Protein 3UMC (pdb70)

Sequence (906 aa):
LYFQGRAILFDVFGTLVDWRSSLIEQFQALERELGGTLPCVELTDRWRQQYKPADRVRNGQAPWQHLDQLHRQSLEALAGEFGLALDEALLQRITGFWHRLRPWPDTLAGHALKADYWLAALSNGNTALLDVARHAGLPWDLLCADLFGHYKPDPQVYLGACRLLDLPPQEVLCAAHNYDLKAARALGLKTAFIARPLEYGPGQSQDLAAEQDWDLIASDLLDLHRQLAAGRAILFDVFGTLVDWRSSLIEQFQALERELGGTLPCVELTDRWRQQYKPADRVRNGQAPWQHLDQLHRQSLEALAGEFGLALDEALLQRITGFWHRLRPWPDTLAGHALKADYWLAALSNGNTALLDVARHAGLPWDLLCADLFGHYKPDPQVYLGACRLLDLPPQEVLCAAHNYDLKAARALGLKTAFIARPLEYGPGQSQDLAAEQDWDLIASDLLDLHRQLAASAGRAILFDVFGTLVDWRSSLIEQFQALERELGGTLPCVELTDRWRQQYKPADRVRNGQAPWQHLDQLHRQSLEALAGEFGLALDEALLQRITGFWHRLRPWPDTLAGHALKADYWLAALSNGNTALLDVARHAGLPWDLLCADLFGHYKPDPQVYLGACRLLDLPPQEVLCAAHNYDLKAARALGLKTAFIARPLEYGPGQSQDLAAEQDWDLIASDLLDLHRQLAASGRAILFDVFGTLVDWRSSLIEQFQALERELPCVELTDRWRQQYKPADRVRNGQAPWQHLDQLHRQSLEALAGEFGLALDEALLQRITGFWHRLRPWPDTLAGHALKADYWLAALSNGNTALLDVARHAGLPWDLLCADLFGHYKPDPQVYLGACRLLDLPPQEVLCAAHNYDLKAARALGLKTAFIARPLEYGPGQSQDLAAEQDWDLIASDLLDLHRQLA

Foldseek 3Di:
DLVQLAAEEEEPQLQWFQLLVLLLVVQVVVCVVDPHDDPSNVLSLCLVVQCPVCVCCQVVVDDFDAPLVSSLVSSVVVCVVVVNDDDPVVSNVSSLSLLATETDPFRQVLVLCVVGHAYEYQYSHDPVSVSNCVNHVPDHPYQYCVVQSHHPPPVSSLVVVCVVVVHQQCSYYEYLAQSNQVSSVVRNHAYEHEHSQQSSHPPDDHSRDHPDDGPHYAPGSNRVSVSVVD/DAAEEEEDQLFWFQLLVLQLVVQVVVCVVVPDDDPSLVLSVQLVVQQVVLCCCVVVVDDQDAVLRSSLVSNVVVCVVVVHDADPVRSNVSSCSLLATETDPQRVVLVLCVVGYQYEYLYSHDPVNCSNCVNHVPDHPYQYCVVQSDGPPDVSSLCVVCVVVVHQQLVYYEYLDQSNVVSSVVRNHAYEHAHSQQSSHPPDDDSNDHPDPGVYYAPGSNRVSVVVVVVD/DAAEEEADQLQWFQLLVLQLVVQVVVPVVDPDHDPRNVCSLCQVVQLPVCVCCAVVVDHDDAPLVSSLVSVVVVCVVVVHDADPVRSVVSSCSLLATETDPQRAVLCLVVVGHAYEYQYSHDPVNVSHCVNHVPDHPYQYCVVQSHGPPPVSSLVVVCVVVVHDQQVYYEYLAQSNQVSSVVRNHAYEHEHDQDSSHPPRDPSRDHPDPGPYYAPGSNRVSVVVVVD/DAAEEEADQLFWFQLLVLLLVVVVVVVVCDDRNVCSLCQVVQLVVCCCLAVPNDDQDAVLVSSLVSVVVVCVVVVPDDDPVVSNVSSLSLLATHTDPQRAVLCLCVVGHQYEYLYSHDPVNCSHCVNHVPDHPYQYCVVQSHHPPPLSSLVVVCVVVVHQQLNYYEYQAQSNQVSSVVRNHAYEHAHRQPSSHVPDPHRRDHDDVRVYYAPHSVRVSVVVD

CATH classification: 3.40.50.1000 (+1 more: 1.10.150.240)

Nearest PDB structures (foldseek):
  3umc-assembly1_C  TM=9.946E-01  e=6.717E-40  Pseudomonas aeruginosa
  3umg-assembly3_F  TM=9.641E-01  e=4.151E-25  Rhodococcus jostii RHA1
  1qq7-assembly1_B  TM=8.252E-01  e=7.245E-15  Xanthobacter autotrophicus
  1qq5-assembly1_B  TM=8.246E-01  e=2.784E-14  Xanthobacter autotrophicus
  1aq6-assembly1_B  TM=8.148E-01  e=5.298E-14  Xanthobacter autotrophicus

Structure (mmCIF, N/CA/C/O backbone):
data_3UMC
#
_entry.id   3UMC
#
_cell.length_a   73.424
_cell.length_b   123.867
_cell.length_c   125.599
_cell.angle_alpha   90.000
_cell.angle_beta   90.970
_cell.angle_gamma   90.000
#
_symmetry.space_group_name_H-M   'C 1 2 1'
#
loop_
_entity.id
_entity.type
_entity.pdbx_description
1 polymer 'haloacid dehalogenase'
2 non-polymer 'CHLORIDE ION'
3 non-polymer 'SODIUM ION'
4 water water
#
loop_
_atom_site.group_PDB
_atom_site.id
_atom_site.type_symbol
_atom_site.label_atom_id
_atom_site.label_alt_id
_atom_site.label_comp_id
_atom_site.label_asym_id
_atom_site.label_entity_id
_atom_site.label_seq_id
_atom_site.pdbx_PDB_ins_code
_atom_site.Cartn_x
_atom_site.Cartn_y
_atom_site.Cartn_z
_atom_site.occupancy
_atom_site.B_iso_or_equiv
_atom_site.auth_seq_id
_atom_site.auth_comp_id
_atom_site.auth_asym_id
_atom_site.auth_atom_id
_atom_site.pdbx_PDB_model_num
ATOM 1 N N . LEU A 1 17 ? 26.294 19.206 20.026 1.00 56.64 -4 LEU A N 1
ATOM 2 C CA . LEU A 1 17 ? 26.127 20.324 20.998 1.00 56.92 -4 LEU A CA 1
ATOM 3 C C . LEU A 1 17 ? 25.487 19.959 22.368 1.00 56.62 -4 LEU A C 1
ATOM 4 O O . LEU A 1 17 ? 25.177 20.870 23.137 1.00 57.13 -4 LEU A O 1
ATOM 9 N N . TYR A 1 18 ? 25.303 18.663 22.688 1.00 55.84 -3 TYR A N 1
ATOM 10 C CA . TYR A 1 18 ? 24.658 18.230 23.972 1.00 54.93 -3 TYR A CA 1
ATOM 11 C C . TYR A 1 18 ? 25.465 18.638 25.245 1.00 54.49 -3 TYR A C 1
ATOM 12 O O . TYR A 1 18 ? 24.879 19.011 26.281 1.00 53.79 -3 TYR A O 1
ATOM 21 N N . PHE A 1 19 ? 26.792 18.493 25.168 1.00 53.78 -2 PHE A N 1
ATOM 22 C CA . PHE A 1 19 ? 27.721 19.146 26.088 1.00 53.59 -2 PHE A CA 1
ATOM 23 C C . PHE A 1 19 ? 28.169 20.413 25.299 1.00 53.50 -2 PHE A C 1
ATOM 24 O O . PHE A 1 19 ? 27.389 21.337 25.154 1.00 54.13 -2 PHE A O 1
ATOM 32 N N . GLN A 1 20 ? 29.379 20.367 24.719 1.00 53.18 -1 GLN A N 1
ATOM 33 C CA . GLN A 1 20 ? 30.018 21.337 23.777 1.00 51.58 -1 GLN A CA 1
ATOM 34 C C . GLN A 1 20 ? 31.556 21.265 23.997 1.00 49.83 -1 GLN A C 1
ATOM 35 O O . GLN A 1 20 ? 32.365 21.451 23.055 1.00 49.61 -1 GLN A O 1
ATOM 41 N N . GLY A 1 21 ? 31.941 20.957 25.243 1.00 46.90 0 GLY A N 1
ATOM 42 C CA . GLY A 1 21 ? 33.296 20.566 25.560 1.00 44.83 0 GLY A CA 1
ATOM 43 C C . GLY A 1 21 ? 33.705 19.228 24.933 1.00 42.49 0 GLY A C 1
ATOM 44 O O . GLY A 1 21 ? 34.824 19.108 24.398 1.00 44.14 0 GLY A O 1
ATOM 53 N N . ARG A 1 23 ? 34.817 16.209 22.925 1.00 27.57 2 ARG A N 1
ATOM 54 C CA . ARG A 1 23 ? 35.432 16.186 21.600 1.00 24.65 2 ARG A CA 1
ATOM 55 C C . ARG A 1 23 ? 35.763 14.818 21.016 1.00 21.68 2 ARG A C 1
ATOM 56 O O . ARG A 1 23 ? 35.995 14.701 19.797 1.00 19.28 2 ARG A O 1
ATOM 64 N N . ALA A 1 24 ? 35.825 13.801 21.879 1.00 18.01 3 ALA A N 1
ATOM 65 C CA . ALA A 1 24 ? 36.221 12.477 21.458 1.00 16.16 3 ALA A CA 1
ATOM 66 C C . ALA A 1 24 ? 35.346 11.438 22.142 1.00 14.14 3 ALA A C 1
ATOM 67 O O . ALA A 1 24 ? 34.955 11.596 23.289 1.00 14.30 3 ALA A O 1
ATOM 69 N N . ILE A 1 25 ? 35.053 10.360 21.436 1.00 13.21 4 ILE A N 1
ATOM 70 C CA . ILE A 1 25 ? 34.345 9.257 21.988 1.00 12.67 4 ILE A CA 1
ATOM 71 C C . ILE A 1 25 ? 35.256 8.083 21.831 1.00 13.29 4 ILE A C 1
ATOM 72 O O . ILE A 1 25 ? 35.679 7.697 20.712 1.00 13.58 4 ILE A O 1
ATOM 77 N N . LEU A 1 26 ? 35.532 7.471 22.965 1.00 14.06 5 LEU A N 1
ATOM 78 C CA . LEU A 1 26 ? 36.241 6.215 23.009 1.00 12.36 5 LEU A CA 1
ATOM 79 C C . LEU A 1 26 ? 35.179 5.116 23.044 1.00 12.75 5 LEU A C 1
ATOM 80 O O . LEU A 1 26 ? 34.169 5.215 23.715 1.00 11.57 5 LEU A O 1
ATOM 85 N N . PHE A 1 27 ? 35.469 4.031 22.387 1.00 12.02 6 PHE A N 1
ATOM 86 C CA . PHE A 1 27 ? 34.590 2.925 22.373 1.00 11.36 6 PHE A CA 1
ATOM 87 C C . PHE A 1 27 ? 35.271 1.649 22.800 1.00 10.24 6 PHE A C 1
ATOM 88 O O . PHE A 1 27 ? 36.261 1.282 22.262 1.00 9.49 6 PHE A O 1
ATOM 96 N N . ASP A 1 28 ? 34.616 0.912 23.671 1.00 10.92 7 ASP A N 1
ATOM 97 C CA . ASP A 1 28 ? 34.838 -0.519 23.803 1.00 11.52 7 ASP A CA 1
ATOM 98 C C . ASP A 1 28 ? 34.437 -1.234 22.498 1.00 12.61 7 ASP A C 1
ATOM 99 O O . ASP A 1 28 ? 33.578 -0.734 21.801 1.00 11.53 7 ASP A O 1
ATOM 104 N N . VAL A 1 29 ? 35.043 -2.382 22.129 1.00 12.84 8 VAL A N 1
ATOM 105 C CA . VAL A 1 29 ? 34.792 -2.904 20.776 1.00 13.12 8 VAL A CA 1
ATOM 106 C C . VAL A 1 29 ? 34.118 -4.264 20.800 1.00 13.61 8 VAL A C 1
ATOM 107 O O . VAL A 1 29 ? 33.050 -4.428 20.179 1.00 13.34 8 VAL A O 1
ATOM 111 N N . PHE A 1 30 ? 34.706 -5.220 21.523 1.00 12.72 9 PHE A N 1
ATOM 112 C CA . PHE A 1 30 ? 34.046 -6.507 21.722 1.00 13.87 9 PHE A CA 1
ATOM 113 C C . PHE A 1 30 ? 32.734 -6.397 22.445 1.00 12.90 9 PHE A C 1
ATOM 114 O O . PHE A 1 30 ? 32.670 -5.870 23.537 1.00 13.57 9 PHE A O 1
ATOM 122 N N . GLY A 1 31 ? 31.682 -6.880 21.806 1.00 11.62 10 GLY A N 1
ATOM 123 C CA . GLY A 1 31 ? 30.354 -6.827 22.367 1.00 12.28 10 GLY A CA 1
ATOM 124 C C . GLY A 1 31 ? 29.701 -5.485 22.131 1.00 11.36 10 GLY A C 1
ATOM 125 O O . GLY A 1 31 ? 28.590 -5.403 21.642 1.00 12.80 10 GLY A O 1
ATOM 126 N N . THR A 1 32 ? 30.357 -4.410 22.523 1.00 11.24 11 THR A N 1
ATOM 127 C CA . THR A 1 32 ? 29.777 -3.072 22.316 1.00 9.84 11 THR A CA 1
ATOM 128 C C . THR A 1 32 ? 29.478 -2.748 20.835 1.00 9.76 11 THR A C 1
ATOM 129 O O . THR A 1 32 ? 28.469 -2.222 20.538 1.00 11.67 11 THR A O 1
ATOM 133 N N . LEU A 1 33 ? 30.394 -3.049 19.930 1.00 10.42 12 LEU A N 1
ATOM 134 C CA . LEU A 1 33 ? 30.292 -2.699 18.528 1.00 10.02 12 LEU A CA 1
ATOM 135 C C . LEU A 1 33 ? 30.172 -3.939 17.643 1.00 11.33 12 LEU A C 1
ATOM 136 O O . LEU A 1 33 ? 29.579 -3.837 16.591 1.00 11.49 12 LEU A O 1
ATOM 141 N N . VAL A 1 34 ? 30.747 -5.088 18.047 1.00 11.66 13 VAL A N 1
ATOM 142 C CA . VAL A 1 34 ? 30.787 -6.303 17.203 1.00 12.03 13 VAL A CA 1
ATOM 143 C C . VAL A 1 34 ? 30.348 -7.520 17.984 1.00 13.37 13 VAL A C 1
ATOM 144 O O . VAL A 1 34 ? 30.539 -7.636 19.207 1.00 14.45 13 VAL A O 1
ATOM 148 N N . ASP A 1 35 ? 29.687 -8.413 17.279 1.00 14.61 14 ASP A N 1
ATOM 149 C CA . ASP A 1 35 ? 29.120 -9.629 17.861 1.00 14.76 14 ASP A CA 1
ATOM 150 C C . ASP A 1 35 ? 30.125 -10.728 17.698 1.00 16.81 14 ASP A C 1
ATOM 151 O O . ASP A 1 35 ? 30.106 -11.468 16.701 1.00 19.24 14 ASP A O 1
ATOM 156 N N . TRP A 1 36 ? 30.980 -10.889 18.698 1.00 18.39 15 TRP A N 1
ATOM 157 C CA . TRP A 1 36 ? 32.050 -11.852 18.627 1.00 18.09 15 TRP A CA 1
ATOM 158 C C . TRP A 1 36 ? 31.479 -13.292 18.661 1.00 18.97 15 TRP A C 1
ATOM 159 O O . TRP A 1 36 ? 31.937 -14.161 17.952 1.00 17.52 15 TRP A O 1
ATOM 170 N N . ARG A 1 37 ? 30.469 -13.523 19.488 1.00 20.38 16 ARG A N 1
ATOM 171 C CA . ARG A 1 37 ? 29.984 -14.859 19.725 1.00 20.42 16 ARG A CA 1
ATOM 172 C C . ARG A 1 37 ? 29.429 -15.487 18.440 1.00 21.42 16 ARG A C 1
ATOM 173 O O . ARG A 1 37 ? 29.849 -16.633 18.082 1.00 20.46 16 ARG A O 1
ATOM 181 N N . SER A 1 38 ? 28.528 -14.775 17.746 1.00 20.92 17 SER A N 1
ATOM 182 C CA . SER A 1 38 ? 28.025 -15.269 16.443 1.00 23.04 17 SER A CA 1
ATOM 183 C C . SER A 1 38 ? 29.147 -15.530 15.429 1.00 23.92 17 SER A C 1
ATOM 184 O O . SER A 1 38 ? 29.113 -16.538 14.667 1.00 23.12 17 SER A O 1
ATOM 187 N N . SER A 1 39 ? 30.108 -14.599 15.362 1.00 23.76 18 SER A N 1
ATOM 188 C CA . SER A 1 39 ? 31.193 -14.708 14.392 1.00 23.10 18 SER A CA 1
ATOM 189 C C . SER A 1 39 ? 32.101 -15.890 14.713 1.00 23.22 18 SER A C 1
ATOM 190 O O . SER A 1 39 ? 32.597 -16.555 13.800 1.00 23.57 18 SER A O 1
ATOM 193 N N . LEU A 1 40 ? 32.379 -16.139 15.972 1.00 22.04 19 LEU A N 1
ATOM 194 C CA . LEU A 1 40 ? 33.207 -17.257 16.267 1.00 23.46 19 LEU A CA 1
ATOM 195 C C . LEU A 1 40 ? 32.407 -18.542 15.949 1.00 24.74 19 LEU A C 1
ATOM 196 O O . LEU A 1 40 ? 32.929 -19.444 15.317 1.00 25.07 19 LEU A O 1
ATOM 201 N N . ILE A 1 41 ? 31.153 -18.630 16.368 1.00 25.75 20 ILE A N 1
ATOM 202 C CA . ILE A 1 41 ? 30.370 -19.847 16.135 1.00 26.47 20 ILE A CA 1
ATOM 203 C C . ILE A 1 41 ? 30.403 -20.188 14.663 1.00 29.05 20 ILE A C 1
ATOM 204 O O . ILE A 1 41 ? 30.722 -21.322 14.274 1.00 28.30 20 ILE A O 1
ATOM 209 N N . GLU A 1 42 ? 30.098 -19.189 13.857 1.00 31.07 21 GLU A N 1
ATOM 210 C CA . GLU A 1 42 ? 30.086 -19.329 12.428 1.00 33.98 21 GLU A CA 1
ATOM 211 C C . GLU A 1 42 ? 31.409 -19.863 11.861 1.00 34.94 21 GLU A C 1
ATOM 212 O O . GLU A 1 42 ? 31.408 -20.675 10.934 1.00 36.34 21 GLU A O 1
ATOM 218 N N . GLN A 1 43 ? 32.532 -19.432 12.429 1.00 34.24 22 GLN A N 1
ATOM 219 C CA . GLN A 1 43 ? 33.804 -19.765 11.869 1.00 34.01 22 GLN A CA 1
ATOM 220 C C . GLN A 1 43 ? 34.152 -21.223 12.266 1.00 34.55 22 GLN A C 1
ATOM 221 O O . GLN A 1 43 ? 34.722 -21.971 11.484 1.00 33.47 22 GLN A O 1
ATOM 227 N N . PHE A 1 44 ? 33.830 -21.585 13.494 1.00 34.84 23 PHE A N 1
ATOM 228 C CA . PHE A 1 44 ? 33.911 -22.969 13.926 1.00 36.47 23 PHE A CA 1
ATOM 229 C C . PHE A 1 44 ? 33.128 -23.973 13.054 1.00 37.47 23 PHE A C 1
ATOM 230 O O . PHE A 1 44 ? 33.623 -25.069 12.847 1.00 36.94 23 PHE A O 1
ATOM 238 N N . GLN A 1 45 ? 31.943 -23.584 12.588 1.00 39.00 24 GLN A N 1
ATOM 239 C CA . GLN A 1 45 ? 31.073 -24.411 11.737 1.00 40.65 24 GLN A CA 1
ATOM 240 C C . GLN A 1 45 ? 31.549 -24.529 10.297 1.00 41.99 24 GLN A C 1
ATOM 241 O O . GLN A 1 45 ? 31.205 -25.492 9.610 1.00 41.82 24 GLN A O 1
ATOM 247 N N . ALA A 1 46 ? 32.214 -23.487 9.792 1.00 43.00 25 ALA A N 1
ATOM 248 C CA . ALA A 1 46 ? 32.836 -23.546 8.474 1.00 43.84 25 ALA A CA 1
ATOM 249 C C . ALA A 1 46 ? 34.001 -24.522 8.521 1.00 44.57 25 ALA A C 1
ATOM 250 O O . ALA A 1 46 ? 34.310 -25.187 7.541 1.00 45.12 25 ALA A O 1
ATOM 252 N N . LEU A 1 47 ? 34.626 -24.593 9.683 1.00 45.29 26 LEU A N 1
ATOM 253 C CA . LEU A 1 47 ? 35.714 -25.484 9.926 1.00 46.46 26 LEU A CA 1
ATOM 254 C C . LEU A 1 47 ? 35.220 -26.928 10.060 1.00 48.29 26 LEU A C 1
ATOM 255 O O . LEU A 1 47 ? 35.821 -27.871 9.503 1.00 48.10 26 LEU A O 1
ATOM 260 N N . GLU A 1 48 ? 34.144 -27.110 10.825 1.00 49.47 27 GLU A N 1
ATOM 261 C CA . GLU A 1 48 ? 33.621 -28.443 11.033 1.00 50.93 27 GLU A CA 1
ATOM 262 C C . GLU A 1 48 ? 33.266 -29.034 9.651 1.00 51.89 27 GLU A C 1
ATOM 263 O O . GLU A 1 48 ? 33.566 -30.200 9.395 1.00 52.22 27 GLU A O 1
ATOM 269 N N . ARG A 1 49 ? 32.737 -28.207 8.747 1.00 52.82 28 ARG A N 1
ATOM 270 C CA . ARG A 1 49 ? 32.393 -28.653 7.405 1.00 54.34 28 ARG A CA 1
ATOM 271 C C . ARG A 1 49 ? 33.593 -29.075 6.564 1.00 55.45 28 ARG A C 1
ATOM 272 O O . ARG A 1 49 ? 33.452 -29.914 5.667 1.00 55.97 28 ARG A O 1
ATOM 280 N N . GLU A 1 50 ? 34.750 -28.466 6.829 1.00 56.17 29 GLU A N 1
ATOM 281 C CA . GLU A 1 50 ? 35.990 -28.765 6.126 1.00 56.49 29 GLU A CA 1
ATOM 282 C C . GLU A 1 50 ? 36.686 -29.963 6.761 1.00 56.12 29 GLU A C 1
ATOM 283 O O . GLU A 1 50 ? 37.282 -30.784 6.055 1.00 56.92 29 GLU A O 1
ATOM 289 N N . LEU A 1 51 ? 36.680 -30.040 8.089 1.00 55.06 30 LEU A N 1
ATOM 290 C CA . LEU A 1 51 ? 37.273 -31.188 8.774 1.00 54.19 30 LEU A CA 1
ATOM 291 C C . LEU A 1 51 ? 36.328 -32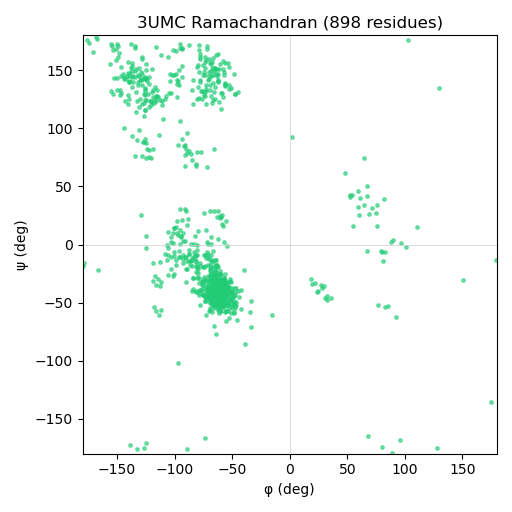.404 8.591 1.00 54.13 30 LEU A C 1
ATOM 292 O O . LEU A 1 51 ? 35.426 -32.398 7.732 1.00 53.12 30 LEU A O 1
ATOM 297 N N . GLY A 1 52 ? 36.549 -33.459 9.367 1.00 53.72 31 GLY A N 1
ATOM 298 C CA . GLY A 1 52 ? 35.571 -34.541 9.425 1.00 53.84 31 GLY A CA 1
ATOM 299 C C . GLY A 1 52 ? 34.515 -34.316 10.499 1.00 53.41 31 GLY A C 1
ATOM 300 O O . GLY A 1 52 ? 34.726 -34.651 11.667 1.00 53.98 31 GLY A O 1
ATOM 301 N N . GLY A 1 53 ? 33.370 -33.763 10.119 1.00 52.41 32 GLY A N 1
ATOM 302 C CA . GLY A 1 53 ? 32.215 -33.787 11.020 1.00 51.43 32 GLY A CA 1
ATOM 303 C C . GLY A 1 53 ? 32.357 -32.935 12.269 1.00 50.25 32 GLY A C 1
ATOM 304 O O . GLY A 1 53 ? 33.262 -32.099 12.377 1.00 51.19 32 GLY A O 1
ATOM 305 N N . THR A 1 54 ? 31.476 -33.178 13.231 1.00 48.00 33 THR A N 1
ATOM 306 C CA . THR A 1 54 ? 31.120 -32.183 14.232 1.00 45.66 33 THR A CA 1
ATOM 307 C C . THR A 1 54 ? 32.205 -31.661 15.184 1.00 44.43 33 THR A C 1
ATOM 308 O O . THR A 1 54 ? 33.048 -32.407 15.705 1.00 44.30 33 THR A O 1
ATOM 312 N N . LEU A 1 55 ? 32.116 -30.349 15.426 1.00 42.37 34 LEU A N 1
ATOM 313 C CA . LEU A 1 55 ? 32.870 -29.665 16.469 1.00 40.39 34 LEU A CA 1
ATOM 314 C C . LEU A 1 55 ? 31.903 -29.039 17.413 1.00 38.30 34 LEU A C 1
ATOM 315 O O . LEU A 1 55 ? 30.819 -28.666 17.005 1.00 39.30 34 LEU A O 1
ATOM 320 N N . PRO A 1 56 ? 32.282 -28.893 18.671 1.00 36.60 35 PRO A N 1
ATOM 321 C CA . PRO A 1 56 ? 31.482 -28.210 19.676 1.00 36.43 35 PRO A CA 1
ATOM 322 C C . PRO A 1 56 ? 31.679 -26.655 19.690 1.00 36.79 35 PRO A C 1
ATOM 323 O O . PRO A 1 56 ? 32.292 -26.064 20.598 1.00 37.19 35 PRO A O 1
ATOM 327 N N . CYS A 1 57 ? 31.122 -26.044 18.661 1.00 36.58 36 CYS A N 1
ATOM 328 C CA . CYS A 1 57 ? 31.196 -24.636 18.404 1.00 36.59 36 CYS A CA 1
ATOM 329 C C . CYS A 1 57 ? 30.761 -23.754 19.552 1.00 35.99 36 CYS A C 1
ATOM 330 O O . CYS A 1 57 ? 31.506 -22.877 19.961 1.00 35.63 36 CYS A O 1
ATOM 333 N N . VAL A 1 58 ? 29.582 -23.999 20.114 1.00 35.21 37 VAL A N 1
ATOM 334 C CA . VAL A 1 58 ? 29.080 -23.114 21.126 1.00 34.48 37 VAL A CA 1
ATOM 335 C C . VAL A 1 58 ? 29.916 -23.194 22.378 1.00 36.17 37 VAL A C 1
ATOM 336 O O . VAL A 1 58 ? 30.304 -22.170 22.943 1.00 35.77 37 VAL A O 1
ATOM 340 N N . GLU A 1 59 ? 30.218 -24.414 22.797 1.00 36.95 38 GLU A N 1
ATOM 341 C CA . GLU A 1 59 ? 30.875 -24.654 24.071 1.00 38.18 38 GLU A CA 1
ATOM 342 C C . GLU A 1 59 ? 32.309 -24.105 24.056 1.00 36.81 38 GLU A C 1
ATOM 343 O O . GLU A 1 59 ? 32.741 -23.486 25.035 1.00 37.98 38 GLU A O 1
ATOM 349 N N . LEU A 1 60 ? 33.020 -24.325 22.948 1.00 35.67 39 LEU A N 1
ATOM 350 C CA . LEU A 1 60 ? 34.351 -23.747 22.711 1.00 35.30 39 LEU A CA 1
ATOM 351 C C . LEU A 1 60 ? 34.341 -22.219 22.773 1.00 33.64 39 LEU A C 1
ATOM 352 O O . LEU A 1 60 ? 35.120 -21.611 23.515 1.00 33.84 39 LEU A O 1
ATOM 357 N N . THR A 1 61 ? 33.441 -21.627 22.000 1.00 32.07 40 THR A N 1
ATOM 358 C CA . THR A 1 61 ? 33.294 -20.173 21.936 1.00 31.03 40 THR A CA 1
ATOM 359 C C . THR A 1 61 ? 33.041 -19.606 23.316 1.00 32.59 40 THR A C 1
ATOM 360 O O . THR A 1 61 ? 33.742 -18.703 23.732 1.00 31.53 40 THR A O 1
ATOM 364 N N . ASP A 1 62 ? 32.074 -20.174 24.042 1.00 34.31 41 ASP A N 1
ATOM 365 C CA . ASP A 1 62 ? 31.679 -19.645 25.334 1.00 35.53 41 ASP A CA 1
ATOM 366 C C . ASP A 1 62 ? 32.711 -19.843 26.417 1.00 36.31 41 ASP A C 1
ATOM 367 O O . ASP A 1 62 ? 32.934 -18.962 27.246 1.00 37.15 41 ASP A O 1
ATOM 372 N N . ARG A 1 63 ? 33.342 -21.011 26.427 1.00 37.56 42 ARG A N 1
ATOM 373 C CA . ARG A 1 63 ? 34.397 -21.268 27.382 1.00 37.61 42 ARG A CA 1
ATOM 374 C C . ARG A 1 63 ? 35.645 -20.403 27.101 1.00 36.36 42 ARG A C 1
ATOM 375 O O . ARG A 1 63 ? 36.320 -19.973 28.029 1.00 36.08 42 ARG A O 1
ATOM 383 N N . TRP A 1 64 ? 35.969 -20.190 25.828 1.00 34.87 43 TRP A N 1
ATOM 384 C CA . TRP A 1 64 ? 37.174 -19.442 25.458 1.00 33.87 43 TRP A CA 1
ATOM 385 C C . TRP A 1 64 ? 37.097 -18.013 26.012 1.00 34.98 43 TRP A C 1
ATOM 386 O O . TRP A 1 64 ? 38.041 -17.503 26.619 1.00 33.58 43 TRP A O 1
ATOM 397 N N . ARG A 1 65 ? 35.923 -17.419 25.866 1.00 36.29 44 ARG A N 1
ATOM 398 C CA . ARG A 1 65 ? 35.686 -16.064 26.309 1.00 38.08 44 ARG A CA 1
ATOM 399 C C . ARG A 1 65 ? 35.902 -15.912 27.802 1.00 39.49 44 ARG A C 1
ATOM 400 O O . ARG A 1 65 ? 36.205 -14.817 28.269 1.00 39.98 44 ARG A O 1
ATOM 408 N N . GLN A 1 66 ? 35.753 -16.991 28.556 1.00 42.23 45 GLN A N 1
ATOM 409 C CA . GLN A 1 66 ? 35.982 -16.940 30.014 1.00 44.72 45 GLN A CA 1
ATOM 410 C C . GLN A 1 66 ? 37.347 -17.442 30.505 1.00 46.35 45 GLN A C 1
ATOM 411 O O . GLN A 1 66 ? 37.725 -17.149 31.636 1.00 47.42 45 GLN A O 1
ATOM 417 N N . GLN A 1 67 ? 38.057 -18.199 29.676 1.00 48.21 46 GLN A N 1
ATOM 418 C CA . GLN A 1 67 ? 39.190 -19.046 30.130 1.00 50.74 46 GLN A CA 1
ATOM 419 C C . GLN A 1 67 ? 40.442 -18.257 30.470 1.00 51.73 46 GLN A C 1
ATOM 420 O O . GLN A 1 67 ? 41.244 -18.672 31.358 1.00 52.17 46 GLN A O 1
ATOM 426 N N . TYR A 1 68 ? 40.609 -17.121 29.783 1.00 51.96 47 TYR A N 1
ATOM 427 C CA . TYR A 1 68 ? 41.839 -16.340 29.913 1.00 51.97 47 TYR A CA 1
ATOM 428 C C . TYR A 1 68 ? 41.848 -15.369 31.094 1.00 52.41 47 TYR A C 1
ATOM 429 O O . TYR A 1 68 ? 42.924 -14.832 31.462 1.00 51.55 47 TYR A O 1
ATOM 438 N N . LYS A 1 69 ? 40.679 -15.167 31.709 1.00 53.50 48 LYS A N 1
ATOM 439 C CA . LYS A 1 69 ? 40.560 -14.161 32.784 1.00 54.64 48 LYS A CA 1
ATOM 440 C C . LYS A 1 69 ? 41.563 -14.382 33.902 1.00 55.51 48 LYS A C 1
ATOM 441 O O . LYS A 1 69 ? 42.446 -13.551 34.069 1.00 55.51 48 LYS A O 1
ATOM 447 N N . PRO A 1 70 ? 41.456 -15.506 34.661 1.00 56.76 49 PRO A N 1
ATOM 448 C CA . PRO A 1 70 ? 42.556 -15.841 35.618 1.00 57.20 49 PRO A CA 1
ATOM 449 C C . PRO A 1 70 ? 43.945 -15.426 35.107 1.00 57.15 49 PRO A C 1
ATOM 450 O O . PRO A 1 70 ? 44.683 -14.774 35.843 1.00 58.12 49 PRO A O 1
ATOM 454 N N . ALA A 1 71 ? 44.264 -15.770 33.852 1.00 56.78 50 ALA A N 1
ATOM 455 C CA . ALA A 1 71 ? 45.511 -15.310 33.176 1.00 56.23 50 ALA A CA 1
ATOM 456 C C . ALA A 1 71 ? 45.572 -13.772 32.832 1.00 55.60 50 ALA A C 1
ATOM 457 O O . ALA A 1 71 ? 46.654 -13.178 32.878 1.00 55.67 50 ALA A O 1
ATOM 467 N N . ASP A 1 73 ? 43.850 -11.258 34.746 1.00 52.97 52 ASP A N 1
ATOM 468 C CA . ASP A 1 73 ? 44.118 -10.853 36.128 1.00 52.71 52 ASP A CA 1
ATOM 469 C C . ASP A 1 73 ? 45.502 -11.254 36.620 1.00 51.77 52 ASP A C 1
ATOM 470 O O . ASP A 1 73 ? 46.112 -10.564 37.430 1.00 51.16 52 ASP A O 1
ATOM 475 N N . ARG A 1 74 ? 45.985 -12.394 36.163 1.00 51.62 53 ARG A N 1
ATOM 476 C CA . ARG A 1 74 ? 47.368 -12.782 36.442 1.00 51.81 53 ARG A CA 1
ATOM 477 C C . ARG A 1 74 ? 48.292 -11.663 35.953 1.00 50.61 53 ARG A C 1
ATOM 478 O O . ARG A 1 74 ? 49.121 -11.166 36.721 1.00 51.05 53 ARG A O 1
ATOM 486 N N . VAL A 1 75 ? 48.100 -11.222 34.700 1.00 48.90 54 VAL A N 1
ATOM 487 C CA . VAL A 1 75 ? 48.913 -10.139 34.112 1.00 46.99 54 VAL A CA 1
ATOM 488 C C . VAL A 1 75 ? 48.754 -8.854 34.902 1.00 46.35 54 VAL A C 1
ATOM 489 O O . VAL A 1 75 ? 49.740 -8.213 35.254 1.00 45.86 54 VAL A O 1
ATOM 493 N N . ARG A 1 76 ? 47.502 -8.504 35.176 1.00 45.94 55 ARG A N 1
ATOM 494 C CA . ARG A 1 76 ? 47.135 -7.290 35.899 1.00 45.99 55 ARG A CA 1
ATOM 495 C C . ARG A 1 76 ? 47.823 -7.190 37.243 1.00 47.75 55 ARG A C 1
ATOM 496 O O . ARG A 1 76 ? 48.334 -6.145 37.613 1.00 47.04 55 ARG A O 1
ATOM 504 N N . ASN A 1 77 ? 47.802 -8.297 37.984 1.00 50.53 56 ASN A N 1
ATOM 505 C CA . ASN A 1 77 ? 48.300 -8.313 39.357 1.00 52.54 56 ASN A CA 1
ATOM 506 C C . ASN A 1 77 ? 49.822 -8.496 39.416 1.00 53.45 56 ASN A C 1
ATOM 507 O O . ASN A 1 77 ? 50.396 -8.477 40.495 1.00 54.51 56 ASN A O 1
ATOM 512 N N . GLY A 1 78 ? 50.461 -8.610 38.250 1.00 54.40 57 GLY A N 1
ATOM 513 C CA . GLY A 1 78 ? 51.918 -8.727 38.150 1.00 55.44 57 GLY A CA 1
ATOM 514 C C . GLY A 1 78 ? 52.415 -10.146 38.371 1.00 56.15 57 GLY A C 1
ATOM 515 O O . GLY A 1 78 ? 53.607 -10.432 38.198 1.00 56.58 57 GLY A O 1
ATOM 516 N N . GLN A 1 79 ? 51.496 -11.028 38.754 1.00 56.61 58 GLN A N 1
ATOM 517 C CA . GLN A 1 79 ? 51.771 -12.446 38.912 1.00 57.48 58 GLN A CA 1
ATOM 518 C C . GLN A 1 79 ? 52.610 -12.986 37.750 1.00 57.00 58 GLN A C 1
ATOM 519 O O . GLN A 1 79 ? 53.570 -13.731 37.958 1.00 57.42 58 GLN A O 1
ATOM 525 N N . ALA A 1 80 ? 52.222 -12.608 36.529 1.00 56.15 59 ALA A N 1
ATOM 526 C CA . ALA A 1 80 ? 52.871 -13.063 35.303 1.00 55.21 59 ALA A CA 1
ATOM 527 C C . ALA A 1 80 ? 53.228 -11.855 34.448 1.00 53.95 59 ALA A C 1
ATOM 528 O O . ALA A 1 80 ? 52.658 -10.787 34.639 1.00 54.19 59 ALA A O 1
ATOM 530 N N . PRO A 1 81 ? 54.158 -12.025 33.487 1.00 52.25 60 PRO A N 1
ATOM 531 C CA . PRO A 1 81 ? 54.582 -10.873 32.671 1.00 50.50 60 PRO A CA 1
ATOM 532 C C . PRO A 1 81 ? 53.568 -10.544 31.563 1.00 48.22 60 PRO A C 1
ATOM 533 O O . PRO A 1 81 ? 52.690 -11.366 31.274 1.00 47.96 60 PRO A O 1
ATOM 537 N N . TRP A 1 82 ? 53.744 -9.366 30.942 1.00 45.14 61 TRP A N 1
ATOM 538 C CA . TRP A 1 82 ? 52.845 -8.851 29.920 1.00 41.66 61 TRP A CA 1
ATOM 539 C C . TRP A 1 82 ? 52.725 -9.828 28.750 1.00 40.30 61 TRP A C 1
ATOM 540 O O . TRP A 1 82 ? 53.722 -10.266 28.179 1.00 40.51 61 TRP A O 1
ATOM 551 N N . GLN A 1 83 ? 51.494 -10.176 28.410 1.00 37.58 62 GLN A N 1
ATOM 552 C CA . GLN A 1 83 ? 51.177 -10.782 27.121 1.00 36.55 62 GLN A CA 1
ATOM 553 C C . GLN A 1 83 ? 49.985 -10.016 26.550 1.00 34.83 62 GLN A C 1
ATOM 554 O O . GLN A 1 83 ? 49.115 -9.557 27.293 1.00 33.21 62 GLN A O 1
ATOM 560 N N . HIS A 1 84 ? 49.961 -9.858 25.243 1.00 33.23 63 HIS A N 1
ATOM 561 C CA . HIS A 1 84 ? 48.845 -9.172 24.642 1.00 32.34 63 HIS A CA 1
ATOM 562 C C . HIS A 1 84 ? 47.716 -10.160 24.345 1.00 31.42 63 HIS A C 1
ATOM 563 O O . HIS A 1 84 ? 47.910 -11.390 24.465 1.00 30.65 63 HIS A O 1
ATOM 570 N N . LEU A 1 85 ? 46.550 -9.631 23.947 1.00 29.29 64 LEU A N 1
ATOM 571 C CA . LEU A 1 85 ? 45.344 -10.450 23.880 1.00 27.77 64 LEU A CA 1
ATOM 572 C C . LEU A 1 85 ? 45.449 -11.587 22.878 1.00 28.44 64 LEU A C 1
ATOM 573 O O . LEU A 1 85 ? 44.940 -12.673 23.163 1.00 27.58 64 LEU A O 1
ATOM 578 N N . ASP A 1 86 ? 46.088 -11.365 21.719 1.00 29.88 65 ASP A N 1
ATOM 579 C CA . ASP A 1 86 ? 46.358 -12.463 20.768 1.00 31.58 65 ASP A CA 1
ATOM 580 C C . ASP A 1 86 ? 47.086 -13.653 21.425 1.00 32.92 65 ASP A C 1
ATOM 581 O O . ASP A 1 86 ? 46.730 -14.808 21.196 1.00 32.82 65 ASP A O 1
ATOM 586 N N . GLN A 1 87 ? 48.059 -13.369 22.289 1.00 34.20 66 GLN A N 1
ATOM 587 C CA . GLN A 1 87 ? 48.780 -14.439 22.999 1.00 35.29 66 GLN A CA 1
ATOM 588 C C . GLN A 1 87 ? 47.904 -15.134 24.005 1.00 35.57 66 GLN A C 1
ATOM 589 O O . GLN A 1 87 ? 47.983 -16.361 24.144 1.00 35.62 66 GLN A O 1
ATOM 595 N N . LEU A 1 88 ? 47.085 -14.372 24.737 1.00 35.27 67 LEU A N 1
ATOM 596 C CA . LEU A 1 88 ? 46.196 -14.990 25.706 1.00 35.37 67 LEU A CA 1
ATOM 597 C C . LEU A 1 88 ? 45.130 -15.793 24.987 1.00 35.59 67 LEU A C 1
ATOM 598 O O . LEU A 1 88 ? 44.755 -16.876 25.452 1.00 36.32 67 LEU A O 1
ATOM 603 N N . HIS A 1 89 ? 44.663 -15.327 23.836 1.00 35.68 68 HIS A N 1
ATOM 604 C CA . HIS A 1 89 ? 43.759 -16.146 23.044 1.00 36.11 68 HIS A CA 1
ATOM 605 C C . HIS A 1 89 ? 44.409 -17.466 22.597 1.00 38.29 68 HIS A C 1
ATOM 606 O O . HIS A 1 89 ? 43.752 -18.517 22.594 1.00 36.82 68 HIS A O 1
ATOM 613 N N . ARG A 1 90 ? 45.677 -17.388 22.197 1.00 40.48 69 ARG A N 1
ATOM 614 C CA . ARG A 1 90 ? 46.426 -18.583 21.778 1.00 42.92 69 ARG A CA 1
ATOM 615 C C . ARG A 1 90 ? 46.581 -19.614 22.902 1.00 43.23 69 ARG A C 1
ATOM 616 O O . ARG A 1 90 ? 46.213 -20.753 22.729 1.00 42.48 69 ARG A O 1
ATOM 624 N N . GLN A 1 91 ? 47.156 -19.181 24.018 1.00 44.74 70 GLN A N 1
ATOM 625 C CA . GLN A 1 91 ? 47.275 -19.976 25.230 1.00 45.92 70 GLN A CA 1
ATOM 626 C C . GLN A 1 91 ? 45.951 -20.648 25.541 1.00 45.84 70 GLN A C 1
ATOM 627 O O . GLN A 1 91 ? 45.855 -21.854 25.512 1.00 46.46 70 GLN A O 1
ATOM 633 N N . SER A 1 92 ? 44.934 -19.856 25.850 1.00 45.41 71 SER A N 1
ATOM 634 C CA . SER A 1 92 ? 43.653 -20.399 26.303 1.00 44.94 71 SER A CA 1
ATOM 635 C C . SER A 1 92 ? 43.073 -21.417 25.324 1.00 44.52 71 SER A C 1
ATOM 636 O O . SER A 1 92 ? 42.487 -22.394 25.762 1.00 43.98 71 SER A O 1
ATOM 639 N N . LEU A 1 93 ? 43.239 -21.188 24.025 1.00 44.59 72 LEU A N 1
ATOM 640 C CA . LEU A 1 93 ? 42.790 -22.141 23.022 1.00 46.22 72 LEU A CA 1
ATOM 641 C C . LEU A 1 93 ? 43.517 -23.516 23.149 1.00 48.55 72 LEU A C 1
ATOM 642 O O . LEU A 1 93 ? 42.882 -24.569 22.998 1.00 48.22 72 LEU A O 1
ATOM 647 N N . GLU A 1 94 ? 44.833 -23.496 23.397 1.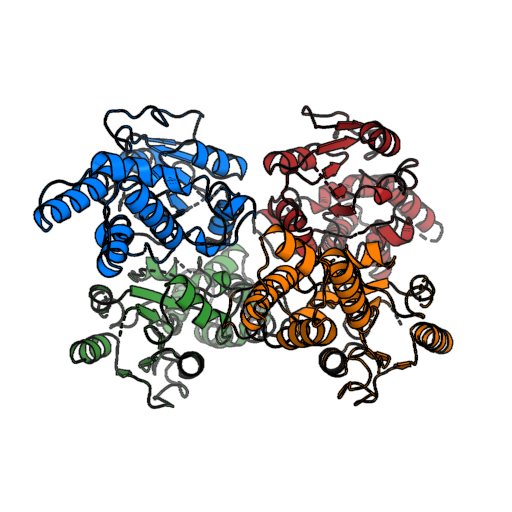00 50.15 73 GLU A N 1
ATOM 648 C CA . GLU A 1 94 ? 45.594 -24.744 23.575 1.00 52.06 73 GLU A CA 1
ATOM 649 C C . GLU A 1 94 ? 45.042 -25.495 24.797 1.00 53.13 73 GLU A C 1
ATOM 650 O O . GLU A 1 94 ? 44.740 -26.683 24.718 1.00 53.30 73 GLU A O 1
ATOM 656 N N . ALA A 1 95 ? 44.857 -24.778 25.898 1.00 54.66 74 ALA A N 1
ATOM 657 C CA . ALA A 1 95 ? 44.450 -25.392 27.146 1.00 55.84 74 ALA A CA 1
ATOM 658 C C . ALA A 1 95 ? 43.167 -26.167 27.001 1.00 57.43 74 ALA A C 1
ATOM 659 O O . ALA A 1 95 ? 42.998 -27.210 27.661 1.00 58.62 74 ALA A O 1
ATOM 661 N N . LEU A 1 96 ? 42.251 -25.708 26.155 1.00 58.58 75 LEU A N 1
ATOM 662 C CA . LEU A 1 96 ? 40.972 -26.413 26.095 1.00 59.61 75 LEU A CA 1
ATOM 663 C C . LEU A 1 96 ? 40.755 -27.235 24.817 1.00 60.00 75 LEU A C 1
ATOM 664 O O . LEU A 1 96 ? 39.808 -28.013 24.735 1.00 59.83 75 LEU A O 1
ATOM 669 N N . ALA A 1 97 ? 41.647 -27.092 23.839 1.00 60.60 76 ALA A N 1
ATOM 670 C CA . ALA A 1 97 ? 41.776 -28.105 22.812 1.00 61.29 76 ALA A CA 1
ATOM 671 C C . ALA A 1 97 ? 42.279 -29.369 23.517 1.00 62.30 76 ALA A C 1
ATOM 672 O O . ALA A 1 97 ? 41.962 -30.479 23.106 1.00 62.27 76 ALA A O 1
ATOM 674 N N . GLY A 1 98 ? 43.050 -29.180 24.588 1.00 63.46 77 GLY A N 1
ATOM 675 C CA . GLY A 1 98 ? 43.399 -30.267 25.491 1.00 64.61 77 GLY A CA 1
ATOM 676 C C . GLY A 1 98 ? 42.168 -30.820 26.183 1.00 65.27 77 GLY A C 1
ATOM 677 O O . GLY A 1 98 ? 41.657 -31.866 25.806 1.00 65.31 77 GLY A O 1
ATOM 678 N N . GLU A 1 99 ? 41.674 -30.112 27.187 1.00 66.42 78 GLU A N 1
ATOM 679 C CA . GLU A 1 99 ? 40.480 -30.555 27.893 1.00 67.34 78 GLU A CA 1
ATOM 680 C C . GLU A 1 99 ? 39.505 -31.254 26.945 1.00 67.80 78 GLU A C 1
ATOM 681 O O . GLU A 1 99 ? 39.188 -32.417 27.151 1.00 67.90 78 GLU A O 1
ATOM 687 N N . PHE A 1 100 ? 39.074 -30.557 25.897 1.00 68.61 79 PHE A N 1
ATOM 688 C CA . PHE A 1 100 ? 38.058 -31.083 24.972 1.00 69.66 79 PHE A CA 1
ATOM 689 C C . PHE A 1 100 ? 38.549 -32.165 24.013 1.00 70.07 79 PHE A C 1
ATOM 690 O O . PHE A 1 100 ? 37.741 -32.769 23.302 1.00 69.77 79 PHE A O 1
ATOM 698 N N . GLY A 1 101 ? 39.858 -32.387 23.972 1.00 70.63 80 GLY A N 1
ATOM 699 C CA . GLY A 1 101 ? 40.410 -33.529 23.279 1.00 71.13 80 GLY A CA 1
ATOM 700 C C . GLY A 1 101 ? 40.215 -33.442 21.785 1.00 71.80 80 GLY A C 1
ATOM 701 O O . GLY A 1 101 ? 39.703 -34.372 21.149 1.00 71.98 80 GLY A O 1
ATOM 702 N N . LEU A 1 102 ? 40.589 -32.297 21.227 1.00 72.47 81 LEU A N 1
ATOM 703 C CA . LEU A 1 102 ? 40.868 -32.196 19.801 1.00 72.65 81 LEU A CA 1
ATOM 704 C C . LEU A 1 102 ? 42.338 -31.810 19.687 1.00 72.74 81 LEU A C 1
ATOM 705 O O . LEU A 1 102 ? 42.821 -30.944 20.438 1.00 72.86 81 LEU A O 1
ATOM 710 N N . ALA A 1 103 ? 43.052 -32.474 18.781 1.00 72.43 82 ALA A N 1
ATOM 711 C CA . ALA A 1 103 ? 44.466 -32.197 18.557 1.00 72.33 82 ALA A CA 1
ATOM 712 C C . ALA A 1 103 ? 44.577 -31.229 17.383 1.00 71.94 82 ALA A C 1
ATOM 713 O O . ALA A 1 103 ? 43.875 -31.385 16.376 1.00 72.00 82 ALA A O 1
ATOM 715 N N . LEU A 1 104 ? 45.454 -30.234 17.511 1.00 71.24 83 LEU A N 1
ATOM 716 C CA . LEU A 1 104 ? 45.573 -29.198 16.500 1.00 70.78 83 LEU A CA 1
ATOM 717 C C . LEU A 1 104 ? 47.004 -28.939 16.046 1.00 70.07 83 LEU A C 1
ATOM 718 O O . LEU A 1 104 ? 47.868 -28.662 16.863 1.00 69.87 83 LEU A O 1
ATOM 723 N N . ASP A 1 105 ? 47.246 -29.019 14.737 1.00 69.51 84 ASP A N 1
ATOM 724 C CA . ASP A 1 105 ? 48.539 -28.587 14.189 1.00 69.07 84 ASP A CA 1
ATOM 725 C C . ASP A 1 105 ? 48.681 -27.063 14.310 1.00 68.43 84 ASP A C 1
ATOM 726 O O . ASP A 1 105 ? 47.696 -26.323 14.285 1.00 68.47 84 ASP A O 1
ATOM 731 N N . GLU A 1 106 ? 49.910 -26.602 14.468 1.00 67.48 85 GLU A N 1
ATOM 732 C CA . GLU A 1 106 ? 50.194 -25.171 14.483 1.00 66.88 85 GLU A CA 1
ATOM 733 C C . GLU A 1 106 ? 49.446 -24.343 13.437 1.00 65.87 85 GLU A C 1
ATOM 734 O O . GLU A 1 106 ? 49.007 -23.238 13.726 1.00 66.15 85 GLU A O 1
ATOM 740 N N . ALA A 1 107 ? 49.294 -24.860 12.232 1.00 64.69 86 ALA A N 1
ATOM 741 C CA . ALA A 1 107 ? 48.543 -24.134 11.217 1.00 63.70 86 ALA A CA 1
ATOM 742 C C . ALA A 1 107 ? 47.078 -23.929 11.638 1.00 62.70 86 ALA A C 1
ATOM 743 O O . ALA A 1 107 ? 46.469 -22.918 11.295 1.00 62.75 86 ALA A O 1
ATOM 745 N N . LEU A 1 108 ? 46.517 -24.883 12.378 1.00 61.36 87 LEU A N 1
ATOM 746 C CA . LEU A 1 108 ? 45.135 -24.771 12.838 1.00 59.95 87 LEU A CA 1
ATOM 747 C C . LEU A 1 108 ? 45.027 -23.899 14.073 1.00 58.60 87 LEU A C 1
ATOM 748 O O . LEU A 1 108 ? 44.100 -23.106 14.176 1.00 58.88 87 LEU A O 1
ATOM 753 N N . LEU A 1 109 ? 45.952 -24.033 15.012 1.00 56.57 88 LEU A N 1
ATOM 754 C CA . LEU A 1 109 ? 45.925 -23.179 16.184 1.00 55.62 88 LEU A CA 1
ATOM 755 C C . LEU A 1 109 ? 46.011 -21.689 15.773 1.00 54.18 88 LEU A C 1
ATOM 756 O O . LEU A 1 109 ? 45.369 -20.827 16.376 1.00 53.90 88 LEU A O 1
ATOM 761 N N . GLN A 1 110 ? 46.804 -21.395 14.753 1.00 52.48 89 GLN A N 1
ATOM 762 C CA . GLN A 1 110 ? 46.990 -20.022 14.311 1.00 51.30 89 GLN A CA 1
ATOM 763 C C . GLN A 1 110 ? 45.715 -19.538 13.676 1.00 49.25 89 GLN A C 1
ATOM 764 O O . GLN A 1 110 ? 45.274 -18.426 13.936 1.00 48.89 89 GLN A O 1
ATOM 770 N N . ARG A 1 111 ? 45.128 -20.400 12.864 1.00 46.79 90 ARG A N 1
ATOM 771 C CA . ARG A 1 111 ? 43.901 -20.107 12.181 1.00 45.44 90 ARG A CA 1
ATOM 772 C C . ARG A 1 111 ? 42.753 -19.834 13.166 1.00 43.11 90 ARG A C 1
ATOM 773 O O . ARG A 1 111 ? 42.027 -18.863 13.012 1.00 42.59 90 ARG A O 1
ATOM 781 N N . ILE A 1 112 ? 42.607 -20.680 14.174 1.00 40.24 91 ILE A N 1
ATOM 782 C CA . ILE A 1 112 ? 41.490 -20.561 15.099 1.00 38.80 91 ILE A CA 1
ATOM 783 C C . ILE A 1 112 ? 41.624 -19.309 15.987 1.00 37.06 91 ILE A C 1
ATOM 784 O O . ILE A 1 112 ? 40.672 -18.608 16.179 1.00 36.03 91 ILE A O 1
ATOM 789 N N . THR A 1 113 ? 42.814 -19.071 16.508 1.00 35.26 92 THR A N 1
ATOM 790 C CA . THR A 1 113 ? 43.147 -17.862 17.220 1.00 34.74 92 THR A CA 1
ATOM 791 C C . THR A 1 113 ? 42.815 -16.564 16.480 1.00 33.65 92 THR A C 1
ATOM 792 O O . THR A 1 113 ? 42.511 -15.551 17.129 1.00 34.23 92 THR A O 1
ATOM 796 N N . GLY A 1 114 ? 42.884 -16.598 15.151 1.00 31.41 93 GLY A N 1
ATOM 797 C CA . GLY A 1 114 ? 42.642 -15.442 14.292 1.00 30.08 93 GLY A CA 1
ATOM 798 C C . GLY A 1 114 ? 41.156 -15.265 13.965 1.00 28.85 93 GLY A C 1
ATOM 799 O O . GLY A 1 114 ? 40.750 -14.359 13.213 1.00 28.45 93 GLY A O 1
ATOM 800 N N . PHE A 1 115 ? 40.341 -16.164 14.500 1.00 26.85 94 PHE A N 1
ATOM 801 C CA . PHE A 1 115 ? 38.883 -16.049 14.444 1.00 26.20 94 PHE A CA 1
ATOM 802 C C . PHE A 1 115 ? 38.397 -14.733 15.031 1.00 24.08 94 PHE A C 1
ATOM 803 O O . PHE A 1 115 ? 37.473 -14.130 14.533 1.00 22.75 94 PHE A O 1
ATOM 811 N N . TRP A 1 116 ? 39.053 -14.332 16.100 1.00 23.04 95 TRP A N 1
ATOM 812 C CA . TRP A 1 116 ? 38.751 -13.093 16.773 1.00 23.04 95 TRP A CA 1
ATOM 813 C C . TRP A 1 116 ? 39.116 -11.882 15.960 1.00 22.98 95 TRP A C 1
ATOM 814 O O . TRP A 1 116 ? 38.881 -10.823 16.432 1.00 23.95 95 TRP A O 1
ATOM 825 N N . HIS A 1 117 ? 39.644 -12.040 14.749 1.00 21.80 96 HIS A N 1
ATOM 826 C CA . HIS A 1 117 ? 40.130 -10.947 13.967 1.00 22.28 96 HIS A CA 1
ATOM 827 C C . HIS A 1 117 ? 39.115 -10.559 12.924 1.00 22.81 96 HIS A C 1
ATOM 828 O O . HIS A 1 117 ? 39.243 -9.525 12.267 1.00 21.21 96 HIS A O 1
ATOM 835 N N . ARG A 1 118 ? 38.044 -11.354 12.809 1.00 23.36 97 ARG A N 1
ATOM 836 C CA . ARG A 1 118 ? 37.034 -11.120 11.785 1.00 23.61 97 ARG A CA 1
ATOM 837 C C . ARG A 1 118 ? 35.701 -11.155 12.485 1.00 23.24 97 ARG A C 1
ATOM 838 O O . ARG A 1 118 ? 35.199 -12.244 12.778 1.00 22.84 97 ARG A O 1
ATOM 846 N N . LEU A 1 119 ? 35.127 -9.987 12.822 1.00 21.60 98 LEU A N 1
ATOM 847 C CA . LEU A 1 119 ? 33.926 -10.002 13.644 1.00 20.28 98 LEU A CA 1
ATOM 848 C C . LEU A 1 119 ? 32.861 -9.119 13.083 1.00 20.25 98 LEU A C 1
ATOM 849 O O . LEU A 1 119 ? 33.142 -7.984 12.747 1.00 19.56 98 LEU A O 1
ATOM 854 N N . ARG A 1 120 ? 31.614 -9.613 13.100 1.00 19.10 99 ARG A N 1
ATOM 855 C CA . ARG A 1 120 ? 30.535 -8.947 12.493 1.00 19.64 99 ARG A CA 1
ATOM 856 C C . ARG A 1 120 ? 30.083 -7.771 13.372 1.00 16.75 99 ARG A C 1
ATOM 857 O O . ARG A 1 120 ? 29.832 -7.937 14.536 1.00 13.85 99 ARG A O 1
ATOM 865 N N . PRO A 1 121 ? 29.903 -6.620 12.763 1.00 15.75 100 PRO A N 1
ATOM 866 C CA . PRO A 1 121 ? 29.307 -5.465 13.442 1.00 15.59 100 PRO A CA 1
ATOM 867 C C . PRO A 1 121 ? 27.809 -5.683 13.775 1.00 16.21 100 PRO A C 1
ATOM 868 O O . PRO A 1 121 ? 27.118 -6.252 12.933 1.00 16.41 100 PRO A O 1
ATOM 872 N N . TRP A 1 122 ? 27.293 -5.170 14.906 1.00 15.16 101 TRP A N 1
ATOM 873 C CA . TRP A 1 122 ? 25.823 -5.025 15.029 1.00 14.30 101 TRP A CA 1
ATOM 874 C C . TRP A 1 122 ? 25.248 -4.158 13.920 1.00 14.71 101 TRP A C 1
ATOM 875 O O . TRP A 1 122 ? 25.969 -3.335 13.356 1.00 15.53 101 TRP A O 1
ATOM 886 N N . PRO A 1 123 ? 23.923 -4.282 13.612 1.00 15.28 102 PRO A N 1
ATOM 887 C CA . PRO A 1 123 ? 23.293 -3.556 12.495 1.00 14.07 102 PRO A CA 1
ATOM 888 C C . PRO A 1 123 ? 23.424 -2.059 12.511 1.00 14.68 102 PRO A C 1
ATOM 889 O O . PRO A 1 123 ? 23.400 -1.405 11.438 1.00 13.48 102 PRO A O 1
ATOM 893 N N . ASP A 1 124 ? 23.604 -1.498 13.718 1.00 14.48 103 ASP A N 1
ATOM 894 C CA . ASP A 1 124 ? 23.730 -0.081 13.900 1.00 13.50 103 ASP A CA 1
ATOM 895 C C . ASP A 1 124 ? 25.174 0.426 13.892 1.00 13.95 103 ASP A C 1
ATOM 896 O O . ASP A 1 124 ? 25.427 1.632 13.858 1.00 12.30 103 ASP A O 1
ATOM 901 N N . THR A 1 125 ? 26.125 -0.467 14.038 1.00 13.96 104 THR A N 1
ATOM 902 C CA . THR A 1 125 ? 27.464 0.002 14.396 1.00 13.66 104 THR A CA 1
ATOM 903 C C . THR A 1 125 ? 28.052 0.930 13.340 1.00 14.97 104 THR A C 1
ATOM 904 O O . THR A 1 125 ? 28.427 2.063 13.635 1.00 13.51 104 THR A O 1
ATOM 908 N N . LEU A 1 126 ? 28.121 0.436 12.113 1.00 15.07 105 LEU A N 1
ATOM 909 C CA . LEU A 1 126 ? 28.696 1.181 11.001 1.00 16.04 105 LEU A CA 1
ATOM 910 C C . LEU A 1 126 ? 28.030 2.522 10.769 1.00 15.09 105 LEU A C 1
ATOM 911 O O . LEU A 1 126 ? 28.707 3.612 10.701 1.00 14.86 105 LEU A O 1
ATOM 916 N N . ALA A 1 127 ? 26.719 2.512 10.735 1.00 14.14 106 ALA A N 1
ATOM 917 C CA . ALA A 1 127 ? 26.008 3.758 10.416 1.00 14.20 106 ALA A CA 1
ATOM 918 C C . ALA A 1 127 ? 26.209 4.768 11.510 1.00 12.95 106 ALA A C 1
ATOM 919 O O . ALA A 1 127 ? 26.321 5.980 11.233 1.00 13.60 106 ALA A O 1
ATOM 921 N N . GLY A 1 128 ? 26.101 4.282 12.733 1.00 11.17 107 GLY A N 1
ATOM 922 C CA . GLY A 1 128 ? 26.199 5.126 13.890 1.00 10.34 107 GLY A CA 1
ATOM 923 C C . GLY A 1 128 ? 27.609 5.701 13.997 1.00 9.96 107 GLY A C 1
ATOM 924 O O . GLY A 1 128 ? 27.771 6.857 14.308 1.00 9.18 107 GLY A O 1
ATOM 933 N N . HIS A 1 130 ? 29.633 6.312 11.515 1.00 15.45 109 HIS A N 1
ATOM 934 C CA . HIS A 1 130 ? 29.718 7.290 10.441 1.00 15.47 109 HIS A CA 1
ATOM 935 C C . HIS A 1 130 ? 28.986 8.480 10.755 1.00 16.96 109 HIS A C 1
ATOM 936 O O . HIS A 1 130 ? 29.421 9.543 10.350 1.00 19.82 109 HIS A O 1
ATOM 943 N N . ALA A 1 131 ? 27.866 8.372 11.488 1.00 16.33 110 ALA A N 1
ATOM 944 C CA . ALA A 1 131 ? 27.198 9.568 11.949 1.00 15.98 110 ALA A CA 1
ATOM 945 C C . ALA A 1 131 ? 28.021 10.379 13.007 1.00 15.89 110 ALA A C 1
ATOM 946 O O . ALA A 1 131 ? 28.109 11.617 12.954 1.00 17.48 110 ALA A O 1
ATOM 948 N N . LEU A 1 132 ? 28.501 9.692 14.025 1.00 14.69 111 LEU A N 1
ATOM 949 C CA . LEU A 1 132 ? 29.210 10.326 15.119 1.00 14.48 111 LEU A CA 1
ATOM 950 C C . LEU A 1 132 ? 30.510 10.953 14.662 1.00 16.08 111 LEU A C 1
ATOM 951 O O . LEU A 1 132 ? 30.959 11.917 15.266 1.00 17.73 111 LEU A O 1
ATOM 956 N N . LYS A 1 133 ? 31.132 10.447 13.601 1.00 19.49 112 LYS A N 1
ATOM 957 C CA . LYS A 1 133 ? 32.479 10.875 13.254 1.00 21.23 112 LYS A CA 1
ATOM 958 C C . LYS A 1 133 ? 32.529 12.353 12.773 1.00 23.03 112 LYS A C 1
ATOM 959 O O . LYS A 1 133 ? 33.616 13.014 12.771 1.00 21.88 112 LYS A O 1
ATOM 965 N N . ALA A 1 134 ? 31.373 12.864 12.357 1.00 23.12 113 ALA A N 1
ATOM 966 C CA . ALA A 1 134 ? 31.298 14.202 11.860 1.00 23.85 113 ALA A CA 1
ATOM 967 C C . ALA A 1 134 ? 31.596 15.161 12.977 1.00 24.62 113 ALA A C 1
ATOM 968 O O . ALA A 1 134 ? 32.229 16.189 12.772 1.00 26.29 113 ALA A O 1
ATOM 970 N N . ASP A 1 135 ? 31.103 14.881 14.171 1.00 24.16 114 ASP A N 1
ATOM 971 C CA . ASP A 1 135 ? 31.238 15.811 15.252 1.00 24.51 114 ASP A CA 1
ATOM 972 C C . ASP A 1 135 ? 32.332 15.449 16.284 1.00 22.67 114 ASP A C 1
ATOM 973 O O . ASP A 1 135 ? 32.703 16.298 17.030 1.00 22.35 114 ASP A O 1
ATOM 978 N N . TYR A 1 136 ? 32.897 14.232 16.231 1.00 19.24 115 TYR A N 1
ATOM 979 C CA . TYR A 1 136 ? 33.737 13.682 17.316 1.00 17.50 115 TYR A CA 1
ATOM 980 C C . TYR A 1 136 ? 34.795 12.825 16.757 1.00 16.22 115 TYR A C 1
ATOM 981 O O . TYR A 1 136 ? 34.611 12.184 15.700 1.00 17.71 115 TYR A O 1
ATOM 990 N N . TRP A 1 137 ? 35.951 12.861 17.391 1.00 14.94 116 TRP A N 1
ATOM 991 C CA . TRP A 1 137 ? 36.958 11.900 17.102 1.00 15.36 116 TRP A CA 1
ATOM 992 C C . TRP A 1 137 ? 36.450 10.576 17.643 1.00 13.46 116 TRP A C 1
ATOM 993 O O . TRP A 1 137 ? 35.910 10.500 18.755 1.00 14.02 116 TRP A O 1
ATOM 1004 N N . LEU A 1 138 ? 36.719 9.537 16.921 1.00 12.06 117 LEU A N 1
ATOM 1005 C CA . LEU A 1 138 ? 36.343 8.181 17.356 1.00 11.96 117 LEU A CA 1
ATOM 1006 C C . LEU A 1 138 ? 37.577 7.365 17.571 1.00 11.49 117 LEU A C 1
ATOM 1007 O O . LEU A 1 138 ? 38.433 7.250 16.673 1.00 11.05 117 LEU A O 1
ATOM 1012 N N . ALA A 1 139 ? 37.676 6.748 18.747 1.00 12.00 118 ALA A N 1
ATOM 1013 C CA . ALA A 1 139 ? 38.827 5.867 19.009 1.00 11.18 118 ALA A CA 1
ATOM 1014 C C . ALA A 1 139 ? 38.433 4.597 19.735 1.00 11.41 118 ALA A C 1
ATOM 1015 O O . ALA A 1 139 ? 37.561 4.602 20.571 1.00 11.24 118 ALA A O 1
ATOM 1017 N N . ALA A 1 140 ? 39.054 3.488 19.345 1.00 10.92 119 ALA A N 1
ATOM 1018 C CA . ALA A 1 140 ? 38.893 2.230 19.968 1.00 11.59 119 ALA A CA 1
ATOM 1019 C C . ALA A 1 140 ? 39.614 2.265 21.293 1.00 11.58 119 ALA A C 1
ATOM 1020 O O . ALA A 1 140 ? 40.757 2.704 21.366 1.00 12.82 119 ALA A O 1
ATOM 1022 N N . LEU A 1 141 ? 38.981 1.717 22.319 1.00 12.21 120 LEU A N 1
ATOM 1023 C CA . LEU A 1 141 ? 39.632 1.488 23.613 1.00 12.62 120 LEU A CA 1
ATOM 1024 C C . LEU A 1 141 ? 39.441 0.056 24.002 1.00 12.42 120 LEU A C 1
ATOM 1025 O O . LEU A 1 141 ? 38.512 -0.272 24.677 1.00 14.01 120 LEU A O 1
ATOM 1030 N N . SER A 1 142 ? 40.339 -0.799 23.568 1.00 13.64 121 SER A N 1
ATOM 1031 C CA . SER A 1 142 ? 40.145 -2.224 23.634 1.00 14.84 121 SER A CA 1
ATOM 1032 C C . SER A 1 142 ? 41.271 -2.941 24.373 1.00 14.96 121 SER A C 1
ATOM 1033 O O . SER A 1 142 ? 42.439 -2.551 24.329 1.00 12.71 121 SER A O 1
ATOM 1036 N N . ASN A 1 143 ? 40.892 -4.050 25.001 1.00 14.76 122 ASN A N 1
ATOM 1037 C CA . ASN A 1 143 ? 41.850 -5.004 25.478 1.00 15.96 122 ASN A CA 1
ATOM 1038 C C . ASN A 1 143 ? 42.551 -5.726 24.351 1.00 16.81 122 ASN A C 1
ATOM 1039 O O . ASN A 1 143 ? 43.664 -6.165 24.506 1.00 16.97 122 ASN A O 1
ATOM 1044 N N . GLY A 1 144 ? 41.893 -5.859 23.205 1.00 17.84 123 GLY A N 1
ATOM 1045 C CA . GLY A 1 144 ? 42.546 -6.313 21.996 1.00 17.09 123 GLY A CA 1
ATOM 1046 C C . GLY A 1 144 ? 43.808 -5.528 21.697 1.00 17.58 123 GLY A C 1
ATOM 1047 O O . GLY A 1 144 ? 43.800 -4.262 21.775 1.00 20.51 123 GLY A O 1
ATOM 1048 N N . ASN A 1 145 ? 44.892 -6.216 21.350 1.00 16.12 124 ASN A N 1
ATOM 1049 C CA . ASN A 1 145 ? 46.117 -5.533 20.946 1.00 16.96 124 ASN A CA 1
ATOM 1050 C C . ASN A 1 145 ? 45.918 -4.858 19.585 1.00 17.10 124 ASN A C 1
ATOM 1051 O O . ASN A 1 145 ? 45.059 -5.258 18.768 1.00 16.81 124 ASN A O 1
ATOM 1056 N N . THR A 1 146 ? 46.784 -3.888 19.341 1.00 17.39 125 THR A N 1
ATOM 1057 C CA . THR A 1 146 ? 46.682 -3.018 18.201 1.00 16.99 125 THR A CA 1
ATOM 1058 C C . THR A 1 146 ? 46.524 -3.815 16.917 1.00 17.41 125 THR A C 1
ATOM 1059 O O . THR A 1 146 ? 45.633 -3.583 16.145 1.00 18.89 125 THR A O 1
ATOM 1063 N N . ALA A 1 147 ? 47.333 -4.835 16.726 1.00 18.47 126 ALA A N 1
ATOM 1064 C CA . ALA A 1 147 ? 47.345 -5.572 15.451 1.00 18.81 126 ALA A CA 1
ATOM 1065 C C . ALA A 1 147 ? 46.017 -6.336 15.255 1.00 18.25 126 ALA A C 1
ATOM 1066 O O . ALA A 1 147 ? 45.454 -6.367 14.177 1.00 18.44 126 ALA A O 1
ATOM 1068 N N . LEU A 1 148 ? 45.491 -6.904 16.335 1.00 18.70 127 LEU A N 1
ATOM 1069 C CA . LEU A 1 148 ? 44.171 -7.584 16.327 1.00 18.41 127 LEU A CA 1
ATOM 1070 C C . LEU A 1 148 ? 43.058 -6.562 15.986 1.00 18.24 127 LEU A C 1
ATOM 1071 O O . LEU A 1 148 ? 42.219 -6.799 15.130 1.00 15.90 127 LEU A O 1
ATOM 1084 N N . LEU A 1 150 ? 43.376 -3.782 14.362 1.00 17.42 129 LEU A N 1
ATOM 1085 C CA . LEU A 1 150 ? 43.508 -3.348 12.981 1.00 17.56 129 LEU A CA 1
ATOM 1086 C C . LEU A 1 150 ? 42.751 -4.262 12.021 1.00 16.16 129 LEU A C 1
ATOM 1087 O O . LEU A 1 150 ? 42.037 -3.778 11.129 1.00 16.76 129 LEU A O 1
ATOM 1092 N N . ASP A 1 151 ? 42.883 -5.578 12.223 1.00 17.37 130 ASP A N 1
ATOM 1093 C CA . ASP A 1 151 ? 42.166 -6.612 11.455 1.00 16.54 130 ASP A CA 1
ATOM 1094 C C . ASP A 1 151 ? 40.658 -6.511 11.711 1.00 15.93 130 ASP A C 1
ATOM 1095 O O . ASP A 1 151 ? 39.837 -6.582 10.774 1.00 16.18 130 ASP A O 1
ATOM 1100 N N . VAL A 1 152 ? 40.266 -6.378 12.976 1.00 15.15 131 VAL A N 1
ATOM 1101 C CA . VAL A 1 152 ? 38.820 -6.204 13.271 1.00 13.44 131 VAL A CA 1
ATOM 1102 C C . VAL A 1 152 ? 38.254 -4.982 12.594 1.00 15.27 131 VAL A C 1
ATOM 1103 O O . VAL A 1 152 ? 37.140 -5.031 12.010 1.00 16.06 131 VAL A O 1
ATOM 1107 N N . ALA A 1 153 ? 39.001 -3.865 12.633 1.00 14.25 132 ALA A N 1
ATOM 1108 C CA . ALA A 1 153 ? 38.620 -2.654 11.936 1.00 14.35 132 ALA A CA 1
ATOM 1109 C C . ALA A 1 153 ? 38.391 -2.861 10.424 1.00 15.68 132 ALA A C 1
ATOM 1110 O O . ALA A 1 153 ? 37.404 -2.355 9.850 1.00 15.73 132 ALA A O 1
ATOM 1112 N N . ARG A 1 154 ? 39.347 -3.491 9.753 1.00 16.99 133 ARG A N 1
ATOM 1113 C CA . ARG A 1 154 ? 39.277 -3.633 8.310 1.00 19.49 133 ARG A CA 1
ATOM 1114 C C . ARG A 1 154 ? 38.170 -4.614 7.884 1.00 19.54 133 ARG A C 1
ATOM 1115 O O . ARG A 1 154 ? 37.569 -4.431 6.880 1.00 20.22 133 ARG A O 1
ATOM 1123 N N . HIS A 1 155 ? 37.956 -5.668 8.630 1.00 21.06 134 HIS A N 1
ATOM 1124 C CA . HIS A 1 155 ? 36.921 -6.645 8.256 1.00 22.07 134 HIS A CA 1
ATOM 1125 C C . HIS A 1 155 ? 35.546 -6.019 8.323 1.00 21.58 134 HIS A C 1
ATOM 1126 O O . HIS A 1 155 ? 34.750 -6.057 7.354 1.00 22.65 134 HIS A O 1
ATOM 1133 N N . ALA A 1 156 ? 35.292 -5.359 9.442 1.00 20.46 135 ALA A N 1
ATOM 1134 C CA . ALA A 1 156 ? 34.007 -4.723 9.708 1.00 19.13 135 ALA A CA 1
ATOM 1135 C C . ALA A 1 156 ? 33.795 -3.368 9.083 1.00 19.22 135 ALA A C 1
ATOM 1136 O O . ALA A 1 156 ? 32.689 -2.860 9.149 1.00 23.02 135 ALA A O 1
ATOM 1138 N N . GLY A 1 157 ? 34.844 -2.704 8.602 1.00 18.18 136 GLY A N 1
ATOM 1139 C CA . GLY A 1 157 ? 34.752 -1.349 8.106 1.00 16.85 136 GLY A CA 1
ATOM 1140 C C . GLY A 1 157 ? 34.625 -0.246 9.188 1.00 15.98 136 GLY A C 1
ATOM 1141 O O . GLY A 1 157 ? 34.072 0.806 8.954 1.00 16.09 136 GLY A O 1
ATOM 1142 N N . LEU A 1 158 ? 35.132 -0.467 10.375 1.00 14.87 137 LEU A N 1
ATOM 1143 C CA . LEU A 1 158 ? 35.037 0.551 11.421 1.00 13.69 137 LEU A CA 1
ATOM 1144 C C . LEU A 1 158 ? 35.903 1.795 11.077 1.00 13.67 137 LEU A C 1
ATOM 1145 O O . LEU A 1 158 ? 37.112 1.698 10.830 1.00 15.98 137 LEU A O 1
ATOM 1150 N N . PRO A 1 159 ? 35.298 2.966 10.994 1.00 13.01 138 PRO A N 1
ATOM 1151 C CA . PRO A 1 159 ? 36.015 4.179 10.606 1.00 12.11 138 PRO A CA 1
ATOM 1152 C C . PRO A 1 159 ? 36.587 4.928 11.845 1.00 12.83 138 PRO A C 1
ATOM 1153 O O . PRO A 1 159 ? 36.062 5.956 12.191 1.00 14.29 138 PRO A O 1
ATOM 1157 N N . TRP A 1 160 ? 37.696 4.418 12.402 1.00 12.37 139 TRP A N 1
ATOM 1158 C CA . TRP A 1 160 ? 38.394 4.973 13.545 1.00 12.41 139 TRP A CA 1
ATOM 1159 C C . TRP A 1 160 ? 39.248 6.169 13.131 1.00 12.41 139 TRP A C 1
ATOM 1160 O O . TRP A 1 160 ? 39.839 6.164 12.072 1.00 14.24 139 TRP A O 1
ATOM 1171 N N . ASP A 1 161 ? 39.296 7.178 13.960 1.00 11.90 140 ASP A N 1
ATOM 1172 C CA . ASP A 1 161 ? 40.363 8.183 13.841 1.00 13.44 140 ASP A CA 1
ATOM 1173 C C . ASP A 1 161 ? 41.642 7.601 14.454 1.00 14.41 140 ASP A C 1
ATOM 1174 O O . ASP A 1 161 ? 42.717 7.844 13.959 1.00 16.62 140 ASP A O 1
ATOM 1187 N N . LEU A 1 163 ? 43.321 4.191 17.232 1.00 11.65 142 LEU A N 1
ATOM 1188 C CA . LEU A 1 163 ? 43.125 3.004 18.016 1.00 13.43 142 LEU A CA 1
ATOM 1189 C C . LEU A 1 163 ? 44.006 3.165 19.285 1.00 13.15 142 LEU A C 1
ATOM 1190 O O . LEU A 1 163 ? 45.232 3.465 19.183 1.00 10.14 142 LEU A O 1
ATOM 1195 N N . LEU A 1 164 ? 43.387 2.959 20.452 1.00 12.35 143 LEU A N 1
ATOM 1196 C CA . LEU A 1 164 ? 44.083 3.150 21.741 1.00 12.47 143 LEU A CA 1
ATOM 1197 C C . LEU A 1 164 ? 43.997 1.905 22.594 1.00 13.28 143 LEU A C 1
ATOM 1198 O O . LEU A 1 164 ? 43.215 1.844 23.494 1.00 14.42 143 LEU A O 1
ATOM 1203 N N . CYS A 1 165 ? 44.756 0.889 22.253 1.00 14.11 144 CYS A N 1
ATOM 1204 C CA . CYS A 1 165 ? 44.580 -0.429 22.813 1.00 15.11 144 CYS A CA 1
ATOM 1205 C C . CYS A 1 165 ? 45.524 -0.650 24.005 1.00 15.86 144 CYS A C 1
ATOM 1206 O O . CYS A 1 165 ? 46.441 0.091 24.222 1.00 16.34 144 CYS A O 1
ATOM 1209 N N . ALA A 1 166 ? 45.275 -1.727 24.706 1.00 16.18 145 ALA A N 1
ATOM 1210 C CA . ALA A 1 166 ? 45.882 -2.061 25.940 1.00 17.87 145 ALA A CA 1
ATOM 1211 C C . ALA A 1 166 ? 47.375 -2.151 25.807 1.00 18.67 145 ALA A C 1
ATOM 1212 O O . ALA A 1 166 ? 48.100 -1.752 26.734 1.00 17.53 145 ALA A O 1
ATOM 1214 N N . ASP A 1 167 ? 47.813 -2.680 24.662 1.00 19.15 146 ASP A N 1
ATOM 1215 C CA . ASP A 1 167 ? 49.236 -2.795 24.418 1.00 18.85 146 ASP A CA 1
ATOM 1216 C C . ASP A 1 167 ? 49.940 -1.472 24.170 1.00 19.06 146 ASP A C 1
ATOM 1217 O O . ASP A 1 167 ? 51.111 -1.494 24.111 1.00 18.68 146 ASP A O 1
ATOM 1222 N N . LEU A 1 168 ? 49.260 -0.325 24.027 1.00 19.87 147 LEU A N 1
ATOM 1223 C CA . LEU A 1 168 ? 49.961 0.944 24.000 1.00 19.96 147 LEU A CA 1
ATOM 1224 C C . LEU A 1 168 ? 50.404 1.272 25.435 1.00 19.92 147 LEU A C 1
ATOM 1225 O O . LEU A 1 168 ? 51.352 1.992 25.652 1.00 20.78 147 LEU A O 1
ATOM 1230 N N . PHE A 1 169 ? 49.667 0.773 26.413 1.00 20.15 148 PHE A N 1
ATOM 1231 C CA . PHE A 1 169 ? 49.797 1.224 27.788 1.00 19.51 148 PHE A CA 1
ATOM 1232 C C . PHE A 1 169 ? 50.362 0.146 28.686 1.00 19.58 148 PHE A C 1
ATOM 1233 O O . PHE A 1 169 ? 50.748 0.420 29.791 1.00 21.20 148 PHE A O 1
ATOM 1241 N N . GLY A 1 170 ? 50.380 -1.092 28.244 1.00 20.51 149 GLY A N 1
ATOM 1242 C CA . GLY A 1 170 ? 50.815 -2.201 29.086 1.00 20.36 149 GLY A CA 1
ATOM 1243 C C . GLY A 1 170 ? 49.877 -2.505 30.222 1.00 21.17 149 GLY A C 1
ATOM 1244 O O . GLY A 1 170 ? 50.327 -3.033 31.258 1.00 21.68 149 GLY A O 1
ATOM 1245 N N . HIS A 1 171 ? 48.573 -2.175 30.047 1.00 20.61 150 HIS A N 1
ATOM 1246 C CA . HIS A 1 171 ? 47.542 -2.453 31.043 1.00 20.07 150 HIS A CA 1
ATOM 1247 C C . HIS A 1 171 ? 46.251 -2.905 30.347 1.00 20.45 150 HIS A C 1
ATOM 1248 O O . HIS A 1 171 ? 45.958 -2.458 29.223 1.00 20.35 150 HIS A O 1
ATOM 1255 N N . TYR A 1 172 ? 45.485 -3.788 30.994 1.00 20.51 151 TYR A N 1
ATOM 1256 C CA . TYR A 1 172 ? 44.144 -4.151 30.553 1.00 20.18 151 TYR A CA 1
ATOM 1257 C C . TYR A 1 172 ? 43.140 -3.357 31.356 1.00 19.67 151 TYR A C 1
ATOM 1258 O O . TYR A 1 172 ? 43.361 -3.071 32.543 1.00 20.75 151 TYR A O 1
ATOM 1267 N N . LYS A 1 173 ? 42.025 -3.013 30.713 1.00 17.72 152 LYS A N 1
ATOM 1268 C CA . LYS A 1 173 ? 40.937 -2.312 31.379 1.00 16.56 152 LYS A CA 1
ATOM 1269 C C . LYS A 1 173 ? 40.475 -3.257 32.480 1.00 16.66 152 LYS A C 1
ATOM 1270 O O . LYS A 1 173 ? 40.590 -4.463 32.320 1.00 14.38 152 LYS A O 1
ATOM 1276 N N . PRO A 1 174 ? 39.952 -2.733 33.584 1.00 16.21 153 PRO A N 1
ATOM 1277 C CA . PRO A 1 174 ? 39.760 -1.381 33.913 1.00 17.52 153 PRO A CA 1
ATOM 1278 C C . PRO A 1 174 ? 40.964 -0.719 34.682 1.00 18.01 153 PRO A C 1
ATOM 1279 O O . PRO A 1 174 ? 40.736 0.208 35.418 1.00 18.54 153 PRO A O 1
ATOM 1283 N N . ASP A 1 175 ? 42.217 -1.126 34.470 1.00 18.76 154 ASP A N 1
ATOM 1284 C CA . ASP A 1 175 ? 43.317 -0.370 35.080 1.00 18.86 154 ASP A CA 1
ATOM 1285 C C . ASP A 1 175 ? 43.156 1.053 34.606 1.00 19.34 154 ASP A C 1
ATOM 1286 O O . ASP A 1 175 ? 42.830 1.307 33.413 1.00 20.42 154 ASP A O 1
ATOM 1291 N N . PRO A 1 176 ? 43.353 1.992 35.505 1.00 18.44 155 PRO A N 1
ATOM 1292 C CA . PRO A 1 176 ? 43.165 3.368 35.201 1.00 17.12 155 PRO A CA 1
ATOM 1293 C C . PRO A 1 176 ? 44.128 3.914 34.143 1.00 17.33 155 PRO A C 1
ATOM 1294 O O . PRO A 1 176 ? 43.828 4.929 33.505 1.00 16.55 155 PRO A O 1
ATOM 1298 N N . GLN A 1 177 ? 45.275 3.275 33.983 1.00 16.24 156 GLN A N 1
ATOM 1299 C CA . GLN A 1 177 ? 46.252 3.674 33.008 1.00 16.76 156 GLN A CA 1
ATOM 1300 C C . GLN A 1 177 ? 45.700 3.699 31.568 1.00 15.80 156 GLN A C 1
ATOM 1301 O O . GLN A 1 177 ? 46.177 4.481 30.734 1.00 17.31 156 GLN A O 1
ATOM 1307 N N . VAL A 1 178 ? 44.707 2.859 31.293 1.00 15.36 157 VAL A N 1
ATOM 1308 C CA . VAL A 1 178 ? 44.140 2.741 29.950 1.00 14.27 157 VAL A CA 1
ATOM 1309 C C . VAL A 1 178 ? 43.384 4.014 29.606 1.00 13.93 157 VAL A C 1
ATOM 1310 O O . VAL A 1 178 ? 43.687 4.697 28.624 1.00 14.62 157 VAL A O 1
ATOM 1314 N N . TYR A 1 179 ? 42.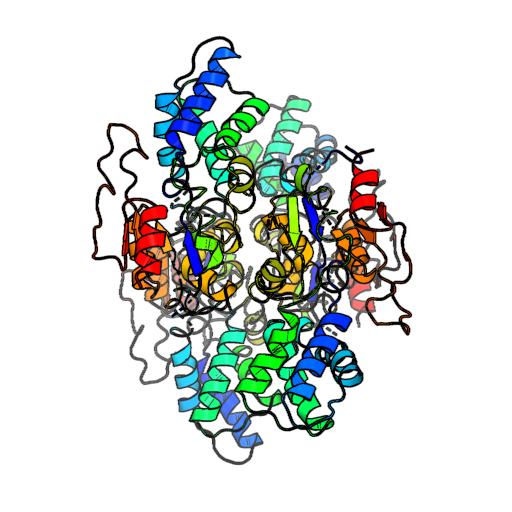447 4.376 30.468 1.00 13.89 158 TYR A N 1
ATOM 1315 C CA . TYR A 1 179 ? 41.619 5.563 30.275 1.00 14.05 158 TYR A CA 1
ATOM 1316 C C . TYR A 1 179 ? 42.463 6.782 30.287 1.00 14.80 158 TYR A C 1
ATOM 1317 O O . TYR A 1 179 ? 42.276 7.711 29.444 1.00 16.11 158 TYR A O 1
ATOM 1326 N N . LEU A 1 180 ? 43.404 6.830 31.227 1.00 14.16 159 LEU A N 1
ATOM 1327 C CA . LEU A 1 180 ? 44.214 8.023 31.365 1.00 15.15 159 LEU A CA 1
ATOM 1328 C C . LEU A 1 180 ? 45.152 8.122 30.201 1.00 14.34 159 LEU A C 1
ATOM 1329 O O . LEU A 1 180 ? 45.387 9.201 29.716 1.00 15.93 159 LEU A O 1
ATOM 1334 N N . GLY A 1 181 ? 45.743 7.006 29.774 1.00 14.87 160 GLY A N 1
ATOM 1335 C CA . GLY A 1 181 ? 46.613 7.042 28.601 1.00 13.92 160 GLY A CA 1
ATOM 1336 C C . GLY A 1 181 ? 45.895 7.503 27.318 1.00 14.72 160 GLY A C 1
ATOM 1337 O O . GLY A 1 181 ? 46.432 8.307 26.540 1.00 14.70 160 GLY A O 1
ATOM 1338 N N . ALA A 1 182 ? 44.664 7.039 27.133 1.00 14.33 161 ALA A N 1
ATOM 1339 C CA . ALA A 1 182 ? 43.860 7.419 25.957 1.00 14.06 161 ALA A CA 1
ATOM 1340 C C . ALA A 1 182 ? 43.715 8.921 25.925 1.00 14.49 161 ALA A C 1
ATOM 1341 O O . ALA A 1 182 ? 43.954 9.525 24.884 1.00 13.48 161 ALA A O 1
ATOM 1343 N N . CYS A 1 183 ? 43.334 9.504 27.062 1.00 13.91 162 CYS A N 1
ATOM 1344 C CA . CYS A 1 183 ? 43.128 10.943 27.136 1.00 15.83 162 CYS A CA 1
ATOM 1345 C C . CYS A 1 183 ? 44.402 11.705 26.948 1.00 16.51 162 CYS A C 1
ATOM 1346 O O . CYS A 1 183 ? 44.408 12.756 26.312 1.00 17.12 162 CYS A O 1
ATOM 1349 N N . ARG A 1 184 ? 45.496 11.142 27.442 1.00 16.63 163 ARG A N 1
ATOM 1350 C CA . ARG A 1 184 ? 46.825 11.755 27.275 1.00 17.88 163 ARG A CA 1
ATOM 1351 C C . ARG A 1 184 ? 47.150 11.758 25.780 1.00 17.01 163 ARG A C 1
ATOM 1352 O O . ARG A 1 184 ? 47.542 12.762 25.231 1.00 17.54 163 ARG A O 1
ATOM 1360 N N . LEU A 1 185 ? 46.981 10.630 25.094 1.00 16.68 164 LEU A N 1
ATOM 1361 C CA . LEU A 1 185 ? 47.318 10.631 23.648 1.00 15.07 164 LEU A CA 1
ATOM 1362 C C . LEU A 1 185 ? 46.406 11.538 22.787 1.00 16.17 164 LEU A C 1
ATOM 1363 O O . LEU A 1 185 ? 46.843 12.107 21.750 1.00 15.17 164 LEU A O 1
ATOM 1368 N N . LEU A 1 186 ? 45.153 11.705 23.199 1.00 16.29 165 LEU A N 1
ATOM 1369 C CA . LEU A 1 186 ? 44.233 12.589 22.493 1.00 16.67 165 LEU A CA 1
ATOM 1370 C C . LEU A 1 186 ? 44.445 14.055 22.889 1.00 17.98 165 LEU A C 1
ATOM 1371 O O . LEU A 1 186 ? 43.832 14.944 22.320 1.00 16.29 165 LEU A O 1
ATOM 1376 N N . ASP A 1 187 ? 45.265 14.265 23.920 1.00 19.50 166 ASP A N 1
ATOM 1377 C CA . ASP A 1 187 ? 45.581 15.575 24.449 1.00 20.35 166 ASP A CA 1
ATOM 1378 C C . ASP A 1 187 ? 44.304 16.258 24.912 1.00 19.58 166 ASP A C 1
ATOM 1379 O O . ASP A 1 187 ? 44.057 17.410 24.581 1.00 18.11 166 ASP A O 1
ATOM 1384 N N . LEU A 1 188 ? 43.473 15.513 25.654 1.00 19.71 167 LEU A N 1
ATOM 1385 C CA . LEU A 1 188 ? 42.205 16.047 26.168 1.00 18.72 167 LEU A CA 1
ATOM 1386 C C . LEU A 1 188 ? 42.063 15.816 27.653 1.00 18.69 167 LEU A C 1
ATOM 1387 O O . LEU A 1 188 ? 42.498 14.823 28.131 1.00 18.53 167 LEU A O 1
ATOM 1392 N N . PRO A 1 189 ? 41.494 16.779 28.400 1.00 19.32 168 PRO A N 1
ATOM 1393 C CA . PRO A 1 189 ? 41.128 16.412 29.752 1.00 20.82 168 PRO A CA 1
ATOM 1394 C C . PRO A 1 189 ? 40.009 15.361 29.685 1.00 20.73 168 PRO A C 1
ATOM 1395 O O . PRO A 1 189 ? 39.236 15.389 28.755 1.00 20.02 168 PRO A O 1
ATOM 1399 N N . PRO A 1 190 ? 39.940 14.459 30.661 1.00 21.44 169 PRO A N 1
ATOM 1400 C CA . PRO A 1 190 ? 38.929 13.412 30.818 1.00 21.41 169 PRO A CA 1
ATOM 1401 C C . PRO A 1 190 ? 37.499 13.919 30.644 1.00 21.68 169 PRO A C 1
ATOM 1402 O O . PRO A 1 190 ? 36.688 13.280 29.983 1.00 19.61 169 PRO A O 1
ATOM 1406 N N . GLN A 1 191 ? 37.196 15.088 31.174 1.00 21.82 170 GLN A N 1
ATOM 1407 C CA . GLN A 1 191 ? 35.859 15.603 31.084 1.00 22.20 170 GLN A CA 1
ATOM 1408 C C . GLN A 1 191 ? 35.493 15.944 29.641 1.00 20.84 170 GLN A C 1
ATOM 1409 O O . GLN A 1 191 ? 34.333 16.235 29.359 1.00 19.15 170 GLN A O 1
ATOM 1415 N N . GLU A 1 192 ? 36.469 15.999 28.739 1.00 19.37 171 GLU A N 1
ATOM 1416 C CA . GLU A 1 192 ? 36.151 16.242 27.330 1.00 20.43 171 GLU A CA 1
ATOM 1417 C C . GLU A 1 192 ? 36.083 14.919 26.516 1.00 17.64 171 GLU A C 1
ATOM 1418 O O . GLU A 1 192 ? 35.907 14.934 25.302 1.00 17.39 171 GLU A O 1
ATOM 1424 N N . VAL A 1 193 ? 36.145 13.804 27.205 1.00 14.73 172 VAL A N 1
ATOM 1425 C CA . VAL A 1 193 ? 36.158 12.496 26.545 1.00 14.25 172 VAL A CA 1
ATOM 1426 C C . VAL A 1 193 ? 35.040 11.627 27.088 1.00 14.16 172 VAL A C 1
ATOM 1427 O O . VAL A 1 193 ? 34.827 11.589 28.298 1.00 12.17 172 VAL A O 1
ATOM 1439 N N . LEU A 1 195 ? 33.389 7.733 27.155 1.00 12.01 174 LEU A N 1
ATOM 1440 C CA . LEU A 1 195 ? 33.467 6.337 26.848 1.00 10.73 174 LEU A CA 1
ATOM 1441 C C . LEU A 1 195 ? 32.086 5.819 26.553 1.00 9.73 174 LEU A C 1
ATOM 1442 O O . LEU A 1 195 ? 31.171 5.942 27.384 1.00 8.92 174 LEU A O 1
ATOM 1447 N N . CYS A 1 196 ? 31.975 5.119 25.428 1.00 10.74 175 CYS A N 1
ATOM 1448 C CA . CYS A 1 196 ? 30.760 4.369 25.079 1.00 10.33 175 CYS A CA 1
ATOM 1449 C C . CYS A 1 196 ? 31.025 2.890 25.196 1.00 10.49 175 CYS A C 1
ATOM 1450 O O . CYS A 1 196 ? 31.946 2.370 24.573 1.00 11.55 175 CYS A O 1
ATOM 1453 N N . ALA A 1 197 ? 30.212 2.194 25.974 1.00 9.62 176 ALA A N 1
ATOM 1454 C CA . ALA A 1 197 ? 30.369 0.751 26.184 1.00 9.88 176 ALA A CA 1
ATOM 1455 C C . ALA A 1 197 ? 29.074 0.048 26.471 1.00 8.45 176 ALA A C 1
ATOM 1456 O O . ALA A 1 197 ? 28.154 0.626 26.960 1.00 8.99 176 ALA A O 1
ATOM 1458 N N . ALA A 1 198 ? 29.063 -1.253 26.242 1.00 9.21 177 ALA A N 1
ATOM 1459 C CA . ALA A 1 198 ? 27.951 -2.120 26.622 1.00 8.95 177 ALA A CA 1
ATOM 1460 C C . ALA A 1 198 ? 28.133 -2.745 27.998 1.00 9.11 177 ALA A C 1
ATOM 1461 O O . ALA A 1 198 ? 27.325 -3.588 28.442 1.00 7.80 177 ALA A O 1
ATOM 1463 N N . HIS A 1 199 ? 29.207 -2.402 28.696 1.00 10.45 178 HIS A N 1
ATOM 1464 C CA . HIS A 1 199 ? 29.532 -3.137 29.952 1.00 9.84 178 HIS A CA 1
ATOM 1465 C C . HIS A 1 199 ? 29.687 -2.112 31.084 1.00 11.36 178 HIS A C 1
ATOM 1466 O O . HIS A 1 199 ? 30.469 -1.102 30.971 1.00 11.97 178 HIS A O 1
ATOM 1473 N N . ASN A 1 200 ? 28.875 -2.272 32.118 1.00 9.52 179 ASN A N 1
ATOM 1474 C CA . ASN A 1 200 ? 28.865 -1.282 33.205 1.00 10.92 179 ASN A CA 1
ATOM 1475 C C . ASN A 1 200 ? 30.212 -1.173 33.920 1.00 13.43 179 ASN A C 1
ATOM 1476 O O . ASN A 1 200 ? 30.496 -0.091 34.394 1.00 12.63 179 ASN A O 1
ATOM 1481 N N . TYR A 1 201 ? 31.011 -2.276 33.999 1.00 14.23 180 TYR A N 1
ATOM 1482 C CA . TYR A 1 201 ? 32.278 -2.239 34.721 1.00 15.45 180 TYR A CA 1
ATOM 1483 C C . TYR A 1 201 ? 33.227 -1.229 34.070 1.00 15.24 180 TYR A C 1
ATOM 1484 O O . TYR A 1 201 ? 33.986 -0.556 34.730 1.00 14.39 180 TYR A O 1
ATOM 1493 N N . ASP A 1 202 ? 33.144 -1.108 32.753 1.00 14.36 181 ASP A N 1
ATOM 1494 C CA . ASP A 1 202 ? 33.999 -0.212 31.986 1.00 13.88 181 ASP A CA 1
ATOM 1495 C C . ASP A 1 202 ? 33.647 1.241 32.200 1.00 13.98 181 ASP A C 1
ATOM 1496 O O . ASP A 1 202 ? 34.510 2.141 32.324 1.00 12.78 181 ASP A O 1
ATOM 1501 N N . LEU A 1 203 ? 32.336 1.478 32.216 1.00 14.02 182 LEU A N 1
ATOM 1502 C CA . LEU A 1 203 ? 31.791 2.789 32.384 1.00 14.14 182 LEU A CA 1
ATOM 1503 C C . LEU A 1 203 ? 32.067 3.272 33.852 1.00 13.37 182 LEU A C 1
ATOM 1504 O O . LEU A 1 203 ? 32.295 4.437 34.108 1.00 11.42 182 LEU A O 1
ATOM 1509 N N . LYS A 1 204 ? 32.002 2.358 34.785 1.00 14.46 183 LYS A N 1
ATOM 1510 C CA . LYS A 1 204 ? 32.216 2.682 36.209 1.00 15.95 183 LYS A CA 1
ATOM 1511 C C . LYS A 1 204 ? 33.664 3.159 36.400 1.00 15.87 183 LYS A C 1
ATOM 1512 O O . LYS A 1 204 ? 33.916 4.211 37.030 1.00 15.09 183 LYS A O 1
ATOM 1518 N N . ALA A 1 205 ? 34.615 2.421 35.809 1.00 16.35 184 ALA A N 1
ATOM 1519 C CA . ALA A 1 205 ? 36.029 2.826 35.885 1.00 16.41 184 ALA A CA 1
ATOM 1520 C C . ALA A 1 205 ? 36.292 4.183 35.204 1.00 16.79 184 ALA A C 1
ATOM 1521 O O . ALA A 1 205 ? 36.970 5.009 35.764 1.00 17.26 184 ALA A O 1
ATOM 1523 N N . ALA A 1 206 ? 35.699 4.438 34.024 1.00 15.42 185 ALA A N 1
ATOM 1524 C CA . ALA A 1 206 ? 35.852 5.709 33.282 1.00 14.01 185 ALA A CA 1
ATOM 1525 C C . ALA A 1 206 ? 35.279 6.888 34.062 1.00 13.81 185 ALA A C 1
ATOM 1526 O O . ALA A 1 206 ? 35.863 7.995 34.118 1.00 11.80 185 ALA A O 1
ATOM 1528 N N . ARG A 1 207 ? 34.070 6.703 34.587 1.00 15.22 186 ARG A N 1
ATOM 1529 C CA . ARG A 1 207 ? 33.441 7.766 35.412 1.00 16.05 186 ARG A CA 1
ATOM 1530 C C . ARG A 1 207 ? 34.318 8.191 36.608 1.00 15.88 186 ARG A C 1
ATOM 1531 O O . ARG A 1 207 ? 34.441 9.368 36.902 1.00 16.24 186 ARG A O 1
ATOM 1539 N N . ALA A 1 208 ? 34.877 7.231 37.305 1.00 16.84 187 ALA A N 1
ATOM 1540 C CA . ALA A 1 208 ? 35.724 7.547 38.474 1.00 17.65 187 ALA A CA 1
ATOM 1541 C C . ALA A 1 208 ? 36.966 8.362 38.079 1.00 19.44 187 ALA A C 1
ATOM 1542 O O . ALA A 1 208 ? 37.538 8.994 38.918 1.00 19.72 187 ALA A O 1
ATOM 1544 N N . LEU A 1 209 ? 37.371 8.361 36.801 1.00 19.02 188 LEU A N 1
ATOM 1545 C CA . LEU A 1 209 ? 38.519 9.119 36.378 1.00 18.84 188 LEU A CA 1
ATOM 1546 C C . LEU A 1 209 ? 38.117 10.410 35.696 1.00 18.08 188 LEU A C 1
ATOM 1547 O O . LEU A 1 209 ? 38.945 11.103 35.141 1.00 18.47 188 LEU A O 1
ATOM 1552 N N . GLY A 1 210 ? 36.844 10.756 35.761 1.00 18.07 189 GLY A N 1
ATOM 1553 C CA . GLY A 1 210 ? 36.345 12.038 35.263 1.00 17.16 189 GLY A CA 1
ATOM 1554 C C . GLY A 1 210 ? 35.763 11.931 33.826 1.00 16.89 189 GLY A C 1
ATOM 1555 O O . GLY A 1 210 ? 35.346 12.923 33.241 1.00 16.66 189 GLY A O 1
ATOM 1556 N N . LEU A 1 211 ? 35.750 10.748 33.231 1.00 15.94 190 LEU A N 1
ATOM 1557 C CA . LEU A 1 211 ? 35.176 10.620 31.855 1.00 13.92 190 LEU A CA 1
ATOM 1558 C C . LEU A 1 211 ? 33.634 10.676 31.818 1.00 13.33 190 LEU A C 1
ATOM 1559 O O . LEU A 1 211 ? 32.955 10.267 32.713 1.00 12.40 190 LEU A O 1
ATOM 1564 N N . LYS A 1 212 ? 33.086 11.206 30.733 1.00 14.36 191 LYS A N 1
ATOM 1565 C CA . LYS A 1 212 ? 31.655 11.087 30.443 1.00 13.16 191 LYS A CA 1
ATOM 1566 C C . LYS A 1 212 ? 31.401 9.626 30.011 1.00 12.39 191 LYS A C 1
ATOM 1567 O O . LYS A 1 212 ? 32.359 8.912 29.604 1.00 11.92 191 LYS A O 1
ATOM 1573 N N . THR A 1 213 ? 30.139 9.180 30.120 1.00 10.96 192 THR A N 1
ATOM 1574 C CA . THR A 1 213 ? 29.769 7.801 29.928 1.00 11.60 192 THR A CA 1
ATOM 1575 C C . THR A 1 213 ? 28.477 7.681 29.097 1.00 12.06 192 THR A C 1
ATOM 1576 O O . THR A 1 213 ? 27.476 8.428 29.324 1.00 12.82 192 THR A O 1
ATOM 1580 N N . ALA A 1 214 ? 28.517 6.752 28.140 1.00 11.23 193 ALA A N 1
ATOM 1581 C CA . ALA A 1 214 ? 27.326 6.371 27.335 1.00 10.60 193 ALA A CA 1
ATOM 1582 C C . ALA A 1 214 ? 27.226 4.871 27.295 1.00 9.52 193 ALA A C 1
ATOM 1583 O O . ALA A 1 214 ? 28.193 4.188 26.977 1.00 9.85 193 ALA A O 1
ATOM 1585 N N . PHE A 1 215 ? 26.085 4.369 27.727 1.00 9.38 194 PHE A N 1
ATOM 1586 C CA . PHE A 1 215 ? 25.794 2.949 27.817 1.00 10.39 194 PHE A CA 1
ATOM 1587 C C . PHE A 1 215 ? 24.841 2.538 26.673 1.00 10.51 194 PHE A C 1
ATOM 1588 O O . PHE A 1 215 ? 23.794 3.136 26.459 1.00 9.58 194 PHE A O 1
ATOM 1596 N N . ILE A 1 216 ? 25.202 1.477 25.973 1.00 11.69 195 ILE A N 1
ATOM 1597 C CA . ILE A 1 216 ? 24.299 0.845 24.964 1.00 10.84 195 ILE A CA 1
ATOM 1598 C C . ILE A 1 216 ? 24.170 -0.615 25.317 1.00 10.67 195 ILE A C 1
ATOM 1599 O O . ILE A 1 216 ? 25.132 -1.313 25.241 1.00 10.79 195 ILE A O 1
ATOM 1604 N N . ALA A 1 217 ? 22.985 -1.081 25.682 1.00 10.50 196 ALA A N 1
ATOM 1605 C CA . ALA A 1 217 ? 22.794 -2.465 25.988 1.00 10.87 196 ALA A CA 1
ATOM 1606 C C . ALA A 1 217 ? 22.963 -3.342 24.776 1.00 10.97 196 ALA A C 1
ATOM 1607 O O . ALA A 1 217 ? 22.470 -3.021 23.741 1.00 11.80 196 ALA A O 1
ATOM 1609 N N . ARG A 1 218 ? 23.618 -4.491 24.929 1.00 12.63 197 ARG A N 1
ATOM 1610 C CA . ARG A 1 218 ? 23.741 -5.492 23.869 1.00 13.10 197 ARG A CA 1
ATOM 1611 C C . ARG A 1 218 ? 23.292 -6.812 24.473 1.00 14.42 197 ARG A C 1
ATOM 1612 O O . ARG A 1 218 ? 24.128 -7.664 24.791 1.00 14.46 197 ARG A O 1
ATOM 1620 N N . PRO A 1 219 ? 21.967 -6.989 24.636 1.00 16.56 198 PRO A N 1
ATOM 1621 C CA . PRO A 1 219 ? 21.465 -8.145 25.393 1.00 18.01 198 PRO A CA 1
ATOM 1622 C C . PRO A 1 219 ? 21.705 -9.520 24.746 1.00 19.61 198 PRO A C 1
ATOM 1623 O O . PRO A 1 219 ? 21.501 -10.483 25.417 1.00 20.80 198 PRO A O 1
ATOM 1627 N N . LEU A 1 220 ? 22.230 -9.571 23.512 1.00 20.40 199 LEU A N 1
ATOM 1628 C CA . LEU A 1 220 ? 22.494 -10.791 22.743 1.00 21.34 199 LEU A CA 1
ATOM 1629 C C . LEU A 1 220 ? 23.994 -11.100 22.671 1.00 20.32 199 LEU A C 1
ATOM 1630 O O . LEU A 1 220 ? 24.404 -12.086 22.075 1.00 20.85 199 LEU A O 1
ATOM 1635 N N . GLU A 1 221 ? 24.836 -10.270 23.276 1.00 19.44 200 GLU A N 1
ATOM 1636 C CA . GLU A 1 221 ? 26.273 -10.509 23.169 1.00 18.99 200 GLU A CA 1
ATOM 1637 C C . GLU A 1 221 ? 26.647 -11.962 23.545 1.00 19.96 200 GLU A C 1
ATOM 1638 O O . GLU A 1 221 ? 27.464 -12.609 22.855 1.00 18.47 200 GLU A O 1
ATOM 1644 N N . TYR A 1 222 ? 26.085 -12.428 24.661 1.00 21.38 201 TYR A N 1
ATOM 1645 C CA . TYR A 1 222 ? 26.459 -13.687 25.247 1.00 24.06 201 TYR A CA 1
ATOM 1646 C C . TYR A 1 222 ? 25.439 -14.785 24.907 1.00 26.48 201 TYR A C 1
ATOM 1647 O O . TYR A 1 222 ? 25.484 -15.880 25.484 1.00 28.72 201 TYR A O 1
ATOM 1656 N N . GLY A 1 223 ? 24.586 -14.493 23.939 1.00 28.93 202 GLY A N 1
ATOM 1657 C CA . GLY A 1 223 ? 23.530 -15.386 23.494 1.00 31.82 202 GLY A CA 1
ATOM 1658 C C . GLY A 1 223 ? 22.212 -15.243 24.251 1.00 34.08 202 GLY A C 1
ATOM 1659 O O . GLY A 1 223 ? 22.109 -14.436 25.183 1.00 34.92 202 GLY A O 1
ATOM 1660 N N . PRO A 1 224 ? 21.198 -16.060 23.878 1.00 36.43 203 PRO A N 1
ATOM 1661 C CA . PRO A 1 224 ? 19.892 -16.096 24.588 1.00 36.47 203 PRO A CA 1
ATOM 1662 C C . PRO A 1 224 ? 19.992 -16.295 26.119 1.00 36.39 203 PRO A C 1
ATOM 1663 O O . PRO A 1 224 ? 19.149 -15.787 26.837 1.00 37.47 203 PRO A O 1
ATOM 1667 N N . GLY A 1 225 ? 21.009 -16.974 26.641 1.00 36.34 204 GLY A N 1
ATOM 1668 C CA . GLY A 1 225 ? 21.189 -17.015 28.136 1.00 36.42 204 GLY A CA 1
ATOM 1669 C C . GLY A 1 225 ? 21.488 -15.709 28.938 1.00 35.91 204 GLY A C 1
ATOM 1670 O O . GLY A 1 225 ? 21.333 -15.669 30.167 1.00 36.42 204 GLY A O 1
ATOM 1671 N N . GLN A 1 226 ? 21.924 -14.641 28.260 1.00 33.59 205 GLN A N 1
ATOM 1672 C CA . GLN A 1 226 ? 22.652 -13.555 28.928 1.00 30.89 205 GLN A CA 1
ATOM 1673 C C . GLN A 1 226 ? 21.929 -12.977 30.143 1.00 29.94 205 GLN A C 1
ATOM 1674 O O . GLN A 1 226 ? 20.772 -12.563 30.056 1.00 28.09 205 GLN A O 1
ATOM 1680 N N . SER A 1 227 ? 22.693 -12.816 31.212 1.00 28.93 206 SER A N 1
ATOM 1681 C CA . SER A 1 227 ? 22.183 -12.263 32.432 1.00 29.98 206 SER A CA 1
ATOM 1682 C C . SER A 1 227 ? 22.860 -10.963 32.884 1.00 28.84 206 SER A C 1
ATOM 1683 O O . SER A 1 227 ? 22.360 -10.333 33.802 1.00 30.35 206 SER A O 1
ATOM 1686 N N . GLN A 1 228 ? 24.027 -10.627 32.333 1.00 27.78 207 GLN A N 1
ATOM 1687 C CA . GLN A 1 228 ? 24.823 -9.484 32.753 1.00 26.15 207 GLN A CA 1
ATOM 1688 C C . GLN A 1 228 ? 24.614 -8.299 31.783 1.00 23.92 207 GLN A C 1
ATOM 1689 O O . GLN A 1 228 ? 24.407 -8.510 30.578 1.00 23.37 207 GLN A O 1
ATOM 1695 N N . ASP A 1 229 ? 24.663 -7.078 32.348 1.00 20.63 208 ASP A N 1
ATOM 1696 C CA . ASP A 1 229 ? 24.741 -5.856 31.587 1.00 19.55 208 ASP A CA 1
ATOM 1697 C C . ASP A 1 229 ? 23.519 -5.718 30.689 1.00 19.09 208 ASP A C 1
ATOM 1698 O O . ASP A 1 229 ? 23.659 -5.246 29.576 1.00 16.05 208 ASP A O 1
ATOM 1703 N N . LEU A 1 230 ? 22.340 -6.092 31.222 1.00 18.06 209 LEU A N 1
ATOM 1704 C CA . LEU A 1 230 ? 21.084 -5.950 30.531 1.00 19.83 209 LEU A CA 1
ATOM 1705 C C . LEU A 1 230 ? 20.598 -4.511 30.627 1.00 18.97 209 LEU A C 1
ATOM 1706 O O . LEU A 1 230 ? 19.864 -4.053 29.790 1.00 19.01 209 LEU A O 1
ATOM 1711 N N . ALA A 1 231 ? 21.050 -3.805 31.647 1.00 17.93 210 ALA A N 1
ATOM 1712 C CA . ALA A 1 231 ? 20.632 -2.461 31.864 1.00 17.10 210 ALA A CA 1
ATOM 1713 C C . ALA A 1 231 ? 21.703 -1.611 32.517 1.00 16.02 210 ALA A C 1
ATOM 1714 O O . ALA A 1 231 ? 22.724 -2.102 32.946 1.00 14.98 210 ALA A O 1
ATOM 1716 N N . ALA A 1 232 ? 21.443 -0.315 32.567 1.00 15.04 211 ALA A N 1
ATOM 1717 C CA . ALA A 1 232 ? 22.364 0.626 33.185 1.00 16.47 211 ALA A CA 1
ATOM 1718 C C . ALA A 1 232 ? 22.275 0.492 34.736 1.00 16.74 211 ALA A C 1
ATOM 1719 O O . ALA A 1 232 ? 21.181 0.544 35.320 1.00 16.52 211 ALA A O 1
ATOM 1721 N N . GLU A 1 233 ? 23.447 0.324 35.354 1.00 17.49 212 GLU A N 1
ATOM 1722 C CA . GLU A 1 233 ? 23.596 0.146 36.793 1.00 18.26 212 GLU A CA 1
ATOM 1723 C C . GLU A 1 233 ? 23.928 1.460 37.498 1.00 17.07 212 GLU A C 1
ATOM 1724 O O . GLU A 1 233 ? 23.880 1.518 38.718 1.00 16.86 212 GLU A O 1
ATOM 1730 N N . GLN A 1 234 ? 24.254 2.494 36.733 1.00 15.94 213 GLN A N 1
ATOM 1731 C CA . GLN A 1 234 ? 24.372 3.853 37.260 1.00 15.36 213 GLN A CA 1
ATOM 1732 C C . GLN A 1 234 ? 23.726 4.806 36.270 1.00 15.51 213 GLN A C 1
ATOM 1733 O O . GLN A 1 234 ? 23.395 4.437 35.178 1.00 14.17 213 GLN A O 1
ATOM 1739 N N . ASP A 1 235 ? 23.605 6.055 36.671 1.00 16.02 214 ASP A N 1
ATOM 1740 C CA . ASP A 1 235 ? 23.064 7.078 35.859 1.00 15.84 214 ASP A CA 1
ATOM 1741 C C . ASP A 1 235 ? 24.059 7.615 34.920 1.00 16.20 214 ASP A C 1
ATOM 1742 O O . ASP A 1 235 ? 24.426 8.808 34.994 1.00 18.23 214 ASP A O 1
ATOM 1747 N N . TRP A 1 236 ? 24.462 6.765 33.970 1.00 16.02 215 TRP A N 1
ATOM 1748 C CA . TRP A 1 236 ? 25.417 7.155 32.944 1.00 14.60 215 TRP A CA 1
ATOM 1749 C C . TRP A 1 236 ? 24.914 8.416 32.285 1.00 15.38 215 TRP A C 1
ATOM 1750 O O . TRP A 1 236 ? 23.708 8.648 32.303 1.00 15.61 215 TRP A O 1
ATOM 1761 N N . ASP A 1 237 ? 25.817 9.250 31.748 1.00 15.82 216 ASP A N 1
ATOM 1762 C CA . ASP A 1 237 ? 25.425 10.554 31.087 1.00 17.20 216 ASP A CA 1
ATOM 1763 C C . ASP A 1 237 ? 24.421 10.406 29.931 1.00 17.69 216 ASP A C 1
ATOM 1764 O O . ASP A 1 237 ? 23.381 11.047 29.924 1.00 17.98 216 ASP A O 1
ATOM 1769 N N . LEU A 1 238 ? 24.701 9.467 29.026 1.00 18.04 217 LEU A N 1
ATOM 1770 C CA . LEU A 1 238 ? 23.768 9.035 27.999 1.00 16.64 217 LEU A CA 1
ATOM 1771 C C . LEU A 1 238 ? 23.505 7.505 28.107 1.00 16.63 217 LEU A C 1
ATOM 1772 O O . LEU A 1 238 ? 24.417 6.714 28.434 1.00 17.00 217 LEU A O 1
ATOM 1777 N N . ILE A 1 239 ? 22.223 7.121 27.942 1.00 15.42 218 ILE A N 1
ATOM 1778 C CA . ILE A 1 239 ? 21.761 5.760 27.775 1.00 15.51 218 ILE A CA 1
ATOM 1779 C C . ILE A 1 239 ? 21.063 5.719 26.409 1.00 15.91 218 ILE A C 1
ATOM 1780 O O . ILE A 1 239 ? 20.169 6.563 26.106 1.00 16.64 218 ILE A O 1
ATOM 1785 N N . ALA A 1 240 ? 21.536 4.831 25.526 1.00 15.03 219 ALA A N 1
ATOM 1786 C CA . ALA A 1 240 ? 21.080 4.868 24.136 1.00 13.81 219 ALA A CA 1
ATOM 1787 C C . ALA A 1 240 ? 20.739 3.469 23.700 1.00 14.53 219 ALA A C 1
ATOM 1788 O O . ALA A 1 240 ? 21.239 2.507 24.252 1.00 14.07 219 ALA A O 1
ATOM 1790 N N . SER A 1 241 ? 19.792 3.352 22.765 1.00 14.98 220 SER A N 1
ATOM 1791 C CA . SER A 1 241 ? 19.362 2.047 22.272 1.00 14.09 220 SER A CA 1
ATOM 1792 C C . SER A 1 241 ? 20.341 1.510 21.267 1.00 13.10 220 SER A C 1
ATOM 1793 O O . SER A 1 241 ? 20.489 0.317 21.127 1.00 13.80 220 SER A O 1
ATOM 1796 N N . ASP A 1 242 ? 21.047 2.380 20.568 1.00 12.76 221 ASP A N 1
ATOM 1797 C CA . ASP A 1 242 ? 22.015 1.966 19.620 1.00 13.09 221 ASP A CA 1
ATOM 1798 C C . ASP A 1 242 ? 22.874 3.204 19.214 1.00 12.66 221 ASP A C 1
ATOM 1799 O O . ASP A 1 242 ? 22.651 4.289 19.690 1.00 14.31 221 ASP A O 1
ATOM 1804 N N . LEU A 1 243 ? 23.891 3.052 18.377 1.00 13.73 222 LEU A N 1
ATOM 1805 C CA . LEU A 1 243 ? 24.785 4.180 18.098 1.00 12.73 222 LEU A CA 1
ATOM 1806 C C . LEU A 1 243 ? 24.188 5.307 17.367 1.00 13.69 222 LEU A C 1
ATOM 1807 O O . LEU A 1 243 ? 24.703 6.444 17.467 1.00 13.52 222 LEU A O 1
ATOM 1812 N N . LEU A 1 244 ? 23.147 5.054 16.559 1.00 14.55 223 LEU A N 1
ATOM 1813 C CA . LEU A 1 244 ? 22.518 6.181 15.844 1.00 14.10 223 LEU A CA 1
ATOM 1814 C C . LEU A 1 244 ? 21.661 6.973 16.815 1.00 13.51 223 LEU A C 1
ATOM 1815 O O . LEU A 1 244 ? 21.609 8.200 16.750 1.00 10.27 223 LEU A O 1
ATOM 1820 N N . ASP A 1 245 ? 20.976 6.257 17.702 1.00 13.68 224 ASP A N 1
ATOM 1821 C CA . ASP A 1 245 ? 20.264 6.903 18.800 1.00 14.14 224 ASP A CA 1
ATOM 1822 C C . ASP A 1 245 ? 21.201 7.699 19.733 1.00 14.12 224 ASP A C 1
ATOM 1823 O O . ASP A 1 245 ? 20.831 8.750 20.215 1.00 14.40 224 ASP A O 1
ATOM 1828 N N . LEU A 1 246 ? 22.436 7.235 19.918 1.00 15.71 225 LEU A N 1
ATOM 1829 C CA . LEU A 1 246 ? 23.473 8.016 20.645 1.00 15.04 225 LEU A CA 1
ATOM 1830 C C . LEU A 1 246 ? 23.756 9.294 19.866 1.00 16.31 225 LEU A C 1
ATOM 1831 O O . LEU A 1 246 ? 23.740 10.387 20.437 1.00 13.63 225 LEU A O 1
ATOM 1836 N N . HIS A 1 247 ? 23.969 9.169 18.568 1.00 17.17 226 HIS A N 1
ATOM 1837 C CA . HIS A 1 247 ? 24.084 10.348 17.733 1.00 20.28 226 HIS A CA 1
ATOM 1838 C C . HIS A 1 247 ? 22.873 11.320 17.824 1.00 21.57 226 HIS A C 1
ATOM 1839 O O . HIS A 1 247 ? 23.072 12.517 18.015 1.00 21.76 226 HIS A O 1
ATOM 1846 N N . ARG A 1 248 ? 21.658 10.804 17.707 1.00 22.21 227 ARG A N 1
ATOM 1847 C CA . ARG A 1 248 ? 20.459 11.635 17.879 1.00 24.15 227 ARG A CA 1
ATOM 1848 C C . ARG A 1 248 ? 20.551 12.332 19.222 1.00 23.35 227 ARG A C 1
ATOM 1849 O O . ARG A 1 248 ? 20.425 13.529 19.257 1.00 24.57 227 ARG A O 1
ATOM 1857 N N . GLN A 1 249 ? 20.784 11.609 20.324 1.00 22.60 228 GLN A N 1
ATOM 1858 C CA . GLN A 1 249 ? 20.749 12.265 21.638 1.00 22.81 228 GLN A CA 1
ATOM 1859 C C . GLN A 1 249 ? 21.857 13.310 21.799 1.00 23.93 228 GLN A C 1
ATOM 1860 O O . GLN A 1 249 ? 21.656 14.342 22.409 1.00 23.47 228 GLN A O 1
ATOM 1866 N N . LEU A 1 250 ? 23.022 13.024 21.257 1.00 25.29 229 LEU A N 1
ATOM 1867 C CA . LEU A 1 250 ? 24.114 13.963 21.264 1.00 26.69 229 LEU A CA 1
ATOM 1868 C C . LEU A 1 250 ? 23.875 15.235 20.460 1.00 28.93 229 LEU A C 1
ATOM 1869 O O . LEU A 1 250 ? 24.303 16.276 20.888 1.00 29.55 229 LEU A O 1
ATOM 1874 N N . ALA A 1 251 ? 23.251 15.160 19.287 1.00 32.15 230 ALA A N 1
ATOM 1875 C CA . ALA A 1 251 ? 23.050 16.356 18.483 1.00 35.05 230 ALA A CA 1
ATOM 1876 C C . ALA A 1 251 ? 21.962 17.253 19.016 1.00 37.73 230 ALA A C 1
ATOM 1877 O O . ALA A 1 251 ? 21.969 18.434 18.664 1.00 40.72 230 ALA A O 1
ATOM 1879 N N . ALA A 1 252 ? 21.049 16.771 19.865 1.00 40.09 231 ALA A N 1
ATOM 1880 C CA . ALA A 1 252 ? 19.951 17.660 20.318 1.00 42.04 231 ALA A CA 1
ATOM 1881 C C . ALA A 1 252 ? 20.452 18.589 21.412 1.00 43.72 231 ALA A C 1
ATOM 1882 O O . ALA A 1 252 ? 21.133 18.118 22.350 1.00 46.68 231 ALA A O 1
ATOM 1884 N N . GLY B 1 21 ? 79.804 25.588 47.666 1.00 47.88 0 GLY B N 1
ATOM 1885 C CA . GLY B 1 21 ? 80.208 25.534 46.225 1.00 47.89 0 GLY B CA 1
ATOM 1886 C C . GLY B 1 21 ? 79.434 24.437 45.518 1.00 47.10 0 GLY B C 1
ATOM 1887 O O . GLY B 1 21 ? 78.529 24.697 44.710 1.00 48.81 0 GLY B O 1
ATOM 1896 N N . ARG B 1 23 ? 76.865 21.210 46.027 1.00 35.07 2 ARG B N 1
ATOM 1897 C CA . ARG B 1 23 ? 75.788 20.961 46.995 1.00 33.70 2 ARG B CA 1
ATOM 1898 C C . ARG B 1 23 ? 75.264 19.527 47.087 1.00 29.43 2 ARG B C 1
ATOM 1899 O O . ARG B 1 23 ? 74.679 19.173 48.085 1.00 30.91 2 ARG B O 1
ATOM 1907 N N . ALA B 1 24 ? 75.445 18.711 46.072 1.00 24.07 3 ALA B N 1
ATOM 1908 C CA . ALA B 1 24 ? 74.873 17.389 46.081 1.00 20.95 3 ALA B CA 1
ATOM 1909 C C . ALA B 1 24 ? 75.916 16.454 45.584 1.00 19.19 3 ALA B C 1
ATOM 1910 O O . ALA B 1 24 ? 76.674 16.795 44.659 1.00 16.01 3 ALA B O 1
ATOM 1912 N N . ILE B 1 25 ? 75.923 15.242 46.140 1.00 19.19 4 ILE B N 1
ATOM 1913 C CA . ILE B 1 25 ? 76.757 14.161 45.572 1.00 17.57 4 ILE B CA 1
ATOM 1914 C C . ILE B 1 25 ? 75.849 13.090 45.063 1.00 16.49 4 ILE B C 1
ATOM 1915 O O . ILE B 1 25 ? 74.973 12.618 45.786 1.00 17.59 4 ILE B O 1
ATOM 1920 N N . LEU B 1 26 ? 76.050 12.717 43.808 1.00 14.97 5 LEU B N 1
ATOM 1921 C CA . LEU B 1 26 ? 75.402 11.565 43.262 1.00 14.98 5 LEU B CA 1
ATOM 1922 C C . LEU B 1 26 ? 76.387 10.390 43.353 1.00 15.43 5 LEU B C 1
ATOM 1923 O O . LEU B 1 26 ? 77.614 10.573 43.191 1.00 15.20 5 LEU B O 1
ATOM 1928 N N . PHE B 1 27 ? 75.865 9.217 43.677 1.00 15.36 6 PHE B N 1
ATOM 1929 C CA . PHE B 1 27 ? 76.685 8.020 43.713 1.00 14.64 6 PHE B CA 1
ATOM 1930 C C . PHE B 1 27 ? 76.108 6.922 42.875 1.00 14.19 6 PHE B C 1
ATOM 1931 O O . PHE B 1 27 ? 74.988 6.525 43.054 1.00 14.46 6 PHE B O 1
ATOM 1939 N N . ASP B 1 28 ? 76.919 6.356 42.022 1.00 14.88 7 ASP B N 1
ATOM 1940 C CA . ASP B 1 28 ? 76.719 5.020 41.581 1.00 15.44 7 ASP B CA 1
ATOM 1941 C C . ASP B 1 28 ? 76.728 4.111 42.820 1.00 16.09 7 ASP B C 1
ATOM 1942 O O . ASP B 1 28 ? 77.336 4.499 43.857 1.00 16.65 7 ASP B O 1
ATOM 1947 N N . VAL B 1 29 ? 76.002 2.987 42.766 1.00 14.28 8 VAL B N 1
ATOM 1948 C CA . VAL B 1 29 ? 75.809 2.167 43.935 1.00 15.86 8 VAL B CA 1
ATOM 1949 C C . VAL B 1 29 ? 76.442 0.757 43.764 1.00 15.16 8 VAL B C 1
ATOM 1950 O O . VAL B 1 29 ? 77.334 0.375 44.531 1.00 15.02 8 VAL B O 1
ATOM 1954 N N . PHE B 1 30 ? 76.073 0.009 42.756 1.00 15.73 9 PHE B N 1
ATOM 1955 C CA . PHE B 1 30 ? 76.676 -1.362 42.593 1.00 15.72 9 PHE B CA 1
ATOM 1956 C C . PHE B 1 30 ? 78.149 -1.170 42.283 1.00 15.75 9 PHE B C 1
ATOM 1957 O O . PHE B 1 30 ? 78.518 -0.432 41.370 1.00 15.50 9 PHE B O 1
ATOM 1965 N N . GLY B 1 31 ? 78.998 -1.791 43.086 1.00 16.01 10 GLY B N 1
ATOM 1966 C CA . GLY B 1 31 ? 80.411 -1.686 42.857 1.00 16.12 10 GLY B CA 1
ATOM 1967 C C . GLY B 1 31 ? 80.998 -0.458 43.496 1.00 17.12 10 GLY B C 1
ATOM 1968 O O . GLY B 1 31 ? 81.995 -0.576 44.241 1.00 19.28 10 GLY B O 1
ATOM 1969 N N . THR B 1 32 ? 80.442 0.731 43.235 1.00 15.26 11 THR B N 1
ATOM 1970 C CA . THR B 1 32 ? 80.977 1.899 43.894 1.00 14.44 11 THR B CA 1
ATOM 1971 C C . THR B 1 32 ? 80.809 1.850 45.438 1.00 14.84 11 THR B C 1
ATOM 1972 O O . THR B 1 32 ? 81.741 2.159 46.179 1.00 16.59 11 THR B O 1
ATOM 1976 N N . LEU B 1 33 ? 79.641 1.438 45.915 1.00 13.82 12 LEU B N 1
ATOM 1977 C CA . LEU B 1 33 ? 79.348 1.439 47.294 1.00 12.96 12 LEU B CA 1
ATOM 1978 C C . LEU B 1 33 ? 79.204 0.053 47.919 1.00 13.38 12 LEU B C 1
ATOM 1979 O O . LEU B 1 33 ? 79.439 -0.079 49.158 1.00 11.17 12 LEU B O 1
ATOM 1984 N N . VAL B 1 34 ? 78.719 -0.903 47.126 1.00 12.71 13 VAL B N 1
ATOM 1985 C CA . VAL B 1 34 ? 78.375 -2.231 47.588 1.00 14.43 13 VAL B CA 1
ATOM 1986 C C . VAL B 1 34 ? 79.105 -3.305 46.766 1.00 15.58 13 VAL B C 1
ATOM 1987 O O . VAL B 1 34 ? 79.321 -3.155 45.588 1.00 16.13 13 VAL B O 1
ATOM 1991 N N . ASP B 1 35 ? 79.512 -4.347 47.464 1.00 17.49 14 ASP B N 1
ATOM 1992 C CA . ASP B 1 35 ? 80.205 -5.509 46.908 1.00 17.93 14 ASP B CA 1
ATOM 1993 C C . ASP B 1 35 ? 79.203 -6.557 46.483 1.00 18.06 14 ASP B C 1
ATOM 1994 O O . ASP B 1 35 ? 78.891 -7.483 47.236 1.00 18.36 14 ASP B O 1
ATOM 1999 N N . TRP B 1 36 ? 78.657 -6.369 45.285 1.00 17.84 15 TRP B N 1
ATOM 2000 C CA . TRP B 1 36 ? 77.589 -7.210 44.816 1.00 17.72 15 TRP B CA 1
ATOM 2001 C C . TRP B 1 36 ? 78.181 -8.668 44.582 1.00 18.60 15 TRP B C 1
ATOM 2002 O O . TRP B 1 36 ? 77.508 -9.628 44.816 1.00 16.87 15 TRP B O 1
ATOM 2013 N N . ARG B 1 37 ? 79.411 -8.766 44.105 1.00 19.11 16 ARG B N 1
ATOM 2014 C CA . ARG B 1 37 ? 80.023 -10.069 43.805 1.00 21.11 16 ARG B CA 1
ATOM 2015 C C . ARG B 1 37 ? 80.137 -11.008 44.985 1.00 21.74 16 ARG B C 1
ATOM 2016 O O . ARG B 1 37 ? 79.542 -12.088 44.972 1.00 22.74 16 ARG B O 1
ATOM 2024 N N . SER B 1 38 ? 80.809 -10.570 46.047 1.00 22.99 17 SER B N 1
ATOM 2025 C CA . SER B 1 38 ? 80.866 -11.409 47.257 1.00 23.51 17 SER B CA 1
ATOM 2026 C C . SER B 1 38 ? 79.483 -11.729 47.806 1.00 24.97 17 SER B C 1
ATOM 2027 O O . SER B 1 38 ? 79.236 -12.876 48.145 1.00 24.96 17 SER B O 1
ATOM 2030 N N . SER B 1 39 ? 78.589 -10.727 47.892 1.00 24.15 18 SER B N 1
ATOM 2031 C CA . SER B 1 39 ? 77.254 -10.956 48.395 1.00 23.89 18 SER B CA 1
ATOM 2032 C C . SER B 1 39 ? 76.484 -11.958 47.579 1.00 23.33 18 SER B C 1
ATOM 2033 O O . SER B 1 39 ? 75.682 -12.688 48.117 1.00 23.48 18 SER B O 1
ATOM 2036 N N . LEU B 1 40 ? 76.622 -11.917 46.271 1.00 23.46 19 LEU B N 1
ATOM 2037 C CA . LEU B 1 40 ? 75.934 -12.891 45.443 1.00 24.67 19 LEU B CA 1
ATOM 2038 C C . LEU B 1 40 ? 76.572 -14.304 45.658 1.00 25.85 19 LEU B C 1
ATOM 2039 O O . LEU B 1 40 ? 75.868 -15.287 45.811 1.00 25.54 19 LEU B O 1
ATOM 2044 N N . ILE B 1 41 ? 77.890 -14.380 45.636 1.00 27.89 20 ILE B N 1
ATOM 2045 C CA . ILE B 1 41 ? 78.598 -15.656 45.855 1.00 29.03 20 ILE B CA 1
ATOM 2046 C C . ILE B 1 41 ? 78.154 -16.256 47.209 1.00 30.82 20 ILE B C 1
ATOM 2047 O O . ILE B 1 41 ? 77.707 -17.396 47.258 1.00 30.69 20 ILE B O 1
ATOM 2052 N N . GLU B 1 42 ? 78.198 -15.464 48.279 1.00 32.78 21 GLU B N 1
ATOM 2053 C CA . GLU B 1 42 ? 77.762 -15.931 49.606 1.00 33.70 21 GLU B CA 1
ATOM 2054 C C . GLU B 1 42 ? 76.351 -16.519 49.645 1.00 33.41 21 GLU B C 1
ATOM 2055 O O . GLU B 1 42 ? 76.106 -17.518 50.337 1.00 33.76 21 GLU B O 1
ATOM 2061 N N . GLN B 1 43 ? 75.424 -15.917 48.917 1.00 32.55 22 GLN B N 1
ATOM 2062 C CA . GLN B 1 43 ? 74.022 -16.353 48.961 1.00 32.59 22 GLN B CA 1
ATOM 2063 C C . GLN B 1 43 ? 73.830 -17.580 48.061 1.00 32.60 22 GLN B C 1
ATOM 2064 O O . GLN B 1 43 ? 72.918 -18.355 48.235 1.00 33.00 22 GLN B O 1
ATOM 2070 N N . PHE B 1 44 ? 74.630 -17.691 47.025 1.00 33.43 23 PHE B N 1
ATOM 2071 C CA . PHE B 1 44 ? 74.692 -18.938 46.271 1.00 34.62 23 PHE B CA 1
ATOM 2072 C C . PHE B 1 44 ? 75.358 -20.047 47.112 1.00 36.19 23 PHE B C 1
ATOM 2073 O O . PHE B 1 44 ? 75.004 -21.216 46.977 1.00 37.06 23 PHE B O 1
ATOM 2081 N N . GLN B 1 45 ? 76.286 -19.686 47.990 1.00 37.36 24 GLN B N 1
ATOM 2082 C CA . GLN B 1 45 ? 76.891 -20.678 48.868 1.00 38.41 24 GLN B CA 1
ATOM 2083 C C . GLN B 1 45 ? 75.864 -21.215 49.833 1.00 40.44 24 GLN B C 1
ATOM 2084 O O . GLN B 1 45 ? 75.724 -22.421 49.937 1.00 42.35 24 GLN B O 1
ATOM 2090 N N . ALA B 1 46 ? 75.096 -20.343 50.492 1.00 42.23 25 ALA B N 1
ATOM 2091 C CA . ALA B 1 46 ? 74.044 -20.779 51.415 1.00 42.58 25 ALA B CA 1
ATOM 2092 C C . ALA B 1 46 ? 72.993 -21.542 50.673 1.00 43.99 25 ALA B C 1
ATOM 2093 O O . ALA B 1 46 ? 72.303 -22.379 51.273 1.00 45.35 25 ALA B O 1
ATOM 2095 N N . LEU B 1 47 ? 72.832 -21.284 49.382 1.00 44.16 26 LEU B N 1
ATOM 2096 C CA . LEU B 1 47 ? 71.845 -22.033 48.655 1.00 44.75 26 LEU B CA 1
ATOM 2097 C C . LEU B 1 47 ? 72.321 -23.476 48.443 1.00 46.49 26 LEU B C 1
ATOM 2098 O O . LEU B 1 47 ? 71.511 -24.384 48.314 1.00 45.33 26 LEU B O 1
ATOM 2103 N N . GLU B 1 48 ? 73.631 -23.673 48.333 1.00 48.78 27 GLU B N 1
ATOM 2104 C CA . GLU B 1 48 ? 74.154 -25.007 47.993 1.00 50.49 27 GLU B CA 1
ATOM 2105 C C . GLU B 1 48 ? 74.152 -25.907 49.253 1.00 51.64 27 GLU B C 1
ATOM 2106 O O . GLU B 1 48 ? 73.724 -27.052 49.203 1.00 51.26 27 GLU B O 1
ATOM 2112 N N . ARG B 1 49 ? 74.581 -25.357 50.383 1.00 53.23 28 ARG B N 1
ATOM 2113 C CA . ARG B 1 49 ? 74.510 -26.057 51.656 1.00 55.01 28 ARG B CA 1
ATOM 2114 C C . ARG B 1 49 ? 73.052 -26.472 51.955 1.00 55.99 28 ARG B C 1
ATOM 2115 O O . ARG B 1 49 ? 72.801 -27.503 52.594 1.00 56.49 28 ARG B O 1
ATOM 2123 N N . GLU B 1 50 ? 72.104 -25.679 51.455 1.00 56.71 29 GLU B N 1
ATOM 2124 C CA . GLU B 1 50 ? 70.681 -25.922 51.647 1.00 57.34 29 GLU B CA 1
ATOM 2125 C C . GLU B 1 50 ? 70.192 -27.004 50.708 1.00 57.30 29 GLU B C 1
ATOM 2126 O O . GLU B 1 50 ? 69.379 -27.845 51.099 1.00 57.38 29 GLU B O 1
ATOM 2132 N N . LEU B 1 51 ? 70.668 -26.952 49.461 1.00 57.34 30 LEU B N 1
ATOM 2133 C CA . LEU B 1 51 ? 70.293 -27.926 48.420 1.00 57.33 30 LEU B CA 1
ATOM 2134 C C . LEU B 1 51 ? 71.052 -29.273 48.479 1.00 57.26 30 LEU B C 1
ATOM 2135 O O . LEU B 1 51 ? 70.686 -30.202 47.759 1.00 56.75 30 LEU B O 1
ATOM 2140 N N . GLY B 1 52 ? 72.087 -29.357 49.327 1.00 57.47 31 GLY B N 1
ATOM 2141 C CA . GLY B 1 52 ? 72.926 -30.553 49.479 1.00 57.20 31 GLY B CA 1
ATOM 2142 C C . GLY B 1 52 ? 73.746 -30.973 48.262 1.00 56.93 31 GLY B C 1
ATOM 2143 O O . GLY B 1 52 ? 73.434 -31.984 47.593 1.00 57.50 31 GLY B O 1
ATOM 2144 N N . GLY B 1 53 ? 74.823 -30.245 47.981 1.00 55.70 32 GLY B N 1
ATOM 2145 C CA . GLY B 1 53 ? 75.600 -30.536 46.776 1.00 54.39 32 GLY B CA 1
ATOM 2146 C C . GLY B 1 53 ? 76.705 -29.546 46.526 1.00 52.84 32 GLY B C 1
ATOM 2147 O O . GLY B 1 53 ? 77.465 -29.222 47.460 1.00 53.48 32 GLY B O 1
ATOM 2148 N N . THR B 1 54 ? 76.824 -29.113 45.262 1.00 50.42 33 THR B N 1
ATOM 2149 C CA . THR B 1 54 ? 77.696 -27.981 44.868 1.00 47.85 33 THR B CA 1
ATOM 2150 C C . THR B 1 54 ? 76.996 -27.141 43.809 1.00 46.36 33 THR B C 1
ATOM 2151 O O . THR B 1 54 ? 76.078 -27.615 43.124 1.00 46.26 33 THR B O 1
ATOM 2155 N N . LEU B 1 55 ? 77.404 -25.877 43.703 1.00 44.47 34 LEU B N 1
ATOM 2156 C CA . LEU B 1 55 ? 76.888 -24.978 42.673 1.00 43.18 34 LEU B CA 1
ATOM 2157 C C . LEU B 1 55 ? 78.001 -24.144 42.098 1.00 42.42 34 LEU B C 1
ATOM 2158 O O . LEU B 1 55 ? 78.930 -23.755 42.814 1.00 42.46 34 LEU B O 1
ATOM 2163 N N . PRO B 1 56 ? 77.881 -23.809 40.820 1.00 41.40 35 PRO B N 1
ATOM 2164 C CA . PRO B 1 56 ? 78.861 -22.943 40.219 1.00 41.26 35 PRO B CA 1
ATOM 2165 C C . PRO B 1 56 ? 78.601 -21.481 40.666 1.00 40.78 35 PRO B C 1
ATOM 2166 O O . PRO B 1 56 ? 78.045 -20.694 39.926 1.00 41.44 35 PRO B O 1
ATOM 2170 N N . CYS B 1 57 ? 79.038 -21.158 41.873 1.00 39.88 36 CYS B N 1
ATOM 2171 C CA . CYS B 1 57 ? 78.792 -19.885 42.515 1.00 39.79 36 CYS B CA 1
ATOM 2172 C C . CYS B 1 57 ? 79.403 -18.720 41.760 1.00 38.93 36 CYS B C 1
ATOM 2173 O O . CYS B 1 57 ? 78.717 -17.750 41.507 1.00 37.69 36 CYS B O 1
ATOM 2176 N N . VAL B 1 58 ? 80.677 -18.840 41.388 1.00 38.36 37 VAL B N 1
ATOM 2177 C CA . VAL B 1 58 ? 81.421 -17.735 40.778 1.00 37.98 37 VAL B CA 1
ATOM 2178 C C . VAL B 1 58 ? 81.029 -17.593 39.316 1.00 38.64 37 VAL B C 1
ATOM 2179 O O . VAL B 1 58 ? 80.888 -16.484 38.795 1.00 38.30 37 VAL B O 1
ATOM 2183 N N . GLU B 1 59 ? 80.844 -18.729 38.660 1.00 38.60 38 GLU B N 1
ATOM 2184 C CA . GLU B 1 59 ? 80.575 -18.751 37.228 1.00 39.29 38 GLU B CA 1
ATOM 2185 C C . GLU B 1 59 ? 79.123 -18.241 36.977 1.00 38.07 38 GLU B C 1
ATOM 2186 O O . GLU B 1 59 ? 78.859 -17.526 35.998 1.00 37.45 38 GLU B O 1
ATOM 2192 N N . LEU B 1 60 ? 78.195 -18.597 37.859 1.00 36.30 39 LEU B N 1
ATOM 2193 C CA . LEU B 1 60 ? 76.848 -18.050 37.780 1.00 36.05 39 LEU B CA 1
ATOM 2194 C C . LEU B 1 60 ? 76.820 -16.529 38.022 1.00 33.91 39 LEU B C 1
ATOM 2195 O O . LEU B 1 60 ? 76.169 -15.811 37.255 1.00 33.74 39 LEU B O 1
ATOM 2200 N N . THR B 1 61 ? 77.489 -16.074 39.085 1.00 31.51 40 THR B N 1
ATOM 2201 C CA . THR B 1 61 ? 77.504 -14.640 39.446 1.00 29.94 40 THR B CA 1
ATOM 2202 C C . THR B 1 61 ? 78.103 -13.803 38.340 1.00 30.33 40 THR B C 1
ATOM 2203 O O . THR B 1 61 ? 77.555 -12.762 37.964 1.00 29.14 40 THR B O 1
ATOM 2207 N N . ASP B 1 62 ? 79.203 -14.270 37.771 1.00 29.78 41 ASP B N 1
ATOM 2208 C CA . ASP B 1 62 ? 79.897 -13.475 36.792 1.00 30.61 41 ASP B CA 1
ATOM 2209 C C . ASP B 1 62 ? 79.193 -13.464 35.447 1.00 30.56 41 ASP B C 1
ATOM 2210 O O . ASP B 1 62 ? 79.222 -12.440 34.749 1.00 30.00 41 ASP B O 1
ATOM 2215 N N . ARG B 1 63 ? 78.625 -14.595 35.056 1.00 30.02 42 ARG B N 1
ATOM 2216 C CA . ARG B 1 63 ? 77.834 -14.639 33.843 1.00 31.14 42 ARG B CA 1
ATOM 2217 C C . ARG B 1 63 ? 76.599 -13.761 34.041 1.00 29.82 42 ARG B C 1
ATOM 2218 O O . ARG B 1 63 ? 76.128 -13.097 33.096 1.00 29.48 42 ARG B O 1
ATOM 2226 N N . TRP B 1 64 ? 76.035 -13.804 35.247 1.00 28.17 43 TRP B N 1
ATOM 2227 C CA . TRP B 1 64 ? 74.775 -13.113 35.457 1.00 27.70 43 TRP B CA 1
ATOM 2228 C C . TRP B 1 64 ? 75.028 -11.665 35.148 1.00 26.74 43 TRP B C 1
ATOM 2229 O O . TRP B 1 64 ? 74.331 -11.088 34.341 1.00 26.29 43 TRP B O 1
ATOM 2240 N N . ARG B 1 65 ? 76.113 -11.144 35.715 1.00 27.18 44 ARG B N 1
ATOM 2241 C CA . ARG B 1 65 ? 76.560 -9.782 35.500 1.00 27.27 44 ARG B CA 1
ATOM 2242 C C . ARG B 1 65 ? 77.035 -9.447 34.090 1.00 28.36 44 ARG B C 1
ATOM 2243 O O . ARG B 1 65 ? 76.967 -8.232 33.654 1.00 27.94 44 ARG B O 1
ATOM 2251 N N . GLN B 1 66 ? 77.595 -10.425 33.376 1.00 28.49 45 GLN B N 1
ATOM 2252 C CA . GLN B 1 66 ? 78.058 -10.110 32.039 1.00 29.96 45 GLN B CA 1
ATOM 2253 C C . GLN B 1 66 ? 76.862 -9.821 31.097 1.00 29.06 45 GLN B C 1
ATOM 2254 O O . GLN B 1 66 ? 77.041 -9.210 30.055 1.00 29.91 45 GLN B O 1
ATOM 2260 N N . GLN B 1 67 ? 75.650 -10.164 31.521 1.00 28.68 46 GLN B N 1
ATOM 2261 C CA . GLN B 1 67 ? 74.381 -9.874 30.764 1.00 29.49 46 GLN B CA 1
ATOM 2262 C C . GLN B 1 67 ? 73.778 -8.444 30.972 1.00 28.88 46 GLN B C 1
ATOM 2263 O O . GLN B 1 67 ? 72.832 -8.027 30.282 1.00 27.49 46 GLN B O 1
ATOM 2269 N N . TYR B 1 68 ? 74.389 -7.707 31.899 1.00 28.32 47 TYR B N 1
ATOM 2270 C CA . TYR B 1 68 ? 73.880 -6.453 32.388 1.00 29.08 47 TYR B CA 1
ATOM 2271 C C . TYR B 1 68 ? 73.968 -5.352 31.338 1.00 29.00 47 TYR B C 1
ATOM 2272 O O . TYR B 1 68 ? 72.958 -4.772 30.967 1.00 28.01 47 TYR B O 1
ATOM 2281 N N . LYS B 1 69 ? 75.163 -5.084 30.838 1.00 29.57 48 LYS B N 1
ATOM 2282 C CA . LYS B 1 69 ? 75.334 -4.055 29.810 1.00 31.06 48 LYS B CA 1
ATOM 2283 C C . LYS B 1 69 ? 74.613 -4.394 28.496 1.00 30.93 48 LYS B C 1
ATOM 2284 O O . LYS B 1 69 ? 74.060 -3.473 27.877 1.00 30.77 48 LYS B O 1
ATOM 2290 N N . PRO B 1 70 ? 74.590 -5.681 28.083 1.00 31.19 49 PRO B N 1
ATOM 2291 C CA . PRO B 1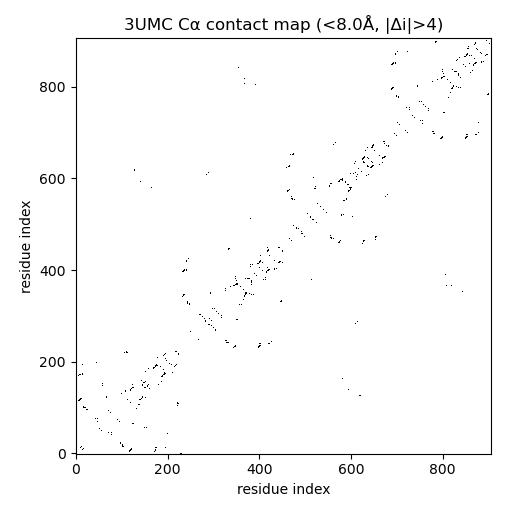 70 ? 73.867 -6.019 26.848 1.00 31.77 49 PRO B CA 1
ATOM 2292 C C . PRO B 1 70 ? 72.357 -5.853 26.966 1.00 30.85 49 PRO B C 1
ATOM 2293 O O . PRO B 1 70 ? 71.747 -5.319 26.054 1.00 31.75 49 PRO B O 1
ATOM 2297 N N . ALA B 1 71 ? 71.773 -6.313 28.059 1.00 30.55 50 ALA B N 1
ATOM 2298 C CA . ALA B 1 71 ? 70.309 -6.198 28.264 1.00 30.60 50 ALA B CA 1
ATOM 2299 C C . ALA B 1 71 ? 69.914 -4.734 28.274 1.00 31.06 50 ALA B C 1
ATOM 2300 O O . ALA B 1 71 ? 68.974 -4.340 27.571 1.00 32.15 50 ALA B O 1
ATOM 2310 N N . ASP B 1 73 ? 71.746 -2.322 26.822 1.00 32.16 52 ASP B N 1
ATOM 2311 C CA . ASP B 1 73 ? 72.001 -1.869 25.448 1.00 32.30 52 ASP B CA 1
ATOM 2312 C C . ASP B 1 73 ? 70.801 -2.170 24.498 1.00 30.36 52 ASP B C 1
ATOM 2313 O O . ASP B 1 73 ? 70.468 -1.345 23.685 1.00 28.16 52 ASP B O 1
ATOM 2318 N N . ARG B 1 74 ? 70.157 -3.312 24.685 1.00 28.74 53 ARG B N 1
ATOM 2319 C CA . ARG B 1 74 ? 68.992 -3.695 23.907 1.00 29.40 53 ARG B CA 1
ATOM 2320 C C . ARG B 1 74 ? 67.791 -2.784 24.180 1.00 28.38 53 ARG B C 1
ATOM 2321 O O . ARG B 1 74 ? 67.088 -2.428 23.244 1.00 26.88 53 ARG B O 1
ATOM 2329 N N . VAL B 1 75 ? 67.601 -2.377 25.447 1.00 27.42 54 VAL B N 1
ATOM 2330 C CA . VAL B 1 75 ? 66.625 -1.369 25.821 1.00 26.36 54 VAL B CA 1
ATOM 2331 C C . VAL B 1 75 ? 66.973 -0.002 25.191 1.00 27.69 54 VAL B C 1
ATOM 2332 O O . VAL B 1 75 ? 66.152 0.652 24.524 1.00 28.08 54 VAL B O 1
ATOM 2336 N N . ARG B 1 76 ? 68.206 0.431 25.404 1.00 27.07 55 ARG B N 1
ATOM 2337 C CA . ARG B 1 76 ? 68.683 1.712 24.947 1.00 28.41 55 ARG B CA 1
ATOM 2338 C C . ARG B 1 76 ? 68.606 1.913 23.449 1.00 29.65 55 ARG B C 1
ATOM 2339 O O . ARG B 1 76 ? 68.286 2.998 22.950 1.00 31.26 55 ARG B O 1
ATOM 2347 N N . ASN B 1 77 ? 68.993 0.920 22.687 1.00 30.48 56 ASN B N 1
ATOM 2348 C CA . ASN B 1 77 ? 68.931 1.114 21.263 1.00 31.31 56 ASN B CA 1
ATOM 2349 C C . ASN B 1 77 ? 67.573 0.706 20.642 1.00 31.13 56 ASN B C 1
ATOM 2350 O O . ASN B 1 77 ? 67.506 0.483 19.457 1.00 31.52 56 ASN B O 1
ATOM 2355 N N . GLY B 1 78 ? 66.522 0.564 21.457 1.00 31.42 57 GLY B N 1
ATOM 2356 C CA . GLY B 1 78 ? 65.175 0.252 20.960 1.00 32.09 57 GLY B CA 1
ATOM 2357 C C . GLY B 1 78 ? 64.858 -1.189 20.609 1.00 32.41 57 GLY B C 1
ATOM 2358 O O . GLY B 1 78 ? 63.702 -1.516 20.318 1.00 32.52 57 GLY B O 1
ATOM 2359 N N . GLN B 1 79 ? 65.854 -2.062 20.644 1.00 32.42 58 GLN B N 1
ATOM 2360 C CA . GLN B 1 79 ? 65.641 -3.449 20.242 1.00 33.85 58 GLN B CA 1
ATOM 2361 C C . GLN B 1 79 ? 64.689 -4.224 21.128 1.00 33.94 58 GLN B C 1
ATOM 2362 O O . GLN B 1 79 ? 64.120 -5.191 20.654 1.00 34.90 58 GLN B O 1
ATOM 2368 N N . ALA B 1 80 ? 64.590 -3.871 22.420 1.00 33.52 59 ALA B N 1
ATOM 2369 C CA . ALA B 1 80 ? 63.625 -4.510 23.345 1.00 33.25 59 ALA B CA 1
ATOM 2370 C C . ALA B 1 80 ? 62.845 -3.384 24.023 1.00 32.98 59 ALA B C 1
ATOM 2371 O O . ALA B 1 80 ? 63.337 -2.261 24.087 1.00 33.98 59 ALA B O 1
ATOM 2373 N N . PRO B 1 81 ? 61.672 -3.681 24.566 1.00 32.20 60 PRO B N 1
ATOM 2374 C CA . PRO B 1 81 ? 60.955 -2.622 25.273 1.00 32.26 60 PRO B CA 1
ATOM 2375 C C . PRO B 1 81 ? 61.520 -2.343 26.698 1.00 31.96 60 PRO B C 1
ATOM 2376 O O . PRO B 1 81 ? 62.283 -3.143 27.244 1.00 30.19 60 PRO B O 1
ATOM 2380 N N . TRP B 1 82 ? 61.146 -1.191 27.242 1.00 31.34 61 TRP B N 1
ATOM 2381 C CA . TRP B 1 82 ? 61.552 -0.782 28.553 1.00 31.22 61 TRP B CA 1
ATOM 2382 C C . TRP B 1 82 ? 61.219 -1.882 29.555 1.00 30.76 61 TRP B C 1
ATOM 2383 O O . TRP B 1 82 ? 60.181 -2.511 29.490 1.00 31.22 61 TRP B O 1
ATOM 2394 N N . GLN B 1 83 ? 62.169 -2.126 30.448 1.00 29.76 62 GLN B N 1
ATOM 2395 C CA . GLN B 1 83 ? 62.087 -3.137 31.487 1.00 28.25 62 GLN B CA 1
ATOM 2396 C C . GLN B 1 83 ? 63.045 -2.598 32.555 1.00 26.85 62 GLN B C 1
ATOM 2397 O O . GLN B 1 83 ? 64.172 -2.162 32.216 1.00 23.26 62 GLN B O 1
ATOM 2403 N N . HIS B 1 84 ? 62.613 -2.569 33.811 1.00 25.28 63 HIS B N 1
ATOM 2404 C CA . HIS B 1 84 ? 63.526 -2.121 34.852 1.00 25.58 63 HIS B CA 1
ATOM 2405 C C . HIS B 1 84 ? 64.523 -3.233 35.262 1.00 24.96 63 HIS B C 1
ATOM 2406 O O . HIS B 1 84 ? 64.364 -4.361 34.820 1.00 23.84 63 HIS B O 1
ATOM 2413 N N . LEU B 1 85 ? 65.532 -2.908 36.095 1.00 23.91 64 LEU B N 1
ATOM 2414 C CA . LEU B 1 85 ? 66.646 -3.859 36.316 1.00 24.64 64 LEU B CA 1
ATOM 2415 C C . LEU B 1 85 ? 66.223 -5.173 36.941 1.00 25.52 64 LEU B C 1
ATOM 2416 O O . LEU B 1 85 ? 66.743 -6.231 36.598 1.00 24.37 64 LEU B O 1
ATOM 2421 N N . ASP B 1 86 ? 65.251 -5.116 37.828 1.00 26.75 65 ASP B N 1
ATOM 2422 C CA . ASP B 1 86 ? 64.788 -6.314 38.484 1.00 27.62 65 ASP B CA 1
ATOM 2423 C C . ASP B 1 86 ? 64.236 -7.280 37.451 1.00 27.27 65 ASP B C 1
ATOM 2424 O O . ASP B 1 86 ? 64.506 -8.457 37.548 1.00 27.25 65 ASP B O 1
ATOM 2429 N N . GLN B 1 87 ? 63.495 -6.776 36.460 1.00 26.61 66 GLN B N 1
ATOM 2430 C CA . GLN B 1 87 ? 62.942 -7.608 35.392 1.00 26.70 66 GLN B CA 1
ATOM 2431 C C . GLN B 1 87 ? 64.082 -8.122 34.504 1.00 26.59 66 GLN B C 1
ATOM 2432 O O . GLN B 1 87 ? 64.049 -9.242 34.079 1.00 27.79 66 GLN B O 1
ATOM 2438 N N . LEU B 1 88 ? 65.076 -7.294 34.229 1.00 25.54 67 LEU B N 1
ATOM 2439 C CA . LEU B 1 88 ? 66.188 -7.707 33.433 1.00 26.25 67 LEU B CA 1
ATOM 2440 C C . LEU B 1 88 ? 66.957 -8.788 34.125 1.00 25.79 67 LEU B C 1
ATOM 2441 O O . LEU B 1 88 ? 67.411 -9.697 33.471 1.00 26.83 67 LEU B O 1
ATOM 2446 N N . HIS B 1 89 ? 67.062 -8.713 35.439 1.00 25.48 68 HIS B N 1
ATOM 2447 C CA . HIS B 1 89 ? 67.846 -9.660 36.187 1.00 24.57 68 HIS B CA 1
ATOM 2448 C C . HIS B 1 89 ? 67.164 -11.012 36.123 1.00 27.01 68 HIS B C 1
ATOM 2449 O O . HIS B 1 89 ? 67.814 -12.040 36.058 1.00 24.79 68 HIS B O 1
ATOM 2456 N N . ARG B 1 90 ? 65.843 -10.979 36.223 1.00 29.54 69 ARG B N 1
ATOM 2457 C CA . ARG B 1 90 ? 65.048 -12.197 36.191 1.00 32.57 69 ARG B CA 1
ATOM 2458 C C . ARG B 1 90 ? 65.096 -12.818 34.792 1.00 33.36 69 ARG B C 1
ATOM 2459 O O . ARG B 1 90 ? 65.270 -14.009 34.697 1.00 32.59 69 ARG B O 1
ATOM 2467 N N . GLN B 1 91 ? 64.938 -12.006 33.735 1.00 33.99 70 GLN B N 1
ATOM 2468 C CA . GLN B 1 91 ? 65.005 -12.503 32.347 1.00 34.85 70 GLN B CA 1
ATOM 2469 C C . GLN B 1 91 ? 66.382 -13.115 32.015 1.00 35.28 70 GLN B C 1
ATOM 2470 O O . GLN B 1 91 ? 66.472 -14.153 31.353 1.00 35.70 70 GLN B O 1
ATOM 2476 N N . SER B 1 92 ? 67.464 -12.469 32.446 1.00 35.00 71 SER B N 1
ATOM 2477 C CA . SER B 1 92 ? 68.808 -13.036 32.211 1.00 34.73 71 SER B CA 1
ATOM 2478 C C . SER B 1 92 ? 69.067 -14.306 33.029 1.00 35.10 71 SER B C 1
ATOM 2479 O O . SER B 1 92 ? 69.779 -15.181 32.569 1.00 35.39 71 SER B O 1
ATOM 2482 N N . LEU B 1 93 ? 68.486 -14.415 34.221 1.00 36.22 72 LEU B N 1
ATOM 2483 C CA . LEU B 1 93 ? 68.647 -15.610 35.093 1.00 36.92 72 LEU B CA 1
ATOM 2484 C C . LEU B 1 93 ? 67.984 -16.905 34.523 1.00 38.62 72 LEU B C 1
ATOM 2485 O O . LEU B 1 93 ? 68.566 -17.988 34.595 1.00 37.15 72 LEU B O 1
ATOM 2490 N N . GLU B 1 94 ? 66.758 -16.786 34.022 1.00 39.99 73 GLU B N 1
ATOM 2491 C CA . GLU B 1 94 ? 66.115 -17.907 33.342 1.00 42.28 73 GLU B CA 1
ATOM 2492 C C . GLU B 1 94 ? 66.960 -18.377 32.181 1.00 43.04 73 GLU B C 1
ATOM 2493 O O . GLU B 1 94 ? 67.208 -19.575 32.036 1.00 44.68 73 GLU B O 1
ATOM 2499 N N . ALA B 1 95 ? 67.418 -17.451 31.360 1.00 43.97 74 ALA B N 1
ATOM 2500 C CA . ALA B 1 95 ? 68.334 -17.815 30.275 1.00 45.37 74 ALA B CA 1
ATOM 2501 C C . ALA B 1 95 ? 69.506 -18.653 30.778 1.00 46.33 74 ALA B C 1
ATOM 2502 O O . ALA B 1 95 ? 69.754 -19.745 30.284 1.00 47.20 74 ALA B O 1
ATOM 2504 N N . LEU B 1 96 ? 70.224 -18.138 31.771 1.00 47.84 75 LEU B N 1
ATOM 2505 C CA . LEU B 1 96 ? 71.359 -18.859 32.352 1.00 48.62 75 LEU B CA 1
ATOM 2506 C C . LEU B 1 96 ? 70.974 -20.163 33.043 1.00 49.68 75 LEU B C 1
ATOM 2507 O O . LEU B 1 96 ? 71.786 -21.068 33.110 1.00 49.88 75 LEU B O 1
ATOM 2512 N N . ALA B 1 97 ? 69.765 -20.266 33.569 1.00 51.53 76 ALA B N 1
ATOM 2513 C CA . ALA B 1 97 ? 69.339 -21.514 34.204 1.00 53.17 76 ALA B CA 1
ATOM 2514 C C . ALA B 1 97 ? 69.446 -22.693 33.202 1.00 54.62 76 ALA B C 1
ATOM 2515 O O . ALA B 1 97 ? 70.112 -23.696 33.476 1.00 54.62 76 ALA B O 1
ATOM 2517 N N . GLY B 1 98 ? 68.830 -22.543 32.032 1.00 56.52 77 GLY B N 1
ATOM 2518 C CA . GLY B 1 98 ? 68.881 -23.586 30.990 1.00 58.23 77 GLY B CA 1
ATOM 2519 C C . GLY B 1 98 ? 70.308 -23.949 30.623 1.00 59.50 77 GLY B C 1
ATOM 2520 O O . GLY B 1 98 ? 70.735 -25.099 30.759 1.00 60.53 77 GLY B O 1
ATOM 2521 N N . GLU B 1 99 ? 71.062 -22.944 30.211 1.00 60.81 78 GLU B N 1
ATOM 2522 C CA . GLU B 1 99 ? 72.457 -23.110 29.863 1.00 61.95 78 GLU B CA 1
ATOM 2523 C C . GLU B 1 99 ? 73.341 -23.571 31.026 1.00 62.48 78 GLU B C 1
ATOM 2524 O O . GLU B 1 99 ? 74.563 -23.623 30.902 1.00 62.61 78 GLU B O 1
ATOM 2530 N N . PHE B 1 100 ? 72.750 -23.859 32.172 1.00 62.99 79 PHE B N 1
ATOM 2531 C CA . PHE B 1 100 ? 73.498 -24.484 33.245 1.00 63.57 79 PHE B CA 1
ATOM 2532 C C . PHE B 1 100 ? 72.845 -25.752 33.698 1.00 63.90 79 PHE B C 1
ATOM 2533 O O . PHE B 1 100 ? 73.263 -26.345 34.700 1.00 64.25 79 PHE B O 1
ATOM 2541 N N . GLY B 1 101 ? 71.810 -26.163 32.972 1.00 64.11 80 GLY B N 1
ATOM 2542 C CA . GLY B 1 101 ? 71.084 -27.371 33.295 1.00 64.07 80 GLY B CA 1
ATOM 2543 C C . GLY B 1 101 ? 70.316 -27.277 34.591 1.00 64.04 80 GLY B C 1
ATOM 2544 O O . GLY B 1 101 ? 69.561 -28.198 34.921 1.00 64.22 80 GLY B O 1
ATOM 2545 N N . LEU B 1 102 ? 70.488 -26.176 35.328 1.00 63.64 81 LEU B N 1
ATOM 2546 C CA . LEU B 1 102 ? 69.729 -25.983 36.559 1.00 63.28 81 LEU B CA 1
ATOM 2547 C C . LEU B 1 102 ? 68.249 -25.912 36.242 1.00 62.45 81 LEU B C 1
ATOM 2548 O O . LEU B 1 102 ? 67.831 -25.356 35.222 1.00 62.82 81 LEU B O 1
ATOM 2553 N N . ALA B 1 103 ? 67.467 -26.514 37.118 1.00 61.56 82 ALA B N 1
ATOM 2554 C CA . ALA B 1 103 ? 66.028 -26.462 37.030 1.00 60.94 82 ALA B CA 1
ATOM 2555 C C . ALA B 1 103 ? 65.593 -25.652 38.238 1.00 60.25 82 ALA B C 1
ATOM 2556 O O . ALA B 1 103 ? 65.964 -25.971 39.393 1.00 59.51 82 ALA B O 1
ATOM 2558 N N . LEU B 1 104 ? 64.847 -24.578 37.959 1.00 59.30 83 LEU B N 1
ATOM 2559 C CA . LEU B 1 104 ? 64.427 -23.623 38.988 1.00 58.16 83 LEU B CA 1
ATOM 2560 C C . LEU B 1 104 ? 62.932 -23.353 38.863 1.00 57.10 83 LEU B C 1
ATOM 2561 O O . LEU B 1 104 ? 62.471 -22.852 37.840 1.00 56.95 83 LEU B O 1
ATOM 2566 N N . ASP B 1 105 ? 62.180 -23.688 39.905 1.00 56.11 84 ASP B N 1
ATOM 2567 C CA . ASP B 1 105 ? 60.766 -23.383 39.925 1.00 55.82 84 ASP B CA 1
ATOM 2568 C C . ASP B 1 105 ? 60.516 -21.865 40.115 1.00 55.31 84 ASP B C 1
ATOM 2569 O O . ASP B 1 105 ? 61.436 -21.095 40.454 1.00 55.18 84 ASP B O 1
ATOM 2574 N N . GLU B 1 106 ? 59.277 -21.440 39.900 1.00 54.10 85 GLU B N 1
ATOM 2575 C CA . GLU B 1 106 ? 58.917 -20.046 40.121 1.00 53.73 85 GLU B CA 1
ATOM 2576 C C . GLU B 1 106 ? 59.524 -19.473 41.390 1.00 52.33 85 GLU B C 1
ATOM 2577 O O . GLU B 1 106 ? 60.201 -18.433 41.328 1.00 52.07 85 GLU B O 1
ATOM 2583 N N . ALA B 1 107 ? 59.262 -20.136 42.521 1.00 50.55 86 ALA B N 1
ATOM 2584 C CA . ALA B 1 107 ? 59.669 -19.630 43.836 1.00 49.45 86 ALA B CA 1
ATOM 2585 C C . ALA B 1 107 ? 61.161 -19.348 43.919 1.00 48.46 86 ALA B C 1
ATOM 2586 O O . ALA B 1 107 ? 61.594 -18.395 44.567 1.00 48.69 86 ALA B O 1
ATOM 2588 N N . LEU B 1 108 ? 61.940 -20.185 43.258 1.00 46.79 87 LEU B 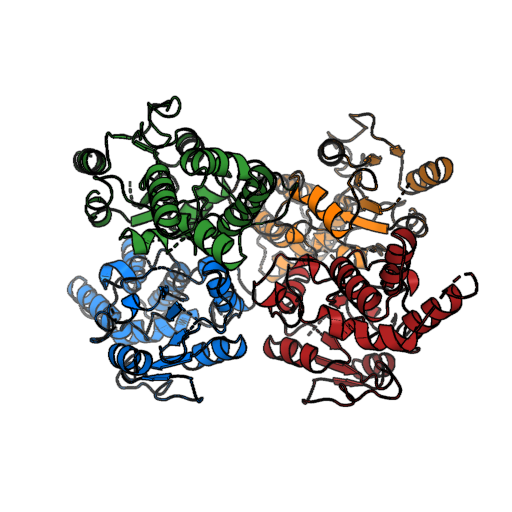N 1
ATOM 2589 C CA . LEU B 1 108 ? 63.384 -20.154 43.381 1.00 45.51 87 LEU B CA 1
ATOM 2590 C C . LEU B 1 108 ? 63.984 -19.111 42.452 1.00 44.37 87 LEU B C 1
ATOM 2591 O O . LEU B 1 108 ? 65.064 -18.593 42.726 1.00 44.07 87 LEU B O 1
ATOM 2596 N N . LEU B 1 109 ? 63.296 -18.857 41.337 1.00 43.23 88 LEU B N 1
ATOM 2597 C CA . LEU B 1 109 ? 63.669 -17.819 40.391 1.00 42.01 88 LEU B CA 1
ATOM 2598 C C . LEU B 1 109 ? 63.521 -16.443 41.055 1.00 41.41 88 LEU B C 1
ATOM 2599 O O . LEU B 1 109 ? 64.421 -15.602 40.951 1.00 40.83 88 LEU B O 1
ATOM 2604 N N . GLN B 1 110 ? 62.384 -16.239 41.727 1.00 40.66 89 GLN B N 1
ATOM 2605 C CA . GLN B 1 110 ? 62.125 -14.998 42.456 1.00 40.57 89 GLN B CA 1
ATOM 2606 C C . GLN B 1 110 ? 63.166 -14.771 43.578 1.00 39.09 89 GLN B C 1
ATOM 2607 O O . GLN B 1 110 ? 63.743 -13.679 43.735 1.00 37.67 89 GLN B O 1
ATOM 2613 N N . ARG B 1 111 ? 63.380 -15.821 44.351 1.00 36.92 90 ARG B N 1
ATOM 2614 C CA . ARG B 1 111 ? 64.310 -15.762 45.431 1.00 36.28 90 ARG B CA 1
ATOM 2615 C C . ARG B 1 111 ? 65.775 -15.478 44.960 1.00 34.11 90 ARG B C 1
ATOM 2616 O O . ARG B 1 111 ? 66.502 -14.686 45.572 1.00 32.54 90 ARG B O 1
ATOM 2624 N N . ILE B 1 112 ? 66.182 -16.086 43.860 1.00 31.29 91 ILE B N 1
ATOM 2625 C CA . ILE B 1 112 ? 67.531 -15.891 43.387 1.00 30.39 91 ILE B CA 1
ATOM 2626 C C . ILE B 1 112 ? 67.670 -14.454 42.835 1.00 28.99 91 ILE B C 1
ATOM 2627 O O . ILE B 1 112 ? 68.687 -13.824 43.053 1.00 28.48 91 ILE B O 1
ATOM 2632 N N . THR B 1 113 ? 66.636 -13.958 42.170 1.00 28.52 92 THR B N 1
ATOM 2633 C CA . THR B 1 113 ? 66.614 -12.618 41.583 1.00 27.98 92 THR B CA 1
ATOM 2634 C C . THR B 1 113 ? 66.776 -11.568 42.722 1.00 27.40 92 THR B C 1
ATOM 2635 O O . THR B 1 113 ? 67.448 -10.537 42.561 1.00 26.05 92 THR B O 1
ATOM 2639 N N . GLY B 1 114 ? 66.195 -11.927 43.859 1.00 26.29 93 GLY B N 1
ATOM 2640 C CA . GLY B 1 114 ? 66.240 -11.228 45.130 1.00 25.86 93 GLY B CA 1
ATOM 2641 C C . GLY B 1 114 ? 67.594 -11.106 45.753 1.00 25.89 93 GLY B C 1
ATOM 2642 O O . GLY B 1 114 ? 67.776 -10.268 46.610 1.00 25.54 93 GLY B O 1
ATOM 2643 N N . PHE B 1 115 ? 68.566 -11.916 45.332 1.00 25.61 94 PHE B N 1
ATOM 2644 C CA . PHE B 1 115 ? 69.922 -11.794 45.879 1.00 25.20 94 PHE B CA 1
ATOM 2645 C C . PHE B 1 115 ? 70.494 -10.401 45.677 1.00 23.55 94 PHE B C 1
ATOM 2646 O O . PHE B 1 115 ? 71.299 -9.939 46.471 1.00 23.38 94 PHE B O 1
ATOM 2654 N N . TRP B 1 116 ? 70.087 -9.747 44.594 1.00 21.89 95 TRP B N 1
ATOM 2655 C CA . TRP B 1 116 ? 70.623 -8.428 44.261 1.00 20.58 95 TRP B CA 1
ATOM 2656 C C . TRP B 1 116 ? 70.117 -7.336 45.181 1.00 19.68 95 TRP B C 1
ATOM 2657 O O . TRP B 1 116 ? 70.636 -6.233 45.148 1.00 20.27 95 TRP B O 1
ATOM 2668 N N . HIS B 1 117 ? 69.114 -7.652 45.977 1.00 18.92 96 HIS B N 1
ATOM 2669 C CA . HIS B 1 117 ? 68.494 -6.745 46.902 1.00 19.56 96 HIS B CA 1
ATOM 2670 C C . HIS B 1 117 ? 69.192 -6.713 48.265 1.00 20.00 96 HIS B C 1
ATOM 2671 O O . HIS B 1 117 ? 68.840 -5.864 49.095 1.00 18.26 96 HIS B O 1
ATOM 2678 N N . ARG B 1 118 ? 70.147 -7.625 48.489 1.00 19.64 97 ARG B N 1
ATOM 2679 C CA . ARG B 1 118 ? 70.900 -7.708 49.788 1.00 20.46 97 ARG B CA 1
ATOM 2680 C C . ARG B 1 118 ? 72.398 -7.667 49.567 1.00 19.43 97 ARG B C 1
ATOM 2681 O O . ARG B 1 118 ? 73.056 -8.716 49.395 1.00 18.27 97 ARG B O 1
ATOM 2689 N N . LEU B 1 119 ? 72.949 -6.453 49.528 1.00 17.99 98 LEU B N 1
ATOM 2690 C CA . LEU B 1 119 ? 74.322 -6.301 49.145 1.00 18.64 98 LEU B CA 1
ATOM 2691 C C . LEU B 1 119 ? 75.173 -5.690 50.251 1.00 19.69 98 LEU B C 1
ATOM 2692 O O . LEU B 1 119 ? 74.799 -4.690 50.889 1.00 17.98 98 LEU B O 1
ATOM 2697 N N . ARG B 1 120 ? 76.333 -6.311 50.484 1.00 20.57 99 ARG B N 1
ATOM 2698 C CA . ARG B 1 120 ? 77.288 -5.810 51.498 1.00 20.72 99 ARG B CA 1
ATOM 2699 C C . ARG B 1 120 ? 78.018 -4.547 51.040 1.00 18.99 99 ARG B C 1
ATOM 2700 O O . ARG B 1 120 ? 78.595 -4.515 49.921 1.00 17.46 99 ARG B O 1
ATOM 2708 N N . PRO B 1 121 ? 77.991 -3.492 51.875 1.00 18.75 100 PRO B N 1
ATOM 2709 C CA . PRO B 1 121 ? 78.748 -2.312 51.590 1.00 19.54 100 PRO B CA 1
ATOM 2710 C C . PRO B 1 121 ? 80.254 -2.604 51.682 1.00 20.70 100 PRO B C 1
ATOM 2711 O O . PRO B 1 121 ? 80.657 -3.485 52.427 1.00 20.29 100 PRO B O 1
ATOM 2715 N N . TRP B 1 122 ? 81.073 -1.874 50.941 1.00 19.40 101 TRP B N 1
ATOM 2716 C CA . TRP B 1 122 ? 82.489 -1.950 51.195 1.00 19.42 101 TRP B CA 1
ATOM 2717 C C . TRP B 1 122 ? 82.799 -1.466 52.621 1.00 19.20 101 TRP B C 1
ATOM 2718 O O . TRP B 1 122 ? 81.966 -0.808 53.266 1.00 19.37 101 TRP B O 1
ATOM 2729 N N . PRO B 1 123 ? 84.000 -1.774 53.135 1.00 20.59 102 PRO B N 1
ATOM 2730 C CA . PRO B 1 123 ? 84.293 -1.461 54.554 1.00 21.01 102 PRO B CA 1
ATOM 2731 C C . PRO B 1 123 ? 84.246 0.041 54.917 1.00 20.25 102 PRO B C 1
ATOM 2732 O O . PRO B 1 123 ? 83.880 0.430 56.028 1.00 21.71 102 PRO B O 1
ATOM 2736 N N . ASP B 1 124 ? 84.556 0.890 53.961 1.00 20.41 103 ASP B N 1
ATOM 2737 C CA . ASP B 1 124 ? 84.535 2.343 54.174 1.00 20.00 103 ASP B CA 1
ATOM 2738 C C . ASP B 1 124 ? 83.176 3.016 53.922 1.00 19.79 103 ASP B C 1
ATOM 2739 O O . ASP B 1 124 ? 82.972 4.125 54.304 1.00 20.80 103 ASP B O 1
ATOM 2744 N N . THR B 1 125 ? 82.215 2.361 53.286 1.00 19.38 104 THR B N 1
ATOM 2745 C CA . THR B 1 125 ? 81.015 3.084 52.716 1.00 17.78 104 THR B CA 1
ATOM 2746 C C . THR B 1 125 ? 80.122 3.809 53.740 1.00 19.50 104 THR B C 1
ATOM 2747 O O . THR B 1 125 ? 79.793 5.011 53.592 1.00 17.46 104 THR B O 1
ATOM 2751 N N . LEU B 1 126 ? 79.677 3.047 54.739 1.00 21.58 105 LEU B N 1
ATOM 2752 C CA . LEU B 1 126 ? 78.784 3.546 55.802 1.00 22.36 105 LEU B CA 1
ATOM 2753 C C . LEU B 1 126 ? 79.408 4.642 56.580 1.00 23.21 105 LEU B C 1
ATOM 2754 O O . LEU B 1 126 ? 78.775 5.669 56.731 1.00 22.42 105 LEU B O 1
ATOM 2759 N N . ALA B 1 127 ? 80.637 4.436 57.091 1.00 24.06 106 ALA B N 1
ATOM 2760 C CA . ALA B 1 127 ? 81.288 5.557 57.809 1.00 25.05 106 ALA B CA 1
ATOM 2761 C C . ALA B 1 127 ? 81.501 6.786 56.891 1.00 24.06 106 ALA B C 1
ATOM 2762 O O . ALA B 1 127 ? 81.212 7.921 57.281 1.00 23.97 106 ALA B O 1
ATOM 2764 N N . GLY B 1 128 ? 81.982 6.548 55.672 1.00 23.43 107 GLY B N 1
ATOM 2765 C CA . GLY B 1 128 ? 82.154 7.638 54.716 1.00 22.46 107 GLY B CA 1
ATOM 2766 C C . GLY B 1 128 ? 80.867 8.368 54.413 1.00 21.34 107 GLY B C 1
ATOM 2767 O O . GLY B 1 128 ? 80.845 9.576 54.350 1.00 22.98 107 GLY B O 1
ATOM 2776 N N . HIS B 1 130 ? 78.108 8.626 56.370 1.00 22.23 109 HIS B N 1
ATOM 2777 C CA . HIS B 1 130 ? 77.515 9.343 57.522 1.00 23.93 109 HIS B CA 1
ATOM 2778 C C . HIS B 1 130 ? 78.306 10.625 57.715 1.00 23.21 109 HIS B C 1
ATOM 2779 O O . HIS B 1 130 ? 77.778 11.597 58.118 1.00 24.30 109 HIS B O 1
ATOM 2786 N N . ALA B 1 131 ? 79.581 10.617 57.363 1.00 23.72 110 ALA B N 1
ATOM 2787 C CA . ALA B 1 131 ? 80.376 11.836 57.357 1.00 24.17 110 ALA B CA 1
ATOM 2788 C C . ALA B 1 131 ? 80.012 12.809 56.176 1.00 24.40 110 ALA B C 1
ATOM 2789 O O . ALA B 1 131 ? 79.976 14.035 56.344 1.00 26.02 110 ALA B O 1
ATOM 2791 N N . LEU B 1 132 ? 79.765 12.284 54.990 1.00 22.98 111 LEU B N 1
ATOM 2792 C CA . LEU B 1 132 ? 79.376 13.174 53.863 1.00 23.02 111 LEU B CA 1
ATOM 2793 C C . LEU B 1 132 ? 77.999 13.871 53.983 1.00 23.00 111 LEU B C 1
ATOM 2794 O O . LEU B 1 132 ? 77.813 14.972 53.446 1.00 20.24 111 LEU B O 1
ATOM 2799 N N . LYS B 1 133 ? 77.068 13.219 54.679 1.00 23.54 112 LYS B N 1
ATOM 2800 C CA . LYS B 1 133 ? 75.674 13.653 54.785 1.00 25.19 112 LYS B CA 1
ATOM 2801 C C . LYS B 1 133 ? 75.509 15.013 55.479 1.00 24.78 112 LYS B C 1
ATOM 2802 O O . LYS B 1 133 ? 74.663 15.805 55.092 1.00 20.48 112 LYS B O 1
ATOM 2808 N N . ALA B 1 134 ? 76.304 15.262 56.528 1.00 25.81 113 ALA B N 1
ATOM 2809 C CA . ALA B 1 134 ? 76.298 16.555 57.196 1.00 26.57 113 ALA B CA 1
ATOM 2810 C C . ALA B 1 134 ? 76.524 17.719 56.259 1.00 27.24 113 ALA B C 1
ATOM 2811 O O . ALA B 1 134 ? 75.827 18.740 56.381 1.00 28.58 113 ALA B O 1
ATOM 2813 N N . ASP B 1 135 ? 77.379 17.540 55.248 1.00 27.42 114 ASP B N 1
ATOM 2814 C CA . ASP B 1 135 ? 77.766 18.616 54.333 1.00 27.90 114 ASP B CA 1
ATOM 2815 C C . ASP B 1 135 ? 77.067 18.659 52.941 1.00 27.40 114 ASP B C 1
ATOM 2816 O O . ASP B 1 135 ? 76.964 19.731 52.311 1.00 26.46 114 ASP B O 1
ATOM 2821 N N . TYR B 1 136 ? 76.586 17.509 52.465 1.00 25.47 115 TYR B N 1
ATOM 2822 C CA . TYR B 1 136 ? 76.051 17.370 51.097 1.00 23.76 115 TYR B CA 1
ATOM 2823 C C . TYR B 1 136 ? 74.780 16.555 51.110 1.00 21.74 115 TYR B C 1
ATOM 2824 O O . TYR B 1 136 ? 74.592 15.699 51.951 1.00 20.46 115 TYR B O 1
ATOM 2833 N N . TRP B 1 137 ? 73.902 16.863 50.177 1.00 20.18 116 TRP B N 1
ATOM 2834 C CA . TRP B 1 137 ? 72.796 16.019 49.875 1.00 19.13 116 TRP B CA 1
ATOM 2835 C C . TRP B 1 137 ? 73.415 14.777 49.227 1.00 18.23 116 TRP B C 1
ATOM 2836 O O . TRP B 1 137 ? 74.367 14.893 48.400 1.00 16.00 116 TRP B O 1
ATOM 2847 N N . LEU B 1 138 ? 72.915 13.604 49.625 1.00 15.34 117 LEU B N 1
ATOM 2848 C CA . LEU B 1 138 ? 73.411 12.359 49.051 1.00 14.22 117 LEU B CA 1
ATOM 2849 C C . LEU B 1 138 ? 72.328 11.693 48.264 1.00 12.09 117 LEU B C 1
ATOM 2850 O O . LEU B 1 138 ? 71.273 11.465 48.817 1.00 10.62 117 LEU B O 1
ATOM 2855 N N . ALA B 1 139 ? 72.600 11.355 47.006 1.00 11.53 118 ALA B N 1
ATOM 2856 C CA . ALA B 1 139 ? 71.596 10.658 46.194 1.00 13.01 118 ALA B CA 1
ATOM 2857 C C . ALA B 1 139 ? 72.143 9.577 45.329 1.00 14.13 118 ALA B C 1
ATOM 2858 O O . ALA B 1 139 ? 73.240 9.705 44.746 1.00 17.33 118 ALA B O 1
ATOM 2860 N N . ALA B 1 140 ? 71.403 8.494 45.263 1.00 14.16 119 ALA B N 1
ATOM 2861 C CA . ALA B 1 140 ? 71.727 7.380 44.369 1.00 15.33 119 ALA B CA 1
ATOM 2862 C C . ALA B 1 140 ? 71.433 7.781 42.905 1.00 16.12 119 ALA B C 1
ATOM 2863 O O . ALA B 1 140 ? 70.315 8.296 42.600 1.00 16.56 119 ALA B O 1
ATOM 2865 N N . LEU B 1 141 ? 72.389 7.483 42.010 1.00 15.39 120 LEU B N 1
ATOM 2866 C CA . LEU B 1 141 ? 72.212 7.654 40.584 1.00 14.85 120 LEU B CA 1
ATOM 2867 C C . LEU B 1 141 ? 72.500 6.304 39.963 1.00 14.32 120 LEU B C 1
ATOM 2868 O O . LEU B 1 141 ? 73.624 5.984 39.620 1.00 15.46 120 LEU B O 1
ATOM 2873 N N . SER B 1 142 ? 71.480 5.475 39.876 1.00 14.68 121 SER B N 1
ATOM 2874 C CA . SER B 1 142 ? 71.648 4.023 39.709 1.00 14.69 121 SER B CA 1
ATOM 2875 C C . SER B 1 142 ? 70.854 3.521 38.471 1.00 16.38 121 SER B C 1
ATOM 2876 O O . SER B 1 142 ? 69.707 3.987 38.219 1.00 16.66 121 SER B O 1
ATOM 2879 N N . ASN B 1 143 ? 71.430 2.544 37.767 1.00 15.25 122 ASN B N 1
ATOM 2880 C CA . ASN B 1 143 ? 70.700 1.771 36.819 1.00 16.08 122 ASN B CA 1
ATOM 2881 C C . ASN B 1 143 ? 69.685 0.867 37.512 1.00 16.13 122 ASN B C 1
ATOM 2882 O O . ASN B 1 143 ? 68.727 0.442 36.907 1.00 16.66 122 ASN B O 1
ATOM 2887 N N . GLY B 1 144 ? 69.887 0.555 38.777 1.00 16.22 123 GLY B N 1
ATOM 2888 C CA . GLY B 1 144 ? 68.946 -0.247 39.504 1.00 15.71 123 GLY B CA 1
ATOM 2889 C C . GLY B 1 144 ? 67.628 0.535 39.662 1.00 17.35 123 GLY B C 1
ATOM 2890 O O . GLY B 1 144 ? 67.667 1.790 39.813 1.00 15.14 123 GLY B O 1
ATOM 2891 N N . ASN B 1 145 ? 66.486 -0.197 39.639 1.00 17.00 124 ASN B N 1
ATOM 2892 C CA . ASN B 1 145 ? 65.188 0.459 39.826 1.00 16.95 124 ASN B CA 1
ATOM 2893 C C . ASN B 1 145 ? 64.949 0.887 41.269 1.00 17.66 124 ASN B C 1
ATOM 2894 O O . ASN B 1 145 ? 65.534 0.362 42.232 1.00 15.06 124 ASN B O 1
ATOM 2899 N N . THR B 1 146 ? 64.061 1.877 41.386 1.00 17.46 125 THR B N 1
ATOM 2900 C CA . THR B 1 146 ? 63.819 2.556 42.655 1.00 15.32 125 THR B CA 1
ATOM 2901 C C . THR B 1 146 ? 63.605 1.563 43.765 1.00 15.79 125 THR B C 1
ATOM 2902 O O . THR B 1 146 ? 64.293 1.627 44.799 1.00 13.51 125 THR B O 1
ATOM 2906 N N . ALA B 1 147 ? 62.744 0.582 43.538 1.00 14.76 126 ALA B N 1
ATOM 2907 C CA . ALA B 1 147 ? 62.419 -0.387 44.589 1.00 15.77 126 ALA B CA 1
ATOM 2908 C C . ALA B 1 147 ? 63.559 -1.346 44.984 1.00 17.02 126 ALA B C 1
ATOM 2909 O O . ALA B 1 147 ? 63.712 -1.725 46.152 1.00 15.83 126 ALA B O 1
ATOM 2911 N N . LEU B 1 148 ? 64.328 -1.761 43.996 1.00 17.74 127 LEU B N 1
ATOM 2912 C CA . LEU B 1 148 ? 65.586 -2.464 44.240 1.00 18.15 127 LEU B CA 1
ATOM 2913 C C . LEU B 1 148 ? 66.550 -1.592 45.065 1.00 16.42 127 LEU B C 1
ATOM 2914 O O . LEU B 1 148 ? 67.167 -2.078 46.036 1.00 15.29 127 LEU B O 1
ATOM 2927 N N . LEU B 1 150 ? 65.798 0.892 47.111 1.00 16.08 129 LEU B N 1
ATOM 2928 C CA . LEU B 1 150 ? 65.219 0.972 48.487 1.00 16.55 129 LEU B CA 1
ATOM 2929 C C . LEU B 1 150 ? 65.574 -0.262 49.363 1.00 17.04 129 LEU B C 1
ATOM 2930 O O . LEU B 1 150 ? 65.989 -0.099 50.538 1.00 16.06 129 LEU B O 1
ATOM 2935 N N . ASP B 1 151 ? 65.421 -1.466 48.794 1.00 17.28 130 ASP B N 1
ATOM 2936 C CA . ASP B 1 151 ? 65.889 -2.707 49.460 1.00 17.67 130 ASP B CA 1
ATOM 2937 C C . ASP B 1 151 ? 67.398 -2.686 49.794 1.00 16.94 130 ASP B C 1
ATOM 2938 O O . ASP B 1 151 ? 67.782 -2.942 50.891 1.00 15.81 130 ASP B O 1
ATOM 2943 N N . VAL B 1 152 ? 68.240 -2.386 48.813 1.00 17.42 131 VAL B N 1
ATOM 2944 C CA . VAL B 1 152 ? 69.693 -2.289 48.987 1.00 15.71 131 VAL B CA 1
ATOM 2945 C C . VAL B 1 152 ? 70.029 -1.247 50.095 1.00 16.66 131 VAL B C 1
ATOM 2946 O O . VAL B 1 152 ? 70.873 -1.521 50.968 1.00 15.17 131 VAL B O 1
ATOM 2950 N N . ALA B 1 153 ? 69.317 -0.110 50.122 1.00 15.98 132 ALA B N 1
ATOM 2951 C CA . ALA B 1 153 ? 69.536 0.944 51.142 1.00 17.38 132 ALA B CA 1
ATOM 2952 C C . ALA B 1 153 ? 69.223 0.441 52.526 1.00 17.86 132 ALA B C 1
ATOM 2953 O O . ALA B 1 153 ? 69.949 0.745 53.495 1.00 16.84 132 ALA B O 1
ATOM 2955 N N . ARG B 1 154 ? 68.103 -0.251 52.628 1.00 19.22 133 ARG B N 1
ATOM 2956 C CA . ARG B 1 154 ? 67.646 -0.717 53.891 1.00 21.87 133 ARG B CA 1
ATOM 2957 C C . ARG B 1 154 ? 68.590 -1.837 54.368 1.00 23.25 133 ARG B C 1
ATOM 2958 O O . ARG B 1 154 ? 68.983 -1.845 55.517 1.00 21.36 133 ARG B O 1
ATOM 2966 N N . HIS B 1 155 ? 68.931 -2.778 53.489 1.00 24.39 134 HIS B N 1
ATOM 2967 C CA . HIS B 1 155 ? 69.715 -3.936 53.954 1.00 25.63 134 HIS B CA 1
ATOM 2968 C C . HIS B 1 155 ? 71.068 -3.442 54.477 1.00 25.46 134 HIS B C 1
ATOM 2969 O O . HIS B 1 155 ? 71.475 -3.777 55.571 1.00 26.36 134 HIS B O 1
ATOM 2976 N N . ALA B 1 156 ? 71.711 -2.587 53.706 1.00 25.18 135 ALA B N 1
ATOM 2977 C CA . ALA B 1 156 ? 73.034 -2.028 54.049 1.00 24.34 135 ALA B CA 1
ATOM 2978 C C . ALA B 1 156 ? 73.025 -0.863 55.026 1.00 22.95 135 ALA B C 1
ATOM 2979 O O . ALA B 1 156 ? 74.011 -0.550 55.581 1.00 23.95 135 ALA B O 1
ATOM 2981 N N . GLY B 1 157 ? 71.931 -0.176 55.202 1.00 23.51 136 GLY B N 1
ATOM 2982 C CA . GLY B 1 157 ? 71.901 1.021 56.066 1.00 23.17 136 GLY B CA 1
ATOM 2983 C C . GLY B 1 157 ? 72.414 2.268 55.334 1.00 22.79 136 GLY B C 1
ATOM 2984 O O . GLY B 1 157 ? 73.123 3.101 55.910 1.00 24.47 136 GLY B O 1
ATOM 2985 N N . LEU B 1 158 ? 72.080 2.422 54.069 1.00 21.11 137 LEU B N 1
ATOM 2986 C CA . LEU B 1 158 ? 72.613 3.553 53.316 1.00 20.55 137 LEU B CA 1
ATOM 2987 C C . LEU B 1 158 ? 71.728 4.809 53.562 1.00 19.70 137 LEU B C 1
ATOM 2988 O O . LEU B 1 158 ? 70.521 4.752 53.343 1.00 19.78 137 LEU B O 1
ATOM 2993 N N . PRO B 1 159 ? 72.299 5.918 54.092 1.00 19.60 138 PRO B N 1
ATOM 2994 C CA . PRO B 1 159 ? 71.454 7.091 54.459 1.00 19.37 138 PRO B CA 1
ATOM 2995 C C . PRO B 1 159 ? 71.279 8.072 53.281 1.00 18.87 138 PRO B C 1
ATOM 2996 O O . PRO B 1 159 ? 71.938 9.119 53.249 1.00 20.21 138 PRO B O 1
ATOM 3000 N N . TRP B 1 160 ? 70.398 7.757 52.335 1.00 16.02 139 TRP B N 1
ATOM 3001 C CA . TRP B 1 160 ? 70.154 8.676 51.203 1.00 14.94 139 TRP B CA 1
ATOM 3002 C C . TRP B 1 160 ? 69.211 9.817 51.562 1.00 15.85 139 TRP B C 1
ATOM 3003 O O . TRP B 1 160 ? 68.281 9.616 52.371 1.00 16.37 139 TRP B O 1
ATOM 3014 N N . ASP B 1 161 ? 69.363 10.943 50.879 1.00 15.48 140 ASP B N 1
ATOM 3015 C CA . ASP B 1 161 ? 68.382 12.000 50.884 1.00 15.67 140 ASP B CA 1
ATOM 3016 C C . ASP B 1 161 ? 67.376 11.777 49.766 1.00 14.81 140 ASP B C 1
ATOM 3017 O O . ASP B 1 161 ? 66.205 12.132 49.936 1.00 13.89 140 ASP B O 1
ATOM 3030 N N . LEU B 1 163 ? 66.670 9.220 45.765 1.00 15.63 142 LEU B N 1
ATOM 3031 C CA . LEU B 1 163 ? 67.126 8.181 44.873 1.00 15.95 142 LEU B CA 1
ATOM 3032 C C . LEU B 1 163 ? 66.685 8.601 43.478 1.00 16.14 142 LEU B C 1
ATOM 3033 O O . LEU B 1 163 ? 65.524 8.917 43.288 1.00 15.79 142 LEU B O 1
ATOM 3038 N N . LEU B 1 164 ? 67.628 8.602 42.544 1.00 15.21 143 LEU B N 1
ATOM 3039 C CA . LEU B 1 164 ? 67.467 9.025 41.208 1.00 15.12 143 LEU B CA 1
ATOM 3040 C C . LEU B 1 164 ? 67.847 7.858 40.276 1.00 14.98 143 LEU B C 1
ATOM 3041 O O . LEU B 1 164 ? 68.929 7.814 39.734 1.00 14.45 143 LEU B O 1
ATOM 3046 N N . CYS B 1 165 ? 66.911 6.948 40.081 1.00 16.33 144 CYS B N 1
ATOM 3047 C CA . CYS B 1 165 ? 67.172 5.662 39.452 1.00 17.93 144 CYS B CA 1
ATOM 3048 C C . CYS B 1 165 ? 66.643 5.583 38.035 1.00 18.84 144 CYS B C 1
ATOM 3049 O O . CYS B 1 165 ? 65.808 6.347 37.635 1.00 18.31 144 CYS B O 1
ATOM 3052 N N . ALA B 1 166 ? 67.136 4.640 37.267 1.00 19.66 145 ALA B N 1
ATOM 3053 C CA . ALA B 1 166 ? 66.833 4.653 35.876 1.00 20.44 145 ALA B CA 1
ATOM 3054 C C . ALA B 1 166 ? 65.334 4.588 35.594 1.00 21.38 145 ALA B C 1
ATOM 3055 O O . ALA B 1 166 ? 64.954 5.200 34.621 1.00 20.73 145 ALA B O 1
ATOM 3057 N N . ASP B 1 167 ? 64.517 3.836 36.377 1.00 21.92 146 ASP B N 1
ATOM 3058 C CA . ASP B 1 167 ? 63.071 3.797 36.154 1.00 21.70 146 ASP B CA 1
ATOM 3059 C C . ASP B 1 167 ? 62.359 5.125 36.368 1.00 21.80 146 ASP B C 1
ATOM 3060 O O . ASP B 1 167 ? 61.262 5.240 35.963 1.00 21.70 146 ASP B O 1
ATOM 3065 N N . LEU B 1 168 ? 62.993 6.116 36.967 1.00 22.37 147 LEU B N 1
ATOM 3066 C CA . LEU B 1 168 ? 62.486 7.481 36.922 1.00 23.16 147 LEU B CA 1
ATOM 3067 C C . LEU B 1 168 ? 62.514 8.063 35.527 1.00 22.82 147 LEU B C 1
ATOM 3068 O O . LEU B 1 168 ? 61.628 8.813 35.199 1.00 20.96 147 LEU B O 1
ATOM 3073 N N . PHE B 1 169 ? 63.614 7.824 34.791 1.00 21.33 148 PHE B N 1
ATOM 3074 C CA . PHE B 1 169 ? 63.856 8.533 33.577 1.00 21.26 148 PHE B CA 1
ATOM 3075 C C . PHE B 1 169 ? 63.481 7.707 32.371 1.00 21.18 148 PHE B C 1
ATOM 3076 O O . PHE B 1 169 ? 63.460 8.231 31.301 1.00 22.70 148 PHE B O 1
ATOM 3084 N N . GLY B 1 170 ? 63.179 6.431 32.524 1.00 21.36 149 GLY B N 1
ATOM 3085 C CA . GLY B 1 170 ? 63.076 5.551 31.352 1.00 22.00 149 GLY B CA 1
ATOM 3086 C C . GLY B 1 170 ? 64.387 5.452 30.522 1.00 22.72 149 GLY B C 1
ATOM 3087 O O . GLY B 1 170 ? 64.308 5.142 29.317 1.00 22.67 149 GLY B O 1
ATOM 3088 N N . HIS B 1 171 ? 65.561 5.696 31.152 1.00 21.02 150 HIS B N 1
ATOM 3089 C CA . HIS B 1 171 ? 66.875 5.598 30.503 1.00 22.29 150 HIS B CA 1
ATOM 3090 C C . HIS B 1 171 ? 67.927 4.981 31.451 1.00 22.12 150 HIS B C 1
ATOM 3091 O O . HIS B 1 171 ? 67.888 5.227 32.637 1.00 21.97 150 HIS B O 1
ATOM 3098 N N . TYR B 1 172 ? 68.852 4.201 30.895 1.00 21.40 151 TYR B N 1
ATOM 3099 C CA . TYR B 1 172 ? 69.973 3.589 31.630 1.00 20.31 151 TYR B CA 1
ATOM 3100 C C . TYR B 1 172 ? 71.204 4.390 31.340 1.00 19.91 151 TYR B C 1
ATOM 3101 O O . TYR B 1 172 ? 71.353 4.951 30.250 1.00 20.34 151 TYR B O 1
ATOM 3110 N N . LYS B 1 173 ? 72.077 4.499 32.322 1.00 19.45 152 LYS B N 1
ATOM 3111 C CA . LYS B 1 173 ? 73.331 5.188 32.119 1.00 19.91 152 LYS B CA 1
ATOM 3112 C C . LYS B 1 173 ? 74.032 4.471 30.948 1.00 19.94 152 LYS B C 1
ATOM 3113 O O . LYS B 1 173 ? 73.866 3.270 30.773 1.00 19.07 152 LYS B O 1
ATOM 3119 N N . PRO B 1 174 ? 74.820 5.183 30.138 1.00 20.76 153 PRO B N 1
ATOM 3120 C CA . PRO B 1 174 ? 75.225 6.575 30.121 1.00 21.04 153 PRO B CA 1
ATOM 3121 C C . PRO B 1 174 ? 74.338 7.585 29.358 1.00 21.40 153 PRO B C 1
ATOM 3122 O O . PRO B 1 174 ? 74.840 8.679 29.065 1.00 21.69 153 PRO B O 1
ATOM 3126 N N . ASP B 1 175 ? 73.053 7.306 29.120 1.00 23.01 154 ASP B N 1
ATOM 3127 C CA . ASP B 1 175 ? 72.191 8.280 28.348 1.00 24.14 154 ASP B CA 1
ATOM 3128 C C . ASP B 1 175 ? 72.143 9.533 29.161 1.00 24.23 154 ASP B C 1
ATOM 3129 O O . ASP B 1 175 ? 72.075 9.471 30.381 1.00 26.98 154 ASP B O 1
ATOM 3134 N N . PRO B 1 176 ? 72.218 10.681 28.516 1.00 23.50 155 PRO B N 1
ATOM 3135 C CA . PRO B 1 176 ? 72.348 11.940 29.206 1.00 22.20 155 PRO B CA 1
ATOM 3136 C C . PRO B 1 176 ? 71.137 12.347 29.967 1.00 22.31 155 PRO B C 1
ATOM 3137 O O . PRO B 1 176 ? 71.250 13.175 30.913 1.00 21.52 155 PRO B O 1
ATOM 3141 N N . GLN B 1 177 ? 69.991 11.761 29.577 1.00 21.95 156 GLN B N 1
ATOM 3142 C CA . GLN B 1 177 ? 68.728 11.955 30.296 1.00 21.94 156 GLN B CA 1
ATOM 3143 C C . GLN B 1 177 ? 68.881 11.615 31.809 1.00 19.76 156 GLN B C 1
ATOM 3144 O O . GLN B 1 177 ? 68.274 12.279 32.647 1.00 18.80 156 GLN B O 1
ATOM 3150 N N . VAL B 1 178 ? 69.730 10.637 32.131 1.00 17.14 157 VAL B N 1
ATOM 3151 C CA . VAL B 1 178 ? 69.936 10.268 33.530 1.00 16.92 157 VAL B CA 1
ATOM 3152 C C . VAL B 1 178 ? 70.585 11.363 34.296 1.00 16.07 157 VAL B C 1
ATOM 3153 O O . VAL B 1 178 ? 70.042 11.838 35.271 1.00 17.25 157 VAL B O 1
ATOM 3157 N N . TYR B 1 179 ? 71.714 11.838 33.827 1.00 17.40 158 TYR B N 1
ATOM 3158 C CA . TYR B 1 179 ? 72.483 12.826 34.589 1.00 18.52 158 TYR B CA 1
ATOM 3159 C C . TYR B 1 179 ? 71.774 14.168 34.581 1.00 19.16 158 TYR B C 1
ATOM 3160 O O . TYR B 1 179 ? 71.670 14.832 35.618 1.00 19.02 158 TYR B O 1
ATOM 3169 N N . LEU B 1 180 ? 71.308 14.586 33.404 1.00 20.62 159 LEU B N 1
ATOM 3170 C CA . LEU B 1 180 ? 70.626 15.886 33.298 1.00 21.36 159 LEU B CA 1
ATOM 3171 C C . LEU B 1 180 ? 69.296 15.879 34.060 1.00 20.69 159 LEU B C 1
ATOM 3172 O O . LEU B 1 180 ? 68.943 16.840 34.731 1.00 22.18 159 LEU B O 1
ATOM 3177 N N . GLY B 1 181 ? 68.582 14.777 34.011 1.00 20.69 160 GLY B N 1
ATOM 3178 C CA . GLY B 1 181 ? 67.308 14.678 34.753 1.00 19.40 160 GLY B CA 1
ATOM 3179 C C . GLY B 1 181 ? 67.530 14.699 36.229 1.00 19.95 160 GLY B C 1
ATOM 3180 O O . GLY B 1 181 ? 66.835 15.379 36.971 1.00 20.26 160 GLY B O 1
ATOM 3181 N N . ALA B 1 182 ? 68.553 13.981 36.689 1.00 19.93 161 ALA B N 1
ATOM 3182 C CA . ALA B 1 182 ? 68.898 14.076 38.087 1.00 19.89 161 ALA B CA 1
ATOM 3183 C C . ALA B 1 182 ? 69.185 15.492 38.439 1.00 19.64 161 ALA B C 1
ATOM 3184 O O . ALA B 1 182 ? 68.765 15.925 39.496 1.00 21.16 161 ALA B O 1
ATOM 3186 N N . CYS B 1 183 ? 69.994 16.200 37.669 1.00 20.17 162 CYS B N 1
ATOM 3187 C CA . CYS B 1 183 ? 70.299 17.583 38.084 1.00 22.17 162 CYS B CA 1
ATOM 3188 C C . CYS B 1 183 ? 69.038 18.510 38.119 1.00 22.98 162 CYS B C 1
ATOM 3189 O O . CYS B 1 183 ? 68.911 19.356 39.018 1.00 23.40 162 CYS B O 1
ATOM 3192 N N . ARG B 1 184 ? 68.129 18.323 37.162 1.00 22.95 163 ARG B N 1
ATOM 3193 C CA . ARG B 1 184 ? 66.861 19.089 37.109 1.00 23.99 163 ARG B CA 1
ATOM 3194 C C . ARG B 1 184 ? 66.039 18.898 38.353 1.00 23.10 163 ARG B C 1
ATOM 3195 O O . ARG B 1 184 ? 65.629 19.859 38.969 1.00 23.04 163 ARG B O 1
ATOM 3203 N N . LEU B 1 185 ? 65.833 17.645 38.751 1.00 23.01 164 LEU B N 1
ATOM 3204 C CA . LEU B 1 185 ? 65.044 17.310 39.946 1.00 22.08 164 LEU B CA 1
ATOM 3205 C C . LEU B 1 185 ? 65.624 17.831 41.239 1.00 21.84 164 LEU B C 1
ATOM 3206 O O . LEU B 1 185 ? 64.912 18.160 42.178 1.00 21.05 164 LEU B O 1
ATOM 3211 N N . LEU B 1 186 ? 66.942 17.915 41.285 1.00 22.71 165 LEU B N 1
ATOM 3212 C CA . LEU B 1 186 ? 67.631 18.513 42.405 1.00 22.38 165 LEU B CA 1
ATOM 3213 C C . LEU B 1 186 ? 67.648 20.050 42.266 1.00 22.73 165 LEU B C 1
ATOM 3214 O O . LEU B 1 186 ? 68.003 20.711 43.204 1.00 22.25 165 LEU B O 1
ATOM 3219 N N . ASP B 1 187 ? 67.333 20.590 41.099 1.00 23.20 166 ASP B N 1
ATOM 3220 C CA . ASP B 1 187 ? 67.206 22.057 40.925 1.00 24.85 166 ASP B CA 1
ATOM 3221 C C . ASP B 1 187 ? 68.572 22.641 41.103 1.00 24.52 166 ASP B C 1
ATOM 3222 O O . ASP B 1 187 ? 68.762 23.658 41.793 1.00 23.69 166 ASP B O 1
ATOM 3227 N N . LEU B 1 188 ? 69.552 21.960 40.522 1.00 24.44 167 LEU B N 1
ATOM 3228 C CA . LEU B 1 188 ? 70.926 22.425 40.597 1.00 24.30 167 LEU B CA 1
ATOM 3229 C C . LEU B 1 188 ? 71.508 22.389 39.204 1.00 24.10 167 LEU B C 1
ATOM 3230 O O . LEU B 1 188 ? 71.301 21.470 38.507 1.00 24.25 167 LEU B O 1
ATOM 3235 N N . PRO B 1 189 ? 72.298 23.388 38.818 1.00 24.60 168 PRO B N 1
ATOM 3236 C CA . PRO B 1 189 ? 72.973 23.239 37.557 1.00 25.69 168 PRO B CA 1
ATOM 3237 C C . PRO B 1 189 ? 74.047 22.144 37.695 1.00 26.00 168 PRO B C 1
ATOM 3238 O O . PRO B 1 189 ? 74.496 21.888 38.792 1.00 25.81 168 PRO B O 1
ATOM 3242 N N . PRO B 1 190 ? 74.451 21.513 36.591 1.00 27.07 169 PRO B N 1
ATOM 3243 C CA . PRO B 1 190 ? 75.439 20.433 36.614 1.00 27.23 169 PRO B CA 1
ATOM 3244 C C . PRO B 1 190 ? 76.739 20.703 37.376 1.00 28.43 169 PRO B C 1
ATOM 3245 O O . PRO B 1 190 ? 77.255 19.806 38.088 1.00 27.34 169 PRO B O 1
ATOM 3249 N N . GLN B 1 191 ? 77.269 21.912 37.249 1.00 28.79 170 GLN B N 1
ATOM 3250 C CA . GLN B 1 191 ? 78.547 22.251 37.828 1.00 29.75 170 GLN B CA 1
ATOM 3251 C C . GLN B 1 191 ? 78.475 22.293 39.368 1.00 29.44 170 GLN B C 1
ATOM 3252 O O . GLN B 1 191 ? 79.496 22.183 40.043 1.00 30.48 170 GLN B O 1
ATOM 3258 N N . GLU B 1 192 ? 77.279 22.385 39.938 1.00 28.08 171 GLU B N 1
ATOM 3259 C CA . GLU B 1 192 ? 77.117 22.268 41.376 1.00 27.59 171 GLU B CA 1
ATOM 3260 C C . GLU B 1 192 ? 76.778 20.828 41.881 1.00 26.20 171 GLU B C 1
ATOM 3261 O O . GLU B 1 192 ? 76.301 20.649 43.022 1.00 27.37 171 GLU B O 1
ATOM 3267 N N . VAL B 1 193 ? 77.079 19.809 41.074 1.00 23.57 172 VAL B N 1
ATOM 3268 C CA . VAL B 1 193 ? 76.734 18.416 41.403 1.00 21.43 172 VAL B CA 1
ATOM 3269 C C . VAL B 1 193 ? 77.887 17.524 41.034 1.00 21.35 172 VAL B C 1
ATOM 3270 O O . VAL B 1 193 ? 78.445 17.603 39.937 1.00 20.16 172 VAL B O 1
ATOM 3282 N N . LEU B 1 195 ? 79.283 13.566 40.638 1.00 15.11 174 LEU B N 1
ATOM 3283 C CA . LEU B 1 195 ? 79.046 12.117 40.635 1.00 14.52 174 LEU B CA 1
ATOM 3284 C C . LEU B 1 195 ? 80.282 11.439 41.172 1.00 14.04 174 LEU B C 1
ATOM 3285 O O . LEU B 1 195 ? 81.401 11.726 40.727 1.00 13.75 174 LEU B O 1
ATOM 3290 N N . CYS B 1 196 ? 80.075 10.495 42.090 1.00 15.18 175 CYS B N 1
ATOM 3291 C CA . CYS B 1 196 ? 81.143 9.689 42.646 1.00 13.96 175 CYS B CA 1
ATOM 3292 C C . CYS B 1 196 ? 80.979 8.293 42.148 1.00 12.93 175 CYS B C 1
ATOM 3293 O O . CYS B 1 196 ? 79.935 7.712 42.367 1.00 14.41 175 CYS B O 1
ATOM 3296 N N . ALA B 1 197 ? 81.953 7.722 41.437 1.00 12.62 176 ALA B N 1
ATOM 3297 C CA . ALA B 1 197 ? 81.788 6.357 40.958 1.00 12.85 176 ALA B CA 1
ATOM 3298 C C . ALA B 1 197 ? 83.105 5.607 40.855 1.00 13.38 176 ALA B C 1
ATOM 3299 O O . ALA B 1 197 ? 84.140 6.198 40.761 1.00 16.17 176 ALA B O 1
ATOM 3301 N N . ALA B 1 198 ? 83.034 4.294 40.802 1.00 13.97 177 ALA B N 1
ATOM 3302 C CA . ALA B 1 198 ? 84.193 3.423 40.549 1.00 13.48 177 ALA B CA 1
ATOM 3303 C C . ALA B 1 198 ? 84.389 3.119 39.096 1.00 14.17 177 ALA B C 1
ATOM 3304 O O . ALA B 1 198 ? 85.233 2.287 38.790 1.00 15.44 177 ALA B O 1
ATOM 3306 N N . HIS B 1 199 ? 83.568 3.705 38.195 1.00 14.97 178 HIS B N 1
ATOM 3307 C CA . HIS B 1 199 ? 83.566 3.344 36.794 1.00 13.93 178 HIS B CA 1
ATOM 3308 C C . HIS B 1 199 ? 83.860 4.546 35.978 1.00 15.17 178 HIS B C 1
ATOM 3309 O O . HIS B 1 199 ? 83.102 5.532 36.021 1.00 13.91 178 HIS B O 1
ATOM 3316 N N . ASN B 1 200 ? 84.983 4.487 35.238 1.00 14.52 179 ASN B N 1
ATOM 3317 C CA . ASN B 1 200 ? 85.402 5.567 34.380 1.00 15.17 179 ASN B CA 1
ATOM 3318 C C . ASN B 1 200 ? 84.308 5.951 33.294 1.00 15.78 179 ASN B C 1
ATOM 3319 O O . ASN B 1 200 ? 84.126 7.146 33.008 1.00 17.31 179 ASN B O 1
ATOM 3324 N N . TYR B 1 201 ? 83.531 4.995 32.823 1.00 16.07 180 TYR B N 1
ATOM 3325 C CA . TYR B 1 201 ? 82.573 5.286 31.697 1.00 17.97 180 TYR B CA 1
ATOM 3326 C C . TYR B 1 201 ? 81.515 6.235 32.282 1.00 17.43 180 TYR B C 1
ATOM 3327 O O . TYR B 1 201 ? 81.119 7.173 31.641 1.00 16.03 180 TYR B O 1
ATOM 3336 N N . ASP B 1 202 ? 81.212 6.090 33.576 1.00 18.64 181 ASP B N 1
ATOM 3337 C CA . ASP B 1 202 ? 80.101 6.763 34.213 1.00 17.57 181 ASP B CA 1
ATOM 3338 C C . ASP B 1 202 ? 80.540 8.210 34.397 1.00 18.95 181 ASP B C 1
ATOM 3339 O O . ASP B 1 202 ? 79.752 9.140 34.145 1.00 17.91 181 ASP B O 1
ATOM 3344 N N . LEU B 1 203 ? 81.789 8.418 34.850 1.00 17.93 182 LEU B N 1
ATOM 3345 C CA . LEU B 1 203 ? 82.284 9.758 35.105 1.00 17.56 182 LEU B CA 1
ATOM 3346 C C . LEU B 1 203 ? 82.565 10.530 33.779 1.00 18.29 182 LEU B C 1
ATOM 3347 O O . LEU B 1 203 ? 82.420 11.758 33.702 1.00 17.92 182 LEU B O 1
ATOM 3352 N N . LYS B 1 204 ? 83.003 9.809 32.770 1.00 18.77 183 LYS B N 1
ATOM 3353 C CA . LYS B 1 204 ? 83.174 10.374 31.447 1.00 21.97 183 LYS B CA 1
ATOM 3354 C C . LYS B 1 204 ? 81.873 11.015 30.926 1.00 21.37 183 LYS B C 1
ATOM 3355 O O . LYS B 1 204 ? 81.852 12.209 30.531 1.00 22.02 183 LYS B O 1
ATOM 3361 N N . ALA B 1 205 ? 80.789 10.236 30.986 1.00 20.62 184 ALA B N 1
ATOM 3362 C CA . ALA B 1 205 ? 79.487 10.741 30.580 1.00 19.95 184 ALA B CA 1
ATOM 3363 C C . ALA B 1 205 ? 79.122 11.909 31.477 1.00 19.87 184 ALA B C 1
ATOM 3364 O O . ALA B 1 205 ? 78.767 12.989 30.983 1.00 19.30 184 ALA B O 1
ATOM 3366 N N . ALA B 1 206 ? 79.321 11.815 32.789 1.00 18.59 185 ALA B N 1
ATOM 3367 C CA . ALA B 1 206 ? 78.939 12.944 33.624 1.00 17.52 185 ALA B CA 1
ATOM 3368 C C . ALA B 1 206 ? 79.757 14.178 33.304 1.00 17.40 185 ALA B C 1
ATOM 3369 O O . ALA B 1 206 ? 79.243 15.312 33.225 1.00 17.47 185 ALA B O 1
ATOM 3371 N N . ARG B 1 207 ? 81.055 14.000 33.193 1.00 19.07 186 ARG B N 1
ATOM 3372 C CA . ARG B 1 207 ? 81.925 15.169 33.009 1.00 20.16 186 ARG B CA 1
ATOM 3373 C C . ARG B 1 207 ? 81.501 15.923 31.735 1.00 21.01 186 ARG B C 1
ATOM 3374 O O . ARG B 1 207 ? 81.462 17.154 31.697 1.00 22.19 186 ARG B O 1
ATOM 3382 N N . ALA B 1 208 ? 81.207 15.168 30.686 1.00 22.91 187 ALA B N 1
ATOM 3383 C CA . ALA B 1 208 ? 80.860 15.767 29.386 1.00 24.31 187 ALA B CA 1
ATOM 3384 C C . ALA B 1 208 ? 79.610 16.641 29.476 1.00 24.99 187 ALA B C 1
ATOM 3385 O O . ALA B 1 208 ? 79.475 17.601 28.688 1.00 24.80 187 ALA B O 1
ATOM 3387 N N . LEU B 1 209 ? 78.765 16.388 30.500 1.00 24.52 188 LEU B N 1
ATOM 3388 C CA . LEU B 1 209 ? 77.554 17.151 30.702 1.00 24.49 188 LEU B CA 1
ATOM 3389 C C . LEU B 1 209 ? 77.752 18.240 31.734 1.00 25.14 188 LEU B C 1
ATOM 3390 O O . LEU B 1 209 ? 76.797 18.888 32.147 1.00 25.57 188 LEU B O 1
ATOM 3395 N N . GLY B 1 210 ? 79.005 18.480 32.137 1.00 24.34 189 GLY B N 1
ATOM 3396 C CA . GLY B 1 210 ? 79.324 19.563 33.081 1.00 23.72 189 GLY B CA 1
ATOM 3397 C C . GLY B 1 210 ? 79.285 19.215 34.567 1.00 22.27 189 GLY B C 1
ATOM 3398 O O . GLY B 1 210 ? 79.474 20.074 35.392 1.00 24.37 189 GLY B O 1
ATOM 3399 N N . LEU B 1 211 ? 79.048 17.966 34.916 1.00 21.05 190 LEU B N 1
ATOM 3400 C CA . LEU B 1 211 ? 79.111 17.547 36.357 1.00 20.44 190 LEU B CA 1
ATOM 3401 C C . LEU B 1 211 ? 80.529 17.458 36.877 1.00 19.47 190 LEU B C 1
ATOM 3402 O O . LEU B 1 211 ? 81.438 17.166 36.117 1.00 19.58 190 LEU B O 1
ATOM 3407 N N . LYS B 1 212 ? 80.716 17.663 38.178 1.00 18.92 191 LYS B N 1
ATOM 3408 C CA . LYS B 1 212 ? 81.986 17.396 38.820 1.00 18.76 191 LYS B CA 1
ATOM 3409 C C . LYS B 1 212 ? 82.126 15.862 38.975 1.00 18.09 191 LYS B C 1
ATOM 3410 O O . LYS B 1 212 ? 81.118 15.172 39.009 1.00 18.29 191 LYS B O 1
ATOM 3416 N N . THR B 1 213 ? 83.359 15.336 39.053 1.00 16.28 192 THR B N 1
ATOM 3417 C CA . THR B 1 213 ? 83.625 13.907 39.131 1.00 15.52 192 THR B CA 1
ATOM 3418 C C . THR B 1 213 ? 84.549 13.508 40.298 1.00 15.77 192 THR B C 1
ATOM 3419 O O . THR B 1 213 ? 85.532 14.208 40.591 1.00 15.48 192 THR B O 1
ATOM 3423 N N . ALA B 1 214 ? 84.188 12.420 40.976 1.00 15.40 193 ALA B N 1
ATOM 3424 C CA . ALA B 1 214 ? 85.057 11.740 41.981 1.00 14.99 193 ALA B CA 1
ATOM 3425 C C . ALA B 1 214 ? 85.172 10.241 41.686 1.00 14.66 193 ALA B C 1
ATOM 3426 O O . ALA B 1 214 ? 84.155 9.578 41.573 1.00 16.31 193 ALA B O 1
ATOM 3428 N N . PHE B 1 215 ? 86.383 9.737 41.462 1.00 13.18 194 PHE B N 1
ATOM 3429 C CA . PHE B 1 215 ? 86.675 8.326 41.185 1.00 13.89 194 PHE B CA 1
ATOM 3430 C C . PHE B 1 215 ? 87.267 7.613 42.459 1.00 15.31 194 PHE B C 1
ATOM 3431 O O . PHE B 1 215 ? 88.221 8.146 43.131 1.00 14.71 194 PHE B O 1
ATOM 3439 N N . ILE B 1 216 ? 86.699 6.464 42.783 1.00 15.36 195 ILE B N 1
ATOM 3440 C CA . ILE B 1 216 ? 87.211 5.557 43.856 1.00 15.61 195 ILE B CA 1
ATOM 3441 C C . ILE B 1 216 ? 87.371 4.215 43.189 1.00 15.89 195 ILE B C 1
ATOM 3442 O O . ILE B 1 216 ? 86.369 3.608 42.761 1.00 15.65 195 ILE B O 1
ATOM 3447 N N . ALA B 1 217 ? 88.615 3.789 43.010 1.00 16.22 196 ALA B N 1
ATOM 3448 C CA . ALA B 1 217 ? 88.935 2.459 42.490 1.00 17.45 196 ALA B CA 1
ATOM 3449 C C . ALA B 1 217 ? 88.382 1.386 43.382 1.00 18.20 196 ALA B C 1
ATOM 3450 O O . ALA B 1 217 ? 88.620 1.399 44.599 1.00 17.96 196 ALA B O 1
ATOM 3452 N N . ARG B 1 218 ? 87.680 0.428 42.781 1.00 18.16 197 ARG B N 1
ATOM 3453 C CA . ARG B 1 218 ? 87.251 -0.718 43.537 1.00 18.88 197 ARG B CA 1
ATOM 3454 C C . ARG B 1 218 ? 87.811 -1.897 42.793 1.00 20.88 197 ARG B C 1
ATOM 3455 O O . ARG B 1 218 ? 87.086 -2.480 41.996 1.00 21.97 197 ARG B O 1
ATOM 3463 N N . PRO B 1 219 ? 89.124 -2.233 43.022 1.00 22.70 198 PRO B N 1
ATOM 3464 C CA . PRO B 1 219 ? 89.836 -3.210 42.196 1.00 23.40 198 PRO B CA 1
ATOM 3465 C C . PRO B 1 219 ? 89.411 -4.624 42.476 1.00 24.14 198 PRO B C 1
ATOM 3466 O O . PRO B 1 219 ? 89.692 -5.495 41.673 1.00 26.29 198 PRO B O 1
ATOM 3470 N N . LEU B 1 220 ? 88.617 -4.861 43.510 1.00 25.09 199 LEU B N 1
ATOM 3471 C CA . LEU B 1 220 ? 88.095 -6.225 43.731 1.00 26.54 199 LEU B CA 1
ATOM 3472 C C . LEU B 1 220 ? 86.602 -6.429 43.373 1.00 26.06 199 LEU B C 1
ATOM 3473 O O . LEU B 1 220 ? 86.038 -7.481 43.646 1.00 25.97 199 LEU B O 1
ATOM 3478 N N . GLU B 1 221 ? 85.992 -5.447 42.707 1.00 25.81 200 GLU B N 1
ATOM 3479 C CA . GLU B 1 221 ? 84.572 -5.520 42.425 1.00 24.49 200 GLU B CA 1
ATOM 3480 C C . GLU B 1 221 ? 84.277 -6.807 41.622 1.00 24.98 200 GLU B C 1
ATOM 3481 O O . GLU B 1 221 ? 83.319 -7.539 41.897 1.00 23.12 200 GLU B O 1
ATOM 3487 N N . TYR B 1 222 ? 85.085 -7.056 40.611 1.00 26.25 201 TYR B N 1
ATOM 3488 C CA . TYR B 1 222 ? 84.926 -8.266 39.832 1.00 29.01 201 TYR B CA 1
ATOM 3489 C C . TYR B 1 222 ? 85.878 -9.399 40.252 1.00 31.12 201 TYR B C 1
ATOM 3490 O O . TYR B 1 222 ? 86.090 -10.339 39.466 1.00 31.58 201 TYR B O 1
ATOM 3499 N N . GLY B 1 223 ? 86.415 -9.333 41.473 1.00 32.77 202 GLY B N 1
ATOM 3500 C CA . GLY B 1 223 ? 87.383 -10.339 41.933 1.00 34.39 202 GLY B CA 1
ATOM 3501 C C . GLY B 1 223 ? 88.806 -10.087 41.416 1.00 35.38 202 GLY B C 1
ATOM 3502 O O . GLY B 1 223 ? 89.063 -9.083 40.767 1.00 34.74 202 GLY B O 1
ATOM 3503 N N . PRO B 1 224 ? 89.743 -11.031 41.695 1.00 37.92 203 PRO B N 1
ATOM 3504 C CA . PRO B 1 224 ? 91.175 -10.984 41.338 1.00 38.10 203 PRO B CA 1
ATOM 3505 C C . PRO B 1 224 ? 91.433 -10.656 39.895 1.00 37.70 203 PRO B C 1
ATOM 3506 O O . PRO B 1 224 ? 92.353 -9.868 39.610 1.00 39.55 203 PRO B O 1
ATOM 3510 N N . GLY B 1 225 ? 90.649 -11.242 38.991 1.00 36.36 204 GLY B N 1
ATOM 3511 C CA . GLY B 1 225 ? 90.850 -11.041 37.540 1.00 35.64 204 GLY B CA 1
ATOM 3512 C C . GLY B 1 225 ? 90.277 -9.787 36.888 1.00 34.74 204 GLY B C 1
ATOM 3513 O O . GLY B 1 225 ? 90.323 -9.639 35.658 1.00 34.51 204 GLY B O 1
ATOM 3514 N N . GLN B 1 226 ? 89.747 -8.866 37.703 1.00 33.94 205 GLN B N 1
ATOM 3515 C CA . GLN B 1 226 ? 89.158 -7.625 37.197 1.00 31.83 205 GLN B CA 1
ATOM 3516 C C . GLN B 1 226 ? 90.073 -7.013 36.147 1.00 31.53 205 GLN B C 1
ATOM 3517 O O . GLN B 1 226 ? 91.242 -6.849 36.392 1.00 32.09 205 GLN B O 1
ATOM 3523 N N . SER B 1 227 ? 89.512 -6.639 35.009 1.00 30.74 206 SER B N 1
ATOM 3524 C CA . SER B 1 227 ? 90.277 -6.171 33.876 1.00 30.02 206 SER B CA 1
ATOM 3525 C C . SER B 1 227 ? 89.758 -4.829 33.326 1.00 29.09 206 SER B C 1
ATOM 3526 O O . SER B 1 227 ? 89.952 -4.505 32.123 1.00 29.31 206 SER B O 1
ATOM 3529 N N . GLN B 1 228 ? 89.103 -4.045 34.194 1.00 27.05 207 GLN B N 1
ATOM 3530 C CA . GLN B 1 228 ? 88.946 -2.591 33.954 1.00 25.83 207 GLN B CA 1
ATOM 3531 C C . GLN B 1 228 ? 88.761 -1.827 35.275 1.00 23.11 207 GLN B C 1
ATOM 3532 O O . GLN B 1 228 ? 88.559 -2.436 36.301 1.00 23.13 207 GLN B O 1
ATOM 3538 N N . ASP B 1 229 ? 88.801 -0.507 35.187 1.00 20.95 208 ASP B N 1
ATOM 3539 C CA . ASP B 1 229 ? 88.634 0.452 36.295 1.00 20.39 208 ASP B CA 1
ATOM 3540 C C . ASP B 1 229 ? 89.537 0.168 37.464 1.00 20.30 208 ASP B C 1
ATOM 3541 O O . ASP B 1 229 ? 89.146 0.307 38.630 1.00 19.84 208 ASP B O 1
ATOM 3546 N N . LEU B 1 230 ? 90.781 -0.186 37.166 1.00 20.64 209 LEU B N 1
ATOM 3547 C CA . LEU B 1 230 ? 91.804 -0.307 38.241 1.00 20.21 209 LEU B CA 1
ATOM 3548 C C . LEU B 1 230 ? 92.354 1.069 38.631 1.00 18.93 209 LEU B C 1
ATOM 3549 O O . LEU B 1 230 ? 92.917 1.265 39.708 1.00 21.79 209 LEU B O 1
ATOM 3554 N N . ALA B 1 231 ? 92.208 2.036 37.747 1.00 17.98 210 ALA B N 1
ATOM 3555 C CA . ALA B 1 231 ? 92.702 3.374 38.002 1.00 16.30 210 ALA B CA 1
ATOM 3556 C C . ALA B 1 231 ? 91.924 4.419 37.197 1.00 16.52 210 ALA B C 1
ATOM 3557 O O . ALA B 1 231 ? 91.118 4.082 36.328 1.00 15.51 210 ALA B O 1
ATOM 3559 N N . ALA B 1 232 ? 92.194 5.689 37.471 1.00 16.55 211 ALA B N 1
ATOM 3560 C CA . ALA B 1 232 ? 91.577 6.796 36.786 1.00 18.69 211 ALA B CA 1
ATOM 3561 C C . ALA B 1 232 ? 92.146 6.966 35.390 1.00 21.58 211 ALA B C 1
ATOM 3562 O O . ALA B 1 232 ? 93.392 7.036 35.196 1.00 22.78 211 ALA B O 1
ATOM 3564 N N . GLU B 1 233 ? 91.235 7.096 34.419 1.00 23.24 212 GLU B N 1
ATOM 3565 C CA . GLU B 1 233 ? 91.577 7.264 33.000 1.00 24.55 212 GLU B CA 1
ATOM 3566 C C . GLU B 1 233 ? 91.354 8.681 32.506 1.00 24.29 212 GLU B C 1
ATOM 3567 O O . GLU B 1 233 ? 91.715 8.969 31.409 1.00 24.63 212 GLU B O 1
ATOM 3573 N N . GLN B 1 234 ? 90.832 9.585 33.326 1.00 24.24 213 GLN B N 1
ATOM 3574 C CA . GLN B 1 234 ? 90.952 11.040 33.062 1.00 24.64 213 GLN B CA 1
ATOM 3575 C C . GLN B 1 234 ? 91.347 11.676 34.387 1.00 24.60 213 GLN B C 1
ATOM 3576 O O . GLN B 1 234 ? 91.253 11.013 35.439 1.00 24.66 213 GLN B O 1
ATOM 3582 N N . ASP B 1 235 ? 91.695 12.955 34.373 1.00 23.57 214 ASP B N 1
ATOM 3583 C CA . ASP B 1 235 ? 91.971 13.691 35.624 1.00 23.86 214 ASP B CA 1
ATOM 3584 C C . ASP B 1 235 ? 90.685 14.162 36.276 1.00 22.03 214 ASP B C 1
ATOM 3585 O O . ASP B 1 235 ? 90.381 15.361 36.318 1.00 19.12 214 ASP B O 1
ATOM 3590 N N . TRP B 1 236 ? 89.917 13.201 36.791 1.00 21.82 215 TRP B N 1
ATOM 3591 C CA . TRP B 1 236 ? 88.658 13.539 37.485 1.00 20.33 215 TRP B CA 1
ATOM 3592 C C . TRP B 1 236 ? 88.911 14.569 38.582 1.00 21.59 215 TRP B C 1
ATOM 3593 O O . TRP B 1 236 ? 89.983 14.644 39.112 1.00 22.32 215 TRP B O 1
ATOM 3604 N N . ASP B 1 237 ? 87.910 15.338 38.992 1.00 22.09 216 ASP B N 1
ATOM 3605 C CA . ASP B 1 237 ? 88.169 16.386 39.950 1.00 21.67 216 ASP B CA 1
ATOM 3606 C C . ASP B 1 237 ? 88.713 15.876 41.294 1.00 21.74 216 ASP B C 1
ATOM 3607 O O . ASP B 1 237 ? 89.564 16.529 41.871 1.00 21.20 216 ASP B O 1
ATOM 3612 N N . LEU B 1 238 ? 88.235 14.737 41.799 1.00 20.95 217 LEU B N 1
ATOM 3613 C CA . LEU B 1 238 ? 88.883 14.118 42.956 1.00 20.71 217 LEU B CA 1
ATOM 3614 C C . LEU B 1 238 ? 89.141 12.666 42.630 1.00 20.71 217 LEU B C 1
ATOM 3615 O O . LEU B 1 238 ? 88.355 12.016 41.904 1.00 21.18 217 LEU B O 1
ATOM 3620 N N . ILE B 1 239 ? 90.292 12.187 43.078 1.00 19.83 218 ILE B N 1
ATOM 3621 C CA . ILE B 1 239 ? 90.604 10.791 43.087 1.00 18.09 218 ILE B CA 1
ATOM 3622 C C . ILE B 1 239 ? 90.775 10.428 44.563 1.00 18.86 218 ILE B C 1
ATOM 3623 O O . ILE B 1 239 ? 91.544 11.055 45.316 1.00 18.53 218 ILE B O 1
ATOM 3628 N N . ALA B 1 240 ? 90.025 9.422 44.986 1.00 17.92 219 ALA B N 1
ATOM 3629 C CA . ALA B 1 240 ? 90.035 9.059 46.382 1.00 17.76 219 ALA B CA 1
ATOM 3630 C C . ALA B 1 240 ? 90.091 7.576 46.543 1.00 17.08 219 ALA B C 1
ATOM 3631 O O . ALA B 1 240 ? 89.700 6.853 45.646 1.00 16.41 219 ALA B O 1
ATOM 3633 N N . SER B 1 241 ? 90.597 7.120 47.705 1.00 16.90 220 SER B N 1
ATOM 3634 C CA . SER B 1 241 ? 90.900 5.715 47.947 1.00 16.47 220 SER B CA 1
ATOM 3635 C C . SER B 1 241 ? 89.729 4.963 48.516 1.00 16.54 220 SER B C 1
ATOM 3636 O O . SER B 1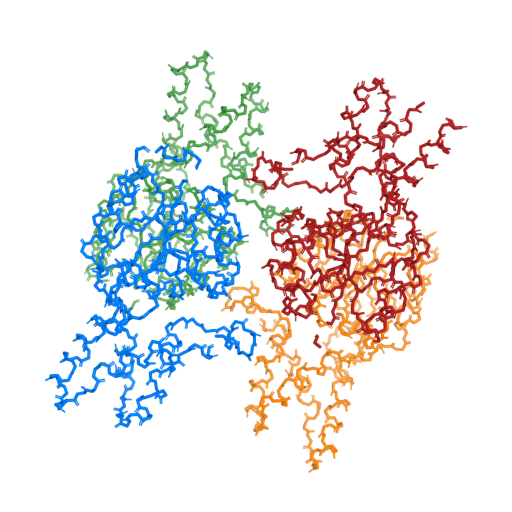 241 ? 89.626 3.708 48.413 1.00 17.02 220 SER B O 1
ATOM 3639 N N . ASP B 1 242 ? 88.813 5.731 49.092 1.00 17.51 221 ASP B N 1
ATOM 3640 C CA . ASP B 1 242 ? 87.595 5.209 49.743 1.00 16.45 221 ASP B CA 1
ATOM 3641 C C . ASP B 1 242 ? 86.758 6.401 50.133 1.00 15.94 221 ASP B C 1
ATOM 3642 O O . ASP B 1 242 ? 87.220 7.557 50.008 1.00 16.95 221 ASP B O 1
ATOM 3647 N N . LEU B 1 243 ? 85.536 6.181 50.614 1.00 15.33 222 LEU B N 1
ATOM 3648 C CA . LEU B 1 243 ? 84.658 7.324 50.889 1.00 15.03 222 LEU B CA 1
ATOM 3649 C C . LEU B 1 243 ? 85.128 8.200 52.024 1.00 15.58 222 LEU B C 1
ATOM 3650 O O . LEU B 1 243 ? 84.648 9.355 52.188 1.00 14.31 222 LEU B O 1
ATOM 3655 N N . LEU B 1 244 ? 85.995 7.660 52.872 1.00 15.89 223 LEU B N 1
ATOM 3656 C CA . LEU B 1 244 ? 86.447 8.425 54.010 1.00 15.58 223 LEU B CA 1
ATOM 3657 C C . LEU B 1 244 ? 87.407 9.484 53.549 1.00 14.15 223 LEU B C 1
ATOM 3658 O O . LEU B 1 244 ? 87.343 10.635 53.986 1.00 15.91 223 LEU B O 1
ATOM 3663 N N . ASP B 1 245 ? 88.361 9.044 52.744 1.00 14.57 224 ASP B N 1
ATOM 3664 C CA . ASP B 1 245 ? 89.314 9.875 52.056 1.00 15.34 224 ASP B CA 1
ATOM 3665 C C . ASP B 1 245 ? 88.563 10.917 51.177 1.00 16.17 224 ASP B C 1
ATOM 3666 O O . ASP B 1 245 ? 88.973 12.103 51.070 1.00 15.33 224 ASP B O 1
ATOM 3671 N N . LEU B 1 246 ? 87.447 10.487 50.577 1.00 15.19 225 LEU B N 1
ATOM 3672 C CA . LEU B 1 246 ? 86.636 11.422 49.778 1.00 14.92 225 LEU B CA 1
ATOM 3673 C C . LEU B 1 246 ? 86.225 12.573 50.677 1.00 13.57 225 LEU B C 1
ATOM 3674 O O . LEU B 1 246 ? 86.426 13.721 50.334 1.00 11.93 225 LEU B O 1
ATOM 3679 N N . HIS B 1 247 ? 85.658 12.244 51.841 1.00 13.90 226 HIS B N 1
ATOM 3680 C CA . HIS B 1 247 ? 85.186 13.267 52.776 1.00 14.40 226 HIS B CA 1
ATOM 3681 C C . HIS B 1 247 ? 86.333 14.194 53.282 1.00 14.30 226 HIS B C 1
ATOM 3682 O O . HIS B 1 247 ? 86.185 15.395 53.299 1.00 12.16 226 HIS B O 1
ATOM 3689 N N . ARG B 1 248 ? 87.462 13.587 53.628 1.00 15.54 227 ARG B N 1
ATOM 3690 C CA . ARG B 1 248 ? 88.671 14.308 54.016 1.00 17.55 227 ARG B CA 1
ATOM 3691 C C . ARG B 1 248 ? 89.117 15.286 52.883 1.00 18.48 227 ARG B C 1
ATOM 3692 O O . ARG B 1 248 ? 89.435 16.429 53.155 1.00 18.23 227 ARG B O 1
ATOM 3700 N N . GLN B 1 249 ? 89.172 14.822 51.632 1.00 19.59 228 GLN B N 1
ATOM 3701 C CA . GLN B 1 249 ? 89.585 15.743 50.529 1.00 20.62 228 GLN B CA 1
ATOM 3702 C C . GLN B 1 249 ? 88.627 16.887 50.379 1.00 20.74 228 GLN B C 1
ATOM 3703 O O . GLN B 1 249 ? 89.064 17.991 50.261 1.00 21.69 228 GLN B O 1
ATOM 3709 N N . LEU B 1 250 ? 87.325 16.620 50.478 1.00 21.36 229 LEU B N 1
ATOM 3710 C CA . LEU B 1 250 ? 86.319 17.651 50.367 1.00 21.97 229 LEU B CA 1
ATOM 3711 C C . LEU B 1 250 ? 86.410 18.637 51.508 1.00 22.61 229 LEU B C 1
ATOM 3712 O O . LEU B 1 250 ? 86.230 19.878 51.287 1.00 20.27 229 LEU B O 1
ATOM 3717 N N . ALA B 1 251 ? 86.653 18.097 52.725 1.00 23.01 230 ALA B N 1
ATOM 3718 C CA . ALA B 1 251 ? 86.793 18.921 53.928 1.00 24.08 230 ALA B CA 1
ATOM 3719 C C . ALA B 1 251 ? 87.982 19.902 53.777 1.00 25.38 230 ALA B C 1
ATOM 3720 O O . ALA B 1 251 ? 87.920 21.062 54.196 1.00 25.69 230 ALA B O 1
ATOM 3722 N N . ALA B 1 252 ? 89.059 19.437 53.180 1.00 28.83 231 ALA B N 1
ATOM 3723 C CA . ALA B 1 252 ? 90.264 20.257 53.087 1.00 32.14 231 ALA B CA 1
ATOM 3724 C C . ALA B 1 252 ? 90.087 21.418 52.102 1.00 36.26 231 ALA B C 1
ATOM 3725 O O . ALA B 1 252 ? 90.568 22.547 52.347 1.00 37.12 231 ALA B O 1
ATOM 3727 N N . SER B 1 253 ? 89.366 21.147 51.011 1.00 39.90 232 SER B N 1
ATOM 3728 C CA . SER B 1 253 ? 89.121 22.122 49.946 1.00 43.28 232 SER B CA 1
ATOM 3729 C C . SER B 1 253 ? 87.979 23.139 50.198 1.00 45.24 232 SER B C 1
ATOM 3730 O O . SER B 1 253 ? 87.920 24.178 49.523 1.00 45.79 232 SER B O 1
ATOM 3733 N N . ALA B 1 254 ? 87.079 22.837 51.146 1.00 47.09 233 ALA B N 1
ATOM 3734 C CA . ALA B 1 254 ? 85.911 23.701 51.453 1.00 47.90 233 ALA B CA 1
ATOM 3735 C C . ALA B 1 254 ? 86.290 24.769 52.488 1.00 48.69 233 ALA B C 1
ATOM 3736 O O . ALA B 1 254 ? 87.352 25.390 52.370 1.00 49.51 233 ALA B O 1
ATOM 3738 N N . GLY C 1 21 ? 55.715 -11.117 2.553 1.00 42.33 0 GLY C N 1
ATOM 3739 C CA . GLY C 1 21 ? 57.053 -10.490 2.809 1.00 41.56 0 GLY C CA 1
ATOM 3740 C C . GLY C 1 21 ? 56.956 -8.970 3.088 1.00 41.33 0 GLY C C 1
ATOM 3741 O O . GLY C 1 21 ? 57.995 -8.292 3.340 1.00 41.33 0 GLY C O 1
ATOM 3750 N N . ARG C 1 23 ? 53.815 -6.154 4.751 1.00 29.65 2 ARG C N 1
ATOM 3751 C CA . ARG C 1 23 ? 52.460 -6.118 5.295 1.00 27.27 2 ARG C CA 1
ATOM 3752 C C . ARG C 1 23 ? 51.979 -4.717 5.723 1.00 23.80 2 ARG C C 1
ATOM 3753 O O . ARG C 1 23 ? 50.768 -4.502 5.908 1.00 22.90 2 ARG C O 1
ATOM 3761 N N . ALA C 1 24 ? 52.892 -3.746 5.827 1.00 20.03 3 ALA C N 1
ATOM 3762 C CA . ALA C 1 24 ? 52.515 -2.440 6.317 1.00 17.43 3 ALA C CA 1
ATOM 3763 C C . ALA C 1 24 ? 53.424 -1.406 5.757 1.00 16.65 3 ALA C C 1
ATOM 3764 O O . ALA C 1 24 ? 54.607 -1.643 5.604 1.00 17.27 3 ALA C O 1
ATOM 3766 N N . ILE C 1 25 ? 52.850 -0.245 5.464 1.00 15.75 4 ILE C N 1
ATOM 3767 C CA . ILE C 1 25 ? 53.579 0.910 5.076 1.00 15.33 4 ILE C CA 1
ATOM 3768 C C . ILE C 1 25 ? 53.420 2.029 6.099 1.00 13.34 4 ILE C C 1
ATOM 3769 O O . ILE C 1 25 ? 52.314 2.407 6.460 1.00 11.50 4 ILE C O 1
ATOM 3774 N N . LEU C 1 26 ? 54.566 2.483 6.595 1.00 13.13 5 LEU C N 1
ATOM 3775 C CA . LEU C 1 26 ? 54.653 3.605 7.499 1.00 12.74 5 LEU C CA 1
ATOM 3776 C C . LEU C 1 26 ? 55.002 4.787 6.617 1.00 13.61 5 LEU C C 1
ATOM 3777 O O . LEU C 1 26 ? 55.735 4.644 5.677 1.00 13.64 5 LEU C O 1
ATOM 3782 N N . PHE C 1 27 ? 54.372 5.907 6.882 1.00 13.39 6 PHE C N 1
ATOM 3783 C CA . PHE C 1 27 ? 54.543 7.116 6.164 1.00 14.95 6 PHE C CA 1
ATOM 3784 C C . PHE C 1 27 ? 54.920 8.236 7.112 1.00 14.46 6 PHE C C 1
ATOM 3785 O O . PHE C 1 27 ? 54.230 8.537 8.059 1.00 15.59 6 PHE C O 1
ATOM 3793 N N . ASP C 1 28 ? 56.025 8.855 6.799 1.00 15.13 7 ASP C N 1
ATOM 3794 C CA . ASP C 1 28 ? 56.250 10.230 7.147 1.00 15.98 7 ASP C CA 1
ATOM 3795 C C . ASP C 1 28 ? 55.136 11.109 6.552 1.00 14.23 7 ASP C C 1
ATOM 3796 O O . ASP C 1 28 ? 54.582 10.806 5.481 1.00 14.67 7 ASP C O 1
ATOM 3801 N N . VAL C 1 29 ? 54.763 12.161 7.243 1.00 14.21 8 VAL C N 1
ATOM 3802 C CA . VAL C 1 29 ? 53.553 12.874 6.869 1.00 13.35 8 VAL C CA 1
ATOM 3803 C C . VAL C 1 29 ? 53.851 14.314 6.348 1.00 15.33 8 VAL C C 1
ATOM 3804 O O . VAL C 1 29 ? 53.513 14.686 5.194 1.00 13.10 8 VAL C O 1
ATOM 3808 N N . PHE C 1 30 ? 54.445 15.128 7.175 1.00 15.70 9 PHE C N 1
ATOM 3809 C CA . PHE C 1 30 ? 54.743 16.511 6.753 1.00 18.40 9 PHE C CA 1
ATOM 3810 C C . PHE C 1 30 ? 55.745 16.411 5.625 1.00 18.92 9 PHE C C 1
ATOM 3811 O O . PHE C 1 30 ? 56.781 15.713 5.713 1.00 19.64 9 PHE C O 1
ATOM 3819 N N . GLY C 1 31 ? 55.415 17.009 4.508 1.00 18.33 10 GLY C N 1
ATOM 3820 C CA . GLY C 1 31 ? 56.338 16.968 3.445 1.00 17.74 10 GLY C CA 1
ATOM 3821 C C . GLY C 1 31 ? 56.101 15.832 2.551 1.00 17.01 10 GLY C C 1
ATOM 3822 O O . GLY C 1 31 ? 55.841 16.063 1.361 1.00 16.09 10 GLY C O 1
ATOM 3823 N N . THR C 1 32 ? 56.221 14.617 3.079 1.00 14.85 11 THR C N 1
ATOM 3824 C CA . THR C 1 32 ? 56.078 13.457 2.263 1.00 16.05 11 THR C CA 1
ATOM 3825 C C . THR C 1 32 ? 54.671 13.331 1.616 1.00 16.82 11 THR C C 1
ATOM 3826 O O . THR C 1 32 ? 54.540 12.934 0.460 1.00 18.20 11 THR C O 1
ATOM 3830 N N . LEU C 1 33 ? 53.650 13.690 2.376 1.00 17.00 12 LEU C N 1
ATOM 3831 C CA . LEU C 1 33 ? 52.238 13.509 1.992 1.00 17.93 12 LEU C CA 1
ATOM 3832 C C . LEU C 1 33 ? 51.518 14.826 1.835 1.00 18.42 12 LEU C C 1
ATOM 3833 O O . LEU C 1 33 ? 50.654 14.896 1.018 1.00 17.59 12 LEU C O 1
ATOM 3838 N N . VAL C 1 34 ? 51.858 15.833 2.643 1.00 18.65 13 VAL C N 1
ATOM 3839 C CA . VAL C 1 34 ? 51.087 17.060 2.693 1.00 19.37 13 VAL C CA 1
ATOM 3840 C C . VAL C 1 34 ? 52.070 18.227 2.544 1.00 20.14 13 VAL C C 1
ATOM 3841 O O . VAL C 1 34 ? 53.217 18.177 2.995 1.00 19.57 13 VAL C O 1
ATOM 3845 N N . ASP C 1 35 ? 51.618 19.221 1.807 1.00 21.65 14 ASP C N 1
ATOM 3846 C CA . ASP C 1 35 ? 52.400 20.388 1.433 1.00 21.41 14 ASP C CA 1
ATOM 3847 C C . ASP C 1 35 ? 52.141 21.427 2.500 1.00 21.32 14 ASP C C 1
ATOM 3848 O O . ASP C 1 35 ? 51.263 22.264 2.333 1.00 21.79 14 ASP C O 1
ATOM 3853 N N . TRP C 1 36 ? 52.896 21.349 3.596 1.00 21.53 15 TRP C N 1
ATOM 3854 C CA . TRP C 1 36 ? 52.724 22.259 4.744 1.00 22.35 15 TRP C CA 1
ATOM 3855 C C . TRP C 1 36 ? 53.073 23.691 4.428 1.00 23.22 15 TRP C C 1
ATOM 3856 O O . TRP C 1 36 ? 52.430 24.612 4.933 1.00 23.46 15 TRP C O 1
ATOM 3867 N N . ARG C 1 37 ? 54.116 23.892 3.640 1.00 24.92 16 ARG C N 1
ATOM 3868 C CA . ARG C 1 37 ? 54.538 25.258 3.300 1.00 25.89 16 ARG C CA 1
ATOM 3869 C C . ARG C 1 37 ? 53.416 26.034 2.678 1.00 26.74 16 ARG C C 1
ATOM 3870 O O . ARG C 1 37 ? 53.026 27.082 3.243 1.00 27.89 16 ARG C O 1
ATOM 3878 N N . SER C 1 38 ? 52.870 25.535 1.553 1.00 27.17 17 SER C N 1
ATOM 3879 C CA . SER C 1 38 ? 51.805 26.272 0.849 1.00 28.16 17 SER C CA 1
ATOM 3880 C C . SER C 1 38 ? 50.590 26.459 1.725 1.00 28.94 17 SER C C 1
ATOM 3881 O O . SER C 1 38 ? 49.858 27.444 1.566 1.00 28.97 17 SER C O 1
ATOM 3884 N N . SER C 1 39 ? 50.367 25.521 2.649 1.00 28.57 18 SER C N 1
ATOM 3885 C CA . SER C 1 39 ? 49.158 25.539 3.437 1.00 28.92 18 SER C CA 1
ATOM 3886 C C . SER C 1 39 ? 49.272 26.637 4.485 1.00 29.77 18 SER C C 1
ATOM 3887 O O . SER C 1 39 ? 48.286 27.342 4.726 1.00 29.02 18 SER C O 1
ATOM 3890 N N . LEU C 1 40 ? 50.446 26.753 5.134 1.00 29.92 19 LEU C N 1
ATOM 3891 C CA . LEU C 1 40 ? 50.675 27.791 6.147 1.00 31.10 19 LEU C CA 1
ATOM 3892 C C . LEU C 1 40 ? 50.649 29.217 5.517 1.00 33.05 19 LEU C C 1
ATOM 3893 O O . LEU C 1 40 ? 50.096 30.154 6.084 1.00 33.05 19 LEU C O 1
ATOM 3898 N N . ILE C 1 41 ? 51.288 29.362 4.369 1.00 35.01 20 ILE C N 1
ATOM 3899 C CA . ILE C 1 41 ? 51.396 30.671 3.714 1.00 36.77 20 ILE C CA 1
ATOM 3900 C C . ILE C 1 41 ? 50.012 31.121 3.329 1.00 38.50 20 ILE C C 1
ATOM 3901 O O . ILE C 1 41 ? 49.648 32.217 3.660 1.00 38.47 20 ILE C O 1
ATOM 3906 N N . GLU C 1 42 ? 49.263 30.234 2.653 1.00 40.16 21 GLU C N 1
ATOM 3907 C CA . GLU C 1 42 ? 47.826 30.401 2.334 1.00 40.95 21 GLU C CA 1
ATOM 3908 C C . GLU C 1 42 ? 46.969 30.847 3.535 1.00 40.93 21 GLU C C 1
ATOM 3909 O O . GLU C 1 42 ? 46.111 31.694 3.390 1.00 40.56 21 GLU C O 1
ATOM 3915 N N . GLN C 1 43 ? 47.184 30.268 4.707 1.00 40.97 22 GLN C N 1
ATOM 3916 C CA . GLN C 1 43 ? 46.396 30.623 5.877 1.00 40.92 22 GLN C CA 1
ATOM 3917 C C . GLN C 1 43 ? 46.864 31.963 6.438 1.00 41.94 22 GLN C C 1
ATOM 3918 O O . GLN C 1 43 ? 46.061 32.748 6.988 1.00 42.07 22 GLN C O 1
ATOM 3924 N N . PHE C 1 44 ? 48.168 32.209 6.345 1.00 42.99 23 PHE C N 1
ATOM 3925 C CA . PHE C 1 44 ? 48.709 33.556 6.637 1.00 43.84 23 PHE C CA 1
ATOM 3926 C C . PHE C 1 44 ? 48.098 34.630 5.723 1.00 44.73 23 PHE C C 1
ATOM 3927 O O . PHE C 1 44 ? 47.644 35.652 6.211 1.00 44.42 23 PHE C O 1
ATOM 3935 N N . GLN C 1 45 ? 48.022 34.381 4.431 1.00 46.88 24 GLN C N 1
ATOM 3936 C CA . GLN C 1 45 ? 47.315 35.332 3.545 1.00 49.44 24 GLN C CA 1
ATOM 3937 C C . GLN C 1 45 ? 45.876 35.573 4.015 1.00 51.26 24 GLN C C 1
ATOM 3938 O O . GLN C 1 45 ? 45.536 36.712 4.312 1.00 52.36 24 GLN C O 1
ATOM 3944 N N . ALA C 1 46 ? 45.047 34.537 4.142 1.00 52.82 25 ALA C N 1
ATOM 3945 C CA . ALA C 1 46 ? 43.669 34.737 4.620 1.00 54.35 25 ALA C CA 1
ATOM 3946 C C . ALA C 1 46 ? 43.570 35.547 5.938 1.00 55.96 25 ALA C C 1
ATOM 3947 O O . ALA C 1 46 ? 42.652 36.340 6.122 1.00 56.73 25 ALA C O 1
ATOM 3949 N N . LEU C 1 47 ? 44.507 35.345 6.851 1.00 57.93 26 LEU C N 1
ATOM 3950 C CA . LEU C 1 47 ? 44.522 36.084 8.113 1.00 59.32 26 LEU C CA 1
ATOM 3951 C C . LEU C 1 47 ? 44.784 37.587 7.877 1.00 61.52 26 LEU C C 1
ATOM 3952 O O . LEU C 1 47 ? 44.283 38.435 8.609 1.00 61.83 26 LEU C O 1
ATOM 3957 N N . GLU C 1 48 ? 45.564 37.905 6.851 1.00 64.07 27 GLU C N 1
ATOM 3958 C CA . GLU C 1 48 ? 45.789 39.291 6.440 1.00 66.22 27 GLU C CA 1
ATOM 3959 C C . GLU C 1 48 ? 44.446 39.898 6.029 1.00 67.66 27 GLU C C 1
ATOM 3960 O O . GLU C 1 48 ? 43.971 40.856 6.663 1.00 67.67 27 GLU C O 1
ATOM 3966 N N . ARG C 1 49 ? 43.805 39.282 5.025 1.00 69.24 28 ARG C N 1
ATOM 3967 C CA . ARG C 1 49 ? 42.490 39.719 4.497 1.00 70.61 28 ARG C CA 1
ATOM 3968 C C . ARG C 1 49 ? 41.332 39.788 5.534 1.00 71.62 28 ARG C C 1
ATOM 3969 O O . ARG C 1 49 ? 40.191 40.082 5.149 1.00 72.22 28 ARG C O 1
ATOM 3977 N N . GLU C 1 50 ? 41.614 39.492 6.813 1.00 72.26 29 GLU C N 1
ATOM 3978 C CA . GLU C 1 50 ? 40.664 39.657 7.936 1.00 72.57 29 GLU C CA 1
ATOM 3979 C C . GLU C 1 50 ? 41.078 40.741 8.932 1.00 72.79 29 GLU C C 1
ATOM 3980 O O . GLU C 1 50 ? 40.239 41.409 9.535 1.00 72.39 29 GLU C O 1
ATOM 3986 N N . LEU C 1 51 ? 42.382 40.856 9.145 1.00 73.41 30 LEU C N 1
ATOM 3987 C CA . LEU C 1 51 ? 42.922 41.720 10.182 1.00 73.93 30 LEU C CA 1
ATOM 3988 C C . LEU C 1 51 ? 43.156 43.127 9.657 1.00 74.38 30 LEU C C 1
ATOM 3989 O O . LEU C 1 51 ? 42.792 43.450 8.534 1.00 74.09 30 LEU C O 1
ATOM 3994 N N . GLY C 1 52 ? 43.731 43.961 10.518 1.00 75.21 31 GLY C N 1
ATOM 3995 C CA . GLY C 1 52 ? 44.278 45.253 10.129 1.00 75.87 31 GLY C CA 1
ATOM 3996 C C . GLY C 1 52 ? 45.790 45.146 9.927 1.00 76.29 31 GLY C C 1
ATOM 3997 O O . GLY C 1 52 ? 46.517 44.657 10.812 1.00 76.22 31 GLY C O 1
ATOM 3998 N N . GLY C 1 53 ? 46.256 45.595 8.756 1.00 76.42 32 GLY C N 1
ATOM 3999 C CA . GLY C 1 53 ? 47.678 45.553 8.397 1.00 76.34 32 GLY C CA 1
ATOM 4000 C C . GLY C 1 53 ? 48.077 44.338 7.576 1.00 76.14 32 GLY C C 1
ATOM 4001 O O . GLY C 1 53 ? 47.226 43.599 7.064 1.00 75.99 32 GLY C O 1
ATOM 4002 N N . THR C 1 54 ? 49.393 44.152 7.453 1.00 75.86 33 THR C N 1
ATOM 4003 C CA . THR C 1 54 ? 49.972 42.979 6.805 1.00 75.28 33 THR C CA 1
ATOM 4004 C C . THR C 1 54 ? 50.966 42.282 7.765 1.00 74.43 33 THR C C 1
ATOM 4005 O O . THR C 1 54 ? 51.478 42.912 8.699 1.00 74.10 33 THR C O 1
ATOM 4009 N N . LEU C 1 55 ? 51.182 40.976 7.539 1.00 73.14 34 LEU C N 1
ATOM 4010 C CA . LEU C 1 55 ? 52.080 40.131 8.346 1.00 71.82 34 LEU C CA 1
ATOM 4011 C C . LEU C 1 55 ? 53.295 39.721 7.506 1.00 70.61 34 LEU C C 1
ATOM 4012 O O . LEU C 1 55 ? 53.273 39.827 6.270 1.00 70.62 34 LEU C O 1
ATOM 4017 N N . PRO C 1 56 ? 54.364 39.256 8.168 1.00 68.66 35 PRO C N 1
ATOM 4018 C CA . PRO C 1 56 ? 55.464 38.629 7.445 1.00 67.76 35 PRO C CA 1
ATOM 4019 C C . PRO C 1 56 ? 55.148 37.137 7.232 1.00 66.44 35 PRO C C 1
ATOM 4020 O O . PRO C 1 56 ? 55.670 36.277 7.937 1.00 66.10 35 PRO C O 1
ATOM 4024 N N . CYS C 1 57 ? 54.286 36.875 6.248 1.00 64.73 36 CYS C N 1
ATOM 4025 C CA . CYS C 1 57 ? 53.673 35.574 6.009 1.00 63.30 36 CYS C CA 1
ATOM 4026 C C . CYS C 1 57 ? 54.692 34.534 5.559 1.00 61.05 36 CYS C C 1
ATOM 4027 O O . CYS C 1 57 ? 54.853 33.486 6.181 1.00 60.02 36 CYS C O 1
ATOM 4030 N N . VAL C 1 58 ? 55.369 34.841 4.460 1.00 58.64 37 VAL C N 1
ATOM 4031 C CA . VAL C 1 58 ? 56.304 33.918 3.863 1.00 56.93 37 VAL C CA 1
ATOM 4032 C C . VAL C 1 58 ? 57.503 33.833 4.793 1.00 55.54 37 VAL C C 1
ATOM 4033 O O . VAL C 1 58 ? 57.932 32.750 5.203 1.00 55.18 37 VAL C O 1
ATOM 4037 N N . GLU C 1 59 ? 58.016 34.987 5.174 1.00 53.67 38 GLU C N 1
ATOM 4038 C CA . GLU C 1 59 ? 59.097 35.000 6.119 1.00 52.34 38 GLU C CA 1
ATOM 4039 C C . GLU C 1 59 ? 58.805 34.137 7.333 1.00 49.95 38 GLU C C 1
ATOM 4040 O O . GLU C 1 59 ? 59.630 33.296 7.686 1.00 50.05 38 GLU C O 1
ATOM 4046 N N . LEU C 1 60 ? 57.650 34.330 7.971 1.00 46.68 39 LEU C N 1
ATOM 4047 C CA . LEU C 1 60 ? 57.331 33.576 9.195 1.00 44.10 39 LEU C CA 1
ATOM 4048 C C . LEU C 1 60 ? 57.308 32.060 8.975 1.00 41.10 39 LEU C C 1
ATOM 4049 O O . LEU C 1 60 ? 57.940 31.319 9.723 1.00 40.00 39 LEU C O 1
ATOM 4054 N N . THR C 1 61 ? 56.590 31.615 7.946 1.00 38.54 40 THR C N 1
ATOM 4055 C CA . THR C 1 61 ? 56.504 30.187 7.660 1.00 37.11 40 THR C CA 1
ATOM 4056 C C . THR C 1 61 ? 57.905 29.612 7.597 1.00 36.21 40 THR C C 1
ATOM 4057 O O . THR C 1 61 ? 58.191 28.658 8.284 1.00 34.84 40 THR C O 1
ATOM 4061 N N . ASP C 1 62 ? 58.789 30.240 6.833 1.00 37.02 41 ASP C N 1
ATOM 4062 C CA . ASP C 1 62 ? 60.150 29.701 6.626 1.00 37.84 41 ASP C CA 1
ATOM 4063 C C . ASP C 1 62 ? 61.055 29.690 7.839 1.00 37.51 41 ASP C C 1
ATOM 4064 O O . ASP C 1 62 ? 61.980 28.902 7.889 1.00 38.96 41 ASP C O 1
ATOM 4069 N N . ARG C 1 63 ? 60.804 30.544 8.816 1.00 36.55 42 ARG C N 1
ATOM 4070 C CA . ARG C 1 63 ? 61.623 30.561 10.020 1.00 36.83 42 ARG C CA 1
ATOM 4071 C C . ARG C 1 63 ? 61.081 29.630 11.096 1.00 35.05 42 ARG C C 1
ATOM 4072 O O . ARG C 1 63 ? 61.804 29.234 11.999 1.00 33.33 42 ARG C O 1
ATOM 4080 N N . TRP C 1 64 ? 59.796 29.295 11.000 1.00 35.32 43 TRP C N 1
ATOM 4081 C CA . TRP C 1 64 ? 59.113 28.565 12.075 1.00 34.74 43 TRP C CA 1
ATOM 4082 C C . TRP C 1 64 ? 59.774 27.177 12.351 1.00 35.58 43 TRP C C 1
ATOM 4083 O O . TRP C 1 64 ? 60.074 26.845 13.513 1.00 34.96 43 TRP C O 1
ATOM 4094 N N . ARG C 1 65 ? 60.074 26.396 11.318 1.00 37.18 44 ARG C N 1
ATOM 4095 C CA . ARG C 1 65 ? 60.616 25.028 11.578 1.00 38.27 44 ARG C CA 1
ATOM 4096 C C . ARG C 1 65 ? 61.974 25.156 12.189 1.00 39.22 44 ARG C C 1
ATOM 4097 O O . ARG C 1 65 ? 62.322 24.453 13.173 1.00 39.25 44 ARG C O 1
ATOM 4105 N N . GLN C 1 66 ? 62.779 26.050 11.614 1.00 38.91 45 GLN C N 1
ATOM 4106 C CA . GLN C 1 66 ? 64.132 26.197 12.145 1.00 38.48 45 GLN C CA 1
ATOM 4107 C C . GLN C 1 66 ? 63.972 26.614 13.572 1.00 36.49 45 GLN C C 1
ATOM 4108 O O . GLN C 1 66 ? 64.697 26.161 14.441 1.00 37.03 45 GLN C O 1
ATOM 4114 N N . GLN C 1 67 ? 63.004 27.489 13.833 1.00 34.88 46 GLN C N 1
ATOM 4115 C CA . GLN C 1 67 ? 62.817 27.997 15.212 1.00 33.54 46 GLN C CA 1
ATOM 4116 C C . GLN C 1 67 ? 62.718 26.950 16.293 1.00 33.30 46 GLN C C 1
ATOM 4117 O O . GLN C 1 67 ? 63.305 27.133 17.410 1.00 34.46 46 GLN C O 1
ATOM 4123 N N . TYR C 1 68 ? 61.943 25.880 16.051 1.00 32.05 47 TYR C N 1
ATOM 4124 C CA . TYR C 1 68 ? 61.782 24.893 17.145 1.00 32.44 47 TYR C CA 1
ATOM 4125 C C . TYR C 1 68 ? 62.929 23.862 17.169 1.00 33.38 47 TYR C C 1
ATOM 4126 O O . TYR C 1 68 ? 63.114 23.155 18.141 1.00 33.06 47 TYR C O 1
ATOM 4135 N N . LYS C 1 69 ? 63.717 23.792 16.117 1.00 35.22 48 LYS C N 1
ATOM 4136 C CA . LYS C 1 69 ? 64.751 22.746 16.063 1.00 37.72 48 LYS C CA 1
ATOM 4137 C C . LYS C 1 69 ? 65.602 22.631 17.325 1.00 38.59 48 LYS C C 1
ATOM 4138 O O . LYS C 1 69 ? 65.840 21.509 17.795 1.00 39.66 48 LYS C O 1
ATOM 4144 N N . PRO C 1 70 ? 66.058 23.787 17.892 1.00 39.67 49 PRO C N 1
ATOM 4145 C CA . PRO C 1 70 ? 66.766 23.771 19.174 1.00 38.71 49 PRO C CA 1
ATOM 4146 C C . PRO C 1 70 ? 65.995 23.146 20.270 1.00 38.28 49 PRO C C 1
ATOM 4147 O O . PRO C 1 70 ? 66.566 22.371 21.044 1.00 39.10 49 PRO C O 1
ATOM 4151 N N . ALA C 1 71 ? 64.713 23.503 20.378 1.00 36.93 50 ALA C N 1
ATOM 4152 C CA . ALA C 1 71 ? 63.855 22.949 21.423 1.00 35.93 50 ALA C CA 1
ATOM 4153 C C . ALA C 1 71 ? 63.771 21.408 21.337 1.00 36.20 50 ALA C C 1
ATOM 4154 O O . ALA C 1 71 ? 63.788 20.711 22.338 1.00 33.88 50 ALA C O 1
ATOM 4164 N N . ASP C 1 73 ? 65.956 19.272 19.631 1.00 41.39 52 ASP C N 1
ATOM 4165 C CA . ASP C 1 73 ? 67.321 18.771 19.956 1.00 41.26 52 ASP C CA 1
ATOM 4166 C C . ASP C 1 73 ? 67.510 18.688 21.461 1.00 39.69 52 ASP C C 1
ATOM 4167 O O . ASP C 1 73 ? 68.110 17.755 21.922 1.00 40.20 52 ASP C O 1
ATOM 4172 N N . ARG C 1 74 ? 66.929 19.616 22.214 1.00 39.45 53 ARG C N 1
ATOM 4173 C CA . ARG C 1 74 ? 66.981 19.607 23.690 1.00 39.05 53 ARG C CA 1
ATOM 4174 C C . ARG C 1 74 ? 66.055 18.652 24.371 1.00 38.47 53 ARG C C 1
ATOM 4175 O O . ARG C 1 74 ? 66.301 18.232 25.553 1.00 39.42 53 ARG C O 1
ATOM 4183 N N . VAL C 1 75 ? 64.913 18.363 23.734 1.00 36.20 54 VAL C N 1
ATOM 4184 C CA . VAL C 1 75 ? 64.106 17.236 24.203 1.00 33.74 54 VAL C CA 1
ATOM 4185 C C . VAL C 1 75 ? 64.900 15.964 23.907 1.00 32.25 54 VAL C C 1
ATOM 4186 O O . VAL C 1 75 ? 65.032 15.130 24.727 1.00 30.47 54 VAL C O 1
ATOM 4190 N N . ARG C 1 76 ? 65.489 15.852 22.739 1.00 33.66 55 ARG C N 1
ATOM 4191 C CA . ARG C 1 76 ? 66.112 14.591 22.358 1.00 35.07 55 ARG C CA 1
ATOM 4192 C C . ARG C 1 76 ? 67.341 14.326 23.209 1.00 37.06 55 ARG C C 1
ATOM 4193 O O . ARG C 1 76 ? 67.493 13.250 23.834 1.00 36.24 55 ARG C O 1
ATOM 4201 N N . ASN C 1 77 ? 68.220 15.331 23.264 1.00 38.47 56 ASN C N 1
ATOM 4202 C CA . ASN C 1 77 ? 69.453 15.147 23.991 1.00 39.37 56 ASN C CA 1
ATOM 4203 C C . ASN C 1 77 ? 69.289 15.305 25.526 1.00 39.24 56 ASN C C 1
ATOM 4204 O O . ASN C 1 77 ? 70.250 15.347 26.219 1.00 39.45 56 ASN C O 1
ATOM 4209 N N . GLY C 1 78 ? 68.062 15.355 26.045 1.00 40.22 57 GLY C N 1
ATOM 4210 C CA . GLY C 1 78 ? 67.834 15.399 27.505 1.00 41.02 57 GLY C CA 1
ATOM 4211 C C . GLY C 1 78 ? 68.027 16.781 28.160 1.00 42.31 57 GLY C C 1
ATOM 4212 O O . GLY C 1 78 ? 67.762 16.964 29.359 1.00 41.06 57 GLY C O 1
ATOM 4213 N N . GLN C 1 79 ? 68.488 17.762 27.392 1.00 43.74 58 GLN C N 1
ATOM 4214 C CA . GLN C 1 79 ? 68.765 19.116 27.961 1.00 45.92 58 GLN C CA 1
ATOM 4215 C C . GLN C 1 79 ? 67.460 19.868 28.318 1.00 46.52 58 GLN C C 1
ATOM 4216 O O . GLN C 1 79 ? 67.437 20.846 29.086 1.00 46.44 58 GLN C O 1
ATOM 4222 N N . ALA C 1 80 ? 66.360 19.383 27.746 1.00 47.36 59 ALA C N 1
ATOM 4223 C CA . ALA C 1 80 ? 65.025 19.811 28.119 1.00 46.97 59 ALA C CA 1
ATOM 4224 C C . ALA C 1 80 ? 64.175 18.554 28.262 1.00 46.73 59 ALA C C 1
ATOM 4225 O O . ALA C 1 80 ? 64.612 17.445 27.827 1.00 47.34 59 ALA C O 1
ATOM 4227 N N . PRO C 1 81 ? 62.960 18.712 28.828 1.00 45.03 60 PRO C N 1
ATOM 4228 C CA . PRO C 1 81 ? 61.963 17.649 29.046 1.00 43.79 60 PRO C CA 1
ATOM 4229 C C . PRO C 1 81 ? 60.832 17.595 27.951 1.00 41.89 60 PRO C C 1
ATOM 4230 O O . PRO C 1 81 ? 60.668 18.541 27.147 1.00 40.11 60 PRO C O 1
ATOM 4234 N N . TRP C 1 82 ? 60.083 16.492 27.960 1.00 39.91 61 TRP C N 1
ATOM 4235 C CA . TRP C 1 82 ? 59.192 16.110 26.832 1.00 39.12 61 TRP C CA 1
ATOM 4236 C C . TRP C 1 82 ? 58.179 17.179 26.591 1.00 37.81 61 TRP C C 1
ATOM 4237 O O . TRP C 1 82 ? 57.376 17.491 27.464 1.00 37.92 61 TRP C O 1
ATOM 4248 N N . GLN C 1 83 ? 58.273 17.761 25.408 1.00 36.26 62 GLN C N 1
ATOM 4249 C CA . GLN C 1 83 ? 57.243 18.609 24.874 1.00 35.49 62 GLN C CA 1
ATOM 4250 C C . GLN C 1 83 ? 56.849 17.973 23.536 1.00 32.83 62 GLN C C 1
ATOM 4251 O O . GLN C 1 83 ? 57.701 17.486 22.791 1.00 29.39 62 GLN C O 1
ATOM 4257 N N . HIS C 1 84 ? 55.571 18.033 23.200 1.00 31.02 63 HIS C N 1
ATOM 4258 C CA . HIS C 1 84 ? 55.202 17.558 21.894 1.00 30.04 63 HIS C CA 1
ATOM 4259 C C . HIS C 1 84 ? 55.119 18.643 20.838 1.00 28.10 63 HIS C C 1
ATOM 4260 O O . HIS C 1 84 ? 55.272 19.842 21.147 1.00 26.48 63 HIS C O 1
ATOM 4267 N N . LEU C 1 85 ? 54.927 18.225 19.586 1.00 25.82 64 LEU C N 1
ATOM 4268 C CA . LEU C 1 85 ? 55.170 19.108 18.480 1.00 25.60 64 LEU C CA 1
ATOM 4269 C C . LEU C 1 85 ? 54.254 20.309 18.576 1.00 26.65 64 LEU C C 1
ATOM 4270 O O . LEU C 1 85 ? 54.654 21.441 18.275 1.00 24.81 64 LEU C O 1
ATOM 4275 N N . ASP C 1 86 ? 53.020 20.054 18.980 1.00 28.02 65 ASP C N 1
ATOM 4276 C CA . ASP C 1 86 ? 52.067 21.124 19.179 1.00 30.64 65 ASP C CA 1
ATOM 4277 C C . ASP C 1 86 ? 52.608 22.184 20.105 1.00 30.25 65 ASP C C 1
ATOM 4278 O O . ASP C 1 86 ? 52.533 23.336 19.806 1.00 29.63 65 ASP C O 1
ATOM 4283 N N . GLN C 1 87 ? 53.081 21.760 21.265 1.00 31.06 66 GLN C N 1
ATOM 4284 C CA . GLN C 1 87 ? 53.622 22.665 22.245 1.00 31.26 66 GLN C CA 1
ATOM 4285 C C . GLN C 1 87 ? 54.813 23.394 21.624 1.00 30.53 66 GLN C C 1
ATOM 4286 O O . GLN C 1 87 ? 54.859 24.640 21.666 1.00 30.71 66 GLN C O 1
ATOM 4292 N N . LEU C 1 88 ? 55.714 22.644 20.983 1.00 28.13 67 LEU C N 1
ATOM 4293 C CA . LEU C 1 88 ? 56.871 23.237 20.315 1.00 27.94 67 LEU C CA 1
ATOM 4294 C C . LEU C 1 88 ? 56.533 24.296 19.272 1.00 27.93 67 LEU C C 1
ATOM 4295 O O . LEU C 1 88 ? 57.244 25.319 19.217 1.00 28.20 67 LEU C O 1
ATOM 4300 N N . HIS C 1 89 ? 55.510 24.045 18.441 1.00 26.38 68 HIS C N 1
ATOM 4301 C CA . HIS C 1 89 ? 55.003 25.014 17.500 1.00 26.53 68 HIS C CA 1
ATOM 4302 C C . HIS C 1 89 ? 54.540 26.301 18.208 1.00 28.65 68 HIS C C 1
ATOM 4303 O O . HIS C 1 89 ? 54.745 27.429 17.710 1.00 28.35 68 HIS C O 1
ATOM 4310 N N . ARG C 1 90 ? 53.852 26.122 19.321 1.00 29.84 69 ARG C N 1
ATOM 4311 C CA . ARG C 1 90 ? 53.382 27.258 20.109 1.00 31.85 69 ARG C CA 1
ATOM 4312 C C . ARG C 1 90 ? 54.542 28.095 20.696 1.00 33.46 69 ARG C C 1
ATOM 4313 O O . ARG C 1 90 ? 54.534 29.314 20.556 1.00 33.84 69 ARG C O 1
ATOM 4321 N N . GLN C 1 91 ? 55.504 27.444 21.353 1.00 34.61 70 GLN C N 1
ATOM 4322 C CA . GLN C 1 91 ? 56.584 28.151 21.995 1.00 36.21 70 GLN C CA 1
ATOM 4323 C C . GLN C 1 91 ? 57.435 28.855 20.936 1.00 36.09 70 GLN C C 1
ATOM 4324 O O . GLN C 1 91 ? 57.827 30.014 21.117 1.00 35.62 70 GLN C O 1
ATOM 4330 N N . SER C 1 92 ? 57.655 28.177 19.804 1.00 35.36 71 SER C N 1
ATOM 4331 C CA . SER C 1 92 ? 58.443 28.730 18.752 1.00 35.59 71 SER C CA 1
ATOM 4332 C C . SER C 1 92 ? 57.734 29.937 18.167 1.00 35.33 71 SER C C 1
ATOM 4333 O O . SER C 1 92 ? 58.381 30.949 17.944 1.00 35.81 71 SER C O 1
ATOM 4336 N N . LEU C 1 93 ? 56.432 29.852 17.889 1.00 35.24 72 LEU C N 1
ATOM 4337 C CA . LEU C 1 93 ? 55.706 31.014 17.324 1.00 35.62 72 LEU C CA 1
ATOM 4338 C C . LEU C 1 93 ? 55.790 32.219 18.253 1.00 36.38 72 LEU C C 1
ATOM 4339 O O . LEU C 1 93 ? 55.939 33.354 17.783 1.00 35.85 72 LEU C O 1
ATOM 4344 N N . GLU C 1 94 ? 55.656 31.979 19.547 1.00 36.65 73 GLU C N 1
ATOM 4345 C CA . GLU C 1 94 ? 55.637 33.084 20.471 1.00 38.80 73 GLU C CA 1
ATOM 4346 C C . GLU C 1 94 ? 56.953 33.834 20.295 1.00 39.43 73 GLU C C 1
ATOM 4347 O O . GLU C 1 94 ? 56.945 35.053 20.091 1.00 40.83 73 GLU C O 1
ATOM 4353 N N . ALA C 1 95 ? 58.051 33.081 20.309 1.00 39.12 74 ALA C N 1
ATOM 4354 C CA . ALA C 1 95 ? 59.386 33.625 20.040 1.00 39.27 74 ALA C CA 1
ATOM 4355 C C . ALA C 1 95 ? 59.464 34.365 18.717 1.00 39.07 74 ALA C C 1
ATOM 4356 O O . ALA C 1 95 ? 60.032 35.420 18.666 1.00 40.11 74 ALA C O 1
ATOM 4358 N N . LEU C 1 96 ? 58.879 33.845 17.649 1.00 39.54 75 LEU C N 1
ATOM 4359 C CA . LEU C 1 96 ? 58.848 34.575 16.392 1.00 39.07 75 LEU C CA 1
ATOM 4360 C C . LEU C 1 96 ? 58.013 35.875 16.469 1.00 39.30 75 LEU C C 1
ATOM 4361 O O . LEU C 1 96 ? 58.270 36.836 15.738 1.00 38.01 75 LEU C O 1
ATOM 4366 N N . ALA C 1 97 ? 56.998 35.880 17.319 1.00 39.72 76 ALA C N 1
ATOM 4367 C CA . ALA C 1 97 ? 56.160 37.063 17.541 1.00 40.59 76 ALA C CA 1
ATOM 4368 C C . ALA C 1 97 ? 57.005 38.168 18.191 1.00 41.34 76 ALA C C 1
ATOM 4369 O O . ALA C 1 97 ? 57.081 39.279 17.693 1.00 41.22 76 ALA C O 1
ATOM 4371 N N . GLY C 1 98 ? 57.669 37.828 19.275 1.00 42.70 77 GLY C N 1
ATOM 4372 C CA . GLY C 1 98 ? 58.615 38.740 19.911 1.00 44.06 77 GLY C CA 1
ATOM 4373 C C . GLY C 1 98 ? 59.552 39.338 18.883 1.00 44.69 77 GLY C C 1
ATOM 4374 O O . GLY C 1 98 ? 59.624 40.559 18.760 1.00 46.05 77 GLY C O 1
ATOM 4375 N N . GLU C 1 99 ? 60.243 38.497 18.106 1.00 45.61 78 GLU C N 1
ATOM 4376 C CA . GLU C 1 99 ? 61.225 39.009 17.145 1.00 45.67 78 GLU C CA 1
ATOM 4377 C C . GLU C 1 99 ? 60.595 40.080 16.249 1.00 46.87 78 GLU C C 1
ATOM 4378 O O . GLU C 1 99 ? 60.993 41.236 16.340 1.00 47.40 78 GLU C O 1
ATOM 4384 N N . PHE C 1 100 ? 59.595 39.704 15.454 1.00 47.90 79 PHE C N 1
ATOM 4385 C CA . PHE C 1 100 ? 58.939 40.594 14.494 1.00 49.02 79 PHE C CA 1
ATOM 4386 C C . PHE C 1 100 ? 58.008 41.681 15.067 1.00 49.62 79 PHE C C 1
ATOM 4387 O O . PHE C 1 100 ? 57.231 42.279 14.319 1.00 49.58 79 PHE C O 1
ATOM 4395 N N . GLY C 1 101 ? 58.044 41.912 16.373 1.00 50.78 80 GLY C N 1
ATOM 4396 C CA . GLY C 1 101 ? 57.286 42.996 16.975 1.00 51.81 80 GLY C CA 1
ATOM 4397 C C . GLY C 1 101 ? 55.811 42.714 17.223 1.00 53.19 80 GLY C C 1
ATOM 4398 O O . GLY C 1 101 ? 55.179 43.436 18.002 1.00 53.86 80 GLY C O 1
ATOM 4399 N N . LEU C 1 102 ? 55.285 41.641 16.619 1.00 54.00 81 LEU C N 1
ATOM 4400 C CA . LEU C 1 102 ? 53.839 41.361 16.529 1.00 54.29 81 LEU C CA 1
ATOM 4401 C C . LEU C 1 102 ? 53.147 41.246 17.884 1.00 54.59 81 LEU C C 1
ATOM 4402 O O . LEU C 1 102 ? 53.594 40.516 18.773 1.00 55.51 81 LEU C O 1
ATOM 4407 N N . ALA C 1 103 ? 52.047 41.955 18.048 1.00 54.88 82 ALA C N 1
ATOM 4408 C CA . ALA C 1 103 ? 51.270 41.847 19.273 1.00 55.25 82 ALA C CA 1
ATOM 4409 C C . ALA C 1 103 ? 50.164 40.833 18.982 1.00 55.30 82 ALA C C 1
ATOM 4410 O O . ALA C 1 103 ? 49.224 41.135 18.246 1.00 55.29 82 ALA C O 1
ATOM 4412 N N . LEU C 1 104 ? 50.297 39.631 19.532 1.00 54.98 83 LEU C N 1
ATOM 4413 C CA . LEU C 1 104 ? 49.384 38.569 19.208 1.00 54.56 83 LEU C CA 1
ATOM 4414 C C . LEU C 1 104 ? 48.644 38.139 20.460 1.00 54.67 83 LEU C C 1
ATOM 4415 O O . LEU C 1 104 ? 49.248 37.785 21.467 1.00 54.51 83 LEU C O 1
ATOM 4420 N N . ASP C 1 105 ? 47.321 38.254 20.363 1.00 54.97 84 ASP C N 1
ATOM 4421 C CA . ASP C 1 105 ? 46.321 37.723 21.305 1.00 55.56 84 ASP C CA 1
ATOM 4422 C C . ASP C 1 105 ? 46.586 36.235 21.646 1.00 55.11 84 ASP C C 1
ATOM 4423 O O . ASP C 1 105 ? 47.057 35.475 20.795 1.00 55.41 84 ASP C O 1
ATOM 4428 N N . GLU C 1 106 ? 46.283 35.820 22.872 1.00 54.25 85 GLU C N 1
ATOM 4429 C CA . GLU C 1 106 ? 46.268 34.386 23.217 1.00 53.97 85 GLU C CA 1
ATOM 4430 C C . GLU C 1 106 ? 45.412 33.603 22.201 1.00 53.25 85 GLU C C 1
ATOM 4431 O O . GLU C 1 106 ? 45.821 32.530 21.742 1.00 53.81 85 GLU C O 1
ATOM 4437 N N . ALA C 1 107 ? 44.255 34.152 21.830 1.00 51.42 86 ALA C N 1
ATOM 4438 C CA . ALA C 1 107 ? 43.381 33.515 20.863 1.00 50.42 86 ALA C CA 1
ATOM 4439 C C . ALA C 1 107 ? 44.039 33.397 19.470 1.00 48.94 86 ALA C C 1
ATOM 4440 O O . ALA C 1 107 ? 43.817 32.444 18.716 1.00 48.33 86 ALA C O 1
ATOM 4442 N N . LEU C 1 108 ? 44.853 34.381 19.141 1.00 47.12 87 LEU C N 1
ATOM 4443 C CA . LEU C 1 108 ? 45.449 34.454 17.836 1.00 45.91 87 LEU C CA 1
ATOM 4444 C C . LEU C 1 108 ? 46.685 33.536 17.777 1.00 44.62 87 LEU C C 1
ATOM 4445 O O . LEU C 1 108 ? 46.900 32.867 16.793 1.00 43.69 87 LEU C O 1
ATOM 4450 N N . LEU C 1 109 ? 47.469 33.508 18.853 1.00 43.78 88 LEU C N 1
ATOM 4451 C CA . LEU C 1 109 ? 48.557 32.565 18.990 1.00 43.62 88 LEU C CA 1
ATOM 4452 C C . LEU C 1 109 ? 48.005 31.146 18.820 1.00 43.74 88 LEU C C 1
ATOM 4453 O O . LEU C 1 109 ? 48.661 30.294 18.211 1.00 43.56 88 LEU C O 1
ATOM 4458 N N . GLN C 1 110 ? 46.790 30.907 19.316 1.00 43.56 89 GLN C N 1
ATOM 4459 C CA . GLN C 1 110 ? 46.162 29.590 19.222 1.00 43.63 89 GLN C CA 1
ATOM 4460 C C . GLN C 1 110 ? 45.713 29.290 17.816 1.00 42.53 89 GLN C C 1
ATOM 4461 O O . GLN C 1 110 ? 45.975 28.210 17.290 1.00 42.97 89 GLN C O 1
ATOM 4467 N N . ARG C 1 111 ? 45.101 30.261 17.176 1.00 41.27 90 ARG C N 1
ATOM 4468 C CA . ARG C 1 111 ? 44.643 30.067 15.805 1.00 40.64 90 ARG C CA 1
ATOM 4469 C C . ARG C 1 111 ? 45.819 29.814 14.857 1.00 39.17 90 ARG C C 1
ATOM 4470 O O . ARG C 1 111 ? 45.740 28.979 13.928 1.00 38.90 90 ARG C O 1
ATOM 4478 N N . ILE C 1 112 ? 46.907 30.557 15.079 1.00 37.18 91 ILE C N 1
ATOM 4479 C CA . ILE C 1 112 ? 48.049 30.488 14.199 1.00 35.47 91 ILE C CA 1
ATOM 4480 C C . ILE C 1 112 ? 48.813 29.190 14.483 1.00 34.37 91 ILE C C 1
ATOM 4481 O O . ILE C 1 112 ? 49.248 28.551 13.574 1.00 33.12 91 ILE C O 1
ATOM 4486 N N . THR C 1 113 ? 48.982 28.837 15.741 1.00 34.18 92 THR C N 1
ATOM 4487 C CA . THR C 1 113 ? 49.512 27.547 16.077 1.00 35.02 92 THR C CA 1
ATOM 4488 C C . THR C 1 113 ? 48.692 26.469 15.362 1.00 34.87 92 THR C C 1
ATOM 4489 O O . THR C 1 113 ? 49.262 25.505 14.859 1.00 34.84 92 THR C O 1
ATOM 4493 N N . GLY C 1 114 ? 47.377 26.694 15.248 1.00 34.31 93 GLY C N 1
ATOM 4494 C CA . GLY C 1 114 ? 46.453 25.760 14.603 1.00 33.14 93 GLY C CA 1
ATOM 4495 C C . GLY C 1 114 ? 46.555 25.644 13.102 1.00 32.43 93 GLY C C 1
ATOM 4496 O O . GLY C 1 114 ? 45.936 24.768 12.535 1.00 32.36 93 GLY C O 1
ATOM 4497 N N . PHE C 1 115 ? 47.294 26.527 12.433 1.00 30.81 94 PHE C N 1
ATOM 4498 C CA . PHE C 1 115 ? 47.519 26.385 11.012 1.00 29.95 94 PHE C CA 1
ATOM 4499 C C . PHE C 1 115 ? 48.139 25.037 10.615 1.00 28.50 94 PHE C C 1
ATOM 4500 O O . PHE C 1 115 ? 47.914 24.544 9.499 1.00 27.66 94 PHE C O 1
ATOM 4508 N N . TRP C 1 116 ? 48.941 24.455 11.500 1.00 27.50 95 TRP C N 1
ATOM 4509 C CA . TRP C 1 116 ? 49.540 23.141 11.221 1.00 26.77 95 TRP C CA 1
ATOM 4510 C C . TRP C 1 116 ? 48.551 21.953 11.219 1.00 25.54 95 TRP C C 1
ATOM 4511 O O . TRP C 1 116 ? 48.921 20.883 10.778 1.00 24.41 95 TRP C O 1
ATOM 4522 N N . HIS C 1 117 ? 47.339 22.175 11.709 1.00 25.35 96 HIS C N 1
ATOM 4523 C CA . HIS C 1 117 ? 46.284 21.169 11.843 1.00 25.87 96 HIS C CA 1
ATOM 4524 C C . HIS C 1 117 ? 45.538 20.986 10.509 1.00 25.41 96 HIS C C 1
ATOM 4525 O O . HIS C 1 117 ? 44.817 20.018 10.325 1.00 24.83 96 HIS C O 1
ATOM 4532 N N . ARG C 1 118 ? 45.772 21.890 9.564 1.00 25.39 97 ARG C N 1
ATOM 4533 C CA . ARG C 1 118 ? 45.072 21.911 8.267 1.00 25.84 97 ARG C CA 1
ATOM 4534 C C . ARG C 1 118 ? 46.016 22.067 7.081 1.00 25.26 97 ARG C C 1
ATOM 4535 O O . ARG C 1 118 ? 46.329 23.196 6.637 1.00 25.43 97 ARG C O 1
ATOM 4543 N N . LEU C 1 119 ? 46.472 20.925 6.573 1.00 24.36 98 LEU C N 1
ATOM 4544 C CA . LEU C 1 119 ? 47.481 20.904 5.554 1.00 23.86 98 LEU C CA 1
ATOM 4545 C C . LEU C 1 119 ? 46.963 20.128 4.347 1.00 24.45 98 LEU C C 1
ATOM 4546 O O . LEU C 1 119 ? 46.399 19.029 4.468 1.00 23.99 98 LEU C O 1
ATOM 4551 N N . ARG C 1 120 ? 47.296 20.653 3.185 1.00 24.29 99 ARG C N 1
ATOM 4552 C CA . ARG C 1 120 ? 46.787 20.192 1.933 1.00 25.83 99 ARG C CA 1
ATOM 4553 C C . ARG C 1 120 ? 47.587 19.019 1.388 1.00 24.90 99 ARG C C 1
ATOM 4554 O O . ARG C 1 120 ? 48.791 19.070 1.319 1.00 24.87 99 ARG C O 1
ATOM 4562 N N . PRO C 1 121 ? 46.920 17.969 0.932 1.00 24.91 100 PRO C N 1
ATOM 4563 C CA . PRO C 1 121 ? 47.705 16.877 0.332 1.00 24.05 100 PRO C CA 1
ATOM 4564 C C . PRO C 1 121 ? 48.366 17.243 -0.991 1.00 23.83 100 PRO C C 1
ATOM 4565 O O . PRO C 1 121 ? 47.913 18.166 -1.642 1.00 22.24 100 PRO C O 1
ATOM 4569 N N . TRP C 1 122 ? 49.463 16.553 -1.346 1.00 22.69 101 TRP C N 1
ATOM 4570 C CA . TRP C 1 122 ? 49.976 16.633 -2.708 1.00 22.43 101 TRP C CA 1
ATOM 4571 C C . TRP C 1 122 ? 48.921 15.978 -3.625 1.00 22.50 101 TRP C C 1
ATOM 4572 O O . TRP C 1 122 ? 48.124 15.131 -3.174 1.00 23.34 101 TRP C O 1
ATOM 4583 N N . PRO C 1 123 ? 48.965 16.285 -4.929 1.00 22.53 102 PRO C N 1
ATOM 4584 C CA . PRO C 1 123 ? 47.867 15.812 -5.815 1.00 22.12 102 PRO C CA 1
ATOM 4585 C C . PRO C 1 123 ? 47.749 14.304 -5.877 1.00 21.70 102 PRO C C 1
ATOM 4586 O O . PRO C 1 123 ? 46.693 13.822 -6.130 1.00 22.66 102 PRO C O 1
ATOM 4590 N N . ASP C 1 124 ? 48.824 13.555 -5.624 1.00 20.93 103 ASP C N 1
ATOM 4591 C CA . ASP C 1 124 ? 48.783 12.101 -5.670 1.00 19.45 103 ASP C CA 1
ATOM 4592 C C . ASP C 1 124 ? 48.451 11.439 -4.379 1.00 19.37 103 ASP C C 1
ATOM 4593 O O . ASP C 1 124 ? 48.218 10.227 -4.347 1.00 20.53 103 ASP C O 1
ATOM 4598 N N . THR C 1 125 ? 48.445 12.188 -3.286 1.00 18.89 104 THR C N 1
ATOM 4599 C CA . THR C 1 125 ? 48.368 11.546 -1.943 1.00 16.78 104 THR C CA 1
ATOM 4600 C C . THR C 1 125 ? 47.072 10.776 -1.660 1.00 16.14 104 THR C C 1
ATOM 4601 O O . THR C 1 125 ? 47.084 9.610 -1.242 1.00 15.89 104 THR C O 1
ATOM 4605 N N . LEU C 1 126 ? 45.926 11.394 -1.863 1.00 15.93 105 LEU C N 1
ATOM 4606 C CA . LEU C 1 126 ? 44.731 10.695 -1.429 1.00 17.80 105 LEU C CA 1
ATOM 4607 C C . LEU C 1 126 ? 44.495 9.433 -2.234 1.00 16.54 105 LEU C C 1
ATOM 4608 O O . LEU C 1 126 ? 44.277 8.403 -1.639 1.00 15.45 105 LEU C O 1
ATOM 4613 N N . ALA C 1 127 ? 44.530 9.500 -3.573 1.00 16.69 106 ALA C N 1
ATOM 4614 C CA . ALA C 1 127 ? 44.241 8.255 -4.363 1.00 16.30 106 ALA C CA 1
ATOM 4615 C C . ALA C 1 127 ? 45.296 7.291 -4.133 1.00 15.05 106 ALA C C 1
ATOM 4616 O O . ALA C 1 127 ? 45.064 6.095 -4.023 1.00 15.89 106 ALA C O 1
ATOM 4618 N N . GLY C 1 128 ? 46.509 7.774 -4.061 1.00 14.62 107 GLY C N 1
ATOM 4619 C CA . GLY C 1 128 ? 47.593 6.776 -3.840 1.00 14.28 107 GLY C CA 1
ATOM 4620 C C . GLY C 1 128 ? 47.361 6.046 -2.534 1.00 13.41 107 GLY C C 1
ATOM 4621 O O . GLY C 1 128 ? 47.506 4.808 -2.447 1.00 13.93 107 GLY C O 1
ATOM 4630 N N . HIS C 1 130 ? 44.389 5.538 -0.839 1.00 18.72 109 HIS C N 1
ATOM 4631 C CA . HIS C 1 130 ? 43.232 4.658 -1.076 1.00 20.65 109 HIS C CA 1
ATOM 4632 C C . HIS C 1 130 ? 43.600 3.455 -1.915 1.00 19.71 109 HIS C C 1
ATOM 4633 O O . HIS C 1 130 ? 43.209 2.359 -1.545 1.00 20.24 109 HIS C O 1
ATOM 4640 N N . ALA C 1 131 ? 44.420 3.613 -2.958 1.00 17.71 110 ALA C N 1
ATOM 4641 C CA . ALA C 1 131 ? 44.945 2.406 -3.631 1.00 17.47 110 ALA C CA 1
ATOM 4642 C C . ALA C 1 131 ? 45.851 1.500 -2.780 1.00 16.41 110 ALA C C 1
ATOM 4643 O O . ALA C 1 131 ? 45.730 0.277 -2.771 1.00 15.03 110 ALA C O 1
ATOM 4645 N N . LEU C 1 132 ? 46.799 2.100 -2.086 1.00 16.73 111 LEU C N 1
ATOM 4646 C CA . LEU C 1 132 ? 47.746 1.286 -1.280 1.00 15.41 111 LEU C CA 1
ATOM 4647 C C . LEU C 1 132 ? 47.094 0.536 -0.163 1.00 14.85 111 LEU C C 1
ATOM 4648 O O . LEU C 1 132 ? 47.549 -0.563 0.156 1.00 12.74 111 LEU C O 1
ATOM 4653 N N . LYS C 1 133 ? 46.014 1.094 0.405 1.00 17.50 112 LYS C N 1
ATOM 4654 C CA . LYS C 1 133 ? 45.412 0.533 1.613 1.00 20.10 112 LYS C CA 1
ATOM 4655 C C . LYS C 1 133 ? 44.742 -0.799 1.351 1.00 22.57 112 LYS C C 1
ATOM 4656 O O . LYS C 1 133 ? 44.686 -1.613 2.259 1.00 22.22 112 LYS C O 1
ATOM 4662 N N . ALA C 1 134 ? 44.284 -1.047 0.102 1.00 24.14 113 ALA C N 1
ATOM 4663 C CA . ALA C 1 134 ? 43.678 -2.344 -0.257 1.00 25.53 113 ALA C CA 1
ATOM 4664 C C . ALA C 1 134 ? 44.595 -3.466 0.140 1.00 26.35 113 ALA C C 1
ATOM 4665 O O . ALA C 1 134 ? 44.174 -4.434 0.745 1.00 27.21 113 ALA C O 1
ATOM 4667 N N . ASP C 1 135 ? 45.892 -3.277 -0.087 1.00 27.95 114 ASP C N 1
ATOM 4668 C CA . ASP C 1 135 ? 46.875 -4.344 0.072 1.00 27.65 114 ASP C CA 1
ATOM 4669 C C . ASP C 1 135 ? 47.750 -4.290 1.358 1.00 26.03 114 ASP C C 1
ATOM 4670 O O . ASP C 1 135 ? 48.339 -5.274 1.764 1.00 28.10 114 ASP C O 1
ATOM 4675 N N . TYR C 1 136 ? 47.860 -3.121 1.976 1.00 24.02 115 TYR C N 1
ATOM 4676 C CA . TYR C 1 136 ? 48.768 -2.894 3.115 1.00 21.11 115 TYR C CA 1
ATOM 4677 C C . TYR C 1 136 ? 48.100 -2.078 4.186 1.00 18.07 115 TYR C C 1
ATOM 4678 O O . TYR C 1 136 ? 47.292 -1.201 3.867 1.00 15.30 115 TYR C O 1
ATOM 4687 N N . TRP C 1 137 ? 48.536 -2.275 5.443 1.00 17.09 116 TRP C N 1
ATOM 4688 C CA . TRP C 1 137 ? 48.182 -1.377 6.539 1.00 16.48 116 TRP C CA 1
ATOM 4689 C C . TRP C 1 137 ? 48.925 -0.117 6.293 1.00 14.69 116 TRP C C 1
ATOM 4690 O O . TRP C 1 137 ? 50.069 -0.176 5.838 1.00 14.51 116 TRP C O 1
ATOM 4701 N N . LEU C 1 138 ? 48.287 1.013 6.567 1.00 13.38 117 LEU C N 1
ATOM 4702 C CA . LEU C 1 138 ? 48.852 2.338 6.371 1.00 11.49 117 LEU C CA 1
ATOM 4703 C C . LEU C 1 138 ? 48.853 2.999 7.693 1.00 12.08 117 LEU C C 1
ATOM 4704 O O . LEU C 1 138 ? 47.781 3.120 8.374 1.00 12.83 117 LEU C O 1
ATOM 4709 N N . ALA C 1 139 ? 50.034 3.437 8.119 1.00 11.07 118 ALA C N 1
ATOM 4710 C CA . ALA C 1 139 ? 50.163 4.049 9.456 1.00 11.25 118 ALA C CA 1
ATOM 4711 C C . ALA C 1 139 ? 51.026 5.277 9.350 1.00 11.80 118 ALA C C 1
ATOM 4712 O O . ALA C 1 139 ? 52.020 5.253 8.600 1.00 13.86 118 ALA C O 1
ATOM 4714 N N . ALA C 1 140 ? 50.671 6.335 10.051 1.00 11.67 119 ALA C N 1
ATOM 4715 C CA . ALA C 1 140 ? 51.483 7.563 10.077 1.00 12.64 119 ALA C CA 1
ATOM 4716 C C . ALA C 1 140 ? 52.626 7.325 11.056 1.00 13.79 119 ALA C C 1
ATOM 4717 O O . ALA C 1 140 ? 52.374 6.805 12.145 1.00 14.16 119 ALA C O 1
ATOM 4719 N N . LEU C 1 141 ? 53.850 7.726 10.665 1.00 14.97 120 LEU C N 1
ATOM 4720 C CA . LEU C 1 141 ? 55.068 7.660 11.544 1.00 15.56 120 LEU C CA 1
ATOM 4721 C C . LEU C 1 141 ? 55.649 9.067 11.569 1.00 16.62 120 LEU C C 1
ATOM 4722 O O . LEU C 1 141 ? 56.445 9.454 10.735 1.00 17.59 120 LEU C O 1
ATOM 4727 N N . SER C 1 142 ? 55.208 9.840 12.539 1.00 17.32 121 SER C N 1
ATOM 4728 C CA . SER C 1 142 ? 55.338 11.225 12.505 1.00 17.31 121 SER C CA 1
ATOM 4729 C C . SER C 1 142 ? 55.958 11.759 13.795 1.00 17.35 121 SER C C 1
ATOM 4730 O O . SER C 1 142 ? 55.689 11.248 14.858 1.00 16.49 121 SER C O 1
ATOM 4733 N N . ASN C 1 143 ? 56.702 12.863 13.672 1.00 17.69 122 ASN C N 1
ATOM 4734 C CA . ASN C 1 143 ? 57.125 13.694 14.805 1.00 18.12 122 ASN C CA 1
ATOM 4735 C C . ASN C 1 143 ? 55.948 14.464 15.395 1.00 18.33 122 ASN C C 1
ATOM 4736 O O . ASN C 1 143 ? 55.945 14.791 16.583 1.00 21.18 122 ASN C O 1
ATOM 4741 N N . GLY C 1 144 ? 54.938 14.747 14.590 1.00 16.95 123 GLY C N 1
ATOM 4742 C CA . GLY C 1 144 ? 53.681 15.302 15.094 1.00 16.87 123 GLY C CA 1
ATOM 4743 C C . GLY C 1 144 ? 53.062 14.432 16.158 1.00 16.42 123 GLY C C 1
ATOM 4744 O O . GLY C 1 144 ? 53.042 13.198 16.020 1.00 17.64 123 GLY C O 1
ATOM 4745 N N . ASN C 1 145 ? 52.567 15.044 17.233 1.00 16.57 124 ASN C N 1
ATOM 4746 C CA . ASN C 1 145 ? 51.816 14.332 18.242 1.00 15.31 124 ASN C CA 1
ATOM 4747 C C . ASN C 1 145 ? 50.463 13.840 17.704 1.00 15.77 124 ASN C C 1
ATOM 4748 O O . ASN C 1 145 ? 49.924 14.332 16.683 1.00 13.75 124 ASN C O 1
ATOM 4753 N N . THR C 1 146 ? 49.971 12.799 18.392 1.00 15.68 125 THR C N 1
ATOM 4754 C CA . THR C 1 146 ? 48.778 12.071 18.001 1.00 14.13 125 THR C CA 1
ATOM 4755 C C . THR C 1 146 ? 47.655 12.978 17.680 1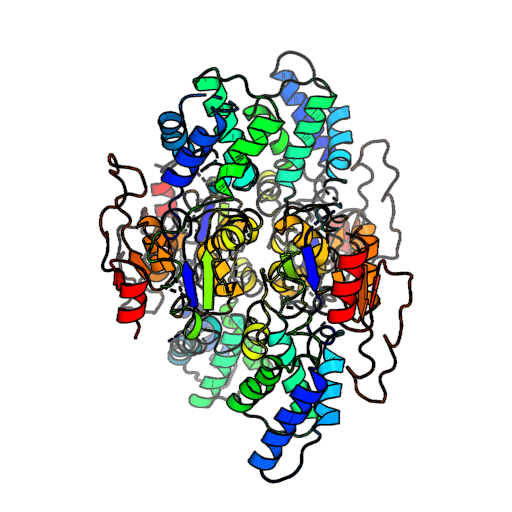.00 15.51 125 THR C C 1
ATOM 4756 O O . THR C 1 146 ? 47.099 12.868 16.596 1.00 16.75 125 THR C O 1
ATOM 4760 N N . ALA C 1 147 ? 47.357 13.916 18.572 1.00 15.56 126 ALA C N 1
ATOM 4761 C CA . ALA C 1 147 ? 46.236 14.829 18.397 1.00 17.56 126 ALA C CA 1
ATOM 4762 C C . ALA C 1 147 ? 46.387 15.731 17.192 1.00 18.70 126 ALA C C 1
ATOM 4763 O O . ALA C 1 147 ? 45.430 15.973 16.464 1.00 19.47 126 ALA C O 1
ATOM 4765 N N . LEU C 1 148 ? 47.581 16.275 16.986 1.00 19.89 127 LEU C N 1
ATOM 4766 C CA . LEU C 1 148 ? 47.813 17.084 15.784 1.00 18.53 127 LEU C CA 1
ATOM 4767 C C . LEU C 1 148 ? 47.634 16.228 14.534 1.00 17.96 127 LEU C C 1
ATOM 4768 O O . LEU C 1 148 ? 47.005 16.676 13.516 1.00 17.51 127 LEU C O 1
ATOM 4781 N N . LEU C 1 150 ? 45.748 13.646 14.077 1.00 17.19 129 LEU C N 1
ATOM 4782 C CA . LEU C 1 150 ? 44.333 13.416 13.927 1.00 19.16 129 LEU C CA 1
ATOM 4783 C C . LEU C 1 150 ? 43.609 14.511 13.175 1.00 19.37 129 LEU C C 1
ATOM 4784 O O . LEU C 1 150 ? 42.771 14.234 12.296 1.00 17.28 129 LEU C O 1
ATOM 4789 N N . ASP C 1 151 ? 43.907 15.758 13.540 1.00 19.65 130 ASP C N 1
ATOM 4790 C CA . ASP C 1 151 ? 43.387 16.890 12.789 1.00 20.02 130 ASP C CA 1
ATOM 4791 C C . ASP C 1 151 ? 43.880 16.895 11.378 1.00 19.46 130 ASP C C 1
ATOM 4792 O O . ASP C 1 151 ? 43.081 17.140 10.445 1.00 19.06 130 ASP C O 1
ATOM 4797 N N . VAL C 1 152 ? 45.161 16.571 11.174 1.00 17.41 131 VAL C N 1
ATOM 4798 C CA . VAL C 1 152 ? 45.700 16.669 9.841 1.00 15.76 131 VAL C CA 1
ATOM 4799 C C . VAL C 1 152 ? 44.992 15.600 8.942 1.00 15.67 131 VAL C C 1
ATOM 4800 O O . VAL C 1 152 ? 44.656 15.850 7.767 1.00 14.95 131 VAL C O 1
ATOM 4804 N N . ALA C 1 153 ? 44.803 14.410 9.502 1.00 14.43 132 ALA C N 1
ATOM 4805 C CA . ALA C 1 153 ? 44.190 13.295 8.777 1.00 15.10 132 ALA C CA 1
ATOM 4806 C C . ALA C 1 153 ? 42.737 13.612 8.380 1.00 16.53 132 ALA C C 1
ATOM 4807 O O . ALA C 1 153 ? 42.300 13.288 7.295 1.00 16.80 132 ALA C O 1
ATOM 4809 N N . ARG C 1 154 ? 41.997 14.139 9.330 1.00 18.47 133 ARG C N 1
ATOM 4810 C CA . ARG C 1 154 ? 40.604 14.467 9.159 1.00 21.75 133 ARG C CA 1
ATOM 4811 C C . ARG C 1 154 ? 40.425 15.637 8.189 1.00 23.36 133 ARG C C 1
ATOM 4812 O O . ARG C 1 154 ? 39.643 15.547 7.251 1.00 24.69 133 ARG C O 1
ATOM 4820 N N . HIS C 1 155 ? 41.149 16.738 8.369 1.00 25.13 134 HIS C N 1
ATOM 4821 C CA . HIS C 1 155 ? 41.074 17.822 7.384 1.00 25.94 134 HIS C CA 1
ATOM 4822 C C . HIS C 1 155 ? 41.404 17.326 5.965 1.00 25.87 134 HIS C C 1
ATOM 4823 O O . HIS C 1 155 ? 40.759 17.741 4.976 1.00 25.38 134 HIS C O 1
ATOM 4830 N N . ALA C 1 156 ? 42.421 16.473 5.836 1.00 24.35 135 ALA C N 1
ATOM 4831 C CA . ALA C 1 156 ? 42.863 16.095 4.490 1.00 23.96 135 ALA C CA 1
ATOM 4832 C C . ALA C 1 156 ? 42.202 14.835 3.956 1.00 24.27 135 ALA C C 1
ATOM 4833 O O . ALA C 1 156 ? 42.353 14.524 2.754 1.00 24.89 135 ALA C O 1
ATOM 4835 N N . GLY C 1 157 ? 41.465 14.116 4.801 1.00 22.41 136 GLY C N 1
ATOM 4836 C CA . GLY C 1 157 ? 40.892 12.836 4.409 1.00 22.23 136 GLY C CA 1
ATOM 4837 C C . GLY C 1 157 ? 41.906 11.682 4.256 1.00 21.26 136 GLY C C 1
ATOM 4838 O O . GLY C 1 157 ? 41.704 10.757 3.437 1.00 21.46 136 GLY C O 1
ATOM 4839 N N . LEU C 1 158 ? 42.977 11.701 5.049 1.00 19.13 137 LEU C N 1
ATOM 4840 C CA . LEU C 1 158 ? 43.974 10.622 4.990 1.00 18.04 137 LEU C CA 1
ATOM 4841 C C . LEU C 1 158 ? 43.397 9.358 5.611 1.00 17.06 137 LEU C C 1
ATOM 4842 O O . LEU C 1 158 ? 43.020 9.397 6.724 1.00 17.53 137 LEU C O 1
ATOM 4847 N N . PRO C 1 159 ? 43.315 8.234 4.862 1.00 16.48 138 PRO C N 1
ATOM 4848 C CA . PRO C 1 159 ? 42.719 6.980 5.413 1.00 15.71 138 PRO C CA 1
ATOM 4849 C C . PRO C 1 159 ? 43.774 6.133 6.154 1.00 14.98 138 PRO C C 1
ATOM 4850 O O . PRO C 1 159 ? 44.262 5.172 5.632 1.00 15.71 138 PRO C O 1
ATOM 4854 N N . TRP C 1 160 ? 44.082 6.484 7.395 1.00 14.13 139 TRP C N 1
ATOM 4855 C CA . TRP C 1 160 ? 44.969 5.694 8.206 1.00 12.71 139 TRP C CA 1
ATOM 4856 C C . TRP C 1 160 ? 44.314 4.454 8.807 1.00 12.75 139 TRP C C 1
ATOM 4857 O O . TRP C 1 160 ? 43.217 4.509 9.262 1.00 14.38 139 TRP C O 1
ATOM 4868 N N . ASP C 1 161 ? 45.005 3.332 8.850 1.00 13.25 140 ASP C N 1
ATOM 4869 C CA . ASP C 1 161 ? 44.701 2.270 9.765 1.00 12.38 140 ASP C CA 1
ATOM 4870 C C . ASP C 1 161 ? 45.149 2.641 11.207 1.00 13.43 140 ASP C C 1
ATOM 4871 O O . ASP C 1 161 ? 44.502 2.257 12.182 1.00 13.89 140 ASP C O 1
ATOM 4884 N N . LEU C 1 163 ? 47.915 5.433 13.774 1.00 12.59 142 LEU C N 1
ATOM 4885 C CA . LEU C 1 163 ? 48.844 6.565 13.885 1.00 13.54 142 LEU C CA 1
ATOM 4886 C C . LEU C 1 163 ? 49.876 6.193 14.913 1.00 13.55 142 LEU C C 1
ATOM 4887 O O . LEU C 1 163 ? 49.501 5.927 16.026 1.00 11.92 142 LEU C O 1
ATOM 4892 N N . LEU C 1 164 ? 51.154 6.226 14.529 1.00 14.77 143 LEU C N 1
ATOM 4893 C CA . LEU C 1 164 ? 52.288 5.864 15.412 1.00 13.91 143 LEU C CA 1
ATOM 4894 C C . LEU C 1 164 ? 53.173 7.095 15.542 1.00 15.14 143 LEU C C 1
ATOM 4895 O O . LEU C 1 164 ? 54.180 7.245 14.855 1.00 14.60 143 LEU C O 1
ATOM 4900 N N . CYS C 1 165 ? 52.773 7.976 16.443 1.00 15.43 144 CYS C N 1
ATOM 4901 C CA . CYS C 1 165 ? 53.385 9.274 16.578 1.00 17.15 144 CYS C CA 1
ATOM 4902 C C . CYS C 1 165 ? 54.392 9.387 17.752 1.00 17.56 144 CYS C C 1
ATOM 4903 O O . CYS C 1 165 ? 54.458 8.531 18.631 1.00 15.98 144 CYS C O 1
ATOM 4906 N N . ALA C 1 166 ? 55.153 10.480 17.727 1.00 18.87 145 ALA C N 1
ATOM 4907 C CA . ALA C 1 166 ? 56.317 10.690 18.631 1.00 20.08 145 ALA C CA 1
ATOM 4908 C C . ALA C 1 166 ? 55.902 10.632 20.092 1.00 19.85 145 ALA C C 1
ATOM 4909 O O . ALA C 1 166 ? 56.538 9.905 20.864 1.00 19.58 145 ALA C O 1
ATOM 4911 N N . ASP C 1 167 ? 54.754 11.256 20.421 1.00 19.24 146 ASP C N 1
ATOM 4912 C CA . ASP C 1 167 ? 54.222 11.198 21.743 1.00 19.33 146 ASP C CA 1
ATOM 4913 C C . ASP C 1 167 ? 53.810 9.804 22.264 1.00 20.05 146 ASP C C 1
ATOM 4914 O O . ASP C 1 167 ? 53.685 9.597 23.464 1.00 19.72 146 ASP C O 1
ATOM 4919 N N . LEU C 1 168 ? 53.618 8.835 21.396 1.00 19.88 147 LEU C N 1
ATOM 4920 C CA . LEU C 1 168 ? 53.327 7.505 21.891 1.00 20.79 147 LEU C CA 1
ATOM 4921 C C . LEU C 1 168 ? 54.586 6.859 22.438 1.00 20.23 147 LEU C C 1
ATOM 4922 O O . LEU C 1 168 ? 54.517 6.044 23.340 1.00 19.86 147 LEU C O 1
ATOM 4927 N N . PHE C 1 169 ? 55.724 7.152 21.822 1.00 19.76 148 PHE C N 1
ATOM 4928 C CA . PHE C 1 169 ? 56.969 6.481 22.175 1.00 20.16 148 PHE C CA 1
ATOM 4929 C C . PHE C 1 169 ? 57.856 7.337 23.148 1.00 21.09 148 PHE C C 1
ATOM 4930 O O . PHE C 1 169 ? 58.824 6.852 23.672 1.00 20.51 148 PHE C O 1
ATOM 4938 N N . GLY C 1 170 ? 57.551 8.609 23.311 1.00 20.86 149 GLY C N 1
ATOM 4939 C CA . GLY C 1 170 ? 58.417 9.489 24.135 1.00 22.75 149 GLY C CA 1
ATOM 4940 C C . GLY C 1 170 ? 59.695 9.896 23.416 1.00 23.07 149 GLY C C 1
ATOM 4941 O O . GLY C 1 170 ? 60.597 10.335 24.084 1.00 24.27 149 GLY C O 1
ATOM 4942 N N . HIS C 1 171 ? 59.774 9.731 22.076 1.00 22.77 150 HIS C N 1
ATOM 4943 C CA . HIS C 1 171 ? 60.981 9.999 21.269 1.00 23.09 150 HIS C CA 1
ATOM 4944 C C . HIS C 1 171 ? 60.667 10.556 19.906 1.00 23.41 150 HIS C C 1
ATOM 4945 O O . HIS C 1 171 ? 59.713 10.107 19.281 1.00 20.67 150 HIS C O 1
ATOM 4952 N N . TYR C 1 172 ? 61.550 11.430 19.410 1.00 22.25 151 TYR C N 1
ATOM 4953 C CA . TYR C 1 172 ? 61.454 12.010 18.080 1.00 21.66 151 TYR C CA 1
ATOM 4954 C C . TYR C 1 172 ? 62.336 11.189 17.157 1.00 21.98 151 TYR C C 1
ATOM 4955 O O . TYR C 1 172 ? 63.318 10.538 17.640 1.00 20.95 151 TYR C O 1
ATOM 4964 N N . LYS C 1 173 ? 61.961 11.123 15.874 1.00 19.63 152 LYS C N 1
ATOM 4965 C CA . LYS C 1 173 ? 62.789 10.460 14.885 1.00 20.24 152 LYS C CA 1
ATOM 4966 C C . LYS C 1 173 ? 64.048 11.294 14.835 1.00 20.99 152 LYS C C 1
ATOM 4967 O O . LYS C 1 173 ? 64.010 12.514 15.033 1.00 20.00 152 LYS C O 1
ATOM 4973 N N . PRO C 1 174 ? 65.172 10.675 14.505 1.00 21.62 153 PRO C N 1
ATOM 4974 C CA . PRO C 1 174 ? 65.393 9.325 14.115 1.00 21.92 153 PRO C CA 1
ATOM 4975 C C . PRO C 1 174 ? 65.806 8.403 15.249 1.00 21.57 153 PRO C C 1
ATOM 4976 O O . PRO C 1 174 ? 66.423 7.428 15.003 1.00 21.20 153 PRO C O 1
ATOM 4980 N N . ASP C 1 175 ? 65.377 8.650 16.469 1.00 23.03 154 ASP C N 1
ATOM 4981 C CA . ASP C 1 175 ? 65.651 7.710 17.549 1.00 23.59 154 ASP C CA 1
ATOM 4982 C C . ASP C 1 175 ? 65.108 6.340 17.175 1.00 24.17 154 ASP C C 1
ATOM 4983 O O . ASP C 1 175 ? 64.015 6.250 16.656 1.00 25.71 154 ASP C O 1
ATOM 4988 N N . PRO C 1 176 ? 65.852 5.265 17.461 1.00 23.85 155 PRO C N 1
ATOM 4989 C CA . PRO C 1 176 ? 65.449 3.941 17.033 1.00 22.78 155 PRO C CA 1
ATOM 4990 C C . PRO C 1 176 ? 64.173 3.492 17.697 1.00 22.40 155 PRO C C 1
ATOM 4991 O O . PRO C 1 176 ? 63.465 2.601 17.155 1.00 22.48 155 PRO C O 1
ATOM 4995 N N . GLN C 1 177 ? 63.865 4.082 18.852 1.00 21.50 156 GLN C N 1
ATOM 4996 C CA . GLN C 1 177 ? 62.637 3.757 19.575 1.00 21.26 156 GLN C CA 1
ATOM 4997 C C . GLN C 1 177 ? 61.359 3.967 18.700 1.00 19.91 156 GLN C C 1
ATOM 4998 O O . GLN C 1 177 ? 60.353 3.271 18.867 1.00 19.80 156 GLN C O 1
ATOM 5004 N N . VAL C 1 178 ? 61.402 4.949 17.813 1.00 19.57 157 VAL C N 1
ATOM 5005 C CA . VAL C 1 178 ? 60.235 5.276 17.003 1.00 18.77 157 VAL C CA 1
ATOM 5006 C C . VAL C 1 178 ? 60.008 4.141 16.017 1.00 18.11 157 VAL C C 1
ATOM 5007 O O . VAL C 1 178 ? 58.960 3.519 16.028 1.00 17.59 157 VAL C O 1
ATOM 5011 N N . TYR C 1 179 ? 61.020 3.830 15.228 1.00 16.39 158 TYR C N 1
ATOM 5012 C CA . TYR C 1 179 ? 60.861 2.852 14.182 1.00 16.85 158 TYR C CA 1
ATOM 5013 C C . TYR C 1 179 ? 60.576 1.464 14.764 1.00 16.04 158 TYR C C 1
ATOM 5014 O O . TYR C 1 179 ? 59.695 0.701 14.288 1.00 15.38 158 TYR C O 1
ATOM 5023 N N . LEU C 1 180 ? 61.287 1.124 15.816 1.00 16.02 159 LEU C N 1
ATOM 5024 C CA . LEU C 1 180 ? 61.231 -0.242 16.299 1.00 16.12 159 LEU C CA 1
ATOM 5025 C C . LEU C 1 180 ? 60.058 -0.390 17.176 1.00 15.62 159 LEU C C 1
ATOM 5026 O O . LEU C 1 180 ? 59.470 -1.447 17.223 1.00 15.96 159 LEU C O 1
ATOM 5031 N N . GLY C 1 181 ? 59.651 0.688 17.828 1.00 16.57 160 GLY C N 1
ATOM 5032 C CA . GLY C 1 181 ? 58.410 0.647 18.592 1.00 16.41 160 GLY C CA 1
ATOM 5033 C C . GLY C 1 181 ? 57.202 0.504 17.691 1.00 16.04 160 GLY C C 1
ATOM 5034 O O . GLY C 1 181 ? 56.262 -0.219 17.978 1.00 14.63 160 GLY C O 1
ATOM 5035 N N . ALA C 1 182 ? 57.232 1.228 16.579 1.00 16.06 161 ALA C N 1
ATOM 5036 C CA . ALA C 1 182 ? 56.168 1.103 15.539 1.00 15.89 161 ALA C CA 1
ATOM 5037 C C . ALA C 1 182 ? 55.977 -0.339 15.112 1.00 15.45 161 ALA C C 1
ATOM 5038 O O . ALA C 1 182 ? 54.867 -0.887 15.162 1.00 17.00 161 ALA C O 1
ATOM 5040 N N . CYS C 1 183 ? 57.064 -0.969 14.684 1.00 17.30 162 CYS C N 1
ATOM 5041 C CA . CYS C 1 183 ? 56.998 -2.361 14.240 1.00 17.58 162 CYS C CA 1
ATOM 5042 C C . CYS C 1 183 ? 56.416 -3.313 15.320 1.00 18.61 162 CYS C C 1
ATOM 5043 O O . CYS C 1 183 ? 55.644 -4.248 15.031 1.00 17.20 162 CYS C O 1
ATOM 5046 N N . ARG C 1 184 ? 56.808 -3.087 16.560 1.00 18.76 163 ARG C N 1
ATOM 5047 C CA . ARG C 1 184 ? 56.352 -3.940 17.642 1.00 19.62 163 ARG C CA 1
ATOM 5048 C C . ARG C 1 184 ? 54.875 -3.729 17.807 1.00 18.15 163 ARG C C 1
ATOM 5049 O O . ARG C 1 184 ? 54.146 -4.669 17.925 1.00 18.43 163 ARG C O 1
ATOM 5057 N N . LEU C 1 185 ? 54.393 -2.501 17.829 1.00 18.54 164 LEU C N 1
ATOM 5058 C CA . LEU C 1 185 ? 52.916 -2.333 17.937 1.00 18.46 164 LEU C CA 1
ATOM 5059 C C . LEU C 1 185 ? 52.120 -2.963 16.784 1.00 19.14 164 LEU C C 1
ATOM 5060 O O . LEU C 1 185 ? 50.967 -3.391 16.993 1.00 19.69 164 LEU C O 1
ATOM 5065 N N . LEU C 1 186 ? 52.716 -3.027 15.589 1.00 19.07 165 LEU C N 1
ATOM 5066 C CA . LEU C 1 186 ? 52.069 -3.652 14.409 1.00 20.30 165 LEU C CA 1
ATOM 5067 C C . LEU C 1 186 ? 52.210 -5.180 14.460 1.00 21.15 165 LEU C C 1
ATOM 5068 O O . LEU C 1 186 ? 51.617 -5.905 13.659 1.00 20.32 165 LEU C O 1
ATOM 5073 N N . ASP C 1 187 ? 52.950 -5.625 15.463 1.00 23.08 166 ASP C N 1
ATOM 5074 C CA . ASP C 1 187 ? 53.354 -7.011 15.675 1.00 24.78 166 ASP C CA 1
ATOM 5075 C C . ASP C 1 187 ? 54.008 -7.587 14.418 1.00 24.44 166 ASP C C 1
ATOM 5076 O O . ASP C 1 187 ? 53.722 -8.687 14.021 1.00 24.25 166 ASP C O 1
ATOM 5081 N N . LEU C 1 188 ? 54.866 -6.793 13.782 1.00 23.67 167 LEU C N 1
ATOM 5082 C CA . LEU C 1 188 ? 55.522 -7.206 12.577 1.00 22.83 167 LEU C CA 1
ATOM 5083 C C . LEU C 1 188 ? 57.026 -7.029 12.717 1.00 23.39 167 LEU C C 1
ATOM 5084 O O . LEU C 1 188 ? 57.468 -6.076 13.330 1.00 23.14 167 LEU C O 1
ATOM 5089 N N . PRO C 1 189 ? 57.806 -7.962 12.159 1.00 23.43 168 PRO C N 1
ATOM 5090 C CA . PRO C 1 189 ? 59.232 -7.780 12.063 1.00 24.48 168 PRO C CA 1
ATOM 5091 C C . PRO C 1 189 ? 59.598 -6.576 11.168 1.00 24.26 168 PRO C C 1
ATOM 5092 O O . PRO C 1 189 ? 58.885 -6.306 10.179 1.00 24.41 168 PRO C O 1
ATOM 5096 N N . PRO C 1 190 ? 60.679 -5.862 11.506 1.00 23.01 169 PRO C N 1
ATOM 5097 C CA . PRO C 1 190 ? 61.059 -4.713 10.713 1.00 23.63 169 PRO C CA 1
ATOM 5098 C C . PRO C 1 190 ? 61.086 -4.999 9.195 1.00 24.37 169 PRO C C 1
ATOM 5099 O O . PRO C 1 190 ? 60.655 -4.184 8.384 1.00 22.39 169 PRO C O 1
ATOM 5103 N N . GLN C 1 191 ? 61.531 -6.185 8.829 1.00 24.11 170 GLN C N 1
ATOM 5104 C CA . GLN C 1 191 ? 61.662 -6.549 7.459 1.00 24.73 170 GLN C CA 1
ATOM 5105 C C . GLN C 1 191 ? 60.337 -6.590 6.703 1.00 25.06 170 GLN C C 1
ATOM 5106 O O . GLN C 1 191 ? 60.330 -6.550 5.465 1.00 25.17 170 GLN C O 1
ATOM 5112 N N . GLU C 1 192 ? 59.210 -6.685 7.414 1.00 23.55 171 GLU C N 1
ATOM 5113 C CA . GLU C 1 192 ? 57.931 -6.739 6.737 1.00 21.94 171 GLU C CA 1
ATOM 5114 C C . GLU C 1 192 ? 57.239 -5.390 6.753 1.00 20.60 171 GLU C C 1
ATOM 5115 O O . GLU C 1 192 ? 56.032 -5.290 6.478 1.00 20.85 171 GLU C O 1
ATOM 5121 N N . VAL C 1 193 ? 57.999 -4.355 7.093 1.00 18.40 172 VAL C N 1
ATOM 5122 C CA . VAL C 1 193 ? 57.475 -3.010 7.220 1.00 17.39 172 VAL C CA 1
ATOM 5123 C C . VAL C 1 193 ? 58.328 -2.103 6.355 1.00 17.73 172 VAL C C 1
ATOM 5124 O O . VAL C 1 193 ? 59.555 -2.153 6.424 1.00 18.44 172 VAL C O 1
ATOM 5136 N N . LEU C 1 195 ? 59.031 1.979 5.227 1.00 12.82 174 LEU C N 1
ATOM 5137 C CA . LEU C 1 195 ? 58.812 3.387 5.532 1.00 12.79 174 LEU C CA 1
ATOM 5138 C C . LEU C 1 195 ? 58.908 4.044 4.224 1.00 11.27 174 LEU C C 1
ATOM 5139 O O . LEU C 1 195 ? 59.861 3.851 3.506 1.00 10.50 174 LEU C O 1
ATOM 5144 N N . CYS C 1 196 ? 57.912 4.849 3.935 1.00 12.24 175 CYS C N 1
ATOM 5145 C CA . CYS C 1 196 ? 57.894 5.740 2.816 1.00 12.90 175 CYS C CA 1
ATOM 5146 C C . CYS C 1 196 ? 58.053 7.212 3.253 1.00 10.30 175 CYS C C 1
ATOM 5147 O O . CYS C 1 196 ? 57.327 7.668 4.092 1.00 9.00 175 CYS C O 1
ATOM 5150 N N . ALA C 1 197 ? 59.001 7.934 2.658 1.00 10.30 176 ALA C N 1
ATOM 5151 C CA . ALA C 1 197 ? 59.337 9.288 3.073 1.00 11.77 176 ALA C CA 1
ATOM 5152 C C . ALA C 1 197 ? 59.968 10.028 1.936 1.00 12.30 176 ALA C C 1
ATOM 5153 O O . ALA C 1 197 ? 60.595 9.445 1.064 1.00 12.63 176 ALA C O 1
ATOM 5155 N N . ALA C 1 198 ? 59.853 11.334 1.992 1.00 13.28 177 ALA C N 1
ATOM 5156 C CA . ALA C 1 198 ? 60.493 12.191 1.043 1.00 14.67 177 ALA C CA 1
ATOM 5157 C C . ALA C 1 198 ? 61.859 12.693 1.550 1.00 16.48 177 ALA C C 1
ATOM 5158 O O . ALA C 1 198 ? 62.473 13.563 0.880 1.00 15.06 177 ALA C O 1
ATOM 5160 N N . HIS C 1 199 ? 62.307 12.153 2.707 1.00 18.12 178 HIS C N 1
ATOM 5161 C CA . HIS C 1 199 ? 63.499 12.662 3.440 1.00 18.17 178 HIS C CA 1
ATOM 5162 C C . HIS C 1 199 ? 64.459 11.487 3.654 1.00 17.67 178 HIS C C 1
ATOM 5163 O O . HIS C 1 199 ? 64.122 10.464 4.239 1.00 16.31 178 HIS C O 1
ATOM 5170 N N . ASN C 1 200 ? 65.623 11.593 3.034 1.00 17.46 179 ASN C N 1
ATOM 5171 C CA . ASN C 1 200 ? 66.655 10.566 3.134 1.00 18.61 179 ASN C CA 1
ATOM 5172 C C . ASN C 1 200 ? 67.147 10.247 4.562 1.00 17.46 179 ASN C C 1
ATOM 5173 O O . ASN C 1 200 ? 67.455 9.088 4.831 1.00 16.86 179 ASN C O 1
ATOM 5178 N N . TYR C 1 201 ? 67.213 11.235 5.429 1.00 16.09 180 TYR C N 1
ATOM 5179 C CA . TYR C 1 201 ? 67.604 10.976 6.836 1.00 19.00 180 TYR C CA 1
ATOM 5180 C C . TYR C 1 201 ? 66.646 9.957 7.493 1.00 18.61 180 TYR C C 1
ATOM 5181 O O . TYR C 1 201 ? 67.070 9.088 8.282 1.00 16.83 180 TYR C O 1
ATOM 5190 N N . ASP C 1 202 ? 65.343 9.991 7.096 1.00 17.52 181 ASP C N 1
ATOM 5191 C CA . ASP C 1 202 ? 64.295 9.141 7.741 1.00 15.92 181 ASP C CA 1
ATOM 5192 C C . ASP C 1 202 ? 64.507 7.732 7.295 1.00 14.83 181 ASP C C 1
ATOM 5193 O O . ASP C 1 202 ? 64.509 6.775 8.078 1.00 13.17 181 ASP C O 1
ATOM 5198 N N . LEU C 1 203 ? 64.732 7.574 5.991 1.00 16.54 182 LEU C N 1
ATOM 5199 C CA . LEU C 1 203 ? 64.940 6.237 5.373 1.00 16.16 182 LEU C CA 1
ATOM 5200 C C . LEU C 1 203 ? 66.257 5.603 5.853 1.00 16.04 182 LEU C C 1
ATOM 5201 O O . LEU C 1 203 ? 66.376 4.386 6.078 1.00 13.55 182 LEU C O 1
ATOM 5206 N N . LYS C 1 204 ? 67.260 6.456 5.970 1.00 17.55 183 LYS C N 1
ATOM 5207 C CA . LYS C 1 204 ? 68.557 6.019 6.427 1.00 19.65 183 LYS C CA 1
ATOM 5208 C C . LYS C 1 204 ? 68.409 5.404 7.807 1.00 18.74 183 LYS C C 1
ATOM 5209 O O . LYS C 1 204 ? 68.831 4.277 8.036 1.00 21.38 183 LYS C O 1
ATOM 5215 N N . ALA C 1 205 ? 67.781 6.118 8.728 1.00 19.19 184 ALA C N 1
ATOM 5216 C CA . ALA C 1 205 ? 67.559 5.554 10.094 1.00 19.20 184 ALA C CA 1
ATOM 5217 C C . ALA C 1 205 ? 66.758 4.235 10.031 1.00 18.91 184 ALA C C 1
ATOM 5218 O O . ALA C 1 205 ? 67.094 3.271 10.692 1.00 20.27 184 ALA C O 1
ATOM 5220 N N . ALA C 1 206 ? 65.708 4.186 9.216 1.00 17.11 185 ALA C N 1
ATOM 5221 C CA . ALA C 1 206 ? 64.872 3.004 9.128 1.00 16.34 185 ALA C CA 1
ATOM 5222 C C . ALA C 1 206 ? 65.645 1.856 8.487 1.00 15.88 185 ALA C C 1
ATOM 5223 O O . ALA C 1 206 ? 65.517 0.687 8.880 1.00 14.93 185 ALA C O 1
ATOM 5225 N N . ARG C 1 207 ? 66.374 2.161 7.450 1.00 16.44 186 ARG C N 1
ATOM 5226 C CA . ARG C 1 207 ? 67.101 1.069 6.813 1.00 19.19 186 ARG C CA 1
ATOM 5227 C C . ARG C 1 207 ? 68.131 0.400 7.783 1.00 18.58 186 ARG C C 1
ATOM 5228 O O . ARG C 1 207 ? 68.315 -0.810 7.768 1.00 19.07 186 ARG C O 1
ATOM 5236 N N . ALA C 1 208 ? 68.807 1.196 8.586 1.00 20.15 187 ALA C N 1
ATOM 5237 C CA . ALA C 1 208 ? 69.822 0.663 9.527 1.00 20.74 187 ALA C CA 1
ATOM 5238 C C . ALA C 1 208 ? 69.125 -0.216 10.566 1.00 22.06 187 ALA C C 1
ATOM 5239 O O . ALA C 1 208 ? 69.726 -1.096 11.115 1.00 22.11 187 ALA C O 1
ATOM 5241 N N . LEU C 1 209 ? 67.809 -0.018 10.778 1.00 22.05 188 LEU C N 1
ATOM 5242 C CA . LEU C 1 209 ? 67.071 -0.849 11.710 1.00 20.75 188 LEU C CA 1
ATOM 5243 C C . LEU C 1 209 ? 66.392 -2.014 11.042 1.00 20.23 188 LEU C C 1
ATOM 5244 O O . LEU C 1 209 ? 65.685 -2.741 11.658 1.00 21.51 188 LEU C O 1
ATOM 5249 N N . GLY C 1 210 ? 66.617 -2.257 9.766 1.00 20.09 189 GLY C N 1
ATOM 5250 C CA . GLY C 1 210 ? 66.062 -3.472 9.164 1.00 19.40 189 GLY C CA 1
ATOM 5251 C C . GLY C 1 210 ? 64.784 -3.243 8.348 1.00 18.47 189 GLY C C 1
ATOM 5252 O O . GLY C 1 210 ? 64.242 -4.175 7.779 1.00 17.62 189 GLY C O 1
ATOM 5253 N N . LEU C 1 211 ? 64.297 -2.014 8.307 1.00 16.41 190 LEU C N 1
ATOM 5254 C CA . LEU C 1 211 ? 63.020 -1.752 7.601 1.00 16.63 190 LEU C CA 1
ATOM 5255 C C . LEU C 1 211 ? 63.271 -1.671 6.105 1.00 17.03 190 LEU C C 1
ATOM 5256 O O . LEU C 1 211 ? 64.376 -1.305 5.679 1.00 17.18 190 LEU C O 1
ATOM 5261 N N . LYS C 1 212 ? 62.249 -1.968 5.292 1.00 16.94 191 LYS C N 1
ATOM 5262 C CA . LYS C 1 212 ? 62.321 -1.627 3.873 1.00 17.11 191 LYS C CA 1
ATOM 5263 C C . LYS C 1 212 ? 62.031 -0.128 3.708 1.00 16.41 191 LYS C C 1
ATOM 5264 O O . LYS C 1 212 ? 61.478 0.491 4.630 1.00 17.87 191 LYS C O 1
ATOM 5270 N N . THR C 1 213 ? 62.402 0.471 2.570 1.00 14.77 192 THR C N 1
ATOM 5271 C CA . THR C 1 213 ? 62.404 1.942 2.364 1.00 13.92 192 THR C CA 1
ATOM 5272 C C . THR C 1 213 ? 61.884 2.300 0.948 1.00 14.79 192 THR C C 1
ATOM 5273 O O . THR C 1 213 ? 62.148 1.577 -0.030 1.00 15.53 192 THR C O 1
ATOM 5277 N N . ALA C 1 214 ? 61.093 3.366 0.881 1.00 13.65 193 ALA C N 1
ATOM 5278 C CA . ALA C 1 214 ? 60.608 3.916 -0.345 1.00 13.91 193 ALA C CA 1
ATOM 5279 C C . ALA C 1 214 ? 60.808 5.369 -0.284 1.00 12.98 193 ALA C C 1
ATOM 5280 O O . ALA C 1 214 ? 60.393 5.957 0.673 1.00 12.97 193 ALA C O 1
ATOM 5282 N N . PHE C 1 215 ? 61.383 5.959 -1.337 1.00 14.37 194 PHE C N 1
ATOM 5283 C CA . PHE C 1 215 ? 61.648 7.358 -1.416 1.00 14.90 194 PHE C CA 1
ATOM 5284 C C . PHE C 1 215 ? 60.845 8.024 -2.503 1.00 16.39 194 PHE C C 1
ATOM 5285 O O . PHE C 1 215 ? 60.861 7.558 -3.637 1.00 16.87 194 PHE C O 1
ATOM 5293 N N . ILE C 1 216 ? 60.236 9.148 -2.170 1.00 15.94 195 ILE C N 1
ATOM 5294 C CA . ILE C 1 216 ? 59.462 9.924 -3.102 1.00 17.43 195 ILE C CA 1
ATOM 5295 C C . ILE C 1 216 ? 59.912 11.343 -2.893 1.00 17.62 195 ILE C C 1
ATOM 5296 O O . ILE C 1 216 ? 59.634 11.896 -1.884 1.00 17.24 195 ILE C O 1
ATOM 5301 N N . ALA C 1 217 ? 60.552 11.920 -3.901 1.00 19.07 196 ALA C N 1
ATOM 5302 C CA . ALA C 1 217 ? 61.035 13.285 -3.899 1.00 19.21 196 ALA C CA 1
ATOM 5303 C C . ALA C 1 217 ? 59.912 14.252 -3.941 1.00 19.82 196 ALA C C 1
ATOM 5304 O O . ALA C 1 217 ? 58.972 14.068 -4.759 1.00 21.27 196 ALA C O 1
ATOM 5306 N N . ARG C 1 218 ? 60.000 15.252 -3.073 1.00 19.34 197 ARG C N 1
ATOM 5307 C CA . ARG C 1 218 ? 59.085 16.381 -3.021 1.00 20.86 197 ARG C CA 1
ATOM 5308 C C . ARG C 1 218 ? 59.842 17.709 -3.177 1.00 21.98 197 ARG C C 1
ATOM 5309 O O . ARG C 1 218 ? 60.045 18.447 -2.208 1.00 22.21 197 ARG C O 1
ATOM 5317 N N . PRO C 1 219 ? 60.265 18.006 -4.420 1.00 24.54 198 PRO C N 1
ATOM 5318 C CA . PRO C 1 219 ? 61.214 19.098 -4.664 1.00 26.31 198 PRO C CA 1
ATOM 5319 C C . PRO C 1 219 ? 60.681 20.471 -4.338 1.00 28.18 198 PRO C C 1
ATOM 5320 O O . PRO C 1 219 ? 61.480 21.399 -4.256 1.00 29.22 198 PRO C O 1
ATOM 5324 N N . LEU C 1 220 ? 59.363 20.589 -4.145 1.00 28.20 199 LEU C N 1
ATOM 5325 C CA . LEU C 1 220 ? 58.705 21.839 -3.843 1.00 28.45 199 LEU C CA 1
ATOM 5326 C C . LEU C 1 220 ? 58.330 21.979 -2.378 1.00 28.39 199 LEU C C 1
ATOM 5327 O O . LEU C 1 220 ? 57.707 22.984 -2.012 1.00 27.74 199 LEU C O 1
ATOM 5332 N N . GLU C 1 221 ? 58.665 20.991 -1.535 1.00 27.96 200 GLU C N 1
ATOM 5333 C CA . GLU C 1 221 ? 58.336 21.085 -0.110 1.00 27.74 200 GLU C CA 1
ATOM 5334 C C . GLU C 1 221 ? 58.751 22.415 0.510 1.00 28.81 200 GLU C C 1
ATOM 5335 O O . GLU C 1 221 ? 57.993 23.047 1.274 1.00 26.64 200 GLU C O 1
ATOM 5341 N N . TYR C 1 222 ? 59.968 22.840 0.190 1.00 31.24 201 TYR C N 1
ATOM 5342 C CA . TYR C 1 222 ? 60.546 24.010 0.851 1.00 32.72 201 TYR C CA 1
ATOM 5343 C C . TYR C 1 222 ? 60.492 25.228 -0.063 1.00 34.83 201 TYR C C 1
ATOM 5344 O O . TYR C 1 222 ? 60.990 26.267 0.285 1.00 37.43 201 TYR C O 1
ATOM 5353 N N . GLY C 1 223 ? 59.847 25.136 -1.208 1.00 37.37 202 GLY C N 1
ATOM 5354 C CA . GLY C 1 223 ? 59.646 26.320 -2.051 1.00 38.82 202 GLY C CA 1
ATOM 5355 C C . GLY C 1 223 ? 60.608 26.331 -3.219 1.00 39.99 202 GLY C C 1
ATOM 5356 O O . GLY C 1 223 ? 61.458 25.462 -3.312 1.00 41.12 202 GLY C O 1
ATOM 5357 N N . PRO C 1 224 ? 60.484 27.312 -4.123 1.00 41.37 203 PRO C N 1
ATOM 5358 C CA . PRO C 1 224 ? 61.391 27.350 -5.301 1.00 41.87 203 PRO C CA 1
ATOM 5359 C C . PRO C 1 224 ? 62.904 27.135 -4.941 1.00 42.23 203 PRO C C 1
ATOM 5360 O O . PRO C 1 224 ? 63.634 26.427 -5.672 1.00 42.18 203 PRO C O 1
ATOM 5364 N N . GLY C 1 225 ? 63.353 27.681 -3.808 1.00 41.68 204 GLY C N 1
ATOM 5365 C CA . GLY C 1 225 ? 64.762 27.532 -3.424 1.00 42.11 204 GLY C CA 1
ATOM 5366 C C . GLY C 1 225 ? 65.327 26.158 -3.017 1.00 41.90 204 GLY C C 1
ATOM 5367 O O . GLY C 1 225 ? 66.491 26.088 -2.598 1.00 42.10 204 GLY C O 1
ATOM 5368 N N . GLN C 1 226 ? 64.548 25.068 -3.148 1.00 40.66 205 GLN C N 1
ATOM 5369 C CA . GLN C 1 226 ? 64.888 23.802 -2.469 1.00 39.02 205 GLN C CA 1
ATOM 5370 C C . GLN C 1 226 ? 66.125 23.119 -3.005 1.00 37.82 205 GLN C C 1
ATOM 5371 O O . GLN C 1 226 ? 66.223 22.848 -4.175 1.00 36.76 205 GLN C O 1
ATOM 5377 N N . SER C 1 227 ? 67.031 22.791 -2.094 1.00 37.69 206 SER C N 1
ATOM 5378 C CA . SER C 1 227 ? 68.287 22.190 -2.442 1.00 37.77 206 SER C CA 1
ATOM 5379 C C . SER C 1 227 ? 68.504 20.764 -1.880 1.00 37.04 206 SER C C 1
ATOM 5380 O O . SER C 1 227 ? 69.287 19.984 -2.463 1.00 37.57 206 SER C O 1
ATOM 5383 N N . GLN C 1 228 ? 67.872 20.442 -0.749 1.00 35.61 207 GLN C N 1
ATOM 5384 C CA . GLN C 1 228 ? 68.027 19.117 -0.121 1.00 35.51 207 GLN C CA 1
ATOM 5385 C C . GLN C 1 228 ? 66.920 18.089 -0.546 1.00 33.46 207 GLN C C 1
ATOM 5386 O O . GLN C 1 228 ? 65.803 18.465 -0.923 1.00 33.99 207 GLN C O 1
ATOM 5392 N N . ASP C 1 229 ? 67.255 16.805 -0.488 1.00 30.69 208 ASP C N 1
ATOM 5393 C CA . ASP C 1 229 ? 66.296 15.710 -0.714 1.00 29.71 208 ASP C CA 1
ATOM 5394 C C . ASP C 1 229 ? 65.613 15.738 -2.111 1.00 29.10 208 ASP C C 1
ATOM 5395 O O . ASP C 1 229 ? 64.445 15.310 -2.274 1.00 26.91 208 ASP C O 1
ATOM 5400 N N . LEU C 1 230 ? 66.374 16.221 -3.101 1.00 27.63 209 LEU C N 1
ATOM 5401 C CA . LEU C 1 230 ? 65.910 16.282 -4.478 1.00 28.01 209 LEU C CA 1
ATOM 5402 C C . LEU C 1 230 ? 66.065 14.926 -5.120 1.00 27.03 209 LEU C C 1
ATOM 5403 O O . LEU C 1 230 ? 65.403 14.667 -6.110 1.00 26.88 209 LEU C O 1
ATOM 5408 N N . ALA C 1 231 ? 66.897 14.055 -4.537 1.00 25.82 210 ALA C N 1
ATOM 5409 C CA . ALA C 1 231 ? 67.115 12.725 -5.108 1.00 26.44 210 ALA C CA 1
ATOM 5410 C C . ALA C 1 231 ? 67.444 11.689 -4.024 1.00 26.48 210 ALA C C 1
ATOM 5411 O O . ALA C 1 231 ? 67.728 12.038 -2.876 1.00 25.27 210 ALA C O 1
ATOM 5413 N N . ALA C 1 232 ? 67.496 10.424 -4.439 1.00 27.37 211 ALA C N 1
ATOM 5414 C CA . ALA C 1 232 ? 67.784 9.316 -3.521 1.00 27.80 211 ALA C CA 1
ATOM 5415 C C . ALA C 1 232 ? 69.281 9.304 -3.201 1.00 28.97 211 ALA C C 1
ATOM 5416 O O . ALA C 1 232 ? 70.115 9.420 -4.103 1.00 29.10 211 ALA C O 1
ATOM 5418 N N . GLU C 1 233 ? 69.609 9.204 -1.919 1.00 29.13 212 GLU C N 1
ATOM 5419 C CA . GLU C 1 233 ? 70.996 9.160 -1.478 1.00 29.06 212 GLU C CA 1
ATOM 5420 C C . GLU C 1 233 ? 71.491 7.763 -1.425 1.00 28.19 212 GLU C C 1
ATOM 5421 O O . GLU C 1 233 ? 72.683 7.562 -1.653 1.00 28.24 212 GLU C O 1
ATOM 5427 N N . GLN C 1 234 ? 70.613 6.804 -1.105 1.00 26.41 213 GLN C N 1
ATOM 5428 C CA . GLN C 1 234 ? 70.963 5.393 -1.188 1.00 26.09 213 GLN C CA 1
ATOM 5429 C C . GLN C 1 234 ? 70.111 4.750 -2.207 1.00 26.51 213 GLN C C 1
ATOM 5430 O O . GLN C 1 234 ? 69.136 5.361 -2.656 1.00 27.74 213 GLN C O 1
ATOM 5436 N N . ASP C 1 235 ? 70.438 3.503 -2.548 1.00 26.93 214 ASP C N 1
ATOM 5437 C CA . ASP C 1 235 ? 69.559 2.703 -3.414 1.00 26.89 214 ASP C CA 1
ATOM 5438 C C . ASP C 1 235 ? 68.439 2.141 -2.512 1.00 24.23 214 ASP C C 1
ATOM 5439 O O . ASP C 1 235 ? 68.461 1.018 -2.094 1.00 23.35 214 ASP C O 1
ATOM 5444 N N . TRP C 1 236 ? 67.453 2.981 -2.221 1.00 22.70 215 TRP C N 1
ATOM 5445 C CA . TRP C 1 236 ? 66.298 2.576 -1.388 1.00 20.71 215 TRP C CA 1
ATOM 5446 C C . TRP C 1 236 ? 65.540 1.414 -2.046 1.00 20.96 215 TRP C C 1
ATOM 5447 O O . TRP C 1 236 ? 65.627 1.197 -3.277 1.00 20.18 215 TRP C O 1
ATOM 5458 N N . ASP C 1 237 ? 64.830 0.604 -1.274 1.00 20.06 216 ASP C N 1
ATOM 5459 C CA . ASP C 1 237 ? 64.189 -0.543 -1.915 1.00 20.76 216 ASP C CA 1
ATOM 5460 C C . ASP C 1 237 ? 63.260 -0.122 -3.108 1.00 19.24 216 ASP C C 1
ATOM 5461 O O . ASP C 1 237 ? 63.215 -0.791 -4.095 1.00 18.69 216 ASP C O 1
ATOM 5466 N N . LEU C 1 238 ? 62.600 1.018 -3.006 1.00 17.99 217 LEU C N 1
ATOM 5467 C CA . LEU C 1 238 ? 61.825 1.587 -4.117 1.00 17.81 217 LEU C CA 1
ATOM 5468 C C . LEU C 1 238 ? 62.116 3.082 -4.151 1.00 16.71 217 LEU C C 1
ATOM 5469 O O . LEU C 1 238 ? 62.279 3.708 -3.082 1.00 15.03 217 LEU C O 1
ATOM 5474 N N . ILE C 1 239 ? 62.174 3.628 -5.367 1.00 15.85 218 ILE C N 1
ATOM 5475 C CA . ILE C 1 239 ? 62.236 5.020 -5.623 1.00 16.33 218 ILE C CA 1
ATOM 5476 C C . ILE C 1 239 ? 61.083 5.355 -6.592 1.00 16.94 218 ILE C C 1
ATOM 5477 O O . ILE C 1 239 ? 60.944 4.745 -7.674 1.00 16.33 218 ILE C O 1
ATOM 5482 N N . ALA C 1 240 ? 60.244 6.297 -6.199 1.00 16.44 219 ALA C N 1
ATOM 5483 C CA . ALA C 1 240 ? 58.999 6.449 -6.899 1.00 17.34 219 ALA C CA 1
ATOM 5484 C C . ALA C 1 240 ? 58.803 7.915 -7.077 1.00 17.31 219 ALA C C 1
ATOM 5485 O O . ALA C 1 240 ? 59.336 8.694 -6.289 1.00 15.81 219 ALA C O 1
ATOM 5487 N N . SER C 1 241 ? 58.058 8.284 -8.121 1.00 17.19 220 SER C N 1
ATOM 5488 C CA . SER C 1 241 ? 57.788 9.676 -8.410 1.00 18.03 220 SER C CA 1
ATOM 5489 C C . SER C 1 241 ? 56.595 10.215 -7.621 1.00 16.74 220 SER C C 1
ATOM 5490 O O . SER C 1 241 ? 56.423 11.432 -7.479 1.00 17.22 220 SER C O 1
ATOM 5493 N N . ASP C 1 242 ? 55.748 9.325 -7.101 1.00 15.39 221 ASP C N 1
ATOM 5494 C CA . ASP C 1 242 ? 54.563 9.751 -6.342 1.00 14.39 221 ASP C CA 1
ATOM 5495 C C . ASP C 1 242 ? 53.930 8.453 -5.835 1.00 13.08 221 ASP C C 1
ATOM 5496 O O . ASP C 1 242 ? 54.430 7.374 -6.158 1.00 11.32 221 ASP C O 1
ATOM 5501 N N . LEU C 1 243 ? 52.858 8.545 -5.031 1.00 12.62 222 LEU C N 1
ATOM 5502 C CA . LEU C 1 243 ? 52.308 7.380 -4.381 1.00 12.85 222 LEU C CA 1
ATOM 5503 C C . LEU C 1 243 ? 51.673 6.415 -5.356 1.00 12.47 222 LEU C C 1
ATOM 5504 O O . LEU C 1 243 ? 51.549 5.172 -5.076 1.00 11.05 222 LEU C O 1
ATOM 5509 N N . LEU C 1 244 ? 51.241 6.961 -6.503 1.00 12.24 223 LEU C N 1
ATOM 5510 C CA . LEU C 1 244 ? 50.600 6.109 -7.506 1.00 12.75 223 LEU C CA 1
ATOM 5511 C C . LEU C 1 244 ? 51.618 5.241 -8.180 1.00 11.85 223 LEU C C 1
ATOM 5512 O O . LEU C 1 244 ? 51.448 4.016 -8.381 1.00 10.50 223 LEU C O 1
ATOM 5517 N N . ASP C 1 245 ? 52.722 5.842 -8.548 1.00 13.91 224 ASP C N 1
ATOM 5518 C CA . ASP C 1 245 ? 53.805 5.062 -9.181 1.00 12.78 224 ASP C CA 1
ATOM 5519 C C . ASP C 1 245 ? 54.348 4.035 -8.168 1.00 14.00 224 ASP C C 1
ATOM 5520 O O . ASP C 1 245 ? 54.682 2.896 -8.496 1.00 14.02 224 ASP C O 1
ATOM 5525 N N . LEU C 1 246 ? 54.313 4.395 -6.881 1.00 14.85 225 LEU C N 1
ATOM 5526 C CA . LEU C 1 246 ? 54.644 3.429 -5.826 1.00 13.34 225 LEU C CA 1
ATOM 5527 C C . LEU C 1 246 ? 53.680 2.261 -5.820 1.00 13.82 225 LEU C C 1
ATOM 5528 O O . LEU C 1 246 ? 54.053 1.016 -5.738 1.00 12.98 225 LEU C O 1
ATOM 5533 N N . HIS C 1 247 ? 52.404 2.596 -5.886 1.00 13.64 226 HIS C N 1
ATOM 5534 C CA . HIS C 1 247 ? 51.434 1.494 -5.962 1.00 13.89 226 HIS C CA 1
ATOM 5535 C C . HIS C 1 247 ? 51.736 0.593 -7.145 1.00 14.16 226 HIS C C 1
ATOM 5536 O O . HIS C 1 247 ? 51.768 -0.649 -7.041 1.00 13.50 226 HIS C O 1
ATOM 5543 N N . ARG C 1 248 ? 51.991 1.231 -8.259 1.00 14.78 227 ARG C N 1
ATOM 5544 C CA . ARG C 1 248 ? 52.304 0.504 -9.470 1.00 15.98 227 ARG C CA 1
ATOM 5545 C C . ARG C 1 248 ? 53.615 -0.342 -9.281 1.00 16.13 227 ARG C C 1
ATOM 5546 O O . ARG C 1 248 ? 53.707 -1.427 -9.822 1.00 13.17 227 ARG C O 1
ATOM 5554 N N . GLN C 1 249 ? 54.667 0.218 -8.669 1.00 16.24 228 GLN C N 1
ATOM 5555 C CA . GLN C 1 249 ? 55.891 -0.612 -8.558 1.00 17.35 228 GLN C CA 1
ATOM 5556 C C . GLN C 1 249 ? 55.665 -1.812 -7.629 1.00 18.03 228 GLN C C 1
ATOM 5557 O O . GLN C 1 249 ? 56.194 -2.890 -7.881 1.00 18.10 228 GLN C O 1
ATOM 5563 N N . LEU C 1 250 ? 54.869 -1.641 -6.581 1.00 17.99 229 LEU C N 1
ATOM 5564 C CA . LEU C 1 250 ? 54.579 -2.754 -5.653 1.00 19.45 229 LEU C CA 1
ATOM 5565 C C . LEU C 1 250 ? 53.680 -3.839 -6.233 1.00 21.26 229 LEU C C 1
ATOM 5566 O O . LEU C 1 250 ? 53.878 -5.038 -5.945 1.00 23.22 229 LEU C O 1
ATOM 5571 N N . ALA C 1 251 ? 52.712 -3.440 -7.061 1.00 22.14 230 ALA C N 1
ATOM 5572 C CA . ALA C 1 251 ? 51.886 -4.377 -7.811 1.00 24.58 230 ALA C CA 1
ATOM 5573 C C . ALA C 1 251 ? 52.771 -5.138 -8.753 1.00 26.89 230 ALA C C 1
ATOM 5574 O O . ALA C 1 251 ? 52.544 -6.299 -8.981 1.00 29.03 230 ALA C O 1
ATOM 5576 N N . ALA C 1 252 ? 53.720 -4.472 -9.379 1.00 29.40 231 ALA C N 1
ATOM 5577 C CA . ALA C 1 252 ? 54.561 -5.176 -10.343 1.00 32.21 231 ALA C CA 1
ATOM 5578 C C . ALA C 1 252 ? 55.388 -6.271 -9.598 1.00 34.90 231 ALA C C 1
ATOM 5579 O O . ALA C 1 252 ? 55.449 -7.423 -10.016 1.00 36.12 231 ALA C O 1
ATOM 5581 N N . SER C 1 253 ? 55.982 -5.900 -8.471 1.00 38.27 232 SER C N 1
ATOM 5582 C CA . SER C 1 253 ? 56.275 -6.859 -7.354 1.00 41.11 232 SER C CA 1
ATOM 5583 C C . SER C 1 253 ? 56.950 -6.171 -6.138 1.00 41.93 232 SER C C 1
ATOM 5584 O O . SER C 1 253 ? 56.324 -6.048 -5.065 1.00 42.84 232 SER C O 1
ATOM 5587 N N . GLY D 1 21 ? 49.908 -7.301 54.499 1.00 47.92 0 GLY D N 1
ATOM 5588 C CA . GLY D 1 21 ? 49.927 -6.821 53.087 1.00 47.99 0 GLY D CA 1
ATOM 5589 C C . GLY D 1 21 ? 50.641 -5.479 52.865 1.00 47.69 0 GLY D C 1
ATOM 5590 O O . GLY D 1 21 ? 51.491 -5.369 51.967 1.00 48.67 0 GLY D O 1
ATOM 5599 N N . ARG D 1 23 ? 52.886 -2.232 52.808 1.00 37.03 2 ARG D N 1
ATOM 5600 C CA . ARG D 1 23 ? 54.336 -2.149 52.895 1.00 35.12 2 ARG D CA 1
ATOM 5601 C C . ARG D 1 23 ? 54.918 -0.732 52.869 1.00 31.40 2 ARG D C 1
ATOM 5602 O O . ARG D 1 23 ? 56.074 -0.538 53.209 1.00 29.75 2 ARG D O 1
ATOM 5610 N N . ALA D 1 24 ? 54.139 0.251 52.456 1.00 26.34 3 ALA D N 1
ATOM 5611 C CA . ALA D 1 24 ? 54.693 1.530 52.324 1.00 24.10 3 ALA D CA 1
ATOM 5612 C C . ALA D 1 24 ? 53.633 2.512 52.722 1.00 22.54 3 ALA D C 1
ATOM 5613 O O . ALA D 1 24 ? 52.450 2.251 52.516 1.00 21.32 3 ALA D O 1
ATOM 5615 N N . ILE D 1 25 ? 54.057 3.596 53.370 1.00 19.97 4 ILE D N 1
ATOM 5616 C CA . ILE D 1 25 ? 53.171 4.673 53.689 1.00 18.78 4 ILE D CA 1
ATOM 5617 C C . ILE D 1 25 ? 53.705 5.910 52.988 1.00 18.22 4 ILE D C 1
ATOM 5618 O O . ILE D 1 25 ? 54.901 6.299 53.185 1.00 17.08 4 ILE D O 1
ATOM 5623 N N . LEU D 1 26 ? 52.798 6.542 52.221 1.00 14.84 5 LEU D N 1
ATOM 5624 C CA . LEU D 1 26 ? 53.026 7.772 51.584 1.00 14.05 5 LEU D CA 1
ATOM 5625 C C . LEU D 1 26 ? 52.419 8.811 52.472 1.00 14.37 5 LEU D C 1
ATOM 5626 O O . LEU D 1 26 ? 51.355 8.585 53.019 1.00 13.96 5 LEU D O 1
ATOM 5631 N N . PHE D 1 27 ? 53.074 9.950 52.595 1.00 15.87 6 PHE D N 1
ATOM 5632 C CA . PHE D 1 27 ? 52.604 11.012 53.487 1.00 17.59 6 PHE D CA 1
ATOM 5633 C C . PHE D 1 27 ? 52.500 12.241 52.655 1.00 18.41 6 PHE D C 1
ATOM 5634 O O . PHE D 1 27 ? 53.423 12.610 51.938 1.00 17.34 6 PHE D O 1
ATOM 5642 N N . ASP D 1 28 ? 51.341 12.875 52.733 1.00 20.76 7 ASP D N 1
ATOM 5643 C CA . ASP D 1 28 ? 51.257 14.278 52.340 1.00 20.65 7 ASP D CA 1
ATOM 5644 C C . ASP D 1 28 ? 52.124 15.050 53.335 1.00 20.63 7 ASP D C 1
ATOM 5645 O O . ASP D 1 28 ? 52.322 14.601 54.467 1.00 20.88 7 ASP D O 1
ATOM 5650 N N . VAL D 1 29 ? 52.705 16.181 52.962 1.00 21.74 8 VAL D N 1
ATOM 5651 C CA . VAL D 1 29 ? 53.691 16.809 53.886 1.00 22.14 8 VAL D CA 1
ATOM 5652 C C . VAL D 1 29 ? 53.217 18.154 54.501 1.00 23.89 8 VAL D C 1
ATOM 5653 O O . VAL D 1 29 ? 53.140 18.281 55.732 1.00 22.89 8 VAL D O 1
ATOM 5657 N N . PHE D 1 30 ? 52.864 19.125 53.670 1.00 24.78 9 PHE D N 1
ATOM 5658 C CA . PHE D 1 30 ? 52.422 20.386 54.213 1.00 25.72 9 PHE D CA 1
ATOM 5659 C C . PHE D 1 30 ? 51.119 20.148 54.944 1.00 25.84 9 PHE D C 1
ATOM 5660 O O . PHE D 1 30 ? 50.227 19.518 54.422 1.00 26.88 9 PHE D O 1
ATOM 5668 N N . GLY D 1 31 ? 51.029 20.652 56.176 1.00 26.03 10 GLY D N 1
ATOM 5669 C CA . GLY D 1 31 ? 49.884 20.428 57.027 1.00 24.80 10 GLY D CA 1
ATOM 5670 C C . GLY D 1 31 ? 49.826 19.076 57.669 1.00 25.02 10 GLY D C 1
ATOM 5671 O O . GLY D 1 31 ? 49.587 18.961 58.889 1.00 24.42 10 GLY D O 1
ATOM 5672 N N . THR D 1 32 ? 49.941 18.017 56.859 1.00 23.10 11 THR D N 1
ATOM 5673 C CA . THR D 1 32 ? 49.834 16.714 57.415 1.00 21.59 11 THR D CA 1
ATOM 5674 C C . THR D 1 32 ? 50.985 16.474 58.457 1.00 20.90 11 THR D C 1
ATOM 5675 O O . THR D 1 32 ? 50.745 15.895 59.485 1.00 18.25 11 THR D O 1
ATOM 5679 N N . LEU D 1 33 ? 52.195 16.911 58.142 1.00 20.26 12 LEU D N 1
ATOM 5680 C CA . LEU D 1 33 ? 53.394 16.619 58.959 1.00 20.75 12 LEU D CA 1
ATOM 5681 C C . LEU D 1 33 ? 54.067 17.862 59.509 1.00 20.53 12 LEU D C 1
ATOM 5682 O O . LEU D 1 33 ? 54.697 17.807 60.536 1.00 22.03 12 LEU D O 1
ATOM 5687 N N . VAL D 1 34 ? 53.985 18.953 58.781 1.00 22.01 13 VAL D N 1
ATOM 5688 C CA . VAL D 1 34 ? 54.670 20.179 59.145 1.00 22.37 13 VAL D CA 1
ATOM 5689 C C . VAL D 1 34 ? 53.665 21.330 59.221 1.00 23.95 13 VAL D C 1
ATOM 5690 O O . VAL D 1 34 ? 52.757 21.422 58.417 1.00 24.83 13 VAL D O 1
ATOM 5694 N N . ASP D 1 35 ? 53.854 22.214 60.189 1.00 25.89 14 ASP D N 1
ATOM 5695 C CA . ASP D 1 35 ? 52.964 23.377 60.429 1.00 26.67 14 ASP D CA 1
ATOM 5696 C C . ASP D 1 35 ? 53.511 24.541 59.624 1.00 26.76 14 ASP D C 1
ATOM 5697 O O . ASP D 1 35 ? 54.326 25.307 60.093 1.00 26.60 14 ASP D O 1
ATOM 5702 N N . TRP D 1 36 ? 53.113 24.625 58.356 1.00 27.95 15 TRP D N 1
ATOM 5703 C CA . TRP D 1 36 ? 53.648 25.661 57.482 1.00 28.03 15 TRP D CA 1
ATOM 5704 C C . TRP D 1 36 ? 53.179 27.064 57.935 1.00 28.98 15 TRP D C 1
ATOM 5705 O O . TRP D 1 36 ? 53.868 28.052 57.745 1.00 26.90 15 TRP D O 1
ATOM 5716 N N . ARG D 1 37 ? 51.987 27.136 58.521 1.00 31.26 16 ARG D N 1
ATOM 5717 C CA . ARG D 1 37 ? 51.399 28.452 58.857 1.00 33.30 16 ARG D CA 1
ATOM 5718 C C . ARG D 1 37 ? 52.215 29.185 59.937 1.00 33.30 16 ARG D C 1
ATOM 5719 O O . ARG D 1 37 ? 52.684 30.300 59.692 1.00 35.13 16 ARG D O 1
ATOM 5727 N N . SER D 1 38 ? 52.511 28.553 61.069 1.00 34.01 17 SER D N 1
ATOM 5728 C CA . SER D 1 38 ? 53.342 29.230 62.083 1.00 33.35 17 SER D CA 1
ATOM 5729 C C . SER D 1 38 ? 54.747 29.434 61.651 1.00 34.68 17 SER D C 1
ATOM 5730 O O . SER D 1 38 ? 55.393 30.370 62.133 1.00 34.65 17 SER D O 1
ATOM 5733 N N . SER D 1 39 ? 55.290 28.541 60.809 1.00 35.24 18 SER D N 1
ATOM 5734 C CA . SER D 1 39 ? 56.660 28.780 60.301 1.00 34.98 18 SER D CA 1
ATOM 5735 C C . SER D 1 39 ? 56.688 29.954 59.319 1.00 35.26 18 SER D C 1
ATOM 5736 O O . SER D 1 39 ? 57.651 30.719 59.286 1.00 34.39 18 SER D O 1
ATOM 5739 N N . LEU D 1 40 ? 55.676 30.102 58.474 1.00 35.57 19 LEU D N 1
ATOM 5740 C CA . LEU D 1 40 ? 55.696 31.296 57.598 1.00 37.06 19 LEU D CA 1
ATOM 5741 C C . LEU D 1 40 ? 55.590 32.550 58.511 1.00 38.22 19 LEU D C 1
ATOM 5742 O O . LEU D 1 40 ? 56.390 33.457 58.408 1.00 38.45 19 LEU D O 1
ATOM 5747 N N . ILE D 1 41 ? 54.641 32.547 59.443 1.00 40.14 20 ILE D N 1
ATOM 5748 C CA . ILE D 1 41 ? 54.390 33.737 60.288 1.00 41.66 20 ILE D CA 1
ATOM 5749 C C . ILE D 1 41 ? 55.609 34.054 61.137 1.00 43.24 20 ILE D C 1
ATOM 5750 O O . ILE D 1 41 ? 56.022 35.203 61.188 1.00 43.04 20 ILE D O 1
ATOM 5755 N N . GLU D 1 42 ? 56.224 33.026 61.734 1.00 44.84 21 GLU D N 1
ATOM 5756 C CA . GLU D 1 42 ? 57.420 33.218 62.568 1.00 46.38 21 GLU D CA 1
ATOM 5757 C C . GLU D 1 42 ? 58.592 33.735 61.764 1.00 46.55 21 GLU D C 1
ATOM 5758 O O . GLU D 1 42 ? 59.430 34.460 62.293 1.00 46.95 21 GLU D O 1
ATOM 5764 N N . GLN D 1 43 ? 58.667 33.398 60.484 1.00 46.97 22 GLN D N 1
ATOM 5765 C CA . GLN D 1 43 ? 59.787 33.889 59.673 1.00 47.56 22 GLN D CA 1
ATOM 5766 C C . GLN D 1 43 ? 59.544 35.306 59.122 1.00 48.48 22 GLN D C 1
ATOM 5767 O O . GLN D 1 43 ? 60.476 36.092 59.024 1.00 47.57 22 GLN D O 1
ATOM 5773 N N . PHE D 1 44 ? 58.305 35.593 58.714 1.00 50.40 23 PHE D N 1
ATOM 5774 C CA . PHE D 1 44 ? 57.917 36.963 58.317 1.00 51.97 23 PHE D CA 1
ATOM 5775 C C . PHE D 1 44 ? 58.264 37.926 59.443 1.00 53.85 23 PHE D C 1
ATOM 5776 O O . PHE D 1 44 ? 59.033 38.862 59.244 1.00 54.41 23 PHE D O 1
ATOM 5784 N N . GLN D 1 45 ? 57.714 37.665 60.627 1.00 56.08 24 GLN D N 1
ATOM 5785 C CA . GLN D 1 45 ? 58.132 38.352 61.853 1.00 58.25 24 GLN D CA 1
ATOM 5786 C C . GLN D 1 45 ? 59.649 38.557 61.883 1.00 59.98 24 GLN D C 1
ATOM 5787 O O . GLN D 1 45 ? 60.140 39.595 61.435 1.00 60.81 24 GLN D O 1
ATOM 5793 N N . ALA D 1 46 ? 60.399 37.560 62.343 1.00 61.77 25 ALA D N 1
ATOM 5794 C CA . ALA D 1 46 ? 61.854 37.702 62.547 1.00 63.30 25 ALA D CA 1
ATOM 5795 C C . ALA D 1 46 ? 62.606 38.499 61.463 1.00 64.39 25 ALA D C 1
ATOM 5796 O O . ALA D 1 46 ? 63.718 38.991 61.719 1.00 64.55 25 ALA D O 1
ATOM 5798 N N . LEU D 1 47 ? 62.022 38.597 60.265 1.00 65.62 26 LEU D N 1
ATOM 5799 C CA . LEU D 1 47 ? 62.566 39.434 59.193 1.00 67.09 26 LEU D CA 1
ATOM 5800 C C . LEU D 1 47 ? 62.501 40.909 59.595 1.00 68.78 26 LEU D C 1
ATOM 5801 O O . LEU D 1 47 ? 63.536 41.527 59.868 1.00 69.37 26 LEU D O 1
ATOM 5806 N N . GLU D 1 48 ? 61.281 41.449 59.647 1.00 70.53 27 GLU D N 1
ATOM 5807 C CA . GLU D 1 48 ? 60.993 42.836 60.089 1.00 71.70 27 GLU D CA 1
ATOM 5808 C C . GLU D 1 48 ? 62.116 43.570 60.840 1.00 72.64 27 GLU D C 1
ATOM 5809 O O . GLU D 1 48 ? 62.629 44.602 60.368 1.00 73.29 27 GLU D O 1
ATOM 5815 N N . ARG D 1 49 ? 62.515 43.001 61.977 1.00 73.43 28 ARG D N 1
ATOM 5816 C CA . ARG D 1 49 ? 63.492 43.614 62.884 1.00 74.16 28 ARG D CA 1
ATOM 5817 C C . ARG D 1 49 ? 64.816 43.990 62.190 1.00 74.41 28 ARG D C 1
ATOM 5818 O O . ARG D 1 49 ? 65.714 44.548 62.814 1.00 74.21 28 ARG D O 1
ATOM 5826 N N . GLU D 1 50 ? 64.910 43.690 60.895 1.00 74.87 29 GLU D N 1
ATOM 5827 C CA . GLU D 1 50 ? 66.064 44.004 60.062 1.00 75.25 29 GLU D CA 1
ATOM 5828 C C . GLU D 1 50 ? 65.747 45.178 59.126 1.00 75.12 29 GLU D C 1
ATOM 5829 O O . GLU D 1 50 ? 64.758 45.164 58.385 1.00 74.88 29 GLU D O 1
ATOM 5835 N N . LEU D 1 55 ? 55.194 45.190 57.506 1.00 69.15 34 LEU D N 1
ATOM 5836 C CA . LEU D 1 55 ? 54.838 44.054 56.631 1.00 68.96 34 LEU D CA 1
ATOM 5837 C C . LEU D 1 55 ? 53.680 43.190 57.186 1.00 68.65 34 LEU D C 1
ATOM 5838 O O . LEU D 1 55 ? 53.680 42.877 58.379 1.00 68.87 34 LEU D O 1
ATOM 5843 N N . PRO D 1 56 ? 52.688 42.810 56.335 1.00 68.20 35 PRO D N 1
ATOM 5844 C CA . PRO D 1 56 ? 51.504 42.056 56.837 1.00 67.98 35 PRO D CA 1
ATOM 5845 C C . PRO D 1 56 ? 51.587 40.486 56.830 1.00 67.89 35 PRO D C 1
ATOM 5846 O O . PRO D 1 56 ? 50.846 39.801 56.097 1.00 67.83 35 PRO D O 1
ATOM 5850 N N . CYS D 1 57 ? 52.465 39.946 57.682 1.00 67.84 36 CYS D N 1
ATOM 5851 C CA . CYS D 1 57 ? 52.664 38.496 57.888 1.00 67.24 36 CYS D CA 1
ATOM 5852 C C . CYS D 1 57 ? 51.393 37.648 57.743 1.00 65.95 36 CYS D C 1
ATOM 5853 O O . CYS D 1 57 ? 51.234 36.903 56.777 1.00 66.17 36 CYS D O 1
ATOM 5856 N N . VAL D 1 58 ? 50.482 37.771 58.701 1.00 64.43 37 VAL D N 1
ATOM 5857 C CA . VAL D 1 58 ? 49.354 36.848 58.817 1.00 63.40 37 VAL D CA 1
ATOM 5858 C C . VAL D 1 58 ? 48.386 36.941 57.633 1.00 62.42 37 VAL D C 1
ATOM 5859 O O . VAL D 1 58 ? 47.664 35.972 57.292 1.00 62.69 37 VAL D O 1
ATOM 5863 N N . GLU D 1 59 ? 48.394 38.106 56.998 1.00 60.71 38 GLU D N 1
ATOM 5864 C CA . GLU D 1 59 ? 47.445 38.425 55.957 1.00 59.70 38 GLU D CA 1
ATOM 5865 C C . GLU D 1 59 ? 47.869 37.726 54.674 1.00 57.44 38 GLU D C 1
ATOM 5866 O O . GLU D 1 59 ? 47.073 37.025 54.049 1.00 57.35 38 GLU D O 1
ATOM 5872 N N . LEU D 1 60 ? 49.117 37.905 54.272 1.00 55.01 39 LEU D N 1
ATOM 5873 C CA . LEU D 1 60 ? 49.546 37.276 53.026 1.00 53.69 39 LEU D CA 1
ATOM 5874 C C . LEU D 1 60 ? 49.602 35.745 53.147 1.00 51.58 39 LEU D C 1
ATOM 5875 O O . LEU D 1 60 ? 49.072 35.046 52.269 1.00 51.19 39 LEU D O 1
ATOM 5880 N N . THR D 1 61 ? 50.174 35.252 54.249 1.00 49.62 40 THR D N 1
ATOM 5881 C CA . THR D 1 61 ? 50.289 33.810 54.517 1.00 48.15 40 THR D CA 1
ATOM 5882 C C . THR D 1 61 ? 48.932 33.201 54.235 1.00 48.35 40 THR D C 1
ATOM 5883 O O . THR D 1 61 ? 48.795 32.273 53.412 1.00 48.65 40 THR D O 1
ATOM 5887 N N . ASP D 1 62 ? 47.908 33.777 54.851 1.00 47.31 41 ASP D N 1
ATOM 5888 C CA . ASP D 1 62 ? 46.591 33.236 54.720 1.00 46.60 41 ASP D CA 1
ATOM 5889 C C . ASP D 1 62 ? 46.023 33.384 53.310 1.00 45.42 41 ASP D C 1
ATOM 5890 O O . ASP D 1 62 ? 44.987 32.819 53.010 1.00 45.45 41 ASP D O 1
ATOM 5895 N N . ARG D 1 63 ? 46.677 34.119 52.430 1.00 44.22 42 ARG D N 1
ATOM 5896 C CA . ARG D 1 63 ? 46.161 34.207 51.057 1.00 43.77 42 ARG D CA 1
ATOM 5897 C C . ARG D 1 63 ? 46.984 33.406 50.059 1.00 42.25 42 ARG D C 1
ATOM 5898 O O . ARG D 1 63 ? 46.562 33.227 48.915 1.00 41.02 42 ARG D O 1
ATOM 5906 N N . TRP D 1 64 ? 48.134 32.912 50.507 1.00 40.56 43 TRP D N 1
ATOM 5907 C CA . TRP D 1 64 ? 49.151 32.445 49.577 1.00 39.74 43 TRP D CA 1
ATOM 5908 C C . TRP D 1 64 ? 48.747 31.181 48.862 1.00 40.12 43 TRP D C 1
ATOM 5909 O O . TRP D 1 64 ? 48.844 31.104 47.633 1.00 40.73 43 TRP D O 1
ATOM 5920 N N . ARG D 1 65 ? 48.213 30.220 49.609 1.00 40.72 44 ARG D N 1
ATOM 5921 C CA . ARG D 1 65 ? 47.862 28.930 49.050 1.00 41.00 44 ARG D CA 1
ATOM 5922 C C . ARG D 1 65 ? 46.727 29.058 48.063 1.00 40.77 44 ARG D C 1
ATOM 5923 O O . ARG D 1 65 ? 46.708 28.385 47.024 1.00 41.51 44 ARG D O 1
ATOM 5931 N N . GLN D 1 66 ? 45.766 29.920 48.379 1.00 40.09 45 GLN D N 1
ATOM 5932 C CA . GLN D 1 66 ? 44.652 30.171 47.455 1.00 39.31 45 GLN D CA 1
ATOM 5933 C C . GLN D 1 66 ? 45.166 30.912 46.247 1.00 37.53 45 GLN D C 1
ATOM 5934 O O . GLN D 1 66 ? 44.642 30.724 45.148 1.00 37.90 45 GLN D O 1
ATOM 5940 N N . GLN D 1 67 ? 46.189 31.738 46.437 1.00 36.77 46 GLN D N 1
ATOM 5941 C CA . GLN D 1 67 ? 46.692 32.596 45.342 1.00 36.74 46 GLN D CA 1
ATOM 5942 C C . GLN D 1 67 ? 47.211 31.788 44.145 1.00 37.17 46 GLN D C 1
ATOM 5943 O O . GLN D 1 67 ? 46.977 32.158 42.982 1.00 37.27 46 GLN D O 1
ATOM 5949 N N . TYR D 1 68 ? 47.926 30.693 44.420 1.00 37.02 47 TYR D N 1
ATOM 5950 C CA . TYR D 1 68 ? 48.473 29.898 43.315 1.00 37.66 47 TYR D CA 1
ATOM 5951 C C . TYR D 1 68 ? 47.470 28.915 42.726 1.00 38.13 47 TYR D C 1
ATOM 5952 O O . TYR D 1 68 ? 47.707 28.326 41.674 1.00 38.52 47 TYR D O 1
ATOM 5961 N N . LYS D 1 69 ? 46.336 28.738 43.383 1.00 39.31 48 LYS D N 1
ATOM 5962 C CA . LYS D 1 69 ? 45.418 27.676 43.000 1.00 40.58 48 LYS D CA 1
ATOM 5963 C C . LYS D 1 69 ? 45.007 27.682 41.526 1.00 41.16 48 LYS D C 1
ATOM 5964 O O . LYS D 1 69 ? 44.813 26.622 40.928 1.00 40.40 48 LYS D O 1
ATOM 5970 N N . PRO D 1 70 ? 44.813 28.876 40.932 1.00 42.66 49 PRO D N 1
ATOM 5971 C CA . PRO D 1 70 ? 44.327 28.818 39.542 1.00 43.06 49 PRO D CA 1
ATOM 5972 C C . PRO D 1 70 ? 45.429 28.511 38.547 1.00 42.98 49 PRO D C 1
ATOM 5973 O O . PRO D 1 70 ? 45.167 27.880 37.549 1.00 44.04 49 PRO D O 1
ATOM 5977 N N . ALA D 1 71 ? 46.645 28.971 38.796 1.00 43.36 50 ALA D N 1
ATOM 5978 C CA . ALA D 1 71 ? 47.788 28.531 37.983 1.00 43.51 50 ALA D CA 1
ATOM 5979 C C . ALA D 1 71 ? 47.854 26.991 38.019 1.00 43.53 50 ALA D C 1
ATOM 5980 O O . ALA D 1 71 ? 47.821 26.315 36.974 1.00 44.08 50 ALA D O 1
ATOM 5990 N N . ASP D 1 73 ? 45.617 24.897 38.732 1.00 45.20 52 ASP D N 1
ATOM 5991 C CA . ASP D 1 73 ? 44.460 24.366 37.996 1.00 47.09 52 ASP D CA 1
ATOM 5992 C C . ASP D 1 73 ? 44.655 24.403 36.467 1.00 47.20 52 ASP D C 1
ATOM 5993 O O . ASP D 1 73 ? 44.218 23.485 35.748 1.00 46.54 52 ASP D O 1
ATOM 5998 N N . ARG D 1 74 ? 45.348 25.436 35.997 1.00 47.76 53 ARG D N 1
ATOM 5999 C CA . ARG D 1 74 ? 45.663 25.569 34.580 1.00 48.92 53 ARG D CA 1
ATOM 6000 C C . ARG D 1 74 ? 46.672 24.493 34.116 1.00 48.57 53 ARG D C 1
ATOM 6001 O O . ARG D 1 74 ? 46.463 23.809 33.115 1.00 47.32 53 ARG D O 1
ATOM 6009 N N . VAL D 1 75 ? 47.757 24.350 34.869 1.00 49.24 54 VAL D N 1
ATOM 6010 C CA . VAL D 1 75 ? 48.662 23.223 34.704 1.00 49.19 54 VAL D CA 1
ATOM 6011 C C . VAL D 1 75 ? 47.856 21.931 34.608 1.00 50.23 54 VAL D C 1
ATOM 6012 O O . VAL D 1 75 ? 48.033 21.139 33.683 1.00 49.69 54 VAL D O 1
ATOM 6016 N N . ARG D 1 76 ? 46.930 21.730 35.534 1.00 51.49 55 ARG D N 1
ATOM 6017 C CA . ARG D 1 76 ? 46.216 20.455 35.624 1.00 53.01 55 ARG D CA 1
ATOM 6018 C C . ARG D 1 76 ? 45.398 20.051 34.378 1.00 54.39 55 ARG D C 1
ATOM 6019 O O . ARG D 1 76 ? 45.532 18.920 33.873 1.00 53.97 55 ARG D O 1
ATOM 6027 N N . ASN D 1 77 ? 44.546 20.959 33.903 1.00 56.07 56 ASN D N 1
ATOM 6028 C CA . ASN D 1 77 ? 43.648 20.669 32.749 1.00 57.05 56 ASN D CA 1
ATOM 6029 C C . ASN D 1 77 ? 44.296 20.960 31.362 1.00 57.93 56 ASN D C 1
ATOM 6030 O O . ASN D 1 77 ? 43.734 20.602 30.303 1.00 57.87 56 ASN D O 1
ATOM 6035 N N . GLY D 1 78 ? 45.476 21.587 31.390 1.00 58.83 57 GLY D N 1
ATOM 6036 C CA . GLY D 1 78 ? 46.327 21.748 30.209 1.00 59.69 57 GLY D CA 1
ATOM 6037 C C . GLY D 1 78 ? 46.444 23.163 29.684 1.00 59.93 57 GLY D C 1
ATOM 6038 O O . GLY D 1 78 ? 46.944 23.361 28.580 1.00 60.97 57 GLY D O 1
ATOM 6039 N N . GLN D 1 79 ? 46.042 24.144 30.483 1.00 59.96 58 GLN D N 1
ATOM 6040 C CA . GLN D 1 79 ? 45.945 25.547 30.040 1.00 59.87 58 GLN D CA 1
ATOM 6041 C C . GLN D 1 79 ? 47.259 26.307 30.032 1.00 59.35 58 GLN D C 1
ATOM 6042 O O . GLN D 1 79 ? 47.287 27.497 29.703 1.00 59.45 58 GLN D O 1
ATOM 6048 N N . ALA D 1 80 ? 48.345 25.657 30.423 1.00 58.60 59 ALA D N 1
ATOM 6049 C CA . ALA D 1 80 ? 49.602 26.376 30.630 1.00 57.67 59 ALA D CA 1
ATOM 6050 C C . ALA D 1 80 ? 50.770 25.401 30.854 1.00 56.97 59 ALA D C 1
ATOM 6051 O O . ALA D 1 80 ? 50.560 24.205 31.099 1.00 56.65 59 ALA D O 1
ATOM 6053 N N . PRO D 1 81 ? 52.010 25.913 30.761 1.00 55.82 60 PRO D N 1
ATOM 6054 C CA . PRO D 1 81 ? 53.138 24.999 30.801 1.00 54.81 60 PRO D CA 1
ATOM 6055 C C . PRO D 1 81 ? 53.368 24.450 32.221 1.00 53.12 60 PRO D C 1
ATOM 6056 O O . PRO D 1 81 ? 53.157 25.175 33.200 1.00 52.60 60 PRO D O 1
ATOM 6060 N N . TRP D 1 82 ? 53.815 23.193 32.333 1.00 51.25 61 TRP D N 1
ATOM 6061 C CA . TRP D 1 82 ? 54.200 22.682 33.635 1.00 48.91 61 TRP D CA 1
ATOM 6062 C C . TRP D 1 82 ? 55.117 23.688 34.354 1.00 48.34 61 TRP D C 1
ATOM 6063 O O . TRP D 1 82 ? 56.081 24.163 33.781 1.00 49.12 61 TRP D O 1
ATOM 6074 N N . GLN D 1 83 ? 54.799 24.018 35.603 1.00 47.38 62 GLN D N 1
ATOM 6075 C CA . GLN D 1 83 ? 55.702 24.737 36.497 1.00 46.99 62 GLN D CA 1
ATOM 6076 C C . GLN D 1 83 ? 55.687 24.051 37.863 1.00 45.77 62 GLN D C 1
ATOM 6077 O O . GLN D 1 83 ? 54.661 23.482 38.266 1.00 45.41 62 GLN D O 1
ATOM 6083 N N . HIS D 1 84 ? 56.813 24.112 38.571 1.00 44.52 63 HIS D N 1
ATOM 6084 C CA . HIS D 1 84 ? 56.924 23.467 39.881 1.00 44.33 63 HIS D CA 1
ATOM 6085 C C . HIS D 1 84 ? 56.588 24.420 41.045 1.00 42.81 63 HIS D C 1
ATOM 6086 O O . HIS D 1 84 ? 56.446 25.620 40.826 1.00 43.17 63 HIS D O 1
ATOM 6093 N N . LEU D 1 85 ? 56.438 23.889 42.262 1.00 40.76 64 LEU D N 1
ATOM 6094 C CA . LEU D 1 85 ? 55.732 24.615 43.330 1.00 38.95 64 LEU D CA 1
ATOM 6095 C C . LEU D 1 85 ? 56.563 25.782 43.814 1.00 39.78 64 LEU D C 1
ATOM 6096 O O . LEU D 1 85 ? 56.022 26.814 44.187 1.00 39.87 64 LEU D O 1
ATOM 6101 N N . ASP D 1 86 ? 57.877 25.635 43.772 1.00 40.58 65 ASP D N 1
ATOM 6102 C CA . ASP D 1 86 ? 58.779 26.724 44.112 1.00 41.83 65 ASP D CA 1
ATOM 6103 C C . ASP D 1 86 ? 58.448 27.878 43.155 1.00 42.19 65 ASP D C 1
ATOM 6104 O O . ASP D 1 86 ? 58.344 29.018 43.584 1.00 41.86 65 ASP D O 1
ATOM 6109 N N . GLN D 1 87 ? 58.253 27.569 41.877 1.00 42.30 66 GLN D N 1
ATOM 6110 C CA . GLN D 1 87 ? 57.931 28.602 40.892 1.00 42.44 66 GLN D CA 1
ATOM 6111 C C . GLN D 1 87 ? 56.577 29.216 41.186 1.00 42.10 66 GLN D C 1
ATOM 6112 O O . GLN D 1 87 ? 56.486 30.422 41.310 1.00 41.61 66 GLN D O 1
ATOM 6118 N N . LEU D 1 88 ? 55.549 28.383 41.332 1.00 41.64 67 LEU D N 1
ATOM 6119 C CA . LEU D 1 88 ? 54.213 28.863 41.704 1.00 42.07 67 LEU D CA 1
ATOM 6120 C C . LEU D 1 88 ? 54.149 29.678 43.024 1.00 42.37 67 LEU D C 1
ATOM 6121 O O . LEU D 1 88 ? 53.366 30.623 43.127 1.00 43.57 67 LEU D O 1
ATOM 6126 N N . HIS D 1 89 ? 54.968 29.323 44.014 1.00 42.59 68 HIS D N 1
ATOM 6127 C CA . HIS D 1 89 ? 55.180 30.152 45.193 1.00 42.50 68 HIS D CA 1
ATOM 6128 C C . HIS D 1 89 ? 55.838 31.491 44.845 1.00 43.36 68 HIS D C 1
ATOM 6129 O O . HIS D 1 89 ? 55.644 32.454 45.563 1.00 44.18 68 HIS D O 1
ATOM 6136 N N . ARG D 1 90 ? 56.645 31.553 43.803 1.00 43.84 69 ARG D N 1
ATOM 6137 C CA . ARG D 1 90 ? 57.260 32.829 43.410 1.00 44.98 69 ARG D CA 1
ATOM 6138 C C . ARG D 1 90 ? 56.225 33.805 42.766 1.00 44.84 69 ARG D C 1
ATOM 6139 O O . ARG D 1 90 ? 55.975 34.887 43.290 1.00 44.57 69 ARG D O 1
ATOM 6147 N N . GLN D 1 91 ? 55.628 33.391 41.661 1.00 45.37 70 GLN D N 1
ATOM 6148 C CA . GLN D 1 91 ? 54.516 34.104 41.021 1.00 46.43 70 GLN D CA 1
ATOM 6149 C C . GLN D 1 91 ? 53.411 34.528 41.956 1.00 46.45 70 GLN D C 1
ATOM 6150 O O . GLN D 1 91 ? 52.995 35.682 41.940 1.00 46.31 70 GLN D O 1
ATOM 6156 N N . SER D 1 92 ? 52.896 33.571 42.723 1.00 45.85 71 SER D N 1
ATOM 6157 C CA . SER D 1 92 ? 51.791 33.858 43.615 1.00 45.50 71 SER D CA 1
ATOM 6158 C C . SER D 1 92 ? 52.200 34.950 44.616 1.00 45.28 71 SER D C 1
ATOM 6159 O O . SER D 1 92 ? 51.366 35.834 44.964 1.00 44.17 71 SER D O 1
ATOM 6162 N N . LEU D 1 93 ? 53.475 34.930 45.033 1.00 44.60 72 LEU D N 1
ATOM 6163 C CA . LEU D 1 93 ? 54.004 35.933 45.973 1.00 44.40 72 LEU D CA 1
ATOM 6164 C C . LEU D 1 93 ? 54.052 37.305 45.333 1.00 44.45 72 LEU D C 1
ATOM 6165 O O . LEU D 1 93 ? 53.725 38.298 45.971 1.00 43.85 72 LEU D O 1
ATOM 6170 N N . GLU D 1 94 ? 54.503 37.351 44.089 1.00 44.58 73 GLU D N 1
ATOM 6171 C CA . GLU D 1 94 ? 54.640 38.613 43.408 1.00 45.70 73 GLU D CA 1
ATOM 6172 C C . GLU D 1 94 ? 53.260 39.263 43.262 1.00 44.76 73 GLU D C 1
ATOM 6173 O O . GLU D 1 94 ? 53.107 40.416 43.591 1.00 44.38 73 GLU D O 1
ATOM 6179 N N . ALA D 1 95 ? 52.273 38.477 42.831 1.00 44.71 74 ALA D N 1
ATOM 6180 C CA . ALA D 1 95 ? 50.877 38.889 42.782 1.00 44.90 74 ALA D CA 1
ATOM 6181 C C . ALA D 1 95 ? 50.325 39.430 44.118 1.00 45.49 74 ALA D C 1
ATOM 6182 O O . ALA D 1 95 ? 49.635 40.466 44.120 1.00 45.19 74 ALA D O 1
ATOM 6184 N N . LEU D 1 96 ? 50.629 38.758 45.235 1.00 45.27 75 LEU D N 1
ATOM 6185 C CA . LEU D 1 96 ? 50.293 39.292 46.559 1.00 45.68 75 LEU D CA 1
ATOM 6186 C C . LEU D 1 96 ? 51.060 40.597 46.873 1.00 46.23 75 LEU D C 1
ATOM 6187 O O . LEU D 1 96 ? 50.451 41.535 47.390 1.00 46.27 75 LEU D O 1
ATOM 6192 N N . ALA D 1 97 ? 52.361 40.669 46.551 1.00 46.37 76 ALA D N 1
ATOM 6193 C CA . ALA D 1 97 ? 53.152 41.899 46.759 1.00 46.26 76 ALA D CA 1
ATOM 6194 C C . ALA D 1 97 ? 52.585 43.101 45.954 1.00 46.57 76 ALA D C 1
ATOM 6195 O O . ALA D 1 97 ? 52.609 44.237 46.427 1.00 45.94 76 ALA D O 1
ATOM 6197 N N . GLY D 1 98 ? 52.114 42.853 44.740 1.00 46.86 77 GLY D N 1
ATOM 6198 C CA . GLY D 1 98 ? 51.339 43.888 44.011 1.00 48.30 77 GLY D CA 1
ATOM 6199 C C . GLY D 1 98 ? 50.058 44.342 44.740 1.00 48.33 77 GLY D C 1
ATOM 6200 O O . GLY D 1 98 ? 49.841 45.545 44.934 1.00 48.36 77 GLY D O 1
ATOM 6201 N N . GLU D 1 99 ? 49.232 43.380 45.159 1.00 48.45 78 GLU D N 1
ATOM 6202 C CA . GLU D 1 99 ? 47.975 43.677 45.874 1.00 48.73 78 GLU D CA 1
ATOM 6203 C C . GLU D 1 99 ? 48.185 44.551 47.125 1.00 49.94 78 GLU D C 1
ATOM 6204 O O . GLU D 1 99 ? 47.405 45.481 47.366 1.00 49.81 78 GLU D O 1
ATOM 6210 N N . PHE D 1 100 ? 49.229 44.262 47.913 1.00 51.22 79 PHE D N 1
ATOM 6211 C CA . PHE D 1 100 ? 49.513 45.007 49.159 1.00 52.40 79 PHE D CA 1
ATOM 6212 C C . PHE D 1 100 ? 50.482 46.175 48.934 1.00 53.48 79 PHE D C 1
ATOM 6213 O O . PHE D 1 100 ? 50.978 46.773 49.892 1.00 53.31 79 PHE D O 1
ATOM 6221 N N . GLY D 1 101 ? 50.755 46.476 47.662 1.00 54.99 80 GLY D N 1
ATOM 6222 C CA . GLY D 1 101 ? 51.740 47.483 47.274 1.00 56.50 80 GLY D CA 1
ATOM 6223 C C . GLY D 1 101 ? 53.166 47.356 47.807 1.00 57.64 80 GLY D C 1
ATOM 6224 O O . GLY D 1 101 ? 53.937 48.322 47.741 1.00 57.82 80 GLY D O 1
ATOM 6225 N N . LEU D 1 102 ? 53.541 46.189 48.334 1.00 58.76 81 LEU D N 1
ATOM 6226 C CA . LEU D 1 102 ? 54.908 46.007 48.794 1.00 59.48 81 LEU D CA 1
ATOM 6227 C C . LEU D 1 102 ? 55.878 46.093 47.618 1.00 60.22 81 LEU D C 1
ATOM 6228 O O . LEU D 1 102 ? 55.619 45.564 46.533 1.00 60.77 81 LEU D O 1
ATOM 6233 N N . ALA D 1 103 ? 56.970 46.815 47.826 1.00 61.15 82 ALA D N 1
ATOM 6234 C CA . ALA D 1 103 ? 58.004 46.909 46.826 1.00 61.96 82 ALA D CA 1
ATOM 6235 C C . ALA D 1 103 ? 59.170 46.138 47.400 1.00 62.53 82 ALA D C 1
ATOM 6236 O O . ALA D 1 103 ? 59.794 46.587 48.370 1.00 62.74 82 ALA D O 1
ATOM 6238 N N . LEU D 1 104 ? 59.418 44.958 46.822 1.00 63.22 83 LEU D N 1
ATOM 6239 C CA . LEU D 1 104 ? 60.445 44.012 47.300 1.00 63.41 83 LEU D CA 1
ATOM 6240 C C . LEU D 1 104 ? 61.471 43.779 46.204 1.00 63.76 83 LEU D C 1
ATOM 6241 O O . LEU D 1 104 ? 61.106 43.487 45.061 1.00 63.56 83 LEU D O 1
ATOM 6246 N N . ASP D 1 105 ? 62.750 43.873 46.546 1.00 64.66 84 ASP D N 1
ATOM 6247 C CA . ASP D 1 105 ? 63.788 43.523 45.577 1.00 65.81 84 ASP D CA 1
ATOM 6248 C C . ASP D 1 105 ? 63.876 41.997 45.319 1.00 66.20 84 ASP D C 1
ATOM 6249 O O . ASP D 1 105 ? 63.204 41.184 45.968 1.00 65.74 84 ASP D O 1
ATOM 6254 N N . GLU D 1 106 ? 64.666 41.642 44.314 1.00 66.58 85 GLU D N 1
ATOM 6255 C CA . GLU D 1 106 ? 64.881 40.254 43.934 1.00 66.59 85 GLU D CA 1
ATOM 6256 C C . GLU D 1 106 ? 65.284 39.429 45.167 1.00 66.24 85 GLU D C 1
ATOM 6257 O O . GLU D 1 106 ? 64.569 38.495 45.536 1.00 66.45 85 GLU D O 1
ATOM 6263 N N . ALA D 1 107 ? 66.386 39.793 45.823 1.00 65.46 86 ALA D N 1
ATOM 6264 C CA . ALA D 1 107 ? 66.897 38.982 46.932 1.00 65.19 86 ALA D CA 1
ATOM 6265 C C . ALA D 1 107 ? 65.761 38.642 47.909 1.00 64.84 86 ALA D C 1
ATOM 6266 O O . ALA D 1 107 ? 65.426 37.466 48.137 1.00 64.77 86 ALA D O 1
ATOM 6268 N N . LEU D 1 108 ? 65.145 39.690 48.440 1.00 64.21 87 LEU D N 1
ATOM 6269 C CA . LEU D 1 108 ? 64.068 39.559 49.426 1.00 63.51 87 LEU D CA 1
ATOM 6270 C C . LEU D 1 108 ? 62.895 38.728 48.879 1.00 62.54 87 LEU D C 1
ATOM 6271 O O . LEU D 1 108 ? 62.209 38.053 49.642 1.00 62.26 87 LEU D O 1
ATOM 6276 N N . LEU D 1 109 ? 62.664 38.786 47.569 1.00 61.11 88 LEU D N 1
ATOM 6277 C CA . LEU D 1 109 ? 61.607 37.994 46.936 1.00 60.31 88 LEU D CA 1
ATOM 6278 C C . LEU D 1 109 ? 61.976 36.470 46.931 1.00 59.60 88 LEU D C 1
ATOM 6279 O O . LEU D 1 109 ? 61.102 35.601 47.087 1.00 58.82 88 LEU D O 1
ATOM 6284 N N . GLN D 1 110 ? 63.266 36.172 46.744 1.00 58.56 89 GLN D N 1
ATOM 6285 C CA . GLN D 1 110 ? 63.795 34.800 46.832 1.00 57.92 89 GLN D CA 1
ATOM 6286 C C . GLN D 1 110 ? 63.668 34.293 48.260 1.00 56.37 89 GLN D C 1
ATOM 6287 O O . GLN D 1 110 ? 63.154 33.205 48.498 1.00 56.34 89 GLN D O 1
ATOM 6293 N N . ARG D 1 111 ? 64.130 35.109 49.202 1.00 54.83 90 ARG D N 1
ATOM 6294 C CA . ARG D 1 111 ? 64.082 34.785 50.633 1.00 53.79 90 ARG D CA 1
ATOM 6295 C C . ARG D 1 111 ? 62.694 34.412 51.170 1.00 52.50 90 ARG D C 1
ATOM 6296 O O . ARG D 1 111 ? 62.542 33.409 51.868 1.00 52.67 90 ARG D O 1
ATOM 6304 N N . ILE D 1 112 ? 61.684 35.215 50.842 1.00 50.68 91 ILE D N 1
ATOM 6305 C CA . ILE D 1 112 ? 60.326 34.958 51.321 1.00 48.99 91 ILE D CA 1
ATOM 6306 C C . ILE D 1 112 ? 59.801 33.712 50.641 1.00 47.56 91 ILE D C 1
ATOM 6307 O O . ILE D 1 112 ? 59.101 32.943 51.258 1.00 47.21 91 ILE D O 1
ATOM 6312 N N . THR D 1 113 ? 60.110 33.547 49.362 1.00 46.33 92 THR D N 1
ATOM 6313 C CA . THR D 1 113 ? 59.733 32.341 48.654 1.00 45.66 92 THR D CA 1
ATOM 6314 C C . THR D 1 113 ? 60.408 31.137 49.328 1.00 44.78 92 THR D C 1
ATOM 6315 O O . THR D 1 113 ? 59.794 30.082 49.497 1.00 44.23 92 THR D O 1
ATOM 6319 N N . GLY D 1 114 ? 61.641 31.348 49.766 1.00 43.88 93 GLY D N 1
ATOM 6320 C CA . GLY D 1 114 ? 62.413 30.332 50.454 1.00 43.43 93 GLY D CA 1
ATOM 6321 C C . GLY D 1 114 ? 61.984 30.007 51.863 1.00 42.79 93 GLY D C 1
ATOM 6322 O O . GLY D 1 114 ? 62.638 29.190 52.530 1.00 42.92 93 GLY D O 1
ATOM 6323 N N . PHE D 1 115 ? 60.909 30.641 52.331 1.00 41.11 94 PHE D N 1
ATOM 6324 C CA . PHE D 1 115 ? 60.380 30.368 53.658 1.00 40.37 94 PHE D CA 1
ATOM 6325 C C . PHE D 1 115 ? 59.777 28.977 53.707 1.00 38.52 94 PHE D C 1
ATOM 6326 O O . PHE D 1 115 ? 59.791 28.336 54.737 1.00 37.90 94 PHE D O 1
ATOM 6334 N N . TRP D 1 116 ? 59.211 28.547 52.592 1.00 37.24 95 TRP D N 1
ATOM 6335 C CA . TRP D 1 116 ? 58.532 27.284 52.538 1.00 36.67 95 TRP D CA 1
ATOM 6336 C C . TRP D 1 116 ? 59.491 26.085 52.609 1.00 35.24 95 TRP D C 1
ATOM 6337 O O . TRP D 1 116 ? 59.043 24.946 52.578 1.00 33.99 95 TRP D O 1
ATOM 6348 N N . HIS D 1 117 ? 60.782 26.365 52.713 1.00 34.12 96 HIS D N 1
ATOM 6349 C CA . HIS D 1 117 ? 61.819 25.347 52.709 1.00 34.13 96 HIS D CA 1
ATOM 6350 C C . HIS D 1 117 ? 62.215 24.984 54.122 1.00 33.52 96 HIS D C 1
ATOM 6351 O O . HIS D 1 117 ? 63.052 24.076 54.319 1.00 31.52 96 HIS D O 1
ATOM 6358 N N . ARG D 1 118 ? 61.644 25.715 55.090 1.00 32.47 97 ARG D N 1
ATOM 6359 C CA . ARG D 1 118 ? 62.011 25.533 56.489 1.00 32.65 97 ARG D CA 1
ATOM 6360 C C . ARG D 1 118 ? 60.779 25.531 57.357 1.00 32.08 97 ARG D C 1
ATOM 6361 O O . ARG D 1 118 ? 60.296 26.579 57.816 1.00 32.82 97 ARG D O 1
ATOM 6369 N N . LEU D 1 119 ? 60.272 24.338 57.604 1.00 30.33 98 LEU D N 1
ATOM 6370 C CA . LEU D 1 119 ? 58.968 24.179 58.165 1.00 28.80 98 LEU D CA 1
ATOM 6371 C C . LEU D 1 119 ? 59.064 23.322 59.418 1.00 28.95 98 LEU D C 1
ATOM 6372 O O . LEU D 1 119 ? 59.677 22.248 59.396 1.00 27.95 98 LEU D O 1
ATOM 6377 N N . ARG D 1 120 ? 58.424 23.809 60.489 1.00 27.19 99 ARG D N 1
ATOM 6378 C CA . ARG D 1 120 ? 58.369 23.169 61.771 1.00 28.07 99 ARG D CA 1
ATOM 6379 C C . ARG D 1 120 ? 57.444 21.937 61.756 1.00 25.93 99 ARG D C 1
ATOM 6380 O O . ARG D 1 120 ? 56.335 21.981 61.282 1.00 25.67 99 ARG D O 1
ATOM 6388 N N . PRO D 1 121 ? 57.913 20.837 62.277 1.00 24.70 100 PRO D N 1
ATOM 6389 C CA . PRO D 1 121 ? 57.067 19.647 62.371 1.00 24.50 100 PRO D CA 1
ATOM 6390 C C . PRO D 1 121 ? 56.057 19.781 63.483 1.00 24.91 100 PRO D C 1
ATOM 6391 O O . PRO D 1 121 ? 56.374 20.365 64.509 1.00 25.31 100 PRO D O 1
ATOM 6395 N N . TRP D 1 122 ? 54.860 19.241 63.324 1.00 24.17 101 TRP D N 1
ATOM 6396 C CA . TRP D 1 122 ? 54.029 19.029 64.511 1.00 24.53 101 TRP D CA 1
ATOM 6397 C C . TRP D 1 122 ? 54.725 18.156 65.600 1.00 24.09 101 TRP D C 1
ATOM 6398 O O . TRP D 1 122 ? 55.560 17.293 65.298 1.00 25.11 101 TRP D O 1
ATOM 6409 N N . PRO D 1 123 ? 54.301 18.302 66.877 1.00 22.89 102 PRO D N 1
ATOM 6410 C CA . PRO D 1 123 ? 55.023 17.601 67.981 1.00 20.55 102 PRO D CA 1
ATOM 6411 C C . PRO D 1 123 ? 55.030 16.098 67.859 1.00 20.12 102 PRO D C 1
ATOM 6412 O O . PRO D 1 123 ? 55.915 15.470 68.358 1.00 17.58 102 PRO D O 1
ATOM 6416 N N . ASP D 1 124 ? 54.048 15.498 67.190 1.00 21.00 103 ASP D N 1
ATOM 6417 C CA . ASP D 1 124 ? 54.035 14.039 66.998 1.00 21.43 103 ASP D CA 1
ATOM 6418 C C . ASP D 1 124 ? 54.823 13.521 65.786 1.00 21.32 103 ASP D C 1
ATOM 6419 O O . ASP D 1 124 ? 55.097 12.351 65.693 1.00 22.36 103 ASP D O 1
ATOM 6424 N N . THR D 1 125 ? 55.205 14.382 64.873 1.00 21.55 104 THR D N 1
ATOM 6425 C CA . THR D 1 125 ? 55.654 13.916 63.545 1.00 21.47 104 THR D CA 1
ATOM 6426 C C . THR D 1 125 ? 56.960 13.122 63.579 1.00 22.18 104 THR D C 1
ATOM 6427 O O . THR D 1 125 ? 57.062 12.011 63.050 1.00 22.07 104 THR D O 1
ATOM 6431 N N . LEU D 1 126 ? 57.968 13.716 64.215 1.00 21.87 105 LEU D N 1
ATOM 6432 C CA . LEU D 1 126 ? 59.313 13.180 64.221 1.00 21.83 105 LEU D CA 1
ATOM 6433 C C . LEU D 1 126 ? 59.369 11.783 64.901 1.00 20.69 105 LEU D C 1
ATOM 6434 O O . LEU D 1 126 ? 59.939 10.830 64.353 1.00 18.38 105 LEU D O 1
ATOM 6439 N N . ALA D 1 127 ? 58.826 11.682 66.115 1.00 19.04 106 ALA D N 1
ATOM 6440 C CA . ALA D 1 127 ? 58.885 10.413 66.818 1.00 17.94 106 ALA D CA 1
ATOM 6441 C C . ALA D 1 127 ? 57.981 9.365 66.094 1.00 16.92 106 ALA D C 1
ATOM 6442 O O . ALA D 1 127 ? 58.303 8.207 66.070 1.00 16.34 106 ALA D O 1
ATOM 6444 N N . GLY D 1 128 ? 56.856 9.805 65.555 1.00 16.20 107 GLY D N 1
ATOM 6445 C CA . GLY D 1 128 ? 55.964 8.936 64.760 1.00 18.42 107 GLY D CA 1
ATOM 6446 C C . GLY D 1 128 ? 56.678 8.324 63.567 1.00 18.16 107 GLY D C 1
ATOM 6447 O O . GLY D 1 128 ? 56.622 7.122 63.329 1.00 20.40 107 GLY D O 1
ATOM 6456 N N . HIS D 1 130 ? 60.053 8.058 62.926 1.00 18.27 109 HIS D N 1
ATOM 6457 C CA . HIS D 1 130 ? 61.084 7.127 63.385 1.00 18.43 109 HIS D CA 1
ATOM 6458 C C . HIS D 1 130 ? 60.525 5.765 63.819 1.00 17.39 109 HIS D C 1
ATOM 6459 O O . HIS D 1 130 ? 61.120 4.745 63.541 1.00 20.01 109 HIS D O 1
ATOM 6466 N N . ALA D 1 131 ? 59.412 5.758 64.492 1.00 17.59 110 ALA D N 1
ATOM 6467 C CA . ALA D 1 131 ? 58.728 4.539 64.881 1.00 18.94 110 ALA D CA 1
ATOM 6468 C C . ALA D 1 131 ? 58.174 3.726 63.657 1.00 20.56 110 ALA D C 1
ATOM 6469 O O . ALA D 1 131 ? 58.369 2.508 63.543 1.00 21.24 110 ALA D O 1
ATOM 6471 N N . LEU D 1 132 ? 57.518 4.415 62.711 1.00 21.07 111 LEU D N 1
ATOM 6472 C CA . LEU D 1 132 ? 56.958 3.716 61.536 1.00 19.99 111 LEU D CA 1
ATOM 6473 C C . LEU D 1 132 ? 58.025 3.172 60.600 1.00 21.20 111 LEU D C 1
ATOM 6474 O O . LEU D 1 132 ? 57.773 2.170 59.900 1.00 21.75 111 LEU D O 1
ATOM 6479 N N . LYS D 1 133 ? 59.197 3.795 60.552 1.00 22.15 112 LYS D N 1
ATOM 6480 C CA . LYS D 1 133 ? 60.123 3.434 59.525 1.00 23.12 112 LYS D CA 1
ATOM 6481 C C . LYS D 1 133 ? 60.635 1.993 59.656 1.00 23.49 112 LYS D C 1
ATOM 6482 O O . LYS D 1 133 ? 61.032 1.418 58.677 1.00 21.08 112 LYS D O 1
ATOM 6488 N N . ALA D 1 134 ? 60.644 1.442 60.860 1.00 25.97 113 ALA D N 1
ATOM 6489 C CA . ALA D 1 134 ? 61.086 0.062 61.090 1.00 26.72 113 ALA D CA 1
ATOM 6490 C C . ALA D 1 134 ? 60.219 -0.923 60.325 1.00 27.47 113 ALA D C 1
ATOM 6491 O O . ALA D 1 134 ? 60.710 -1.900 59.814 1.00 28.56 113 ALA D O 1
ATOM 6493 N N . ASP D 1 135 ? 58.933 -0.649 60.223 1.00 28.05 114 ASP D N 1
ATOM 6494 C CA . ASP D 1 135 ? 58.005 -1.573 59.587 1.00 28.89 114 ASP D CA 1
ATOM 6495 C C . ASP D 1 135 ? 57.571 -1.239 58.129 1.00 28.02 114 ASP D C 1
ATOM 6496 O O . ASP D 1 135 ? 57.199 -2.139 57.359 1.00 27.97 114 ASP D O 1
ATOM 6501 N N . TYR D 1 136 ? 57.599 0.043 57.784 1.00 25.54 115 TYR D N 1
ATOM 6502 C CA . TYR D 1 136 ? 57.113 0.551 56.506 1.00 23.14 115 TYR D CA 1
ATOM 6503 C C . TYR D 1 136 ? 58.190 1.409 55.872 1.00 22.12 115 TYR D C 1
ATOM 6504 O O . TYR D 1 136 ? 59.022 2.001 56.586 1.00 22.45 115 TYR D O 1
ATOM 6513 N N . TRP D 1 137 ? 58.252 1.390 54.550 1.00 19.39 116 TRP D N 1
ATOM 6514 C CA . TRP D 1 137 ? 58.968 2.368 53.786 1.00 17.82 116 TRP D CA 1
ATOM 6515 C C . TRP D 1 137 ? 58.158 3.635 53.944 1.00 16.18 116 TRP D C 1
ATOM 6516 O O . TRP D 1 137 ? 56.915 3.565 53.986 1.00 16.61 116 TRP D O 1
ATOM 6527 N N . LEU D 1 138 ? 58.837 4.773 53.997 1.00 14.56 117 LEU D N 1
ATOM 6528 C CA . LEU D 1 138 ? 58.190 6.064 54.206 1.00 14.04 117 LEU D CA 1
ATOM 6529 C C . LEU D 1 138 ? 58.583 6.936 53.039 1.00 13.40 117 LEU D C 1
ATOM 6530 O O . LEU D 1 138 ? 59.785 7.165 52.779 1.00 12.97 117 LEU D O 1
ATOM 6535 N N . ALA D 1 139 ? 57.607 7.553 52.408 1.00 13.08 118 ALA D N 1
ATOM 6536 C CA . ALA D 1 139 ? 57.915 8.408 51.264 1.00 12.86 118 ALA D CA 1
ATOM 6537 C C . ALA D 1 139 ? 57.039 9.606 51.269 1.00 11.65 118 ALA D C 1
ATOM 6538 O O . ALA D 1 139 ? 55.910 9.482 51.562 1.00 11.55 118 ALA D O 1
ATOM 6540 N N . ALA D 1 140 ? 57.566 10.736 50.889 1.00 12.33 119 ALA D N 1
ATOM 6541 C CA . ALA D 1 140 ? 56.831 11.956 50.780 1.00 14.77 119 ALA D CA 1
ATOM 6542 C C . ALA D 1 140 ? 56.020 11.918 49.454 1.00 16.23 119 ALA D C 1
ATOM 6543 O O . ALA D 1 140 ? 56.609 11.655 48.352 1.00 16.52 119 ALA D O 1
ATOM 6545 N N . LEU D 1 141 ? 54.710 12.141 49.560 1.00 15.74 120 LEU D N 1
ATOM 6546 C CA . LEU D 1 141 ? 53.865 12.369 48.356 1.00 17.02 120 LEU D CA 1
ATOM 6547 C C . LEU D 1 141 ? 53.328 13.797 48.364 1.00 18.23 120 LEU D C 1
ATOM 6548 O O . LEU D 1 141 ? 52.337 14.099 49.017 1.00 17.93 120 LEU D O 1
ATOM 6553 N N . SER D 1 142 ? 54.041 14.689 47.681 1.00 20.61 121 SER D N 1
ATOM 6554 C CA . SER D 1 142 ? 53.859 16.112 47.844 1.00 21.17 121 SER D CA 1
ATOM 6555 C C . SER D 1 142 ? 53.715 16.782 46.481 1.00 22.20 121 SER D C 1
ATOM 6556 O O . SER D 1 142 ? 54.287 16.338 45.476 1.00 21.27 121 SER D O 1
ATOM 6559 N N . ASN D 1 143 ? 52.989 17.898 46.487 1.00 21.89 122 ASN D N 1
ATOM 6560 C CA . ASN D 1 143 ? 52.993 18.837 45.366 1.00 22.23 122 ASN D CA 1
ATOM 6561 C C . ASN D 1 143 ? 54.223 19.672 45.409 1.00 21.54 122 ASN D C 1
ATOM 6562 O O . ASN D 1 143 ? 54.588 20.290 44.399 1.00 21.40 122 ASN D O 1
ATOM 6567 N N . GLY D 1 144 ? 54.887 19.739 46.553 1.00 20.01 123 GLY D N 1
ATOM 6568 C CA . GLY D 1 144 ? 56.159 20.460 46.576 1.00 20.03 123 GLY D CA 1
ATOM 6569 C C . GLY D 1 144 ? 57.141 19.767 45.646 1.00 20.85 123 GLY D C 1
ATOM 6570 O O . GLY D 1 144 ? 57.093 18.532 45.537 1.00 23.12 123 GLY D O 1
ATOM 6571 N N . ASN D 1 145 ? 58.036 20.493 44.991 1.00 21.03 124 ASN D N 1
ATOM 6572 C CA . ASN D 1 145 ? 59.040 19.857 44.145 1.00 21.83 124 ASN D CA 1
ATOM 6573 C C . ASN D 1 145 ? 60.173 19.257 44.987 1.00 21.77 124 ASN D C 1
ATOM 6574 O O . ASN D 1 145 ? 60.447 19.662 46.148 1.00 21.12 124 ASN D O 1
ATOM 6579 N N . THR D 1 146 ? 60.872 18.324 44.344 1.00 22.16 125 THR D N 1
ATOM 6580 C CA . THR D 1 146 ? 61.863 17.483 45.010 1.00 20.61 125 THR D CA 1
ATOM 6581 C C . THR D 1 146 ? 62.835 18.323 45.792 1.00 20.37 125 THR D C 1
ATOM 6582 O O . THR D 1 146 ? 63.072 18.071 46.947 1.00 21.35 125 THR D O 1
ATOM 6586 N N . ALA D 1 147 ? 63.369 19.372 45.193 1.00 20.81 126 ALA D N 1
ATOM 6587 C CA . ALA D 1 147 ? 64.396 20.159 45.887 1.00 20.79 126 ALA D CA 1
ATOM 6588 C C . ALA D 1 147 ? 63.818 20.841 47.103 1.00 21.50 126 ALA D C 1
ATOM 6589 O O . ALA D 1 147 ? 64.524 21.041 48.074 1.00 21.41 126 ALA D O 1
ATOM 6591 N N . LEU D 1 148 ? 62.525 21.171 47.047 1.00 21.98 127 LEU D N 1
ATOM 6592 C CA . LEU D 1 148 ? 61.847 21.861 48.150 1.00 23.10 127 LEU D CA 1
ATOM 6593 C C . LEU D 1 148 ? 61.646 20.833 49.250 1.00 22.22 127 LEU D C 1
ATOM 6594 O O . LEU D 1 148 ? 61.954 21.077 50.414 1.00 23.66 127 LEU D O 1
ATOM 6607 N N . LEU D 1 150 ? 63.439 18.229 49.824 1.00 20.42 129 LEU D N 1
ATOM 6608 C CA . LEU D 1 150 ? 64.765 17.926 50.403 1.00 20.55 129 LEU D CA 1
ATOM 6609 C C . LEU D 1 150 ? 65.158 18.883 51.480 1.00 20.71 129 LEU D C 1
ATOM 6610 O O . LEU D 1 150 ? 65.548 18.471 52.611 1.00 19.30 129 LEU D O 1
ATOM 6615 N N . ASP D 1 151 ? 64.996 20.175 51.173 1.00 21.56 130 ASP D N 1
ATOM 6616 C CA . ASP D 1 151 ? 65.205 21.231 52.189 1.00 21.90 130 ASP D CA 1
ATOM 6617 C C . ASP D 1 151 ? 64.292 21.050 53.372 1.00 20.44 130 ASP D C 1
ATOM 6618 O O . ASP D 1 151 ? 64.755 21.063 54.497 1.00 21.47 130 ASP D O 1
ATOM 6623 N N . VAL D 1 152 ? 63.010 20.792 53.135 1.00 19.91 131 VAL D N 1
ATOM 6624 C CA . VAL D 1 152 ? 62.087 20.617 54.254 1.00 18.43 131 VAL D CA 1
ATOM 6625 C C . VAL D 1 152 ? 62.484 19.422 55.165 1.00 19.90 131 VAL D C 1
ATOM 6626 O O . VAL D 1 152 ? 62.439 19.489 56.445 1.00 18.54 131 VAL D O 1
ATOM 6630 N N . ALA D 1 153 ? 62.877 18.322 54.508 1.00 19.04 132 ALA D N 1
ATOM 6631 C CA . ALA D 1 153 ? 63.381 17.085 55.222 1.00 18.88 132 ALA D CA 1
ATOM 6632 C C . ALA D 1 153 ? 64.595 17.320 56.097 1.00 18.55 132 ALA D C 1
ATOM 6633 O O . ALA D 1 153 ? 64.653 16.908 57.259 1.00 18.35 132 ALA D O 1
ATOM 6635 N N . ARG D 1 154 ? 65.618 17.897 55.505 1.00 20.10 133 ARG D N 1
ATOM 6636 C CA . ARG D 1 154 ? 66.813 18.212 56.236 1.00 22.17 133 ARG D CA 1
ATOM 6637 C C . ARG D 1 154 ? 66.516 19.200 57.375 1.00 22.99 133 ARG D C 1
ATOM 6638 O O . ARG D 1 154 ? 67.042 19.070 58.495 1.00 23.71 133 ARG D O 1
ATOM 6646 N N . HIS D 1 155 ? 65.679 20.194 57.123 1.00 24.03 134 HIS D N 1
ATOM 6647 C CA . HIS D 1 155 ? 65.475 21.217 58.170 1.00 25.63 134 HIS D CA 1
ATOM 6648 C C . HIS D 1 155 ? 64.814 20.592 59.384 1.00 26.05 134 HIS D C 1
ATOM 6649 O O . HIS D 1 155 ? 65.204 20.881 60.502 1.00 26.48 134 HIS D O 1
ATOM 6656 N N . ALA D 1 156 ? 63.860 19.680 59.151 1.00 24.96 135 ALA D N 1
ATOM 6657 C CA . ALA D 1 156 ? 63.133 19.064 60.238 1.00 24.05 135 ALA D CA 1
ATOM 6658 C C . ALA D 1 156 ? 63.676 17.734 60.696 1.00 23.26 135 ALA D C 1
ATOM 6659 O O . ALA D 1 156 ? 63.227 17.210 61.707 1.00 25.53 135 ALA D O 1
ATOM 6661 N N . GLY D 1 157 ? 64.603 17.150 59.958 1.00 21.50 136 GLY D N 1
ATOM 6662 C CA . GLY D 1 157 ? 65.125 15.855 60.287 1.00 19.56 136 GLY D CA 1
ATOM 6663 C C . GLY D 1 157 ? 64.130 14.746 59.929 1.00 18.56 136 GLY D C 1
ATOM 6664 O O . GLY D 1 157 ? 64.065 13.758 60.616 1.00 19.70 136 GLY D O 1
ATOM 6665 N N . LEU D 1 158 ? 63.355 14.897 58.859 1.00 17.62 137 LEU D N 1
ATOM 6666 C CA . LEU D 1 158 ? 62.341 13.862 58.483 1.00 16.28 137 LEU D CA 1
ATOM 6667 C C . LEU D 1 158 ? 63.066 12.658 57.827 1.00 14.17 137 LEU D C 1
ATOM 6668 O O . LEU D 1 158 ? 63.857 12.822 56.931 1.00 16.28 137 LEU D O 1
ATOM 6673 N N . PRO D 1 159 ? 62.866 11.466 58.322 1.00 13.90 138 PRO D N 1
ATOM 6674 C CA . PRO D 1 159 ? 63.666 10.338 57.787 1.00 13.68 138 PRO D CA 1
ATOM 6675 C C . PRO D 1 159 ? 62.921 9.533 56.718 1.00 14.09 138 PRO D C 1
ATOM 6676 O O . PRO D 1 159 ? 62.316 8.538 57.021 1.00 17.32 138 PRO D O 1
ATOM 6680 N N . TRP D 1 160 ? 63.002 9.996 55.489 1.00 14.51 139 TRP D N 1
ATOM 6681 C CA . TRP D 1 160 ? 62.332 9.419 54.351 1.00 14.15 139 TRP D CA 1
ATOM 6682 C C . TRP D 1 160 ? 63.135 8.309 53.801 1.00 13.75 139 TRP D C 1
ATOM 6683 O O . TRP D 1 160 ? 64.309 8.444 53.665 1.00 14.51 139 TRP D O 1
ATOM 6694 N N . ASP D 1 161 ? 62.490 7.247 53.370 1.00 13.83 140 ASP D N 1
ATOM 6695 C CA . ASP D 1 161 ? 63.157 6.334 52.407 1.00 14.17 140 ASP D CA 1
ATOM 6696 C C . ASP D 1 161 ? 63.253 6.919 50.989 1.00 14.10 140 ASP D C 1
ATOM 6697 O O . ASP D 1 161 ? 64.224 6.662 50.275 1.00 12.08 140 ASP D O 1
ATOM 6710 N N . LEU D 1 163 ? 61.429 10.251 48.140 1.00 13.55 142 LEU D N 1
ATOM 6711 C CA . LEU D 1 163 ? 60.531 11.401 47.973 1.00 13.79 142 LEU D CA 1
ATOM 6712 C C . LEU D 1 163 ? 59.862 11.242 46.639 1.00 12.84 142 LEU D C 1
ATOM 6713 O O . LEU D 1 163 ? 60.530 11.034 45.628 1.00 13.88 142 LEU D O 1
ATOM 6718 N N . LEU D 1 164 ? 58.540 11.265 46.617 1.00 14.04 143 LEU D N 1
ATOM 6719 C CA . LEU D 1 164 ? 57.782 11.030 45.401 1.00 13.76 143 LEU D CA 1
ATOM 6720 C C . LEU D 1 164 ? 56.951 12.278 45.142 1.00 15.70 143 LEU D C 1
ATOM 6721 O O . LEU D 1 164 ? 55.765 12.299 45.394 1.00 17.29 143 LEU D O 1
ATOM 6726 N N . CYS D 1 165 ? 57.598 13.336 44.688 1.00 17.34 144 CYS D N 1
ATOM 6727 C CA . CYS D 1 165 ? 56.949 14.605 44.524 1.00 18.86 144 CYS D CA 1
ATOM 6728 C C . CYS D 1 165 ? 56.383 14.842 43.104 1.00 20.40 144 CYS D C 1
ATOM 6729 O O . CYS D 1 165 ? 56.749 14.161 42.140 1.00 20.27 144 CYS D O 1
ATOM 6732 N N . ALA D 1 166 ? 55.572 15.902 42.992 1.00 21.18 145 ALA D N 1
ATOM 6733 C CA . ALA D 1 166 ? 54.897 16.295 41.748 1.00 22.37 145 ALA D CA 1
ATOM 6734 C C . ALA D 1 166 ? 55.794 16.407 40.554 1.00 22.21 145 ALA D C 1
ATOM 6735 O O . ALA D 1 166 ? 55.384 16.005 39.463 1.00 23.19 145 ALA D O 1
ATOM 6737 N N . ASP D 1 167 ? 56.987 16.954 40.736 1.00 21.72 146 ASP D N 1
ATOM 6738 C CA . ASP D 1 167 ? 57.875 17.123 39.603 1.00 21.86 146 ASP D CA 1
ATOM 6739 C C . ASP D 1 167 ? 58.486 15.806 39.070 1.00 21.65 146 ASP D C 1
ATOM 6740 O O . ASP D 1 167 ? 59.124 15.842 38.062 1.00 22.55 146 ASP D O 1
ATOM 6745 N N . LEU D 1 168 ? 58.275 14.674 39.723 1.00 21.41 147 LEU D N 1
ATOM 6746 C CA . LEU D 1 168 ? 58.664 13.415 39.166 1.00 22.25 147 LEU D CA 1
ATOM 6747 C C . LEU D 1 168 ? 57.643 13.035 38.088 1.00 24.29 147 LEU D C 1
ATOM 6748 O O . LEU D 1 168 ? 58.011 12.414 37.110 1.00 22.67 147 LEU D O 1
ATOM 6753 N N . PHE D 1 169 ? 56.367 13.426 38.264 1.00 25.22 148 PHE D N 1
ATOM 6754 C CA . PHE D 1 169 ? 55.288 12.947 37.390 1.00 25.29 148 PHE D CA 1
ATOM 6755 C C . PHE D 1 169 ? 54.705 13.979 36.349 1.00 26.35 148 PHE D C 1
ATOM 6756 O O . PHE D 1 169 ? 54.007 13.604 35.381 1.00 27.02 148 PHE D O 1
ATOM 6764 N N . GLY D 1 170 ? 55.029 15.234 36.519 1.00 25.74 149 GLY D N 1
ATOM 6765 C CA . GLY D 1 170 ? 54.427 16.285 35.738 1.00 26.58 149 GLY D CA 1
ATOM 6766 C C . GLY D 1 170 ? 52.936 16.432 35.985 1.00 26.38 149 GLY D C 1
ATOM 6767 O O . GLY D 1 170 ? 52.164 16.681 35.030 1.00 26.07 149 GLY D O 1
ATOM 6768 N N . HIS D 1 171 ? 52.529 16.183 37.237 1.00 26.26 150 HIS D N 1
ATOM 6769 C CA . HIS D 1 171 ? 51.119 16.217 37.669 1.00 25.90 150 HIS D CA 1
ATOM 6770 C C . HIS D 1 171 ? 51.001 16.624 39.162 1.00 25.84 150 HIS D C 1
ATOM 6771 O O . HIS D 1 171 ? 51.773 16.139 40.002 1.00 25.50 150 HIS D O 1
ATOM 6778 N N . TYR D 1 172 ? 49.962 17.395 39.493 1.00 24.41 151 TYR D N 1
ATOM 6779 C CA . TYR D 1 172 ? 49.694 17.845 40.853 1.00 23.45 151 TYR D CA 1
ATOM 6780 C C . TYR D 1 172 ? 48.568 17.042 41.394 1.00 22.87 151 TYR D C 1
ATOM 6781 O O . TYR D 1 172 ? 47.682 16.644 40.631 1.00 23.89 151 TYR D O 1
ATOM 6790 N N . LYS D 1 173 ? 48.571 16.767 42.699 1.00 21.84 152 LYS D N 1
ATOM 6791 C CA . LYS D 1 173 ? 47.460 15.984 43.266 1.00 21.17 152 LYS D CA 1
ATOM 6792 C C . LYS D 1 173 ? 46.218 16.882 43.120 1.00 20.77 152 LYS D C 1
ATOM 6793 O O . LYS D 1 173 ? 46.352 18.089 43.040 1.00 19.08 152 LYS D O 1
ATOM 6799 N N . PRO D 1 174 ? 45.035 16.303 43.004 1.00 21.26 153 PRO D N 1
ATOM 6800 C CA . PRO D 1 174 ? 44.782 14.880 42.964 1.00 22.01 153 PRO D CA 1
ATOM 6801 C C . PRO D 1 174 ? 44.789 14.185 41.563 1.00 21.17 153 PRO D C 1
ATOM 6802 O O . PRO D 1 174 ? 44.167 13.126 41.418 1.00 21.19 153 PRO D O 1
ATOM 6806 N N . ASP D 1 175 ? 45.539 14.671 40.585 1.00 21.70 154 ASP D N 1
ATOM 6807 C CA . ASP D 1 175 ? 45.729 13.845 39.341 1.00 23.37 154 ASP D CA 1
ATOM 6808 C C . ASP D 1 175 ? 46.092 12.382 39.711 1.00 23.63 154 ASP D C 1
ATOM 6809 O O . ASP D 1 175 ? 46.997 12.142 40.564 1.00 25.69 154 ASP D O 1
ATOM 6814 N N . PRO D 1 176 ? 45.383 11.388 39.140 1.00 23.21 155 PRO D N 1
ATOM 6815 C CA . PRO D 1 176 ? 45.610 10.012 39.495 1.00 22.46 155 PRO D CA 1
ATOM 6816 C C . PRO D 1 176 ? 47.067 9.542 39.211 1.00 22.70 155 PRO D C 1
ATOM 6817 O O . PRO D 1 176 ? 47.572 8.629 39.866 1.00 22.90 155 PRO D O 1
ATOM 6821 N N . GLN D 1 177 ? 47.710 10.200 38.281 1.00 22.12 156 GLN D N 1
ATOM 6822 C CA . GLN D 1 177 ? 49.046 9.903 37.886 1.00 23.19 156 GLN D CA 1
ATOM 6823 C C . GLN D 1 177 ? 50.073 10.044 39.061 1.00 22.61 156 GLN D C 1
ATOM 6824 O O . GLN D 1 177 ? 51.065 9.343 39.056 1.00 24.08 156 GLN D O 1
ATOM 6830 N N . VAL D 1 178 ? 49.833 10.942 40.012 1.00 20.59 157 VAL D N 1
ATOM 6831 C CA . VAL D 1 178 ? 50.665 11.049 41.238 1.00 18.85 157 VAL D CA 1
ATOM 6832 C C . VAL D 1 178 ? 50.607 9.739 42.033 1.00 18.37 157 VAL D C 1
ATOM 6833 O O . VAL D 1 178 ? 51.651 9.107 42.260 1.00 17.05 157 VAL D O 1
ATOM 6837 N N . TYR D 1 179 ? 49.416 9.315 42.413 1.00 17.25 158 TYR D N 1
ATOM 6838 C CA . TYR D 1 179 ? 49.280 8.109 43.211 1.00 17.19 158 TYR D CA 1
ATOM 6839 C C . TYR D 1 179 ? 49.737 6.846 42.494 1.00 17.89 158 TYR D C 1
ATOM 6840 O O . TYR D 1 179 ? 50.343 5.922 43.113 1.00 17.32 158 TYR D O 1
ATOM 6849 N N . LEU D 1 180 ? 49.397 6.772 41.207 1.00 17.33 159 LEU D N 1
ATOM 6850 C CA . LEU D 1 180 ? 49.773 5.662 40.386 1.00 16.68 159 LEU D CA 1
ATOM 6851 C C . LEU D 1 180 ? 51.271 5.637 40.077 1.00 16.17 159 LEU D C 1
ATOM 6852 O O . LEU D 1 180 ? 51.899 4.572 40.065 1.00 17.37 159 LEU D O 1
ATOM 6857 N N . GLY D 1 181 ? 51.864 6.770 39.799 1.00 16.23 160 GLY D N 1
ATOM 6858 C CA . GLY D 1 181 ? 53.291 6.773 39.568 1.00 18.39 160 GLY D CA 1
ATOM 6859 C C . GLY D 1 181 ? 54.091 6.381 40.872 1.00 19.08 160 GLY D C 1
ATOM 6860 O O . GLY D 1 181 ? 55.075 5.647 40.810 1.00 18.84 160 GLY D O 1
ATOM 6861 N N . ALA D 1 182 ? 53.608 6.819 42.035 1.00 19.19 161 ALA D N 1
ATOM 6862 C CA . ALA D 1 182 ? 54.221 6.452 43.342 1.00 18.41 161 ALA D CA 1
ATOM 6863 C C . ALA D 1 182 ? 54.207 4.957 43.552 1.00 18.84 161 ALA D C 1
ATOM 6864 O O . ALA D 1 182 ? 55.234 4.404 43.925 1.00 16.97 161 ALA D O 1
ATOM 6866 N N . CYS D 1 183 ? 53.064 4.291 43.270 1.00 18.85 162 CYS D N 1
ATOM 6867 C CA . CYS D 1 183 ? 52.973 2.833 43.461 1.00 19.90 162 CYS D CA 1
ATOM 6868 C C . CYS D 1 183 ? 53.864 2.134 42.476 1.00 19.42 162 CYS D C 1
ATOM 6869 O O . CYS D 1 183 ? 54.513 1.174 42.801 1.00 21.11 162 CYS D O 1
ATOM 6872 N N . ARG D 1 184 ? 54.024 2.728 41.326 1.00 19.48 163 ARG D N 1
ATOM 6873 C CA . ARG D 1 184 ? 54.810 2.154 40.280 1.00 19.65 163 ARG D CA 1
ATOM 6874 C C . ARG D 1 184 ? 56.288 2.277 40.657 1.00 18.05 163 ARG D C 1
ATOM 6875 O O . ARG D 1 184 ? 57.006 1.291 40.577 1.00 18.29 163 ARG D O 1
ATOM 6883 N N . LEU D 1 185 ? 56.750 3.463 41.073 1.00 16.22 164 LEU D N 1
ATOM 6884 C CA . LEU D 1 185 ? 58.147 3.574 41.541 1.00 14.78 164 LEU D CA 1
ATOM 6885 C C . LEU D 1 185 ? 58.474 2.642 42.685 1.00 14.34 164 LEU D C 1
ATOM 6886 O O . LEU D 1 185 ? 59.556 2.103 42.726 1.00 14.61 164 LEU D O 1
ATOM 6891 N N . LEU D 1 186 ? 57.526 2.353 43.541 1.00 14.33 165 LEU D N 1
ATOM 6892 C CA . LEU D 1 186 ? 57.779 1.537 44.688 1.00 15.22 165 LEU D CA 1
ATOM 6893 C C . LEU D 1 186 ? 57.619 0.092 44.382 1.00 16.34 165 LEU D C 1
ATOM 6894 O O . LEU D 1 186 ? 57.940 -0.765 45.194 1.00 13.16 165 LEU D O 1
ATOM 6899 N N . ASP D 1 187 ? 57.179 -0.155 43.159 1.00 19.00 166 ASP D N 1
ATOM 6900 C CA . ASP D 1 187 ? 56.855 -1.473 42.677 1.00 21.01 166 ASP D CA 1
ATOM 6901 C C . ASP D 1 187 ? 55.884 -2.188 43.547 1.00 21.08 166 ASP D C 1
ATOM 6902 O O . ASP D 1 187 ? 56.046 -3.371 43.834 1.00 23.13 166 ASP D O 1
ATOM 6907 N N . LEU D 1 188 ? 54.871 -1.475 43.986 1.00 22.01 167 LEU D N 1
ATOM 6908 C CA . LEU D 1 188 ? 53.873 -2.070 44.845 1.00 22.62 167 LEU D CA 1
ATOM 6909 C C . LEU D 1 188 ? 52.488 -1.823 44.207 1.00 23.71 167 LEU D C 1
ATOM 6910 O O . LEU D 1 188 ? 52.275 -0.792 43.565 1.00 23.27 167 LEU D O 1
ATOM 6915 N N . PRO D 1 189 ? 51.566 -2.796 44.335 1.00 25.52 168 PRO D N 1
ATOM 6916 C CA . PRO D 1 189 ? 50.153 -2.600 43.907 1.00 25.28 168 PRO D CA 1
ATOM 6917 C C . PRO D 1 189 ? 49.519 -1.625 44.860 1.00 27.03 168 PRO D C 1
ATOM 6918 O O . PRO D 1 189 ? 49.853 -1.656 46.029 1.00 27.93 168 PRO D O 1
ATOM 6922 N N . PRO D 1 190 ? 48.568 -0.807 44.406 1.00 28.44 169 PRO D N 1
ATOM 6923 C CA . PRO D 1 190 ? 47.943 0.152 45.280 1.00 29.09 169 PRO D CA 1
ATOM 6924 C C . PRO D 1 190 ? 47.539 -0.365 46.645 1.00 30.44 169 PRO D C 1
ATOM 6925 O O . PRO D 1 190 ? 47.668 0.329 47.651 1.00 29.88 169 PRO D O 1
ATOM 6929 N N . GLN D 1 191 ? 47.031 -1.578 46.675 1.00 31.22 170 GLN D N 1
ATOM 6930 C CA . GLN D 1 191 ? 46.480 -2.126 47.887 1.00 32.28 170 GLN D CA 1
ATOM 6931 C C . GLN D 1 191 ? 47.528 -2.377 48.995 1.00 31.01 170 GLN D C 1
ATOM 6932 O O . GLN D 1 191 ? 47.161 -2.614 50.111 1.00 29.99 170 GLN D O 1
ATOM 6938 N N . GLU D 1 192 ? 48.808 -2.376 48.648 1.00 30.35 171 GLU D N 1
ATOM 6939 C CA . GLU D 1 192 ? 49.873 -2.551 49.606 1.00 29.57 171 GLU D CA 1
ATOM 6940 C C . GLU D 1 192 ? 50.497 -1.183 50.014 1.00 27.74 171 GLU D C 1
ATOM 6941 O O . GLU D 1 192 ? 51.547 -1.157 50.606 1.00 27.08 171 GLU D O 1
ATOM 6947 N N . VAL D 1 193 ? 49.819 -0.077 49.706 1.00 26.06 172 VAL D N 1
ATOM 6948 C CA . VAL D 1 193 ? 50.332 1.263 49.932 1.00 24.41 172 VAL D CA 1
ATOM 6949 C C . VAL D 1 193 ? 49.240 2.073 50.589 1.00 25.43 172 VAL D C 1
ATOM 6950 O O . VAL D 1 193 ? 48.073 2.020 50.169 1.00 25.10 172 VAL D O 1
ATOM 6962 N N . LEU D 1 195 ? 48.174 5.934 51.974 1.00 20.90 174 LEU D N 1
ATOM 6963 C CA . LEU D 1 195 ? 48.438 7.330 51.996 1.00 20.70 174 LEU D CA 1
ATOM 6964 C C . LEU D 1 195 ? 47.952 7.861 53.354 1.00 20.89 174 LEU D C 1
ATOM 6965 O O . LEU D 1 195 ? 46.831 7.543 53.786 1.00 19.52 174 LEU D O 1
ATOM 6970 N N . CYS D 1 196 ? 48.800 8.656 54.012 1.00 20.82 175 CYS D N 1
ATOM 6971 C CA . CYS D 1 196 ? 48.423 9.319 55.263 1.00 20.51 175 CYS D CA 1
ATOM 6972 C C . CYS D 1 196 ? 48.316 10.777 54.969 1.00 19.45 175 CYS D C 1
ATOM 6973 O O . CYS D 1 196 ? 49.235 11.379 54.456 1.00 20.05 175 CYS D O 1
ATOM 6976 N N . ALA D 1 197 ? 47.167 11.390 55.231 1.00 20.82 176 ALA D N 1
ATOM 6977 C CA . ALA D 1 197 ? 47.034 12.868 55.004 1.00 20.60 176 ALA D CA 1
ATOM 6978 C C . ALA D 1 197 ? 46.064 13.497 56.000 1.00 21.66 176 ALA D C 1
ATOM 6979 O O . ALA D 1 197 ? 45.268 12.818 56.614 1.00 22.47 176 ALA D O 1
ATOM 6981 N N . ALA D 1 198 ? 46.116 14.804 56.095 1.00 22.58 177 ALA D N 1
ATOM 6982 C CA . ALA D 1 198 ? 45.205 15.533 56.940 1.00 24.98 177 ALA D CA 1
ATOM 6983 C C . ALA D 1 198 ? 44.030 16.018 56.084 1.00 26.36 177 ALA D C 1
ATOM 6984 O O . ALA D 1 198 ? 43.190 16.733 56.598 1.00 27.60 177 ALA D O 1
ATOM 6986 N N . HIS D 1 199 ? 44.049 15.688 54.777 1.00 27.42 178 HIS D N 1
ATOM 6987 C CA . HIS D 1 199 ? 43.147 16.288 53.786 1.00 28.88 178 HIS D CA 1
ATOM 6988 C C . HIS D 1 199 ? 42.290 15.234 53.114 1.00 28.79 178 HIS D C 1
ATOM 6989 O O . HIS D 1 199 ? 42.814 14.270 52.535 1.00 30.45 178 HIS D O 1
ATOM 6996 N N . ASN D 1 200 ? 40.977 15.363 53.244 1.00 27.02 179 ASN D N 1
ATOM 6997 C CA . ASN D 1 200 ? 40.100 14.340 52.738 1.00 27.47 179 ASN D CA 1
ATOM 6998 C C . ASN D 1 200 ? 40.155 14.113 51.232 1.00 25.99 179 ASN D C 1
ATOM 6999 O O . ASN D 1 200 ? 39.883 12.994 50.790 1.00 25.84 179 ASN D O 1
ATOM 7004 N N . TYR D 1 201 ? 40.414 15.167 50.482 1.00 25.65 180 TYR D N 1
ATOM 7005 C CA . TYR D 1 201 ? 40.381 15.083 49.013 1.00 28.67 180 TYR D CA 1
ATOM 7006 C C . TYR D 1 201 ? 41.507 14.120 48.565 1.00 28.74 180 TYR D C 1
ATOM 7007 O O . TYR D 1 201 ? 41.291 13.202 47.731 1.00 29.13 180 TYR D O 1
ATOM 7016 N N . ASP D 1 202 ? 42.659 14.239 49.253 1.00 28.48 181 ASP D N 1
ATOM 7017 C CA . ASP D 1 202 ? 43.851 13.428 48.965 1.00 27.29 181 ASP D CA 1
ATOM 7018 C C . ASP D 1 202 ? 43.504 11.958 49.144 1.00 26.29 181 ASP D C 1
ATOM 7019 O O . ASP D 1 202 ? 43.805 11.100 48.289 1.00 25.87 181 ASP D O 1
ATOM 7024 N N . LEU D 1 203 ? 42.929 11.624 50.291 1.00 26.23 182 LEU D N 1
ATOM 7025 C CA . LEU D 1 203 ? 42.552 10.221 50.590 1.00 26.64 182 LEU D CA 1
ATOM 7026 C C . LEU D 1 203 ? 41.414 9.709 49.644 1.00 26.32 182 LEU D C 1
ATOM 7027 O O . LEU D 1 203 ? 41.317 8.521 49.357 1.00 25.58 182 LEU D O 1
ATOM 7032 N N . LYS D 1 204 ? 40.540 10.608 49.225 1.00 27.56 183 LYS D N 1
ATOM 7033 C CA . LYS D 1 204 ? 39.437 10.241 48.312 1.00 28.45 183 LYS D CA 1
ATOM 7034 C C . LYS D 1 204 ? 40.027 9.859 46.958 1.00 27.47 183 LYS D C 1
ATOM 7035 O O . LYS D 1 204 ? 39.735 8.802 46.460 1.00 28.14 183 LYS D O 1
ATOM 7041 N N . ALA D 1 205 ? 40.915 10.672 46.410 1.00 27.74 184 ALA D N 1
ATOM 7042 C CA . ALA D 1 205 ? 41.628 10.262 45.170 1.00 27.37 184 ALA D CA 1
ATOM 7043 C C . ALA D 1 205 ? 42.385 8.946 45.361 1.00 26.84 184 ALA D C 1
ATOM 7044 O O . ALA D 1 205 ? 42.265 8.010 44.534 1.00 26.28 184 ALA D O 1
ATOM 7046 N N . ALA D 1 206 ? 43.100 8.818 46.482 1.00 26.09 185 ALA D N 1
ATOM 7047 C CA . ALA D 1 206 ? 43.887 7.603 46.720 1.00 24.93 185 ALA D CA 1
ATOM 7048 C C . ALA D 1 206 ? 42.993 6.358 46.857 1.00 25.59 185 ALA D C 1
ATOM 7049 O O . ALA D 1 206 ? 43.293 5.252 46.330 1.00 24.63 185 ALA D O 1
ATOM 7051 N N . ARG D 1 207 ? 41.935 6.478 47.649 1.00 27.02 186 ARG D N 1
ATOM 7052 C CA . ARG D 1 207 ? 41.033 5.332 47.795 1.00 29.07 186 ARG D CA 1
ATOM 7053 C C . ARG D 1 207 ? 40.398 4.871 46.417 1.00 29.19 186 ARG D C 1
ATOM 7054 O O . ARG D 1 207 ? 40.295 3.674 46.132 1.00 28.61 186 ARG D O 1
ATOM 7062 N N . ALA D 1 208 ? 40.054 5.844 45.575 1.00 29.15 187 ALA D N 1
ATOM 7063 C CA . ALA D 1 208 ? 39.470 5.564 44.258 1.00 30.39 187 ALA D CA 1
ATOM 7064 C C . ALA D 1 208 ? 40.431 4.654 43.436 1.00 30.72 187 ALA D C 1
ATOM 7065 O O . ALA D 1 208 ? 39.971 3.764 42.675 1.00 30.07 187 ALA D O 1
ATOM 7067 N N . LEU D 1 209 ? 41.755 4.772 43.711 1.00 29.12 188 LEU D N 1
ATOM 7068 C CA . LEU D 1 209 ? 42.756 3.998 43.015 1.00 27.18 188 LEU D CA 1
ATOM 7069 C C . LEU D 1 209 ? 43.172 2.739 43.715 1.00 26.75 188 LEU D C 1
ATOM 7070 O O . LEU D 1 209 ? 44.092 2.062 43.282 1.00 27.33 188 LEU D O 1
ATOM 7075 N N . GLY D 1 210 ? 42.431 2.342 44.729 1.00 26.81 189 GLY D N 1
ATOM 7076 C CA . GLY D 1 210 ? 42.712 1.082 45.402 1.00 27.02 189 GLY D CA 1
ATOM 7077 C C . GLY D 1 210 ? 43.717 1.164 46.556 1.00 27.23 189 GLY D C 1
ATOM 7078 O O . GLY D 1 210 ? 44.021 0.122 47.144 1.00 27.81 189 GLY D O 1
ATOM 7079 N N . LEU D 1 211 ? 44.217 2.373 46.874 1.00 26.81 190 LEU D N 1
ATOM 7080 C CA . LEU D 1 211 ? 45.136 2.582 48.030 1.00 26.27 190 LEU D CA 1
ATOM 7081 C C . LEU D 1 211 ? 44.410 2.635 49.372 1.00 26.74 190 LEU D C 1
ATOM 7082 O O . LEU D 1 211 ? 43.268 3.081 49.468 1.00 26.30 190 LEU D O 1
ATOM 7087 N N . LYS D 1 212 ? 45.087 2.166 50.425 1.00 27.80 191 LYS D N 1
ATOM 7088 C CA . LYS D 1 212 ? 44.583 2.297 51.780 1.00 27.44 191 LYS D CA 1
ATOM 7089 C C . LYS D 1 212 ? 44.746 3.729 52.174 1.00 26.30 191 LYS D C 1
ATOM 7090 O O . LYS D 1 212 ? 45.447 4.443 51.483 1.00 24.67 191 LYS D O 1
ATOM 7096 N N . THR D 1 213 ? 44.014 4.157 53.216 1.00 25.56 192 THR D N 1
ATOM 7097 C CA . THR D 1 213 ? 43.875 5.566 53.581 1.00 26.42 192 THR D CA 1
ATOM 7098 C C . THR D 1 213 ? 44.051 5.699 55.097 1.00 27.15 192 THR D C 1
ATOM 7099 O O . THR D 1 213 ? 43.619 4.783 55.830 1.00 27.43 192 THR D O 1
ATOM 7103 N N . ALA D 1 214 ? 44.675 6.801 55.563 1.00 26.80 193 ALA D N 1
ATOM 7104 C CA . ALA D 1 214 ? 44.819 7.094 57.012 1.00 26.37 193 ALA D CA 1
ATOM 7105 C C . ALA D 1 214 ? 44.615 8.568 57.167 1.00 25.39 193 ALA D C 1
ATOM 7106 O O . ALA D 1 214 ? 45.273 9.351 56.479 1.00 26.31 193 ALA D O 1
ATOM 7108 N N . PHE D 1 215 ? 43.613 8.953 57.961 1.00 24.55 194 PHE D N 1
ATOM 7109 C CA . PHE D 1 215 ? 43.334 10.350 58.201 1.00 25.35 194 PHE D CA 1
ATOM 7110 C C . PHE D 1 215 ? 43.826 10.836 59.614 1.00 25.48 194 PHE D C 1
ATOM 7111 O O . PHE D 1 215 ? 43.699 10.139 60.609 1.00 25.88 194 PHE D O 1
ATOM 7119 N N . ILE D 1 216 ? 44.354 12.037 59.645 1.00 25.99 195 ILE D N 1
ATOM 7120 C CA . ILE D 1 216 ? 44.871 12.642 60.853 1.00 26.38 195 ILE D CA 1
ATOM 7121 C C . ILE D 1 216 ? 44.546 14.087 60.763 1.00 26.26 195 ILE D C 1
ATOM 7122 O O . ILE D 1 216 ? 45.216 14.815 60.103 1.00 25.34 195 ILE D O 1
ATOM 7127 N N . ALA D 1 217 ? 43.493 14.505 61.456 1.00 28.10 196 ALA D N 1
ATOM 7128 C CA . ALA D 1 217 ? 43.059 15.898 61.422 1.00 27.63 196 ALA D CA 1
ATOM 7129 C C . ALA D 1 217 ? 44.115 16.747 62.001 1.00 27.98 196 ALA D C 1
ATOM 7130 O O . ALA D 1 217 ? 44.781 16.325 62.940 1.00 28.73 196 ALA D O 1
ATOM 7132 N N . ARG D 1 218 ? 44.222 17.951 61.456 1.00 28.41 197 ARG D N 1
ATOM 7133 C CA . ARG D 1 218 ? 45.123 18.981 61.839 1.00 29.79 197 ARG D CA 1
ATOM 7134 C C . ARG D 1 218 ? 44.356 20.332 61.915 1.00 31.52 197 ARG D C 1
ATOM 7135 O O . ARG D 1 218 ? 44.558 21.220 61.050 1.00 31.37 197 ARG D O 1
ATOM 7143 N N . PRO D 1 219 ? 43.555 20.533 63.007 1.00 33.03 198 PRO D N 1
ATOM 7144 C CA . PRO D 1 219 ? 42.603 21.661 63.097 1.00 34.68 198 PRO D CA 1
ATOM 7145 C C . PRO D 1 219 ? 43.244 23.014 63.126 1.00 36.08 198 PRO D C 1
ATOM 7146 O O . PRO D 1 219 ? 42.588 24.023 62.864 1.00 37.14 198 PRO D O 1
ATOM 7150 N N . LEU D 1 220 ? 44.530 23.048 63.439 1.00 37.38 199 LEU D N 1
ATOM 7151 C CA . LEU D 1 220 ? 45.209 24.295 63.624 1.00 38.16 199 LEU D CA 1
ATOM 7152 C C . LEU D 1 220 ? 46.021 24.645 62.427 1.00 38.12 199 LEU D C 1
ATOM 7153 O O . LEU D 1 220 ? 46.729 25.677 62.442 1.00 38.06 199 LEU D O 1
ATOM 7158 N N . GLU D 1 221 ? 45.972 23.782 61.399 1.00 38.58 200 GLU D N 1
ATOM 7159 C CA . GLU D 1 221 ? 46.754 24.017 60.168 1.00 38.26 200 GLU D CA 1
ATOM 7160 C C . GLU D 1 221 ? 46.569 25.410 59.624 1.00 39.31 200 GLU D C 1
ATOM 7161 O O . GLU D 1 221 ? 47.560 26.116 59.367 1.00 37.28 200 GLU D O 1
ATOM 7167 N N . TYR D 1 222 ? 45.293 25.781 59.431 1.00 41.97 201 TYR D N 1
ATOM 7168 C CA . TYR D 1 222 ? 44.920 27.038 58.733 1.00 44.71 201 TYR D CA 1
ATOM 7169 C C . TYR D 1 222 ? 44.721 28.238 59.666 1.00 47.22 201 TYR D C 1
ATOM 7170 O O . TYR D 1 222 ? 44.675 29.402 59.211 1.00 47.90 201 TYR D O 1
ATOM 7179 N N . GLY D 1 223 ? 44.645 27.955 60.967 1.00 49.16 202 GLY D N 1
ATOM 7180 C CA . GLY D 1 223 ? 44.617 29.007 61.975 1.00 51.06 202 GLY D CA 1
ATOM 7181 C C . GLY D 1 223 ? 43.447 28.829 62.907 1.00 52.17 202 GLY D C 1
ATOM 7182 O O . GLY D 1 223 ? 42.730 27.830 62.839 1.00 52.62 202 GLY D O 1
ATOM 7183 N N . PRO D 1 224 ? 43.244 29.785 63.818 1.00 54.08 203 PRO D N 1
ATOM 7184 C CA . PRO D 1 224 ? 41.988 29.619 64.589 1.00 54.55 203 PRO D CA 1
ATOM 7185 C C . PRO D 1 224 ? 40.725 29.747 63.705 1.00 54.65 203 PRO D C 1
ATOM 7186 O O . PRO D 1 224 ? 39.719 29.141 64.032 1.00 55.04 203 PRO D O 1
ATOM 7190 N N . GLY D 1 225 ? 40.803 30.471 62.579 1.00 55.19 204 GLY D N 1
ATOM 7191 C CA . GLY D 1 225 ? 39.773 30.419 61.512 1.00 55.72 204 GLY D CA 1
ATOM 7192 C C . GLY D 1 225 ? 39.333 29.020 61.035 1.00 56.44 204 GLY D C 1
ATOM 7193 O O . GLY D 1 225 ? 38.136 28.658 61.123 1.00 56.80 204 GLY D O 1
ATOM 7194 N N . GLN D 1 226 ? 40.303 28.229 60.555 1.00 56.51 205 GLN D N 1
ATOM 7195 C CA . GLN D 1 226 ? 40.080 26.901 59.906 1.00 56.28 205 GLN D CA 1
ATOM 7196 C C . GLN D 1 226 ? 38.653 26.387 59.729 1.00 56.91 205 GLN D C 1
ATOM 7197 O O . GLN D 1 226 ? 38.125 25.672 60.599 1.00 56.71 205 GLN D O 1
ATOM 7203 N N . SER D 1 227 ? 38.076 26.681 58.556 1.00 57.77 206 SER D N 1
ATOM 7204 C CA . SER D 1 227 ? 36.833 26.012 58.112 1.00 58.36 206 SER D CA 1
ATOM 7205 C C . SER D 1 227 ? 37.110 24.668 57.373 1.00 58.41 206 SER D C 1
ATOM 7206 O O . SER D 1 227 ? 36.218 23.814 57.271 1.00 58.53 206 SER D O 1
ATOM 7209 N N . GLN D 1 228 ? 38.356 24.483 56.914 1.00 58.10 207 GLN D N 1
ATOM 7210 C CA . GLN D 1 228 ? 38.799 23.336 56.079 1.00 57.55 207 GLN D CA 1
ATOM 7211 C C . GLN D 1 228 ? 39.123 21.986 56.842 1.00 56.50 207 GLN D C 1
ATOM 7212 O O . GLN D 1 228 ? 39.919 21.973 57.782 1.00 57.81 207 GLN D O 1
ATOM 7218 N N . ASP D 1 229 ? 38.505 20.868 56.454 1.00 54.22 208 ASP D N 1
ATOM 7219 C CA . ASP D 1 229 ? 38.899 19.494 56.921 1.00 52.29 208 ASP D CA 1
ATOM 7220 C C . ASP D 1 229 ? 39.120 19.266 58.420 1.00 51.64 208 ASP D C 1
ATOM 7221 O O . ASP D 1 229 ? 40.211 18.828 58.846 1.00 50.75 208 ASP D O 1
ATOM 7226 N N . LEU D 1 230 ? 38.070 19.467 59.210 1.00 49.87 209 LEU D N 1
ATOM 7227 C CA . LEU D 1 230 ? 38.176 19.280 60.653 1.00 47.96 209 LEU D CA 1
ATOM 7228 C C . LEU D 1 230 ? 37.849 17.868 61.019 1.00 46.05 209 LEU D C 1
ATOM 7229 O O . LEU D 1 230 ? 38.119 17.420 62.148 1.00 46.32 209 LEU D O 1
ATOM 7234 N N . ALA D 1 231 ? 37.328 17.122 60.049 1.00 44.29 210 ALA D N 1
ATOM 7235 C CA . ALA D 1 231 ? 36.922 15.748 60.311 1.00 43.21 210 ALA D CA 1
ATOM 7236 C C . ALA D 1 231 ? 37.032 14.891 59.049 1.00 42.58 210 ALA D C 1
ATOM 7237 O O . ALA D 1 231 ? 37.173 15.431 57.959 1.00 40.38 210 ALA D O 1
ATOM 7239 N N . ALA D 1 232 ? 36.913 13.561 59.225 1.00 42.33 211 ALA D N 1
ATOM 7240 C CA . ALA D 1 232 ? 36.910 12.606 58.120 1.00 42.87 211 ALA D CA 1
ATOM 7241 C C . ALA D 1 232 ? 35.690 12.849 57.240 1.00 43.59 211 ALA D C 1
ATOM 7242 O O . ALA D 1 232 ? 34.763 13.519 57.690 1.00 44.56 211 ALA D O 1
ATOM 7244 N N . GLU D 1 233 ? 35.691 12.324 56.005 1.00 43.91 212 GLU D N 1
ATOM 7245 C CA . GLU D 1 233 ? 34.491 12.360 55.126 1.00 44.18 212 GLU D CA 1
ATOM 7246 C C . GLU D 1 233 ? 34.108 10.974 54.652 1.00 43.11 212 GLU D C 1
ATOM 7247 O O . GLU D 1 233 ? 33.075 10.809 54.014 1.00 43.74 212 GLU D O 1
ATOM 7253 N N . GLN D 1 234 ? 34.892 9.968 55.006 1.00 41.90 213 GLN D N 1
ATOM 7254 C CA . GLN D 1 234 ? 34.561 8.607 54.645 1.00 41.38 213 GLN D CA 1
ATOM 7255 C C . GLN D 1 234 ? 35.170 7.642 55.637 1.00 41.44 213 GLN D C 1
ATOM 7256 O O . GLN D 1 234 ? 36.044 8.028 56.409 1.00 41.16 213 GLN D O 1
ATOM 7262 N N . ASP D 1 235 ? 34.740 6.382 55.589 1.00 41.31 214 ASP D N 1
ATOM 7263 C CA . ASP D 1 235 ? 35.264 5.359 56.491 1.00 42.34 214 ASP D CA 1
ATOM 7264 C C . ASP D 1 235 ? 36.684 5.036 56.046 1.00 41.01 214 ASP D C 1
ATOM 7265 O O . ASP D 1 235 ? 36.965 3.909 55.602 1.00 40.29 214 ASP D O 1
ATOM 7270 N N . TRP D 1 236 ? 37.562 6.034 56.195 1.00 40.31 215 TRP D N 1
ATOM 7271 C CA . TRP D 1 236 ? 38.990 5.901 55.894 1.00 39.02 215 TRP D CA 1
ATOM 7272 C C . TRP D 1 236 ? 39.515 4.746 56.708 1.00 39.34 215 TRP D C 1
ATOM 7273 O O . TRP D 1 236 ? 39.184 4.617 57.887 1.00 41.04 215 TRP D O 1
ATOM 7284 N N . ASP D 1 237 ? 40.338 3.905 56.107 1.00 38.70 216 ASP D N 1
ATOM 7285 C CA . ASP D 1 237 ? 40.712 2.667 56.742 1.00 38.70 216 ASP D CA 1
ATOM 7286 C C . ASP D 1 237 ? 41.216 2.831 58.182 1.00 37.99 216 ASP D C 1
ATOM 7287 O O . ASP D 1 237 ? 41.055 1.897 59.013 1.00 37.51 216 ASP D O 1
ATOM 7292 N N . LEU D 1 238 ? 41.873 3.977 58.442 1.00 36.12 217 LEU D N 1
ATOM 7293 C CA . LEU D 1 238 ? 42.300 4.352 59.786 1.00 34.24 217 LEU D CA 1
ATOM 7294 C C . LEU D 1 238 ? 42.154 5.854 59.932 1.00 33.35 217 LEU D C 1
ATOM 7295 O O . LEU D 1 238 ? 42.340 6.607 58.968 1.00 31.40 217 LEU D O 1
ATOM 7300 N N . ILE D 1 239 ? 41.743 6.238 61.142 1.00 32.60 218 ILE D N 1
ATOM 7301 C CA . ILE D 1 239 ? 41.615 7.619 61.577 1.00 33.71 218 ILE D CA 1
ATOM 7302 C C . ILE D 1 239 ? 42.432 7.762 62.880 1.00 32.74 218 ILE D C 1
ATOM 7303 O O . ILE D 1 239 ? 42.392 6.878 63.746 1.00 33.16 218 ILE D O 1
ATOM 7308 N N . ALA D 1 240 ? 43.222 8.824 62.992 1.00 32.31 219 ALA D N 1
ATOM 7309 C CA . ALA D 1 240 ? 44.159 8.893 64.100 1.00 31.71 219 ALA D CA 1
ATOM 7310 C C . ALA D 1 240 ? 44.337 10.288 64.550 1.00 30.52 219 ALA D C 1
ATOM 7311 O O . ALA D 1 240 ? 44.200 11.205 63.757 1.00 30.58 219 ALA D O 1
ATOM 7313 N N . SER D 1 241 ? 44.683 10.435 65.830 1.00 28.58 220 SER D N 1
ATOM 7314 C CA . SER D 1 241 ? 44.923 11.737 66.409 1.00 27.80 220 SER D CA 1
ATOM 7315 C C . SER D 1 241 ? 46.260 12.326 65.988 1.00 25.80 220 SER D C 1
ATOM 7316 O O . SER D 1 241 ? 46.423 13.595 65.876 1.00 25.63 220 SER D O 1
ATOM 7319 N N . ASP D 1 242 ? 47.222 11.447 65.755 1.00 23.34 221 ASP D N 1
ATOM 7320 C CA . ASP D 1 242 ? 48.550 11.899 65.406 1.00 23.14 221 ASP D CA 1
ATOM 7321 C C . ASP D 1 242 ? 49.310 10.694 64.940 1.00 22.00 221 ASP D C 1
ATOM 7322 O O . ASP D 1 242 ? 48.778 9.562 64.972 1.00 22.88 221 ASP D O 1
ATOM 7327 N N . LEU D 1 243 ? 50.562 10.874 64.535 1.00 21.82 222 LEU D N 1
ATOM 7328 C CA . LEU D 1 243 ? 51.292 9.741 64.037 1.00 21.29 222 LEU D CA 1
ATOM 7329 C C . LEU D 1 243 ? 51.573 8.702 65.025 1.00 21.54 222 LEU D C 1
ATOM 7330 O O . LEU D 1 243 ? 51.840 7.578 64.617 1.00 21.15 222 LEU D O 1
ATOM 7335 N N . LEU D 1 244 ? 51.640 9.014 66.329 1.00 22.27 223 LEU D N 1
ATOM 7336 C CA . LEU D 1 244 ? 51.934 7.943 67.330 1.00 22.25 223 LEU D CA 1
ATOM 7337 C C . LEU D 1 244 ? 50.728 7.022 67.467 1.00 23.34 223 LEU D C 1
ATOM 7338 O O . LEU D 1 244 ? 50.838 5.800 67.588 1.00 23.66 223 LEU D O 1
ATOM 7343 N N . ASP D 1 245 ? 49.558 7.643 67.437 1.00 25.92 224 ASP D N 1
ATOM 7344 C CA . ASP D 1 245 ? 48.268 6.916 67.493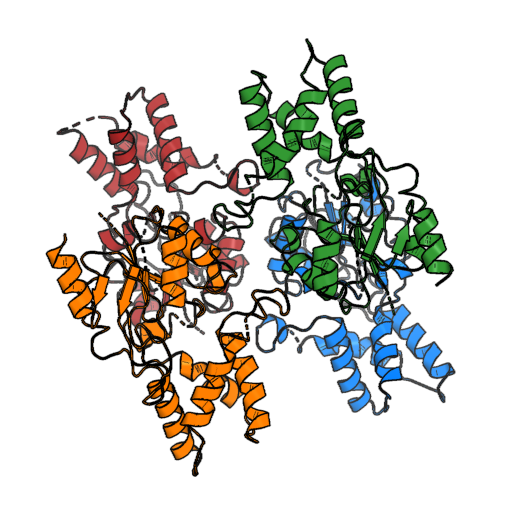 1.00 27.23 224 ASP D CA 1
ATOM 7345 C C . ASP D 1 245 ? 48.093 6.060 66.219 1.00 27.42 224 ASP D C 1
ATOM 7346 O O . ASP D 1 245 ? 47.677 4.927 66.317 1.00 29.13 224 ASP D O 1
ATOM 7351 N N . LEU D 1 246 ? 48.560 6.565 65.069 1.00 28.40 225 LEU D N 1
ATOM 7352 C CA . LEU D 1 246 ? 48.684 5.771 63.841 1.00 28.05 225 LEU D CA 1
ATOM 7353 C C . LEU D 1 246 ? 49.603 4.562 63.994 1.00 28.78 225 LEU D C 1
ATOM 7354 O O . LEU D 1 246 ? 49.222 3.416 63.716 1.00 27.73 225 LEU D O 1
ATOM 7359 N N . HIS D 1 247 ? 50.822 4.804 64.462 1.00 29.35 226 HIS D N 1
ATOM 7360 C CA . HIS D 1 247 ? 51.750 3.700 64.736 1.00 29.77 226 HIS D CA 1
ATOM 7361 C C . HIS D 1 247 ? 51.106 2.635 65.636 1.00 31.48 226 HIS D C 1
ATOM 7362 O O . HIS D 1 247 ? 51.184 1.453 65.362 1.00 30.91 226 HIS D O 1
ATOM 7369 N N . ARG D 1 248 ? 50.485 3.077 66.710 1.00 33.94 227 ARG D N 1
ATOM 7370 C CA . ARG D 1 248 ? 49.879 2.162 67.656 1.00 36.59 227 ARG D CA 1
ATOM 7371 C C . ARG D 1 248 ? 48.834 1.320 66.932 1.00 37.46 227 ARG D C 1
ATOM 7372 O O . ARG D 1 248 ? 48.882 0.094 66.989 1.00 37.96 227 ARG D O 1
ATOM 7380 N N . GLN D 1 249 ? 47.908 1.988 66.233 1.00 38.57 228 GLN D N 1
ATOM 7381 C CA . GLN D 1 249 ? 46.849 1.284 65.483 1.00 39.66 228 GLN D CA 1
ATOM 7382 C C . GLN D 1 249 ? 47.386 0.242 64.490 1.00 40.75 228 GLN D C 1
ATOM 7383 O O . GLN D 1 249 ? 46.746 -0.781 64.261 1.00 41.19 228 GLN D O 1
ATOM 7389 N N . LEU D 1 250 ? 48.561 0.478 63.916 1.00 41.81 229 LEU D N 1
ATOM 7390 C CA . LEU D 1 250 ? 49.102 -0.439 62.932 1.00 42.60 229 LEU D CA 1
ATOM 7391 C C . LEU D 1 250 ? 49.779 -1.610 63.570 1.00 44.31 229 LEU D C 1
ATOM 7392 O O . LEU D 1 250 ? 49.939 -2.654 62.914 1.00 45.04 229 LEU D O 1
ATOM 7397 N N . ALA D 1 251 ? 50.227 -1.443 64.821 1.00 45.60 230 ALA D N 1
ATOM 7398 C CA . ALA D 1 251 ? 50.808 -2.549 65.596 1.00 46.51 230 ALA D CA 1
ATOM 7399 C C . ALA D 1 251 ? 49.712 -3.182 66.447 1.00 46.81 230 ALA D C 1
ATOM 7400 O O . ALA D 1 251 ? 48.638 -3.480 65.928 1.00 47.24 230 ALA D O 1
#

InterPro domains:
  IPR006328 L-2-Haloacid dehalogenase [TIGR01428] (1-200)
  IPR006328 L-2-Haloacid dehalogenase [cd02588] (2-227)
  IPR006439 HAD hydrolase, subfamily IA [PR00413] (1-12)
  IPR006439 HAD hydrolase, subfamily IA [PR00413] (139-155)
  IPR006439 HAD hydrolase, subfamily IA [PR00413] (157-177)
  IPR006439 HAD hydrolase, subfamily IA [PR00413] (184-197)
  IPR006439 HAD hydrolase, subfamily IA [TIGR01493] (81-187)
  IPR023214 HAD superfamily [G3DSA:3.40.50.1000] (2-207)
  IPR036412 HAD-like superfamily [SSF56784] (1-229)
  IPR051540 S-2-haloalkanoic acid dehalogenase [PTHR43316] (2-231)

Secondary structure (DSSP, 8-state):
--S---EEEE--BTTTEEHHHHHHHHHHHHHHHSSS---HHHHHHHHHHHTS---TTTTTSS----HHHHHHHHHHHHHHHTT----HHHHHHHHGGGGS-EEPTTTTT---GGGTSEEEE--SS-S---HHHHHHT-------HHHHT--TTSHHHHHHHHHHHT--GGG--EES-HHHHHHHHHTT---EEE--TTTT-TT--SSSS-SS--SEEESSHHHHHHHHH-/--EEEE--BTTTEEHHHHHHHHHHHHHHHHTS---HHHHHHHHHHTTTT--TTTTTSS----HHHHHHHHHHHHHHTTT----HHHHHHHHGGGGS-EEPTTTTT--HHHHHSEEEEEESS-S---HHHHHHT-----EEHHHHT--TTSHHHHHHHHHHHT--GGG--EES-HHHHHHHHHTT---EEE--TTTT-TT--S-SS-SS--SEEESSHHHHHHHHHHH-/--EEEE--BTTTEEHHHHHHHHHHHHHTTSSS---HHHHHHHHHHHHTT--TTTTSSS----HHHHHHHHHHHHHHHTT----HHHHHHHHGGGG--EEPTTTTT--HHHHHSEEEEEESS-S---HHHHHHT-----EEHHHHT--TTSHHHHHHHHHHTT--GGG--EES-HHHHHHHHHTT---EEE--TTTT-TT--SSSS-SS--SEEESSHHHHHHHHHH-/--EEEE--BTTTEEHHHHHHHHHHHHHT---HHHHHHHHHHHHS---HHHHTSS----HHHHHHHHHHHHHHHTT----HHHHHHHHGGGGS-EEPTTTTT---GGGTSEEEEEESS-TT--HHHHHHT-----EEHHHHT--TTSHHHHHHHHHHHT--GGG--EES-HHHHHHHHHTT---EE---TTSS-SS--S--S-SS--SEE-SSHHHHHHHH-

Radius of gyration: 30.03 Å; Cα contacts (8 Å, |Δi|>4): 1515; chains: 4; bounding box: 73×82×78 Å

Solvent-accessible surface area: 37557 Å² total

Organism: Pseudomonas aeruginosa (strain ATCC 15692 / DSM 22644 / CIP 104116 / JCM 14847 / LMG 12228 / 1C / PRS 101 / PAO1) (NCBI:txid208964)

B-factor: mean 30.48, std 14.79, range [4.14, 83.35]